Protein 4I6M (pdb70)

Sequence (902 aa):
TLNRKCVVIHNGSHRRTVAGFSNVELPQCIIPSSYIKRTEAEFIFGTYNIDAAAEKRNGDEVYTLVDSQGLPYNWDALEQWRYLYDTQLKVSPEELPLVITPATNGKPDAILERYYELAFDKLNVPVFQIVIEPLAIALSGKSSAFVIDIGASGCNVTPIIDGIVVKNAVVRSKFGGDFLDFQVHERLAPLIKEEQKRSTDVWYEASTWIQQFKSTLQVSEKDLFELERYYKEQADIYAKQQENNPLVQQKKNFLFKPLNKTLTLDLKECYQFAEYLFKPQLISDKFSPEDGLGPLAKSVKKAGASISPEQVYSLLLTNVIITGSTSLIEGEQRIIKELSIRFPQYKLTTFANQQVDRKIQGWLGALTA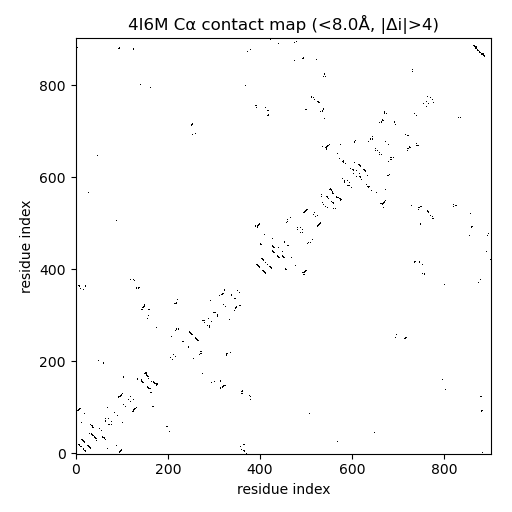NLPSWSLGKWYSKEDYETLKRDPFRQDSILIIYPRSQTTLVQFGLNEETFTVPELEIPTQIYRTTRQDGSYTYHSTNKDNKAELIKPIQNGEIIDISAFTQFLRLIFVSILSDRANKNQDAFEAELSNIPLLLITHHHSWSQSDLEIITQYVFESLEINNLIQLPASLAATYSISLQNCCIIDVGTHHTDIIPIVDYAQLDHLVSSIPGGQSINDSLKKLLPQWDDDQIESLKKSPIFEVLSKNSDLEFNTFWDEKGNEIKVGKQRFQGCNNLIKNISNRVGLTLDNIDDINKAKAVWENIIIVGGTTSISGFKEALLGQLLKDHLIIEPEEEKSKREEEAKSFVPTIEYVQCPTVIKLAKYPDYFPEWKKSGYSEIIFLGAQIVSKQIFTHPKDTFYITREKYNKGPAALWDVQFLKLERKKTEAVARRLKSNNKSAINQYNRRQDKKNKRLKFGHRLIATHTNLERDEQKRAEKKAKERLQALKDPQTLITKANKKESWRYDWYQPSKEKYPFRYKTWLRNQEDEEDILDLKEFDRR

Radius of gyration: 30.96 Å; Cα contacts (8 Å, |Δi|>4): 1642; chains: 4; bounding box: 91×89×90 Å

Secondary structure (DSSP, 8-state):
--S---EEEEE-SSEEEEEETTSSS-SEEEESEEEE-----EE-SS---HHHHTT-TT-EEEESB-TTS-B--HHHH--HHHHHHHTS-S-TTTS-EEE-----SS---HHHHHHIIIIIIT--SEEEE--HHHHHHH---SSEEEEEE-SS-EEEEEEETTEE-GGG-EE-S-SHHHHHHHHHHHHGGGSS----SHHHHHHHHHTHHHHHHH-----SS-HHHHHHHHHHHHHHHHHHH---GGG-EEEEEEGGGTEEEEEEHHHHHHHHHHHH-GGGT-TTS-GGGSTTT--HHHHTTTT---HHHHHHHHTTSEEEESGGGGS---HHHHHHHHHH-TTS---EE------TTHHHHHHH----S-GGGS-EEEHHHHHHHT--/---GGG-EEEEE-SSEEEEEES--SSSPPPP-EEEES-EEEEE-TTS-EEEESS-GGG-SEEE--EETTEES-HHHHHHHHHHHHHHHHHHHHHHHSSTTTTTTTS--EEEEE-TT--HHHHHHHHHHHHHTS---EEEEEEHHHHHHH----SSEEEEEE-SS-EEEEEEETTEE-TTT-EEE--HHHHHHHHHHH-TTS-HHHHHHHHTSTT------GGG-S-EEEE-TTS-EEEE-GGGG-SSHHHHHHHHHHHHHHHTT-S-HHHHHHHTT-EEEESGGGGSTTHHHHHHHHHHHHH-----HHHHHHHHHHT----PPPPPSSS-S---BPPPPS--HHHHHH-STTTHHHHHHHHHHHHHTSS--TTSEEHHHH--GGGGGGGS--/-HHHHHHHHHHHHHH--HHHHHHHHHHHHHHHHHHHHHHHHHHHHHHHHHHHHHHHHHHHHHHHHS--/-HHHHHHHS-----EEEEEE--B--B-S--EEEEEEPPTT------TTSSB--

Structure (mmCIF, N/CA/C/O backbone):
data_4I6M
#
_entry.id   4I6M
#
_cell.length_a   227.374
_cell.length_b   104.138
_cell.length_c   81.319
_cell.angle_alpha   90.00
_cell.angle_beta   93.78
_cell.angle_gamma   90.00
#
_symmetry.space_group_name_H-M   'C 1 2 1'
#
loop_
_entity.id
_entity.type
_entity.pdbx_description
1 polymer 'Actin-related protein 7'
2 polymer 'Actin-like protein ARP9'
3 polymer 'Actin-like protein ARP9'
4 polymer 'Regulator of Ty1 transposition protein 102'
5 non-polymer 'PHOSPHATE ION'
6 water water
#
loop_
_atom_site.group_PDB
_atom_site.id
_atom_site.type_symbol
_atom_site.label_atom_id
_atom_site.label_alt_id
_atom_site.label_comp_id
_atom_site.label_asym_id
_atom_site.label_entity_id
_atom_site.label_seq_id
_atom_site.pdbx_PDB_ins_code
_atom_site.Cartn_x
_atom_site.Cartn_y
_atom_site.Cartn_z
_atom_site.occupancy
_atom_site.B_iso_or_equiv
_atom_site.auth_seq_id
_atom_site.auth_comp_id
_atom_site.auth_asym_id
_atom_site.auth_atom_id
_atom_site.pdbx_PDB_model_num
ATOM 1 N N . THR A 1 2 ? 4.892 37.106 69.619 1.00 108.06 2 THR A N 1
ATOM 2 C CA . THR A 1 2 ? 5.693 35.888 69.727 1.00 107.86 2 THR A CA 1
ATOM 3 C C . THR A 1 2 ? 5.125 34.936 70.770 1.00 98.21 2 THR A C 1
ATOM 4 O O . THR A 1 2 ? 4.173 35.269 71.477 1.00 98.16 2 THR A O 1
ATOM 8 N N . LEU A 1 3 ? 5.728 33.754 70.862 1.00 87.92 3 LEU A N 1
ATOM 9 C CA . LEU A 1 3 ? 5.238 32.696 71.734 1.00 78.58 3 LEU A CA 1
ATOM 10 C C . LEU A 1 3 ? 5.611 32.931 73.198 1.00 80.48 3 LEU A C 1
ATOM 11 O O . LEU A 1 3 ? 6.662 33.509 73.520 1.00 81.21 3 LEU A O 1
ATOM 16 N N . ASN A 1 4 ? 4.731 32.473 74.079 1.00 79.23 4 ASN A N 1
ATOM 17 C CA . ASN A 1 4 ? 4.958 32.544 75.509 1.00 78.99 4 ASN A CA 1
ATOM 18 C C . ASN A 1 4 ? 5.785 31.334 75.964 1.00 76.09 4 ASN A C 1
ATOM 19 O O . ASN A 1 4 ? 5.257 30.385 76.564 1.00 77.71 4 ASN A O 1
ATOM 24 N N . ARG A 1 5 ? 7.080 31.358 75.650 1.00 68.29 5 ARG A N 1
ATOM 25 C CA . ARG A 1 5 ? 7.979 30.282 76.060 1.00 63.15 5 ARG A CA 1
ATOM 26 C C . ARG A 1 5 ? 9.413 30.764 76.146 1.00 61.11 5 ARG A C 1
ATOM 27 O O . ARG A 1 5 ? 9.775 31.819 75.625 1.00 61.85 5 ARG A O 1
ATOM 35 N N . LYS A 1 6 ? 10.229 29.957 76.804 1.00 56.85 6 LYS A N 1
ATOM 36 C CA . LYS A 1 6 ? 11.646 30.233 76.959 1.00 51.00 6 LYS A CA 1
ATOM 37 C C . LYS A 1 6 ? 12.317 28.899 76.805 1.00 51.36 6 LYS A C 1
ATOM 38 O O . LYS A 1 6 ? 11.980 27.952 77.510 1.00 50.46 6 LYS A O 1
ATOM 44 N N . CYS A 1 7 ? 13.235 28.793 75.856 1.00 54.83 7 CYS A N 1
ATOM 45 C CA . CYS A 1 7 ? 13.889 27.510 75.641 1.00 53.98 7 CYS A CA 1
ATOM 46 C C . CYS A 1 7 ? 15.312 27.506 76.181 1.00 52.16 7 CYS A C 1
ATOM 47 O O . CYS A 1 7 ? 15.965 28.554 76.298 1.00 50.18 7 CYS A O 1
ATOM 50 N N . VAL A 1 8 ? 15.762 26.311 76.541 1.00 49.36 8 VAL A N 1
ATOM 51 C CA . VAL A 1 8 ? 17.165 26.062 76.751 1.00 50.41 8 VAL A CA 1
ATOM 52 C C . VAL A 1 8 ? 17.766 25.706 75.394 1.00 56.24 8 VAL A C 1
ATOM 53 O O . VAL A 1 8 ? 17.251 24.838 74.693 1.00 63.58 8 VAL A O 1
ATOM 57 N N . VAL A 1 9 ? 18.829 26.405 75.012 1.00 52.95 9 VAL A N 1
ATOM 58 C CA . VAL A 1 9 ? 19.510 26.148 73.745 1.00 51.53 9 VAL A CA 1
ATOM 59 C C . VAL A 1 9 ? 20.896 25.588 74.022 1.00 50.12 9 VAL A C 1
ATOM 60 O O . VAL A 1 9 ? 21.730 26.248 74.633 1.00 52.45 9 VAL A O 1
ATOM 64 N N . ILE A 1 10 ? 21.133 24.359 73.584 1.00 49.71 10 ILE A N 1
ATOM 65 C CA . ILE A 1 10 ? 22.419 23.711 73.796 1.00 48.76 10 ILE A CA 1
ATOM 66 C C . ILE A 1 10 ? 23.053 23.312 72.487 1.00 49.07 10 ILE A C 1
ATOM 67 O O . ILE A 1 10 ? 22.423 22.642 71.669 1.00 56.16 10 ILE A O 1
ATOM 72 N N . HIS A 1 11 ? 24.306 23.707 72.298 1.00 43.30 11 HIS A N 1
ATOM 73 C CA . HIS A 1 11 ? 25.085 23.265 71.141 1.00 45.52 11 HIS A CA 1
ATOM 74 C C . HIS A 1 11 ? 26.344 22.482 71.539 1.00 49.02 11 HIS A C 1
ATOM 75 O O . HIS A 1 11 ? 27.276 23.065 72.081 1.00 48.86 11 HIS A O 1
ATOM 82 N N . ASN A 1 12 ? 26.374 21.173 71.279 1.00 49.97 12 ASN A N 1
ATOM 83 C CA . ASN A 1 12 ? 27.570 20.353 71.555 1.00 48.42 12 ASN A CA 1
ATOM 84 C C . ASN A 1 12 ? 28.446 20.236 70.325 1.00 51.62 12 ASN A C 1
ATOM 85 O O . ASN A 1 12 ? 28.297 19.293 69.549 1.00 53.71 12 ASN A O 1
ATOM 90 N N . GLY A 1 13 ? 29.356 21.182 70.139 1.00 50.57 13 GLY A N 1
ATOM 91 C CA . GLY A 1 13 ? 30.357 21.058 69.099 1.00 52.68 13 GLY A CA 1
ATOM 92 C C . GLY A 1 13 ? 31.377 20.001 69.479 1.00 57.74 13 GLY A C 1
ATOM 93 O O . GLY A 1 13 ? 31.366 19.496 70.604 1.00 61.58 13 GLY A O 1
ATOM 94 N N . SER A 1 14 ? 32.260 19.652 68.550 1.00 55.98 14 SER A N 1
ATOM 95 C CA . SER A 1 14 ? 33.279 18.657 68.849 1.00 54.55 14 SER A CA 1
ATOM 96 C C . SER A 1 14 ? 34.341 19.236 69.766 1.00 50.59 14 SER A C 1
ATOM 97 O O . SER A 1 14 ? 35.048 18.491 70.426 1.00 55.76 14 SER A O 1
ATOM 100 N N . HIS A 1 15 ? 34.430 20.561 69.838 1.00 45.51 15 HIS A N 1
ATOM 101 C CA . HIS A 1 15 ? 35.468 21.204 70.649 1.00 48.55 15 HIS A CA 1
ATOM 102 C C . HIS A 1 15 ? 34.923 22.017 71.821 1.00 48.43 15 HIS A C 1
ATOM 103 O O . HIS A 1 15 ? 35.395 21.889 72.937 1.00 48.97 15 HIS A O 1
ATOM 110 N N . ARG A 1 16 ? 33.934 22.857 71.537 1.00 50.66 16 ARG A N 1
ATOM 111 C CA A ARG A 1 16 ? 33.272 23.715 72.519 0.60 50.08 16 ARG A CA 1
ATOM 112 C CA B ARG A 1 16 ? 33.301 23.667 72.567 0.40 49.91 16 ARG A CA 1
ATOM 113 C C . ARG A 1 16 ? 31.826 23.289 72.671 1.00 49.38 16 ARG A C 1
ATOM 114 O O . ARG A 1 16 ? 31.240 22.782 71.726 1.00 56.29 16 ARG A O 1
ATOM 129 N N . THR A 1 17 ? 31.248 23.524 73.844 1.00 42.54 17 THR A N 1
ATOM 130 C CA . THR A 1 17 ? 29.818 23.343 74.071 1.00 40.02 17 THR A CA 1
ATOM 131 C C . THR A 1 17 ? 29.203 24.679 74.487 1.00 42.30 17 THR A C 1
ATOM 132 O O . THR A 1 17 ? 29.694 25.339 75.390 1.00 44.97 17 THR A O 1
ATOM 136 N N . VAL A 1 18 ? 28.140 25.092 73.811 1.00 42.01 18 VAL A N 1
ATOM 137 C CA . VAL A 1 18 ? 27.532 26.381 74.105 1.00 42.71 18 VAL A CA 1
ATOM 138 C C . VAL A 1 18 ? 26.121 26.187 74.639 1.00 46.48 18 VAL A C 1
ATOM 139 O O . VAL A 1 18 ? 25.331 25.447 74.051 1.00 52.53 18 VAL A O 1
ATOM 143 N N . ALA A 1 19 ? 25.810 26.848 75.754 1.00 44.68 19 ALA A N 1
ATOM 144 C CA . ALA A 1 19 ? 24.496 26.728 76.403 1.00 41.41 19 ALA A CA 1
ATOM 145 C C . ALA A 1 19 ? 23.983 28.062 76.943 1.00 45.25 19 ALA A C 1
ATOM 146 O O . ALA A 1 19 ? 24.757 28.889 77.425 1.00 50.72 19 ALA A O 1
ATOM 148 N N . GLY A 1 20 ? 22.673 28.260 76.860 1.00 44.73 20 GLY A N 1
ATOM 149 C CA . GLY A 1 20 ? 22.021 29.451 77.383 1.00 42.25 20 GLY A CA 1
ATOM 150 C C . GLY A 1 20 ? 20.528 29.446 77.085 1.00 43.66 20 GLY A C 1
ATOM 151 O O . GLY A 1 20 ? 20.003 28.511 76.495 1.00 42.11 20 GLY A O 1
ATOM 152 N N . PHE A 1 21 ? 19.832 30.493 77.501 1.00 43.77 21 PHE A N 1
ATOM 153 C CA . PHE A 1 21 ? 18.397 30.579 77.279 1.00 44.14 21 PHE A CA 1
ATOM 154 C C . PHE A 1 21 ? 18.093 31.346 76.006 1.00 48.12 21 PHE A C 1
ATOM 155 O O . PHE A 1 21 ? 18.864 32.221 75.599 1.00 48.34 21 PHE A O 1
ATOM 163 N N . SER A 1 22 ? 16.942 31.047 75.409 1.00 46.98 22 SER A N 1
ATOM 164 C CA . SER A 1 22 ? 16.544 31.690 74.164 1.00 45.89 22 SER A CA 1
ATOM 165 C C . SER A 1 22 ? 16.178 33.165 74.293 1.00 45.60 22 SER A C 1
ATOM 166 O O . SER A 1 22 ? 15.990 33.821 73.284 1.00 52.02 22 SER A O 1
ATOM 169 N N . ASN A 1 23 ? 16.101 33.689 75.517 1.00 42.16 23 ASN A N 1
ATOM 170 C CA . ASN A 1 23 ? 15.603 35.056 75.749 1.00 40.27 23 ASN A CA 1
ATOM 171 C C . ASN A 1 23 ? 16.653 36.147 75.830 1.00 41.60 23 ASN A C 1
ATOM 172 O O . ASN A 1 23 ? 16.334 37.303 76.126 1.00 48.24 23 ASN A O 1
ATOM 177 N N . VAL A 1 24 ? 17.900 35.787 75.557 1.00 34.97 24 VAL A N 1
ATOM 178 C CA . VAL A 1 24 ? 18.985 36.754 75.623 1.00 39.46 24 VAL A CA 1
ATOM 179 C C . VAL A 1 24 ? 19.943 36.570 74.457 1.00 46.61 24 VAL A C 1
ATOM 180 O O . VAL A 1 24 ? 19.934 35.532 73.804 1.00 52.79 24 VAL A O 1
ATOM 184 N N . GLU A 1 25 ? 20.754 37.584 74.179 1.00 48.67 25 GLU A N 1
ATOM 185 C CA . GLU A 1 25 ? 21.525 37.592 72.937 1.00 52.05 25 GLU A CA 1
ATOM 186 C C . GLU A 1 25 ? 22.805 36.750 72.968 1.00 53.59 25 GLU A C 1
ATOM 187 O O . GLU A 1 25 ? 23.308 36.382 71.923 1.00 61.67 25 GLU A O 1
ATOM 193 N N . LEU A 1 26 ? 23.335 36.437 74.147 1.00 50.76 26 LEU A N 1
ATOM 194 C CA . LEU A 1 26 ? 24.539 35.599 74.225 1.00 50.04 26 LEU A CA 1
ATOM 195 C C . LEU A 1 26 ? 24.398 34.423 75.174 1.00 51.79 26 LEU A C 1
ATOM 196 O O . LEU A 1 26 ? 23.560 34.427 76.078 1.00 56.74 26 LEU A O 1
ATOM 201 N N . PRO A 1 27 ? 25.246 33.411 74.989 1.00 46.37 27 PRO A N 1
ATOM 202 C CA . PRO A 1 27 ? 25.073 32.204 75.791 1.00 44.23 27 PRO A CA 1
ATOM 203 C C . PRO A 1 27 ? 25.564 32.444 77.207 1.00 44.46 27 PRO A C 1
ATOM 204 O O . PRO A 1 27 ? 26.425 33.290 77.426 1.00 39.34 27 PRO A O 1
ATOM 208 N N . GLN A 1 28 ? 24.994 31.711 78.153 1.00 46.86 28 GLN A N 1
ATOM 209 C CA . GLN A 1 28 ? 25.385 31.804 79.541 1.00 47.27 28 GLN A CA 1
ATOM 210 C C . GLN A 1 28 ? 26.763 31.182 79.735 1.00 52.96 28 GLN A C 1
ATOM 211 O O . GLN A 1 28 ? 27.535 31.602 80.592 1.00 58.76 28 GLN A O 1
ATOM 217 N N . CYS A 1 29 ? 27.071 30.168 78.939 1.00 45.95 29 CYS A N 1
ATOM 218 C CA . CYS A 1 29 ? 28.346 29.525 79.089 1.00 42.96 29 CYS A CA 1
ATOM 219 C C . CYS A 1 29 ? 28.843 28.888 77.813 1.00 48.90 29 CYS A C 1
ATOM 220 O O . CYS A 1 29 ? 28.071 28.362 77.020 1.00 52.48 29 CYS A O 1
ATOM 223 N N . ILE A 1 30 ? 30.153 28.975 77.627 1.00 47.84 30 ILE A N 1
ATOM 224 C CA . ILE A 1 30 ? 30.868 28.221 76.625 1.00 41.86 30 ILE A CA 1
ATOM 225 C C . ILE A 1 30 ? 31.902 27.404 77.347 1.00 39.64 30 ILE A C 1
ATOM 226 O O . ILE A 1 30 ? 32.817 27.956 77.934 1.00 47.19 30 ILE A O 1
ATOM 231 N N . ILE A 1 31 ? 31.747 26.093 77.335 1.00 38.98 31 ILE A N 1
ATOM 232 C CA . ILE A 1 31 ? 32.640 25.220 78.079 1.00 43.55 31 ILE A CA 1
ATOM 233 C C . ILE A 1 31 ? 33.193 24.163 77.128 1.00 50.76 31 ILE A C 1
ATOM 234 O O . ILE A 1 31 ? 32.686 23.994 76.021 1.00 57.51 31 ILE A O 1
ATOM 239 N N . PRO A 1 32 ? 34.249 23.457 77.543 1.00 48.01 32 PRO A N 1
ATOM 240 C CA . PRO A 1 32 ? 34.849 22.449 76.654 1.00 46.22 32 PRO A CA 1
ATOM 241 C C . PRO A 1 32 ? 33.954 21.214 76.444 1.00 50.35 32 PRO A C 1
ATOM 242 O O . PRO A 1 32 ? 33.280 20.766 77.370 1.00 49.23 32 PRO A O 1
ATOM 246 N N . SER A 1 33 ? 33.950 20.660 75.236 1.00 52.95 33 SER A N 1
ATOM 247 C CA . SER A 1 33 ? 33.197 19.433 74.992 1.00 54.72 33 SER A CA 1
ATOM 248 C C . SER A 1 33 ? 34.012 18.238 75.453 1.00 61.51 33 SER A C 1
ATOM 249 O O . SER A 1 33 ? 33.879 17.129 74.938 1.00 66.58 33 SER A O 1
ATOM 252 N N . SER A 1 34 ? 34.876 18.473 76.422 1.00 60.79 34 SER A N 1
ATOM 253 C CA . SER A 1 34 ? 35.639 17.396 77.000 1.00 58.95 34 SER A CA 1
ATOM 254 C C . SER A 1 34 ? 35.573 17.542 78.510 1.00 57.10 34 SER A C 1
ATOM 255 O O . SER A 1 34 ? 34.963 18.471 79.021 1.00 58.59 34 SER A O 1
ATOM 258 N N . TYR A 1 35 ? 36.155 16.592 79.222 1.00 54.89 35 TYR A N 1
ATOM 259 C CA . TYR A 1 35 ? 36.158 16.634 80.674 1.00 54.07 35 TYR A CA 1
ATOM 260 C C . TYR A 1 35 ? 37.413 15.945 81.183 1.00 55.45 35 TYR A C 1
ATOM 261 O O . TYR A 1 35 ? 38.033 15.161 80.465 1.00 53.46 35 TYR A O 1
ATOM 270 N N . ILE A 1 36 ? 37.806 16.263 82.409 1.00 56.58 36 ILE A N 1
ATOM 271 C CA . ILE A 1 36 ? 38.821 15.475 83.077 1.00 59.39 36 ILE A CA 1
ATOM 272 C C . ILE A 1 36 ? 38.103 14.403 83.876 1.00 59.14 36 ILE A C 1
ATOM 273 O O . ILE A 1 36 ? 37.071 14.675 84.487 1.00 58.21 36 ILE A O 1
ATOM 278 N N . LYS A 1 37 ? 38.618 13.178 83.809 1.00 60.45 37 LYS A N 1
ATOM 279 C CA . LYS A 1 37 ? 38.223 12.121 84.724 1.00 64.81 37 LYS A CA 1
ATOM 280 C C . LYS A 1 37 ? 39.343 12.009 85.731 1.00 73.65 37 LYS A C 1
ATOM 281 O O . LYS A 1 37 ? 40.435 11.545 85.398 1.00 76.18 37 LYS A O 1
ATOM 287 N N . ARG A 1 38 ? 39.085 12.470 86.950 1.00 76.70 38 ARG A N 1
ATOM 288 C CA . ARG A 1 38 ? 40.082 12.426 88.012 1.00 78.30 38 ARG A CA 1
ATOM 289 C C . ARG A 1 38 ? 39.774 11.285 88.967 1.00 85.30 38 ARG A C 1
ATOM 290 O O . ARG A 1 38 ? 38.621 11.068 89.327 1.00 84.21 38 ARG A O 1
ATOM 298 N N . THR A 1 39 ? 40.794 10.539 89.367 1.00 94.01 39 THR A N 1
ATOM 299 C CA . THR A 1 39 ? 40.564 9.435 90.294 1.00 100.80 39 THR A CA 1
ATOM 300 C C . THR A 1 39 ? 41.267 9.649 91.631 1.00 101.67 39 THR A C 1
ATOM 301 O O . THR A 1 39 ? 42.294 9.035 91.900 1.00 101.28 39 THR A O 1
ATOM 305 N N . GLU A 1 44 ? 37.629 5.521 93.411 1.00 149.73 44 GLU A N 1
ATOM 306 C CA . GLU A 1 44 ? 36.546 6.501 93.333 1.00 148.51 44 GLU A CA 1
ATOM 307 C C . GLU A 1 44 ? 36.730 7.496 92.174 1.00 140.33 44 GLU A C 1
ATOM 308 O O . GLU A 1 44 ? 37.584 8.384 92.227 1.00 139.32 44 GLU A O 1
ATOM 314 N N . ALA A 1 45 ? 35.921 7.337 91.128 1.00 132.34 45 ALA A N 1
ATOM 315 C CA . ALA A 1 45 ? 36.004 8.191 89.937 1.00 121.01 45 ALA A CA 1
ATOM 316 C C . ALA A 1 45 ? 35.301 9.539 90.134 1.00 110.77 45 ALA A C 1
ATOM 317 O O . ALA A 1 45 ? 34.677 9.773 91.161 1.00 111.26 45 ALA A O 1
ATOM 319 N N . GLU A 1 46 ? 35.389 10.417 89.140 1.00 100.07 46 GLU A N 1
ATOM 320 C CA . GLU A 1 46 ? 34.949 11.801 89.306 1.00 89.16 46 GLU A CA 1
ATOM 321 C C . GLU A 1 46 ? 35.181 12.649 88.042 1.00 81.58 46 GLU A C 1
ATOM 322 O O . GLU A 1 46 ? 36.202 12.502 87.367 1.00 84.56 46 GLU A O 1
ATOM 328 N N . PHE A 1 47 ? 34.251 13.550 87.734 1.00 71.94 47 PHE A N 1
ATOM 329 C CA . PHE A 1 47 ? 34.219 14.160 86.403 1.00 66.85 47 PHE A CA 1
ATOM 330 C C . PHE A 1 47 ? 34.206 15.680 86.373 1.00 62.88 47 PHE A C 1
ATOM 331 O O . PHE A 1 47 ? 33.232 16.296 86.770 1.00 62.11 47 PHE A O 1
ATOM 339 N N . ILE A 1 48 ? 35.281 16.281 85.866 1.00 61.97 48 ILE A N 1
ATOM 340 C CA . ILE A 1 48 ? 35.404 17.737 85.879 1.00 59.27 48 ILE A CA 1
ATOM 341 C C . ILE A 1 48 ? 35.007 18.365 84.545 1.00 59.22 48 ILE A C 1
ATOM 342 O O . ILE A 1 48 ? 35.497 17.960 83.498 1.00 63.61 48 ILE A O 1
ATOM 347 N N . PHE A 1 49 ? 34.098 19.336 84.599 1.00 52.17 49 PHE A N 1
ATOM 348 C CA . PHE A 1 49 ? 33.626 20.056 83.412 1.00 47.46 49 PHE A CA 1
ATOM 349 C C . PHE A 1 49 ? 33.865 21.538 83.626 1.00 48.10 49 PHE A C 1
ATOM 350 O O . PHE A 1 49 ? 34.011 21.986 84.754 1.00 50.71 49 PHE A O 1
ATOM 358 N N . GLY A 1 50 ? 33.906 22.294 82.537 1.00 45.56 50 GLY A N 1
ATOM 359 C CA . GLY A 1 50 ? 34.075 23.730 82.607 1.00 45.74 50 GLY A CA 1
ATOM 360 C C . GLY A 1 50 ? 35.482 24.221 82.308 1.00 52.13 50 GLY A C 1
ATOM 361 O O . GLY A 1 50 ? 36.474 23.616 82.729 1.00 56.51 50 GLY A O 1
ATOM 362 N N . THR A 1 51 ? 35.562 25.352 81.608 1.00 51.23 51 THR A N 1
ATOM 363 C CA . THR A 1 51 ? 36.838 25.896 81.167 1.00 53.38 51 THR A CA 1
ATOM 364 C C . THR A 1 51 ? 37.829 26.178 82.286 1.00 54.47 51 THR A C 1
ATOM 365 O O . THR A 1 51 ? 38.926 25.650 82.237 1.00 57.70 51 THR A O 1
ATOM 369 N N . TYR A 1 52 ? 37.457 26.967 83.297 1.00 57.38 52 TYR A N 1
ATOM 370 C CA . TYR A 1 52 ? 38.387 27.238 84.413 1.00 52.59 52 TYR A CA 1
ATOM 371 C C . TYR A 1 52 ? 38.605 26.057 85.348 1.00 57.09 52 TYR A C 1
ATOM 372 O O . TYR A 1 52 ? 39.688 25.908 85.885 1.00 60.11 52 TYR A O 1
ATOM 381 N N . ASN A 1 53 ? 37.588 25.223 85.550 1.00 59.60 53 ASN A N 1
ATOM 382 C CA . ASN A 1 53 ? 37.750 24.051 86.411 1.00 62.42 53 ASN A CA 1
ATOM 383 C C . ASN A 1 53 ? 38.781 23.102 85.866 1.00 66.51 53 ASN A C 1
ATOM 384 O O . ASN A 1 53 ? 39.515 22.461 86.618 1.00 68.56 53 ASN A O 1
ATOM 397 N N . ILE A 1 55 ? 41.187 23.860 83.435 1.00 60.84 55 ILE A N 1
ATOM 398 C CA . ILE A 1 55 ? 42.484 24.519 83.303 1.00 58.69 55 ILE A CA 1
ATOM 399 C C . ILE A 1 55 ? 43.190 24.610 84.652 1.00 64.42 55 ILE A C 1
ATOM 400 O O . ILE A 1 55 ? 44.394 24.413 84.738 1.00 65.95 55 ILE A O 1
ATOM 405 N N . ASP A 1 56 ? 42.435 24.869 85.709 1.00 66.16 56 ASP A N 1
ATOM 406 C CA . ASP A 1 56 ? 42.966 24.725 87.058 1.00 66.83 56 ASP A CA 1
ATOM 407 C C . ASP A 1 56 ? 43.458 23.293 87.327 1.00 63.59 56 ASP A C 1
ATOM 408 O O . ASP A 1 56 ? 44.621 23.091 87.659 1.00 66.09 56 ASP A O 1
ATOM 413 N N . ALA A 1 57 ? 42.584 22.304 87.169 1.00 60.51 57 ALA A N 1
ATOM 414 C CA . ALA A 1 57 ? 42.956 20.905 87.412 1.00 65.89 57 ALA A CA 1
ATOM 415 C C . ALA A 1 57 ? 44.105 20.433 86.521 1.00 73.42 57 ALA A C 1
ATOM 416 O O . ALA A 1 57 ? 44.945 19.627 86.937 1.00 75.43 57 ALA A O 1
ATOM 418 N N . ALA A 1 58 ? 44.127 20.925 85.287 1.00 75.77 58 ALA A N 1
ATOM 419 C CA . ALA A 1 58 ? 45.161 20.543 84.329 1.00 75.84 58 ALA A CA 1
ATOM 420 C C . ALA A 1 58 ? 46.535 21.048 84.772 1.00 80.68 58 ALA A C 1
ATOM 421 O O . ALA A 1 58 ? 47.537 20.334 84.679 1.00 80.84 58 ALA A O 1
ATOM 423 N N . ALA A 1 59 ? 46.565 22.285 85.257 1.00 83.70 59 ALA A N 1
ATOM 424 C CA . ALA A 1 59 ? 47.790 22.907 85.732 1.00 81.80 59 ALA A CA 1
ATOM 425 C C . ALA A 1 59 ? 48.309 22.226 86.997 1.00 83.40 59 ALA A C 1
ATOM 426 O O . ALA A 1 59 ? 49.491 22.349 87.322 1.00 83.26 59 ALA A O 1
ATOM 428 N N . GLU A 1 60 ? 47.429 21.525 87.714 1.00 83.40 60 GLU A N 1
ATOM 429 C CA . GLU A 1 60 ? 47.845 20.791 88.909 1.00 85.53 60 GLU A CA 1
ATOM 430 C C . GLU A 1 60 ? 48.767 19.631 88.527 1.00 90.32 60 GLU A C 1
ATOM 431 O O . GLU A 1 60 ? 49.546 19.155 89.347 1.00 89.89 60 GLU A O 1
ATOM 437 N N . LYS A 1 61 ? 48.681 19.192 87.271 1.00 92.71 61 LYS A N 1
ATOM 438 C CA . LYS A 1 61 ? 49.542 18.125 86.751 1.00 89.95 61 LYS A CA 1
ATOM 439 C C . LYS A 1 61 ? 49.539 16.867 87.635 1.00 89.97 61 LYS A C 1
ATOM 440 O O . LYS A 1 61 ? 50.590 16.364 88.024 1.00 87.89 61 LYS A O 1
ATOM 446 N N . ARG A 1 62 ? 48.343 16.359 87.928 1.00 91.29 62 ARG A N 1
ATOM 447 C CA . ARG A 1 62 ? 48.165 15.223 88.830 1.00 91.43 62 ARG A CA 1
ATOM 448 C C . ARG A 1 62 ? 47.963 13.921 88.073 1.00 92.50 62 ARG A C 1
ATOM 449 O O . ARG A 1 62 ? 47.156 13.867 87.140 1.00 94.39 62 ARG A O 1
ATOM 457 N N . ASN A 1 63 ? 48.686 12.874 88.469 1.00 92.49 63 ASN A N 1
ATOM 458 C CA . ASN A 1 63 ? 48.551 11.574 87.814 1.00 90.79 63 ASN A CA 1
ATOM 459 C C . ASN A 1 63 ? 47.122 11.070 87.900 1.00 85.44 63 ASN A C 1
ATOM 460 O O . ASN A 1 63 ? 46.370 11.477 88.790 1.00 84.77 63 ASN A O 1
ATOM 465 N N . GLY A 1 64 ? 46.735 10.209 86.963 1.00 82.03 64 GLY A N 1
ATOM 466 C CA . GLY A 1 64 ? 45.386 9.664 86.963 1.00 84.61 64 GLY A CA 1
ATOM 467 C C . GLY A 1 64 ? 44.346 10.598 86.370 1.00 85.60 64 GLY A C 1
ATOM 468 O O . GLY A 1 64 ? 43.271 10.159 85.953 1.00 90.44 64 GLY A O 1
ATOM 469 N N . ASP A 1 65 ? 44.663 11.890 86.339 1.00 78.93 65 ASP A N 1
ATOM 470 C CA . ASP A 1 65 ? 43.817 12.866 85.653 1.00 72.69 65 ASP A CA 1
ATOM 471 C C . ASP A 1 65 ? 43.917 12.649 84.148 1.00 73.61 65 ASP A C 1
ATOM 472 O O . ASP A 1 65 ? 45.012 12.630 83.588 1.00 71.26 65 ASP A O 1
ATOM 477 N N . GLU A 1 66 ? 42.779 12.500 83.480 1.00 77.89 66 GLU A N 1
ATOM 478 C CA . GLU A 1 66 ? 42.804 12.333 82.033 1.00 78.32 66 GLU A CA 1
ATOM 479 C C . GLU A 1 66 ? 41.636 13.008 81.336 1.00 73.21 66 GLU A C 1
ATOM 480 O O . GLU A 1 66 ? 40.506 12.928 81.803 1.00 78.23 66 GLU A O 1
ATOM 486 N N . VAL A 1 67 ? 41.920 13.668 80.217 1.00 64.63 67 VAL A N 1
ATOM 487 C CA . VAL A 1 67 ? 40.891 14.358 79.447 1.00 60.53 67 VAL A CA 1
ATOM 488 C C . VAL A 1 67 ? 40.268 13.416 78.424 1.00 62.77 67 VAL A C 1
ATOM 489 O O . VAL A 1 67 ? 40.990 12.773 77.670 1.00 64.44 67 VAL A O 1
ATOM 493 N N . TYR A 1 68 ? 38.939 13.317 78.407 1.00 62.07 68 TYR A N 1
ATOM 494 C CA . TYR A 1 68 ? 38.239 12.522 77.393 1.00 66.30 68 TYR A CA 1
ATOM 495 C C . TYR A 1 68 ? 37.273 13.442 76.656 1.00 66.05 68 TYR A C 1
ATOM 496 O O . TYR A 1 68 ? 36.888 14.483 77.184 1.00 65.52 68 TYR A O 1
ATOM 505 N N . THR A 1 69 ? 36.854 13.039 75.459 1.00 63.50 69 THR A N 1
ATOM 506 C CA . THR A 1 69 ? 35.967 13.862 74.645 1.00 59.36 69 THR A CA 1
ATOM 507 C C . THR A 1 69 ? 34.554 13.289 74.574 1.00 61.89 69 THR A C 1
ATOM 508 O O . THR A 1 69 ? 34.328 12.121 74.904 1.00 67.50 69 THR A O 1
ATOM 512 N N . LEU A 1 70 ? 33.616 14.132 74.141 1.00 58.35 70 LEU A N 1
ATOM 513 C CA . LEU A 1 70 ? 32.191 13.795 74.099 1.00 62.07 70 LEU A CA 1
ATOM 514 C C . LEU A 1 70 ? 31.699 13.680 72.670 1.00 69.43 70 LEU A C 1
ATOM 515 O O . LEU A 1 70 ? 30.779 12.911 72.371 1.00 74.43 70 LEU A O 1
ATOM 520 N N . VAL A 1 71 ? 32.315 14.462 71.792 1.00 66.14 71 VAL A N 1
ATOM 521 C CA . VAL A 1 71 ? 31.895 14.538 70.402 1.00 65.23 71 VAL A CA 1
ATOM 522 C C . VAL A 1 71 ? 32.972 14.007 69.435 1.00 66.94 71 VAL A C 1
ATOM 523 O O . VAL A 1 71 ? 34.106 14.482 69.416 1.00 69.15 71 VAL A O 1
ATOM 527 N N . ASP A 1 72 ? 32.617 13.001 68.645 1.00 68.96 72 ASP A N 1
ATOM 528 C CA . ASP A 1 72 ? 33.544 12.474 67.653 1.00 70.05 72 ASP A CA 1
ATOM 529 C C . ASP A 1 72 ? 33.717 13.448 66.475 1.00 69.45 72 ASP A C 1
ATOM 530 O O . ASP A 1 72 ? 33.211 14.568 66.507 1.00 68.31 72 ASP A O 1
ATOM 535 N N . SER A 1 73 ? 34.447 13.030 65.448 1.00 72.60 73 SER A N 1
ATOM 536 C CA . SER A 1 73 ? 34.846 13.944 64.382 1.00 76.06 73 SER A CA 1
ATOM 537 C C . SER A 1 73 ? 33.697 14.168 63.424 1.00 79.25 73 SER A C 1
ATOM 538 O O . SER A 1 73 ? 33.776 15.029 62.544 1.00 76.17 73 SER A O 1
ATOM 541 N N . GLN A 1 74 ? 32.644 13.369 63.603 1.00 86.26 74 GLN A N 1
ATOM 542 C CA . GLN A 1 74 ? 31.406 13.487 62.844 1.00 91.83 74 GLN A CA 1
ATOM 543 C C . GLN A 1 74 ? 30.615 14.680 63.336 1.00 85.45 74 GLN A C 1
ATOM 544 O O . GLN A 1 74 ? 29.677 15.120 62.683 1.00 84.61 74 GLN A O 1
ATOM 550 N N . GLY A 1 75 ? 30.999 15.187 64.500 1.00 79.81 75 GLY A N 1
ATOM 551 C CA . GLY A 1 75 ? 30.259 16.237 65.161 1.00 75.90 75 GLY A CA 1
ATOM 552 C C . GLY A 1 75 ? 29.133 15.644 65.985 1.00 73.72 75 GLY A C 1
ATOM 553 O O . GLY A 1 75 ? 28.213 16.356 66.401 1.00 74.85 75 GLY A O 1
ATOM 554 N N . LEU A 1 76 ? 29.212 14.337 66.225 1.00 69.84 76 LEU A N 1
ATOM 555 C CA . LEU A 1 76 ? 28.139 13.613 66.908 1.00 68.75 76 LEU A CA 1
ATOM 556 C C . LEU A 1 76 ? 28.589 13.042 68.248 1.00 63.09 76 LEU A C 1
ATOM 557 O O . LEU A 1 76 ? 29.714 12.574 68.378 1.00 60.37 76 LEU A O 1
ATOM 562 N N . PRO A 1 77 ? 27.708 13.087 69.256 1.00 60.00 77 PRO A N 1
ATOM 563 C CA . PRO A 1 77 ? 28.079 12.588 70.580 1.00 59.50 77 PRO A CA 1
ATOM 564 C C . PRO A 1 77 ? 28.316 11.094 70.506 1.00 68.38 77 PRO A C 1
ATOM 565 O O . PRO A 1 77 ? 27.570 10.400 69.825 1.00 74.40 77 PRO A O 1
ATOM 569 N N . TYR A 1 78 ? 29.339 10.607 71.197 1.00 68.01 78 TYR A N 1
ATOM 570 C CA . TYR A 1 78 ? 29.679 9.190 71.135 1.00 70.00 78 TYR A CA 1
ATOM 571 C C . TYR A 1 78 ? 29.848 8.563 72.528 1.00 75.41 78 TYR A C 1
ATOM 572 O O . TYR A 1 78 ? 30.008 7.346 72.659 1.00 82.21 78 TYR A O 1
ATOM 581 N N . ASN A 1 79 ? 29.802 9.395 73.564 1.00 73.23 79 ASN A N 1
ATOM 582 C CA . ASN A 1 79 ? 29.899 8.924 74.942 1.00 73.21 79 ASN A CA 1
ATOM 583 C C . ASN A 1 79 ? 28.714 9.455 75.725 1.00 76.72 79 ASN A C 1
ATOM 584 O O . ASN A 1 79 ? 28.810 10.527 76.344 1.00 77.26 79 ASN A O 1
ATOM 589 N N . TRP A 1 80 ? 27.607 8.710 75.707 1.00 76.19 80 TRP A N 1
ATOM 590 C CA . TRP A 1 80 ? 26.327 9.228 76.187 1.00 70.14 80 TRP A CA 1
ATOM 591 C C . TRP A 1 80 ? 26.187 9.251 77.709 1.00 75.31 80 TRP A C 1
ATOM 592 O O . TRP A 1 80 ? 25.366 9.995 78.245 1.00 81.63 80 TRP A O 1
ATOM 603 N N . ASP A 1 81 ? 26.981 8.453 78.414 1.00 75.27 81 ASP A N 1
ATOM 604 C CA . ASP A 1 81 ? 26.930 8.512 79.865 1.00 77.86 81 ASP A CA 1
ATOM 605 C C . ASP A 1 81 ? 27.586 9.805 80.306 1.00 73.53 81 ASP A C 1
ATOM 606 O O . ASP A 1 81 ? 27.100 10.486 81.210 1.00 72.38 81 ASP A O 1
ATOM 611 N N . ALA A 1 82 ? 28.684 10.151 79.642 1.00 69.87 82 ALA A N 1
ATOM 612 C CA . ALA A 1 82 ? 29.376 11.398 79.928 1.00 64.75 82 ALA A CA 1
ATOM 613 C C . ALA A 1 82 ? 28.545 12.595 79.493 1.00 66.63 82 ALA A C 1
ATOM 614 O O . ALA A 1 82 ? 28.529 13.621 80.166 1.00 68.04 82 ALA A O 1
ATOM 616 N N . LEU A 1 83 ? 27.848 12.469 78.369 1.00 66.19 83 LEU A N 1
ATOM 617 C CA . LEU A 1 83 ? 27.054 13.591 77.881 1.00 61.12 83 LEU A CA 1
ATOM 618 C C . LEU A 1 83 ? 25.978 13.967 78.876 1.00 60.54 83 LEU A C 1
ATOM 619 O O . LEU A 1 83 ? 25.660 15.140 79.044 1.00 64.50 83 LEU A O 1
ATOM 624 N N . GLU A 1 84 ? 25.415 12.971 79.544 1.00 62.03 84 GLU A N 1
ATOM 625 C CA . GLU A 1 84 ? 24.390 13.251 80.536 1.00 65.52 84 GLU A CA 1
ATOM 626 C C . GLU A 1 84 ? 24.995 14.042 81.690 1.00 63.77 84 GLU A C 1
ATOM 627 O O . GLU A 1 84 ? 24.436 15.041 82.129 1.00 66.02 84 GLU A O 1
ATOM 641 N N . GLN A 1 86 ? 27.463 15.999 81.583 1.00 57.51 86 GLN A N 1
ATOM 642 C CA . GLN A 1 86 ? 27.675 17.365 81.111 1.00 52.78 86 GLN A CA 1
ATOM 643 C C . GLN A 1 86 ? 26.384 18.168 81.134 1.00 55.22 86 GLN A C 1
ATOM 644 O O . GLN A 1 86 ? 26.372 19.312 81.583 1.00 61.25 86 GLN A O 1
ATOM 650 N N . TRP A 1 87 ? 25.305 17.571 80.635 1.00 48.80 87 TRP A N 1
ATOM 651 C CA . TRP A 1 87 ? 24.014 18.244 80.604 1.00 48.76 87 TRP A CA 1
ATOM 652 C C . TRP A 1 87 ? 23.563 18.568 82.021 1.00 55.97 87 TRP A C 1
ATOM 653 O O . TRP A 1 87 ? 23.104 19.669 82.304 1.00 54.71 87 TRP A O 1
ATOM 664 N N . ARG A 1 88 ? 23.720 17.606 82.920 1.00 62.81 88 ARG A N 1
ATOM 665 C CA . ARG A 1 88 ? 23.417 17.834 84.318 1.00 62.61 88 ARG A CA 1
ATOM 666 C C . ARG A 1 88 ? 24.202 19.029 84.817 1.00 58.77 88 ARG A C 1
ATOM 667 O O . ARG A 1 88 ? 23.654 19.938 85.422 1.00 60.20 88 ARG A O 1
ATOM 675 N N . TYR A 1 89 ? 25.498 19.025 84.547 1.00 54.44 89 TYR A N 1
ATOM 676 C CA . TYR A 1 89 ? 26.358 20.130 84.933 1.00 52.06 89 TYR A CA 1
ATOM 677 C C . TYR A 1 89 ? 25.846 21.476 84.406 1.00 54.21 89 TYR A C 1
ATOM 678 O O . TYR A 1 89 ? 25.800 22.463 85.141 1.00 52.24 89 TYR A O 1
ATOM 687 N N . LEU A 1 90 ? 25.455 21.511 83.135 1.00 53.58 90 LEU A N 1
ATOM 688 C CA . LEU A 1 90 ? 24.938 22.735 82.528 1.00 52.38 90 LEU A CA 1
ATOM 689 C C . LEU A 1 90 ? 23.666 23.229 83.214 1.00 58.44 90 LEU A C 1
ATOM 690 O O . LEU A 1 90 ? 23.536 24.414 83.542 1.00 59.62 90 LEU A O 1
ATOM 695 N N . TYR A 1 91 ? 22.720 22.314 83.406 1.00 58.29 91 TYR A N 1
ATOM 696 C CA . TYR A 1 91 ? 21.419 22.657 83.964 1.00 56.26 91 TYR A CA 1
ATOM 697 C C . TYR A 1 91 ? 21.530 23.033 85.442 1.00 57.12 91 TYR A C 1
ATOM 698 O O . TYR A 1 91 ? 20.831 23.924 85.916 1.00 56.39 91 TYR A O 1
ATOM 707 N N . ASP A 1 92 ? 22.416 22.352 86.162 1.00 59.13 92 ASP A N 1
ATOM 708 C CA . ASP A 1 92 ? 22.590 22.573 87.598 1.00 60.72 92 ASP A CA 1
ATOM 709 C C . ASP A 1 92 ? 23.362 23.842 87.922 1.00 59.37 92 ASP A C 1
ATOM 710 O O . ASP A 1 92 ? 22.931 24.627 88.755 1.00 62.91 92 ASP A O 1
ATOM 715 N N . THR A 1 93 ? 24.499 24.039 87.261 1.00 56.42 93 THR A N 1
ATOM 716 C CA . THR A 1 93 ? 25.430 25.089 87.655 1.00 52.67 93 THR A CA 1
ATOM 717 C C . THR A 1 93 ? 25.466 26.304 86.741 1.00 50.86 93 THR A C 1
ATOM 718 O O . THR A 1 93 ? 26.033 27.323 87.113 1.00 51.82 93 THR A O 1
ATOM 722 N N . GLN A 1 94 ? 24.890 26.214 85.549 1.00 48.18 94 GLN A N 1
ATOM 723 C CA . GLN A 1 94 ? 24.983 27.346 84.618 1.00 45.13 94 GLN A CA 1
ATOM 724 C C . GLN A 1 94 ? 23.621 27.993 84.331 1.00 47.12 94 GLN A C 1
ATOM 725 O O . GLN A 1 94 ? 23.454 29.189 84.529 1.00 48.71 94 GLN A O 1
ATOM 731 N N . LEU A 1 95 ? 22.653 27.207 83.869 1.00 47.58 95 LEU A N 1
ATOM 732 C CA . LEU A 1 95 ? 21.311 27.728 83.633 1.00 49.54 95 LEU A CA 1
ATOM 733 C C . LEU A 1 95 ? 20.514 27.739 84.930 1.00 51.06 95 LEU A C 1
ATOM 734 O O . LEU A 1 95 ? 19.615 28.569 85.114 1.00 50.81 95 LEU A O 1
ATOM 739 N N . LYS A 1 96 ? 20.855 26.800 85.814 1.00 49.19 96 LYS A N 1
ATOM 740 C CA . LYS A 1 96 ? 20.251 26.670 87.140 1.00 41.73 96 LYS A CA 1
ATOM 741 C C . LYS A 1 96 ? 18.724 26.515 87.070 1.00 47.64 96 LYS A C 1
ATOM 742 O O . LYS A 1 96 ? 17.964 27.338 87.591 1.00 53.91 96 LYS A O 1
ATOM 748 N N . VAL A 1 97 ? 18.285 25.450 86.415 1.00 43.48 97 VAL A N 1
ATOM 749 C CA . VAL A 1 97 ? 16.868 25.217 86.207 1.00 45.10 97 VAL A CA 1
ATOM 750 C C . VAL A 1 97 ? 16.659 23.729 86.015 1.00 52.98 97 VAL A C 1
ATOM 751 O O . VAL A 1 97 ? 17.529 23.044 85.484 1.00 55.04 97 VAL A O 1
ATOM 755 N N . SER A 1 98 ? 15.528 23.218 86.487 1.00 55.63 98 SER A N 1
ATOM 756 C CA . SER A 1 98 ? 15.227 21.807 86.314 1.00 58.08 98 SER A CA 1
ATOM 757 C C . SER A 1 98 ? 15.100 21.544 84.829 1.00 61.14 98 SER A C 1
ATOM 758 O O . SER A 1 98 ? 14.496 22.336 84.096 1.00 66.39 98 SER A O 1
ATOM 761 N N . PRO A 1 99 ? 15.687 20.443 84.364 1.00 60.25 99 PRO A N 1
ATOM 762 C CA . PRO A 1 99 ? 15.545 20.165 82.933 1.00 63.45 99 PRO A CA 1
ATOM 763 C C . PRO A 1 99 ? 14.097 19.840 82.560 1.00 65.96 99 PRO A C 1
ATOM 764 O O . PRO A 1 99 ? 13.754 19.815 81.380 1.00 69.13 99 PRO A O 1
ATOM 768 N N . GLU A 1 100 ? 13.250 19.630 83.559 1.00 66.54 100 GLU A N 1
ATOM 769 C CA . GLU A 1 100 ? 11.877 19.213 83.304 1.00 69.49 100 GLU A CA 1
ATOM 770 C C . GLU A 1 100 ? 10.951 20.355 82.901 1.00 70.33 100 GLU A C 1
ATOM 771 O O . GLU A 1 100 ? 9.861 20.107 82.384 1.00 77.29 100 GLU A O 1
ATOM 777 N N . GLU A 1 101 ? 11.382 21.596 83.120 1.00 63.17 101 GLU A N 1
ATOM 778 C CA . GLU A 1 101 ? 10.490 22.747 82.946 1.00 60.68 101 GLU A CA 1
ATOM 779 C C . GLU A 1 101 ? 10.324 23.280 81.515 1.00 62.21 101 GLU A C 1
ATOM 780 O O . GLU A 1 101 ? 9.206 23.591 81.093 1.00 64.62 101 GLU A O 1
ATOM 786 N N . LEU A 1 102 ? 11.427 23.399 80.781 1.00 58.35 102 LEU A N 1
ATOM 787 C CA . LEU A 1 102 ? 11.443 24.212 79.564 1.00 55.24 102 LEU A CA 1
ATOM 788 C C . LEU A 1 102 ? 11.705 23.418 78.285 1.00 53.97 102 LEU A C 1
ATOM 789 O O . LEU A 1 102 ? 12.333 22.368 78.305 1.00 53.77 102 LEU A O 1
ATOM 794 N N . PRO A 1 103 ? 11.199 23.907 77.157 1.00 54.45 103 PRO A N 1
ATOM 795 C CA . PRO A 1 103 ? 11.577 23.195 75.943 1.00 52.88 103 PRO A CA 1
ATOM 796 C C . PRO A 1 103 ? 13.079 23.311 75.638 1.00 54.53 103 PRO A C 1
ATOM 797 O O . PRO A 1 103 ? 13.701 24.336 75.926 1.00 59.77 103 PRO A O 1
ATOM 801 N N . LEU A 1 104 ? 13.635 22.247 75.057 1.00 48.66 104 LEU A N 1
ATOM 802 C CA . LEU A 1 104 ? 15.047 22.147 74.696 1.00 45.92 104 LEU A CA 1
ATOM 803 C C . LEU A 1 104 ? 15.288 22.256 73.182 1.00 54.84 104 LEU A C 1
ATOM 804 O O . LEU A 1 104 ? 14.593 21.637 72.381 1.00 60.58 104 LEU A O 1
ATOM 809 N N . VAL A 1 105 ? 16.286 23.034 72.788 1.00 53.63 105 VAL A N 1
ATOM 810 C CA . VAL A 1 105 ? 16.709 23.060 71.393 1.00 48.86 105 VAL A CA 1
ATOM 811 C C . VAL A 1 105 ? 18.203 22.736 71.275 1.00 52.97 105 VAL A C 1
ATOM 812 O O . VAL A 1 105 ? 19.039 23.428 71.851 1.00 59.77 105 VAL A O 1
ATOM 816 N N . ILE A 1 106 ? 18.533 21.677 70.539 1.00 50.82 106 ILE A N 1
ATOM 817 C CA . ILE A 1 106 ? 19.921 21.230 70.398 1.00 50.31 106 ILE A CA 1
ATOM 818 C C . ILE A 1 106 ? 20.281 21.046 68.926 1.00 59.93 106 ILE A C 1
ATOM 819 O O . ILE A 1 106 ? 19.393 21.019 68.075 1.00 66.76 106 ILE A O 1
ATOM 824 N N . THR A 1 107 ? 21.574 20.927 68.616 1.00 60.33 107 THR A N 1
ATOM 825 C CA . THR A 1 107 ? 22.006 20.842 67.210 1.00 61.04 107 THR A CA 1
ATOM 826 C C . THR A 1 107 ? 22.536 19.475 66.789 1.00 61.17 107 THR A C 1
ATOM 827 O O . THR A 1 107 ? 23.040 18.704 67.605 1.00 65.00 107 THR A O 1
ATOM 839 N N . PRO A 1 109 ? 24.946 18.032 63.264 1.00 56.33 109 PRO A N 1
ATOM 840 C CA . PRO A 1 109 ? 25.640 18.387 62.025 1.00 59.40 109 PRO A CA 1
ATOM 841 C C . PRO A 1 109 ? 24.947 17.756 60.816 1.00 64.26 109 PRO A C 1
ATOM 842 O O . PRO A 1 109 ? 24.295 16.728 60.963 1.00 70.61 109 PRO A O 1
ATOM 846 N N . ALA A 1 110 ? 25.085 18.367 59.645 1.00 62.91 110 ALA A N 1
ATOM 847 C CA . ALA A 1 110 ? 24.620 17.754 58.409 1.00 65.56 110 ALA A CA 1
ATOM 848 C C . ALA A 1 110 ? 25.236 16.372 58.269 1.00 72.54 110 ALA A C 1
ATOM 849 O O . ALA A 1 110 ? 26.425 16.185 58.557 1.00 73.32 110 ALA A O 1
ATOM 851 N N . THR A 1 111 ? 24.426 15.404 57.846 1.00 79.54 111 THR A N 1
ATOM 852 C CA . THR A 1 111 ? 24.919 14.052 57.578 1.00 86.26 111 THR A CA 1
ATOM 853 C C . THR A 1 111 ? 24.493 13.600 56.190 1.00 90.80 111 THR A C 1
ATOM 854 O O . THR A 1 111 ? 23.784 14.320 55.488 1.00 90.18 111 THR A O 1
ATOM 858 N N . ASN A 1 112 ? 24.931 12.412 55.788 1.00 94.03 112 ASN A N 1
ATOM 859 C CA . ASN A 1 112 ? 24.446 11.825 54.542 1.00 93.57 112 ASN A CA 1
ATOM 860 C C . ASN A 1 112 ? 23.123 11.102 54.784 1.00 96.32 112 ASN A C 1
ATOM 861 O O . ASN A 1 112 ? 22.450 10.690 53.847 1.00 100.47 112 ASN A O 1
ATOM 866 N N . GLY A 1 113 ? 22.759 10.942 56.052 1.00 96.72 113 GLY A N 1
ATOM 867 C CA . GLY A 1 113 ? 21.457 10.406 56.402 1.00 100.18 113 GLY A CA 1
ATOM 868 C C . GLY A 1 113 ? 21.479 9.151 57.255 1.00 103.63 113 GLY A C 1
ATOM 869 O O . GLY A 1 113 ? 20.496 8.844 57.938 1.00 104.87 113 GLY A O 1
ATOM 870 N N . LYS A 1 114 ? 22.596 8.428 57.233 1.00 104.67 114 LYS A N 1
ATOM 871 C CA . LYS A 1 114 ? 22.646 7.115 57.876 1.00 107.17 114 LYS A CA 1
ATOM 872 C C . LYS A 1 114 ? 22.610 7.149 59.404 1.00 103.97 114 LYS A C 1
ATOM 873 O O . LYS A 1 114 ? 21.736 6.526 60.009 1.00 105.00 114 LYS A O 1
ATOM 879 N N . PRO A 1 115 ? 23.528 7.900 60.038 1.00 100.37 115 PRO A N 1
ATOM 880 C CA . PRO A 1 115 ? 23.619 7.777 61.499 1.00 96.35 115 PRO A CA 1
ATOM 881 C C . PRO A 1 115 ? 22.429 8.430 62.191 1.00 94.18 115 PRO A C 1
ATOM 882 O O . PRO A 1 115 ? 22.310 8.350 63.410 1.00 96.07 115 PRO A O 1
ATOM 886 N N . ASP A 1 116 ? 21.556 9.049 61.404 1.00 91.11 116 ASP A N 1
ATOM 887 C CA . ASP A 1 116 ? 20.472 9.873 61.928 1.00 90.64 116 ASP A CA 1
ATOM 888 C C . ASP A 1 116 ? 19.516 9.186 62.907 1.00 88.42 116 ASP A C 1
ATOM 889 O O . ASP A 1 116 ? 19.331 9.666 64.025 1.00 88.56 116 ASP A O 1
ATOM 902 N N . ALA A 1 118 ? 19.715 6.332 64.682 1.00 91.32 118 ALA A N 1
ATOM 903 C CA . ALA A 1 118 ? 20.379 5.866 65.898 1.00 89.52 118 ALA A CA 1
ATOM 904 C C . ALA A 1 118 ? 20.648 7.016 66.881 1.00 87.86 118 ALA A C 1
ATOM 905 O O . ALA A 1 118 ? 20.498 6.863 68.097 1.00 87.52 118 ALA A O 1
ATOM 907 N N . ILE A 1 119 ? 21.053 8.163 66.343 1.00 85.17 119 ILE A N 1
ATOM 908 C CA . ILE A 1 119 ? 21.295 9.345 67.155 1.00 83.50 119 ILE A CA 1
ATOM 909 C C . ILE A 1 119 ? 19.991 9.795 67.785 1.00 80.65 119 ILE A C 1
ATOM 910 O O . ILE A 1 119 ? 19.897 9.925 69.008 1.00 84.33 119 ILE A O 1
ATOM 915 N N . LEU A 1 120 ? 18.984 10.024 66.948 1.00 73.82 120 LEU A N 1
ATOM 916 C CA . LEU A 1 120 ? 17.681 10.449 67.443 1.00 72.26 120 LEU A CA 1
ATOM 917 C C . LEU A 1 120 ? 17.239 9.570 68.608 1.00 73.55 120 LEU A C 1
ATOM 918 O O . LEU A 1 120 ? 16.703 10.069 69.597 1.00 74.34 120 LEU A O 1
ATOM 923 N N . GLU A 1 121 ? 17.488 8.269 68.520 1.00 76.48 121 GLU A N 1
ATOM 924 C CA . GLU A 1 121 ? 17.086 7.401 69.619 1.00 83.54 121 GLU A CA 1
ATOM 925 C C . GLU A 1 121 ? 17.859 7.677 70.905 1.00 79.86 121 GLU A C 1
ATOM 926 O O . GLU A 1 121 ? 17.279 7.687 71.983 1.00 75.71 121 GLU A O 1
ATOM 932 N N . ARG A 1 122 ? 19.165 7.888 70.794 1.00 83.02 122 ARG A N 1
ATOM 933 C CA . ARG A 1 122 ? 19.988 8.108 71.979 1.00 82.04 122 ARG A CA 1
ATOM 934 C C . ARG A 1 122 ? 19.596 9.419 72.659 1.00 74.05 122 ARG A C 1
ATOM 935 O O . ARG A 1 122 ? 19.620 9.540 73.894 1.00 69.31 122 ARG A O 1
ATOM 943 N N . TYR A 1 123 ? 19.211 10.389 71.836 1.00 71.11 123 TYR A N 1
ATOM 944 C CA . TYR A 1 123 ? 18.649 11.635 72.335 1.00 73.52 123 TYR A CA 1
ATOM 945 C C . TYR A 1 123 ? 17.307 11.444 73.073 1.00 76.39 123 TYR A C 1
ATOM 946 O O . TYR A 1 123 ? 17.116 12.019 74.145 1.00 74.99 123 TYR A O 1
ATOM 955 N N . TYR A 1 124 ? 16.394 10.636 72.525 1.00 80.24 124 TYR A N 1
ATOM 956 C CA . TYR A 1 124 ? 15.152 10.306 73.238 1.00 82.65 124 TYR A CA 1
ATOM 957 C C . TYR A 1 124 ? 15.497 9.789 74.624 1.00 83.03 124 TYR A C 1
ATOM 958 O O . TYR A 1 124 ? 14.944 10.234 75.625 1.00 85.62 124 TYR A O 1
ATOM 967 N N . GLU A 1 125 ? 16.418 8.834 74.675 1.00 82.30 125 GLU A N 1
ATOM 968 C CA . GLU A 1 125 ? 16.760 8.183 75.927 1.00 84.20 125 GLU A CA 1
ATOM 969 C C . GLU A 1 125 ? 17.322 9.204 76.901 1.00 80.29 125 GLU A C 1
ATOM 970 O O . GLU A 1 125 ? 16.995 9.182 78.083 1.00 80.93 125 GLU A O 1
ATOM 976 N N . LEU A 1 126 ? 18.159 10.107 76.402 1.00 75.77 126 LEU A N 1
ATOM 977 C CA . LEU A 1 126 ? 18.764 11.119 77.261 1.00 72.49 126 LEU A CA 1
ATOM 978 C C . LEU A 1 126 ? 17.770 12.210 77.668 1.00 71.91 126 LEU A C 1
ATOM 979 O O . LEU A 1 126 ? 17.625 12.537 78.852 1.00 73.32 126 LEU A O 1
ATOM 984 N N . ALA A 1 127 ? 17.079 12.766 76.681 1.00 70.02 127 ALA A N 1
ATOM 985 C CA . ALA A 1 127 ? 16.090 13.808 76.942 1.00 73.14 127 ALA A CA 1
ATOM 986 C C . ALA A 1 127 ? 14.908 13.325 77.796 1.00 78.02 127 ALA A C 1
ATOM 987 O O . ALA A 1 127 ? 14.446 14.048 78.676 1.00 76.30 127 ALA A O 1
ATOM 989 N N . PHE A 1 128 ? 14.431 12.105 77.535 1.00 81.89 128 PHE A N 1
ATOM 990 C CA . PHE A 1 128 ? 13.233 11.562 78.196 1.00 77.63 128 PHE A CA 1
ATOM 991 C C . PHE A 1 128 ? 13.509 10.589 79.354 1.00 82.01 128 PHE A C 1
ATOM 992 O O . PHE A 1 128 ? 13.250 10.919 80.512 1.00 83.87 128 PHE A O 1
ATOM 1000 N N . ASP A 1 129 ? 14.033 9.403 79.053 1.00 85.25 129 ASP A N 1
ATOM 1001 C CA . ASP A 1 129 ? 14.314 8.405 80.097 1.00 89.21 129 ASP A CA 1
ATOM 1002 C C . ASP A 1 129 ? 15.108 8.949 81.283 1.00 84.60 129 ASP A C 1
ATOM 1003 O O . ASP A 1 129 ? 14.894 8.545 82.422 1.00 86.55 129 ASP A O 1
ATOM 1008 N N . LYS A 1 130 ? 16.028 9.863 81.013 1.00 81.60 130 LYS A N 1
ATOM 1009 C CA . LYS A 1 130 ? 17.016 10.245 82.010 1.00 82.36 130 LYS A CA 1
ATOM 1010 C C . LYS A 1 130 ? 16.792 11.636 82.586 1.00 80.85 130 LYS A C 1
ATOM 1011 O O . LYS A 1 130 ? 16.793 11.811 83.805 1.00 78.03 130 LYS A O 1
ATOM 1017 N N . LEU A 1 131 ? 16.588 12.619 81.713 1.00 81.26 131 LEU A N 1
ATOM 1018 C CA . LEU A 1 131 ? 16.463 14.009 82.149 1.00 78.03 131 LEU A CA 1
ATOM 1019 C C . LEU A 1 131 ? 15.023 14.468 82.414 1.00 81.78 131 LEU A C 1
ATOM 1020 O O . LEU A 1 131 ? 14.785 15.348 83.249 1.00 82.53 131 LEU A O 1
ATOM 1025 N N . ASN A 1 132 ? 14.074 13.857 81.709 1.00 83.41 132 ASN A N 1
ATOM 1026 C CA . ASN A 1 132 ? 12.653 14.207 81.803 1.00 81.39 132 ASN A CA 1
ATOM 1027 C C . ASN A 1 132 ? 12.312 15.565 81.184 1.00 72.71 132 ASN A C 1
ATOM 1028 O O . ASN A 1 132 ? 11.414 16.265 81.633 1.00 71.71 132 ASN A O 1
ATOM 1033 N N . VAL A 1 133 ? 13.056 15.925 80.150 1.00 67.52 133 VAL A N 1
ATOM 1034 C CA . VAL A 1 133 ? 12.764 17.093 79.346 1.00 62.49 133 VAL A CA 1
ATOM 1035 C C . VAL A 1 133 ? 11.360 16.965 78.794 1.00 64.62 133 VAL A C 1
ATOM 1036 O O . VAL A 1 133 ? 10.950 15.875 78.393 1.00 70.22 133 VAL A O 1
ATOM 1040 N N . PRO A 1 134 ? 10.617 18.080 78.768 1.00 61.08 134 PRO A N 1
ATOM 1041 C CA . PRO A 1 134 ? 9.230 18.117 78.298 1.00 62.39 134 PRO A CA 1
ATOM 1042 C C . PRO A 1 134 ? 9.117 17.846 76.804 1.00 65.66 134 PRO A C 1
ATOM 1043 O O . PRO A 1 134 ? 8.229 17.105 76.376 1.00 68.68 134 PRO A O 1
ATOM 1047 N N . VAL A 1 135 ? 10.023 18.435 76.028 1.00 64.61 135 VAL A N 1
ATOM 1048 C CA . VAL A 1 135 ? 9.959 18.365 74.577 1.00 62.02 135 VAL A CA 1
ATOM 1049 C C . VAL A 1 135 ? 11.216 18.993 74.012 1.00 59.21 135 VAL A C 1
ATOM 1050 O O . VAL A 1 135 ? 11.732 19.936 74.588 1.00 57.57 135 VAL A O 1
ATOM 1054 N N . PHE A 1 136 ? 11.719 18.476 72.894 1.00 61.48 136 PHE A N 1
ATOM 1055 C CA . PHE A 1 136 ? 12.898 19.076 72.276 1.00 61.04 136 PHE A CA 1
ATOM 1056 C C . PHE A 1 136 ? 12.858 19.143 70.754 1.00 62.38 136 PHE A C 1
ATOM 1057 O O . PHE A 1 136 ? 12.180 18.365 70.097 1.00 65.39 136 PHE A O 1
ATOM 1065 N N . GLN A 1 137 ? 13.577 20.113 70.210 1.00 60.23 137 GLN A N 1
ATOM 1066 C CA . GLN A 1 137 ? 13.760 20.228 68.777 1.00 60.95 137 GLN A CA 1
ATOM 1067 C C . GLN A 1 137 ? 15.231 19.942 68.467 1.00 63.70 137 GLN A C 1
ATOM 1068 O O . GLN A 1 137 ? 16.113 20.243 69.272 1.00 66.37 137 GLN A O 1
ATOM 1074 N N . ILE A 1 138 ? 15.497 19.337 67.317 1.00 60.46 138 ILE A N 1
ATOM 1075 C CA . ILE A 1 138 ? 16.867 19.217 66.843 1.00 58.71 138 ILE A CA 1
ATOM 1076 C C . ILE A 1 138 ? 17.029 20.017 65.558 1.00 61.97 138 ILE A C 1
ATOM 1077 O O . ILE A 1 138 ? 16.384 19.722 64.553 1.00 61.09 138 ILE A O 1
ATOM 1082 N N . VAL A 1 139 ? 17.878 21.037 65.584 1.00 60.26 139 VAL A N 1
ATOM 1083 C CA . VAL A 1 139 ? 18.162 21.776 64.366 1.00 56.45 139 VAL A CA 1
ATOM 1084 C C . VAL A 1 139 ? 19.483 21.299 63.774 1.00 59.84 139 VAL A C 1
ATOM 1085 O O . VAL A 1 139 ? 20.368 20.830 64.477 1.00 65.56 139 VAL A O 1
ATOM 1089 N N . ILE A 1 140 ? 19.587 21.402 62.463 1.00 58.24 140 ILE A N 1
ATOM 1090 C CA . ILE A 1 140 ? 20.774 21.007 61.738 1.00 57.88 140 ILE A CA 1
ATOM 1091 C C . ILE A 1 140 ? 21.701 22.220 61.597 1.00 57.11 140 ILE A C 1
ATOM 1092 O O . ILE A 1 140 ? 21.304 23.263 61.081 1.00 58.21 140 ILE A O 1
ATOM 1097 N N . GLU A 1 141 ? 22.934 22.098 62.067 1.00 55.08 141 GLU A N 1
ATOM 1098 C CA . GLU A 1 141 ? 23.740 23.299 62.269 1.00 59.56 141 GLU A CA 1
ATOM 1099 C C . GLU A 1 141 ? 23.865 24.194 61.040 1.00 57.41 141 GLU A C 1
ATOM 1100 O O . GLU A 1 141 ? 23.537 25.375 61.100 1.00 57.85 141 GLU A O 1
ATOM 1106 N N . PRO A 1 142 ? 24.332 23.636 59.917 1.00 57.35 142 PRO A N 1
ATOM 1107 C CA . PRO A 1 142 ? 24.500 24.442 58.701 1.00 58.19 142 PRO A CA 1
ATOM 1108 C C . PRO A 1 142 ? 23.195 25.106 58.279 1.00 59.60 142 PRO A C 1
ATOM 1109 O O . PRO A 1 142 ? 23.206 26.186 57.693 1.00 58.66 142 PRO A O 1
ATOM 1113 N N . LEU A 1 143 ? 22.080 24.452 58.578 1.00 60.69 143 LEU A N 1
ATOM 1114 C CA . LEU A 1 143 ? 20.767 24.935 58.172 1.00 64.04 143 LEU A CA 1
ATOM 1115 C C . LEU A 1 143 ? 20.319 26.127 59.007 1.00 67.57 143 LEU A C 1
ATOM 1116 O O . LEU A 1 143 ? 19.801 27.118 58.476 1.00 70.67 143 LEU A O 1
ATOM 1121 N N . ALA A 1 144 ? 20.523 26.011 60.317 1.00 62.92 144 ALA A N 1
ATOM 1122 C CA . ALA A 1 144 ? 20.136 27.043 61.266 1.00 56.74 144 ALA A CA 1
ATOM 1123 C C . ALA A 1 144 ? 20.998 28.282 61.079 1.00 58.09 144 ALA A C 1
ATOM 1124 O O . ALA A 1 144 ? 20.478 29.388 60.957 1.00 63.95 144 ALA A O 1
ATOM 1126 N N . ILE A 1 145 ? 22.314 28.090 61.051 1.00 53.07 145 ILE A N 1
ATOM 1127 C CA . ILE A 1 145 ? 23.253 29.165 60.748 1.00 52.67 145 ILE A CA 1
ATOM 1128 C C . ILE A 1 145 ? 22.859 29.939 59.497 1.00 61.57 145 ILE A C 1
ATOM 1129 O O . ILE A 1 145 ? 22.913 31.165 59.473 1.00 67.18 145 ILE A O 1
ATOM 1134 N N . ALA A 1 146 ? 22.483 29.210 58.449 1.00 62.41 146 ALA A N 1
ATOM 1135 C CA . ALA A 1 146 ? 22.036 29.824 57.200 1.00 57.70 146 ALA A CA 1
ATOM 1136 C C . ALA A 1 146 ? 20.731 30.600 57.375 1.00 64.10 146 ALA A C 1
ATOM 1137 O O . ALA A 1 146 ? 20.622 31.739 56.941 1.00 66.33 146 ALA A O 1
ATOM 1139 N N . LEU A 1 147 ? 19.743 29.979 58.004 1.00 68.46 147 LEU A N 1
ATOM 1140 C CA . LEU A 1 147 ? 18.504 30.669 58.337 1.00 70.56 147 LEU A CA 1
ATOM 1141 C C . LEU A 1 147 ? 18.741 31.911 59.204 1.00 65.10 147 LEU A C 1
ATOM 1142 O O . LEU A 1 147 ? 18.226 32.987 58.911 1.00 65.66 147 LEU A O 1
ATOM 1147 N N . SER A 1 148 ? 19.514 31.761 60.276 1.00 59.39 148 SER A N 1
ATOM 1148 C CA . SER A 1 148 ? 19.843 32.885 61.152 1.00 61.11 148 SER A CA 1
ATOM 1149 C C . SER A 1 148 ? 20.421 34.056 60.354 1.00 67.02 148 SER A C 1
ATOM 1150 O O . SER A 1 148 ? 20.524 35.168 60.852 1.00 70.01 148 SER A O 1
ATOM 1161 N N . GLY A 1 150 ? 19.242 34.895 57.198 1.00 64.70 150 GLY A N 1
ATOM 1162 C CA . GLY A 1 150 ? 18.268 35.293 56.200 1.00 67.96 150 GLY A CA 1
ATOM 1163 C C . GLY A 1 150 ? 18.365 34.535 54.891 1.00 74.98 150 GLY A C 1
ATOM 1164 O O . GLY A 1 150 ? 17.885 35.007 53.855 1.00 79.79 150 GLY A O 1
ATOM 1165 N N . LYS A 1 151 ? 18.971 33.353 54.927 1.00 73.12 151 LYS A N 1
ATOM 1166 C CA . LYS A 1 151 ? 19.139 32.575 53.702 1.00 71.04 151 LYS A CA 1
ATOM 1167 C C . LYS A 1 151 ? 18.482 31.189 53.727 1.00 75.62 151 LYS A C 1
ATOM 1168 O O . LYS A 1 151 ? 18.637 30.426 54.687 1.00 77.57 151 LYS A O 1
ATOM 1174 N N . SER A 1 152 ? 17.737 30.884 52.666 1.00 74.85 152 SER A N 1
ATOM 1175 C CA . SER A 1 152 ? 17.015 29.625 52.568 1.00 76.20 152 SER A CA 1
ATOM 1176 C C . SER A 1 152 ? 17.853 28.653 51.761 1.00 70.04 152 SER A C 1
ATOM 1177 O O . SER A 1 152 ? 17.775 27.441 51.943 1.00 70.39 152 SER A O 1
ATOM 1180 N N . SER A 1 153 ? 18.656 29.204 50.861 1.00 64.81 153 SER A N 1
ATOM 1181 C CA . SER A 1 153 ? 19.540 28.408 50.026 1.00 67.48 153 SER A CA 1
ATOM 1182 C C . SER A 1 153 ? 20.940 28.962 50.185 1.00 65.79 153 SER A C 1
ATOM 1183 O O . SER A 1 153 ? 21.167 30.163 50.014 1.00 66.78 153 SER A O 1
ATOM 1186 N N . ALA A 1 154 ? 21.889 28.099 50.510 1.00 63.24 154 ALA A N 1
ATOM 1187 C CA . ALA A 1 154 ? 23.249 28.578 50.706 1.00 66.69 154 ALA A CA 1
ATOM 1188 C C . ALA A 1 154 ? 24.255 27.449 50.688 1.00 69.96 154 ALA A C 1
ATOM 1189 O O . ALA A 1 154 ? 23.938 26.321 51.060 1.00 76.20 154 ALA A O 1
ATOM 1191 N N . PHE A 1 155 ? 25.466 27.768 50.245 1.00 63.69 155 PHE A N 1
ATOM 1192 C CA . PHE A 1 155 ? 26.596 26.853 50.309 1.00 58.76 155 PHE A CA 1
ATOM 1193 C C . PHE A 1 155 ? 27.354 27.162 51.605 1.00 58.04 155 PHE A C 1
ATOM 1194 O O . PHE A 1 155 ? 28.098 28.138 51.670 1.00 62.27 155 PHE A O 1
ATOM 1202 N N . VAL A 1 156 ? 27.145 26.360 52.648 1.00 52.78 156 VAL A N 1
ATOM 1203 C CA . VAL A 1 156 ? 27.690 26.691 53.962 1.00 53.47 156 VAL A CA 1
ATOM 1204 C C . VAL A 1 156 ? 29.021 26.008 54.244 1.00 56.21 156 VAL A C 1
ATOM 1205 O O . VAL A 1 156 ? 29.089 24.784 54.389 1.00 58.07 156 VAL A O 1
ATOM 1209 N N . ILE A 1 157 ? 30.069 26.825 54.336 1.00 54.57 157 ILE A N 1
ATOM 1210 C CA . ILE A 1 157 ? 31.444 26.354 54.522 1.00 52.73 157 ILE A CA 1
ATOM 1211 C C . ILE A 1 157 ? 31.886 26.624 55.952 1.00 49.53 157 ILE A C 1
ATOM 1212 O O . ILE A 1 157 ? 32.195 27.761 56.315 1.00 48.64 157 ILE A O 1
ATOM 1217 N N . ASP A 1 158 ? 31.888 25.571 56.760 1.00 49.79 158 ASP A N 1
ATOM 1218 C CA . ASP A 1 158 ? 32.116 25.680 58.198 1.00 57.62 158 ASP A CA 1
ATOM 1219 C C . ASP A 1 158 ? 33.504 25.150 58.522 1.00 57.61 158 ASP A C 1
ATOM 1220 O O . ASP A 1 158 ? 33.770 23.963 58.361 1.00 62.58 158 ASP A O 1
ATOM 1225 N N . ILE A 1 159 ? 34.399 26.017 58.970 1.00 54.06 159 ILE A N 1
ATOM 1226 C CA . ILE A 1 159 ? 35.733 25.550 59.314 1.00 58.02 159 ILE A CA 1
ATOM 1227 C C . ILE A 1 159 ? 35.935 25.497 60.812 1.00 60.76 159 ILE A C 1
ATOM 1228 O O . ILE A 1 159 ? 36.320 26.484 61.424 1.00 65.25 159 ILE A O 1
ATOM 1233 N N . GLY A 1 160 ? 35.689 24.330 61.392 1.00 60.52 160 GLY A N 1
ATOM 1234 C CA . GLY A 1 160 ? 35.775 24.168 62.826 1.00 60.83 160 GLY A CA 1
ATOM 1235 C C . GLY A 1 160 ? 36.995 23.410 63.288 1.00 63.28 160 GLY A C 1
ATOM 1236 O O . GLY A 1 160 ? 38.000 23.333 62.581 1.00 64.57 160 GLY A O 1
ATOM 1237 N N . ALA A 1 161 ? 36.905 22.843 64.486 1.00 61.31 161 ALA A N 1
ATOM 1238 C CA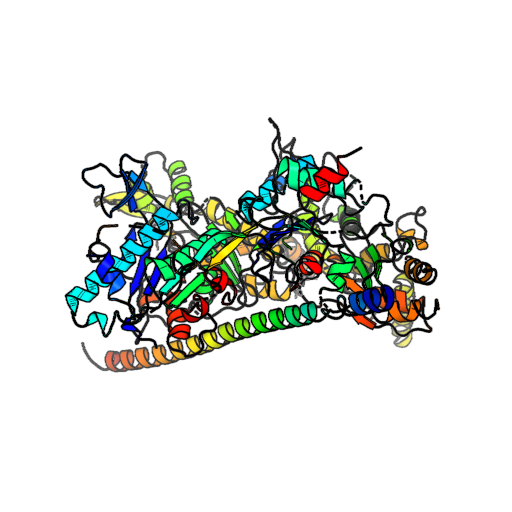 . ALA A 1 161 ? 38.033 22.140 65.068 1.00 53.04 161 ALA A CA 1
ATOM 1239 C C . ALA A 1 161 ? 38.256 20.783 64.409 1.00 52.37 161 ALA A C 1
ATOM 1240 O O . ALA A 1 161 ? 39.384 20.381 64.172 1.00 49.08 161 ALA A O 1
ATOM 1242 N N . SER A 1 162 ? 37.176 20.086 64.087 1.00 58.28 162 SER A N 1
ATOM 1243 C CA . SER A 1 162 ? 37.284 18.759 63.489 1.00 62.35 162 SER A CA 1
ATOM 1244 C C . SER A 1 162 ? 37.726 18.789 62.021 1.00 62.53 162 SER A C 1
ATOM 1245 O O . SER A 1 162 ? 38.260 17.809 61.518 1.00 66.20 162 SER A O 1
ATOM 1248 N N . GLY A 1 163 ? 37.487 19.900 61.329 1.00 57.74 163 GLY A N 1
ATOM 1249 C CA . GLY A 1 163 ? 37.837 20.006 59.922 1.00 55.13 163 GLY A CA 1
ATOM 1250 C C . GLY A 1 163 ? 36.867 20.932 59.217 1.00 59.69 163 GLY A C 1
ATOM 1251 O O . GLY A 1 163 ? 36.128 21.661 59.877 1.00 64.12 163 GLY A O 1
ATOM 1252 N N . CYS A 1 164 ? 36.857 20.917 57.886 1.00 59.18 164 CYS A N 1
ATOM 1253 C CA . CYS A 1 164 ? 35.880 21.717 57.145 1.00 57.52 164 CYS A CA 1
ATOM 1254 C C . CYS A 1 164 ? 34.642 20.920 56.807 1.00 57.24 164 CYS A C 1
ATOM 1255 O O . CYS A 1 164 ? 34.727 19.776 56.391 1.00 58.91 164 CYS A O 1
ATOM 1258 N N . ASN A 1 165 ? 33.486 21.531 57.018 1.00 57.53 165 ASN A N 1
ATOM 1259 C CA . ASN A 1 165 ? 32.219 20.888 56.719 1.00 62.06 165 ASN A CA 1
ATOM 1260 C C . ASN A 1 165 ? 31.495 21.695 55.667 1.00 63.95 165 ASN A C 1
ATOM 1261 O O . ASN A 1 165 ? 31.108 22.849 55.897 1.00 63.90 165 ASN A O 1
ATOM 1266 N N . VAL A 1 166 ? 31.350 21.095 54.493 1.00 61.89 166 VAL A N 1
ATOM 1267 C CA . VAL A 1 166 ? 30.753 21.795 53.379 1.00 61.58 166 VAL A CA 1
ATOM 1268 C C . VAL A 1 166 ? 29.376 21.227 53.095 1.00 62.13 166 VAL A C 1
ATOM 1269 O O . VAL A 1 166 ? 29.220 20.027 52.898 1.00 65.13 166 VAL A O 1
ATOM 1273 N N . THR A 1 167 ? 28.383 22.112 53.108 1.00 61.90 167 THR A N 1
ATOM 1274 C CA . THR A 1 167 ? 26.973 21.735 53.110 1.00 63.56 167 THR A CA 1
ATOM 1275 C C . THR A 1 167 ? 26.170 22.624 52.164 1.00 65.38 167 THR A C 1
ATOM 1276 O O . THR A 1 167 ? 25.913 23.783 52.476 1.00 64.92 167 THR A O 1
ATOM 1280 N N . PRO A 1 168 ? 25.779 22.098 50.997 1.00 66.97 168 PRO A N 1
ATOM 1281 C CA . PRO A 1 168 ? 24.863 22.902 50.188 1.00 64.13 168 PRO A CA 1
ATOM 1282 C C . PRO A 1 168 ? 23.450 22.781 50.738 1.00 64.49 168 PRO A C 1
ATOM 1283 O O . PRO A 1 168 ? 23.027 21.700 51.144 1.00 61.95 168 PRO A O 1
ATOM 1287 N N . ILE A 1 169 ? 22.742 23.901 50.762 1.00 66.60 169 ILE A N 1
ATOM 1288 C CA . ILE A 1 169 ? 21.368 23.952 51.223 1.00 67.74 169 ILE A CA 1
ATOM 1289 C C . ILE A 1 169 ? 20.519 24.718 50.223 1.00 69.50 169 ILE A C 1
ATOM 1290 O O . ILE A 1 169 ? 20.702 25.919 50.029 1.00 69.81 169 ILE A O 1
ATOM 1295 N N . ILE A 1 170 ? 19.589 24.016 49.594 1.00 70.97 170 ILE A N 1
ATOM 1296 C CA . ILE A 1 170 ? 18.755 24.610 48.564 1.00 72.64 170 ILE A CA 1
ATOM 1297 C C . ILE A 1 170 ? 17.294 24.717 48.970 1.00 75.24 170 ILE A C 1
ATOM 1298 O O . ILE A 1 170 ? 16.650 23.726 49.306 1.00 72.51 170 ILE A O 1
ATOM 1303 N N . ASP A 1 171 ? 16.783 25.940 48.924 1.00 78.79 171 ASP A N 1
ATOM 1304 C CA . ASP A 1 171 ? 15.415 26.232 49.323 1.00 79.42 171 ASP A CA 1
ATOM 1305 C C . ASP A 1 171 ? 15.004 25.537 50.621 1.00 77.09 171 ASP A C 1
ATOM 1306 O O . ASP A 1 171 ? 13.985 24.858 50.672 1.00 70.00 171 ASP A O 1
ATOM 1311 N N . GLY A 1 172 ? 15.816 25.727 51.664 1.00 80.55 172 GLY A N 1
ATOM 1312 C CA . GLY A 1 172 ? 15.520 25.250 53.007 1.00 75.98 172 GLY A CA 1
ATOM 1313 C C . GLY A 1 172 ? 15.788 23.773 53.231 1.00 71.30 172 GLY A C 1
ATOM 1314 O O . GLY A 1 172 ? 15.642 23.274 54.348 1.00 62.50 172 GLY A O 1
ATOM 1315 N N . ILE A 1 173 ? 16.173 23.070 52.169 1.00 77.05 173 ILE A N 1
ATOM 1316 C CA . ILE A 1 173 ? 16.401 21.633 52.249 1.00 85.05 173 ILE A CA 1
ATOM 1317 C C . ILE A 1 173 ? 17.903 21.315 52.183 1.00 87.11 173 ILE A C 1
ATOM 1318 O O . ILE A 1 173 ? 18.647 21.963 51.441 1.00 88.28 173 ILE A O 1
ATOM 1323 N N . VAL A 1 174 ? 18.358 20.334 52.962 1.00 83.67 174 VAL A N 1
ATOM 1324 C CA . VAL A 1 174 ? 19.779 19.977 52.931 1.00 78.38 174 VAL A CA 1
ATOM 1325 C C . VAL A 1 174 ? 20.082 18.833 51.975 1.00 76.62 174 VAL A C 1
ATOM 1326 O O . VAL A 1 174 ? 19.561 17.729 52.132 1.00 80.59 174 VAL A O 1
ATOM 1330 N N . VAL A 1 175 ? 20.952 19.100 51.006 1.00 68.97 175 VAL A N 1
ATOM 1331 C CA . VAL A 1 175 ? 21.393 18.090 50.044 1.00 69.58 175 VAL A CA 1
ATOM 1332 C C . VAL A 1 175 ? 22.405 17.088 50.620 1.00 74.53 175 VAL A C 1
ATOM 1333 O O . VAL A 1 175 ? 23.609 17.266 50.476 1.00 75.16 175 VAL A O 1
ATOM 1337 N N . LYS A 1 176 ? 21.911 16.017 51.234 1.00 81.07 176 LYS A N 1
ATOM 1338 C CA . LYS A 1 176 ? 22.754 15.077 51.983 1.00 87.66 176 LYS A CA 1
ATOM 1339 C C . LYS A 1 176 ? 23.912 14.408 51.219 1.00 92.36 176 LYS A C 1
ATOM 1340 O O . LYS A 1 176 ? 24.988 14.162 51.783 1.00 93.02 176 LYS A O 1
ATOM 1346 N N . ASN A 1 177 ? 23.688 14.081 49.951 1.00 94.41 177 ASN A N 1
ATOM 1347 C CA . ASN A 1 177 ? 24.717 13.381 49.190 1.00 98.21 177 ASN A CA 1
ATOM 1348 C C . ASN A 1 177 ? 25.838 14.312 48.778 1.00 91.76 177 ASN A C 1
ATOM 1349 O O . ASN A 1 177 ? 26.908 13.869 48.372 1.00 95.97 177 ASN A O 1
ATOM 1354 N N . ALA A 1 178 ? 25.581 15.608 48.884 1.00 82.65 178 ALA A N 1
ATOM 1355 C CA . ALA A 1 178 ? 26.589 16.607 48.571 1.00 77.38 178 ALA A CA 1
ATOM 1356 C C . ALA A 1 178 ? 27.207 17.169 49.858 1.00 73.26 178 ALA A C 1
ATOM 1357 O O . ALA A 1 178 ? 28.024 18.087 49.821 1.00 74.58 178 ALA A O 1
ATOM 1359 N N . VAL A 1 179 ? 26.819 16.601 50.994 1.00 68.69 179 VAL A N 1
ATOM 1360 C CA . VAL A 1 179 ? 27.436 16.958 52.266 1.00 66.93 179 VAL A CA 1
ATOM 1361 C C . VAL A 1 179 ? 28.849 16.408 52.292 1.00 68.87 179 VAL A C 1
ATOM 1362 O O . VAL A 1 179 ? 29.070 15.238 51.986 1.00 67.74 179 VAL A O 1
ATOM 1366 N N . VAL A 1 180 ? 29.799 17.261 52.661 1.00 72.46 180 VAL A N 1
ATOM 1367 C CA . VAL A 1 180 ? 31.218 16.915 52.646 1.00 71.57 180 VAL A CA 1
ATOM 1368 C C . VAL A 1 180 ? 31.973 17.409 53.891 1.00 71.97 180 VAL A C 1
ATOM 1369 O O . VAL A 1 180 ? 31.935 18.596 54.222 1.00 72.66 180 VAL A O 1
ATOM 1373 N N . ARG A 1 181 ? 32.664 16.498 54.571 1.00 70.61 181 ARG A N 1
ATOM 1374 C CA . ARG A 1 181 ? 33.454 16.859 55.746 1.00 66.50 181 ARG A CA 1
ATOM 1375 C C . ARG A 1 181 ? 34.942 16.569 55.598 1.00 67.38 181 ARG A C 1
ATOM 1376 O O . ARG A 1 181 ? 35.357 15.421 55.688 1.00 69.46 181 ARG A O 1
ATOM 1384 N N . SER A 1 182 ? 35.722 17.627 55.365 1.00 69.02 182 SER A N 1
ATOM 1385 C CA . SER A 1 182 ? 37.194 17.626 55.419 1.00 69.06 182 SER A CA 1
ATOM 1386 C C . SER A 1 182 ? 37.719 17.122 56.763 1.00 68.46 182 SER A C 1
ATOM 1387 O O . SER A 1 182 ? 37.027 17.186 57.777 1.00 70.65 182 SER A O 1
ATOM 1390 N N . LYS A 1 183 ? 38.949 16.642 56.798 1.00 73.60 183 LYS A N 1
ATOM 1391 C CA . LYS A 1 183 ? 39.488 16.149 58.061 1.00 81.10 183 LYS A CA 1
ATOM 1392 C C . LYS A 1 183 ? 40.465 17.123 58.713 1.00 74.55 183 LYS A C 1
ATOM 1393 O O . LYS A 1 183 ? 40.953 16.868 59.812 1.00 71.71 183 LYS A O 1
ATOM 1399 N N . PHE A 1 184 ? 40.738 18.245 58.053 1.00 73.68 184 PHE A N 1
ATOM 1400 C CA . PHE A 1 184 ? 41.763 19.170 58.538 1.00 69.41 184 PHE A CA 1
ATOM 1401 C C . PHE A 1 184 ? 41.206 20.505 58.975 1.00 67.50 184 PHE A C 1
ATOM 1402 O O . PHE A 1 184 ? 40.745 21.285 58.146 1.00 72.25 184 PHE A O 1
ATOM 1410 N N . GLY A 1 185 ? 41.292 20.799 60.267 1.00 59.75 185 GLY A N 1
ATOM 1411 C CA . GLY A 1 185 ? 40.843 22.095 60.735 1.00 53.40 185 GLY A CA 1
ATOM 1412 C C . GLY A 1 185 ? 41.613 22.576 61.937 1.00 54.01 185 GLY A C 1
ATOM 1413 O O . GLY A 1 185 ? 42.819 22.374 62.020 1.00 56.22 185 GLY A O 1
ATOM 1414 N N . GLY A 1 186 ? 40.901 23.206 62.871 1.00 53.66 186 GLY A N 1
ATOM 1415 C CA . GLY A 1 186 ? 41.493 23.774 64.073 1.00 51.72 186 GLY A CA 1
ATOM 1416 C C . GLY A 1 186 ? 42.407 22.857 64.861 1.00 49.17 186 GLY A C 1
ATOM 1417 O O . GLY A 1 186 ? 43.556 23.191 65.083 1.00 55.51 186 GLY A O 1
ATOM 1418 N N . ASP A 1 187 ? 41.898 21.706 65.287 1.00 46.34 187 ASP A N 1
ATOM 1419 C CA . ASP A 1 187 ? 42.689 20.735 66.039 1.00 49.18 187 ASP A CA 1
ATOM 1420 C C . ASP A 1 187 ? 43.956 20.318 65.292 1.00 49.20 187 ASP A C 1
ATOM 1421 O O . ASP A 1 187 ? 45.036 20.200 65.894 1.00 47.90 187 ASP A O 1
ATOM 1426 N N . PHE A 1 188 ? 43.820 20.099 63.985 1.00 49.27 188 PHE A N 1
ATOM 1427 C CA . PHE A 1 188 ? 44.968 19.842 63.113 1.00 46.88 188 PHE A CA 1
ATOM 1428 C C . PHE A 1 188 ? 46.006 20.950 63.204 1.00 47.74 188 PHE A C 1
ATOM 1429 O O . PHE A 1 188 ? 47.190 20.684 63.315 1.00 49.78 188 PHE A O 1
ATOM 1437 N N . LEU A 1 189 ? 45.550 22.194 63.136 1.00 44.70 189 LEU A N 1
ATOM 1438 C CA . LEU A 1 189 ? 46.428 23.347 63.294 1.00 44.12 189 LEU A CA 1
ATOM 1439 C C . LEU A 1 189 ? 47.161 23.355 64.634 1.00 43.54 189 LEU A C 1
ATOM 1440 O O . LEU A 1 189 ? 48.325 23.759 64.697 1.00 45.08 189 LEU A O 1
ATOM 1445 N N . ASP A 1 190 ? 46.487 22.910 65.698 1.00 42.88 190 ASP A N 1
ATOM 1446 C CA . ASP A 1 190 ? 47.107 22.828 67.025 1.00 49.04 190 ASP A CA 1
ATOM 1447 C C . ASP A 1 190 ? 48.296 21.871 66.951 1.00 51.94 190 ASP A C 1
ATOM 1448 O O . ASP A 1 190 ? 49.392 22.175 67.413 1.00 52.74 190 ASP A O 1
ATOM 1453 N N . PHE A 1 191 ? 48.069 20.708 66.351 1.00 50.74 191 PHE A N 1
ATOM 1454 C CA . PHE A 1 191 ? 49.120 19.721 66.190 1.00 53.42 191 PHE A CA 1
ATOM 1455 C C . PHE A 1 191 ? 50.354 20.249 65.463 1.00 56.84 191 PHE A C 1
ATOM 1456 O O . PHE A 1 191 ? 51.479 19.878 65.785 1.00 62.34 191 PHE A O 1
ATOM 1464 N N . GLN A 1 192 ? 50.135 21.087 64.460 1.00 54.51 192 GLN A N 1
ATOM 1465 C CA . GLN A 1 192 ? 51.212 21.527 63.593 1.00 55.63 192 GLN A CA 1
ATOM 1466 C C . GLN A 1 192 ? 51.968 22.672 64.247 1.00 60.24 192 GLN A C 1
ATOM 1467 O O . GLN A 1 192 ? 53.195 22.779 64.144 1.00 61.27 192 GLN A O 1
ATOM 1473 N N . VAL A 1 193 ? 51.226 23.532 64.930 1.00 56.76 193 VAL A N 1
ATOM 1474 C CA . VAL A 1 193 ? 51.849 24.621 65.637 1.00 46.89 193 VAL A CA 1
ATOM 1475 C C . VAL A 1 193 ? 52.784 24.025 66.667 1.00 51.42 193 VAL A C 1
ATOM 1476 O O . VAL A 1 193 ? 53.945 24.422 66.778 1.00 54.84 193 VAL A O 1
ATOM 1480 N N . HIS A 1 194 ? 52.282 23.031 67.387 1.00 53.96 194 HIS A N 1
ATOM 1481 C CA . HIS A 1 194 ? 53.077 22.331 68.387 1.00 54.66 194 HIS A CA 1
ATOM 1482 C C . HIS A 1 194 ? 54.297 21.628 67.787 1.00 51.75 194 HIS A C 1
ATOM 1483 O O . HIS A 1 194 ? 55.408 21.816 68.261 1.00 48.77 194 HIS A O 1
ATOM 1490 N N . GLU A 1 195 ? 54.103 20.817 66.752 1.00 55.75 195 GLU A N 1
ATOM 1491 C CA . GLU A 1 195 ? 55.209 20.024 66.218 1.00 57.67 195 GLU A CA 1
ATOM 1492 C C . GLU A 1 195 ? 56.304 20.923 65.673 1.00 55.76 195 GLU A C 1
ATOM 1493 O O . GLU A 1 195 ? 57.485 20.637 65.804 1.00 57.91 195 GLU A O 1
ATOM 1499 N N . ARG A 1 196 ? 55.895 22.034 65.089 1.00 53.25 196 ARG A N 1
ATOM 1500 C CA . ARG A 1 196 ? 56.825 22.943 64.450 1.00 53.04 196 ARG A CA 1
ATOM 1501 C C . ARG A 1 196 ? 57.607 23.804 65.442 1.00 52.36 196 ARG A C 1
ATOM 1502 O O . ARG A 1 196 ? 58.789 24.066 65.250 1.00 57.97 196 ARG A O 1
ATOM 1510 N N . LEU A 1 197 ? 56.931 24.276 66.476 1.00 50.02 197 LEU A N 1
ATOM 1511 C CA . LEU A 1 197 ? 57.560 25.115 67.481 1.00 51.45 197 LEU A CA 1
ATOM 1512 C C . LEU A 1 197 ? 58.311 24.290 68.535 1.00 57.05 197 LEU A C 1
ATOM 1513 O O . LEU A 1 197 ? 59.016 24.842 69.382 1.00 60.76 197 LEU A O 1
ATOM 1518 N N . ALA A 1 198 ? 58.162 22.970 68.462 1.00 53.02 198 ALA A N 1
ATOM 1519 C CA . ALA A 1 198 ? 58.629 22.075 69.504 1.00 49.37 198 ALA A CA 1
ATOM 1520 C C . ALA A 1 198 ? 60.073 22.337 69.931 1.00 53.69 198 ALA A C 1
ATOM 1521 O O . ALA A 1 198 ? 60.349 22.496 71.115 1.00 53.88 198 ALA A O 1
ATOM 1523 N N . PRO A 1 199 ? 61.001 22.385 68.973 1.00 53.57 199 PRO A N 1
ATOM 1524 C CA . PRO A 1 199 ? 62.411 22.567 69.331 1.00 52.09 199 PRO A CA 1
ATOM 1525 C C . PRO A 1 199 ? 62.775 23.900 69.986 1.00 61.89 199 PRO A C 1
ATOM 1526 O O . PRO A 1 199 ? 63.809 23.958 70.655 1.00 71.91 199 PRO A O 1
ATOM 1530 N N . LEU A 1 200 ? 61.970 24.942 69.802 1.00 60.15 200 LEU A N 1
ATOM 1531 C CA . LEU A 1 200 ? 62.230 26.228 70.456 1.00 58.43 200 LEU A CA 1
ATOM 1532 C C . LEU A 1 200 ? 61.680 26.285 71.892 1.00 60.78 200 LEU A C 1
ATOM 1533 O O . LEU A 1 200 ? 62.076 27.135 72.693 1.00 62.72 200 LEU A O 1
ATOM 1538 N N . ILE A 1 201 ? 60.739 25.401 72.204 1.00 60.58 201 ILE A N 1
ATOM 1539 C CA . ILE A 1 201 ? 60.121 25.385 73.522 1.00 66.12 201 ILE A CA 1
ATOM 1540 C C . ILE A 1 201 ? 60.530 24.126 74.310 1.00 73.04 201 ILE A C 1
ATOM 1541 O O . ILE A 1 201 ? 59.888 23.766 75.308 1.00 68.71 201 ILE A O 1
ATOM 1546 N N . LYS A 1 202 ? 61.586 23.458 73.839 1.00 84.51 202 LYS A N 1
ATOM 1547 C CA . LYS A 1 202 ? 62.159 22.280 74.501 1.00 90.08 202 LYS A CA 1
ATOM 1548 C C . LYS A 1 202 ? 61.499 20.929 74.178 1.00 94.28 202 LYS A C 1
ATOM 1549 O O . LYS A 1 202 ? 62.198 19.924 74.009 1.00 98.48 202 LYS A O 1
ATOM 1555 N N . GLU A 1 203 ? 60.173 20.926 74.042 1.00 92.00 203 GLU A N 1
ATOM 1556 C CA . GLU A 1 203 ? 59.361 19.700 73.924 1.00 90.52 203 GLU A CA 1
ATOM 1557 C C . GLU A 1 203 ? 59.704 18.658 72.838 1.00 94.79 203 GLU A C 1
ATOM 1558 O O . GLU A 1 203 ? 59.150 17.554 72.851 1.00 95.07 203 GLU A O 1
ATOM 1564 N N . GLU A 1 204 ? 60.610 18.981 71.920 1.00 101.43 204 GLU A N 1
ATOM 1565 C CA . GLU A 1 204 ? 61.034 18.012 70.898 1.00 109.57 204 GLU A CA 1
ATOM 1566 C C . GLU A 1 204 ? 61.857 18.679 69.793 1.00 113.17 204 GLU A C 1
ATOM 1567 O O . GLU A 1 204 ? 62.162 18.067 68.765 1.00 115.20 204 GLU A O 1
ATOM 1573 N N . GLN A 1 214 ? 44.754 10.642 74.918 1.00 100.68 214 GLN A N 1
ATOM 1574 C CA . GLN A 1 214 ? 45.598 9.446 75.009 1.00 99.15 214 GLN A CA 1
ATOM 1575 C C . GLN A 1 214 ? 45.796 9.053 76.481 1.00 103.28 214 GLN A C 1
ATOM 1576 O O . GLN A 1 214 ? 44.854 8.625 77.157 1.00 99.19 214 GLN A O 1
ATOM 1582 N N . LYS A 1 215 ? 47.030 9.201 76.961 1.00 107.82 215 LYS A N 1
ATOM 1583 C CA . LYS A 1 215 ? 47.367 9.027 78.370 1.00 105.44 215 LYS A CA 1
ATOM 1584 C C . LYS A 1 215 ? 47.912 10.362 78.859 1.00 102.39 215 LYS A C 1
ATOM 1585 O O . LYS A 1 215 ? 47.610 10.796 79.975 1.00 94.40 215 LYS A O 1
ATOM 1591 N N . ARG A 1 216 ? 48.694 11.013 77.989 1.00 108.26 216 ARG A N 1
ATOM 1592 C CA . ARG A 1 216 ? 49.229 12.359 78.229 1.00 107.50 216 ARG A CA 1
ATOM 1593 C C . ARG A 1 216 ? 48.257 13.418 77.715 1.00 91.95 216 ARG A C 1
ATOM 1594 O O . ARG A 1 216 ? 48.647 14.511 77.295 1.00 79.84 216 ARG A O 1
ATOM 1602 N N . SER A 1 217 ? 46.980 13.068 77.756 1.00 87.22 217 SER A N 1
ATOM 1603 C CA . SER A 1 217 ? 45.923 13.936 77.289 1.00 77.61 217 SER A CA 1
ATOM 1604 C C . SER A 1 217 ? 45.916 15.262 78.041 1.00 71.42 217 SER A C 1
ATOM 1605 O O . SER A 1 217 ? 45.724 16.303 77.425 1.00 74.02 217 SER A O 1
ATOM 1608 N N . THR A 1 218 ? 46.142 15.232 79.355 1.00 62.70 218 THR A N 1
ATOM 1609 C CA . THR A 1 218 ? 46.025 16.440 80.180 1.00 59.06 218 THR A CA 1
ATOM 1610 C C . THR A 1 218 ? 46.927 17.584 79.738 1.00 64.15 218 THR A C 1
ATOM 1611 O O . THR A 1 218 ? 46.489 18.733 79.694 1.00 61.99 218 THR A O 1
ATOM 1615 N N . ASP A 1 219 ? 48.187 17.292 79.427 1.00 72.44 219 ASP A N 1
ATOM 1616 C CA . ASP A 1 219 ? 49.086 18.364 79.003 1.00 74.76 219 ASP A CA 1
ATOM 1617 C C . ASP A 1 219 ? 48.823 18.806 77.548 1.00 64.42 219 ASP A C 1
ATOM 1618 O O . ASP A 1 219 ? 48.759 20.002 77.238 1.00 59.40 219 ASP A O 1
ATOM 1623 N N . VAL A 1 220 ? 48.654 17.843 76.656 1.00 58.21 220 VAL A N 1
ATOM 1624 C CA . VAL A 1 220 ? 48.210 18.165 75.319 1.00 60.47 220 VAL A CA 1
ATOM 1625 C C . VAL A 1 220 ? 47.036 19.149 75.364 1.00 61.74 220 VAL A C 1
ATOM 1626 O O . VAL A 1 220 ? 47.059 20.196 74.715 1.00 61.37 220 VAL A O 1
ATOM 1630 N N . TRP A 1 221 ? 46.018 18.816 76.148 1.00 61.10 221 TRP A N 1
ATOM 1631 C CA . TRP A 1 221 ? 44.823 19.647 76.240 1.00 57.44 221 TRP A CA 1
ATOM 1632 C C . TRP A 1 221 ? 45.119 21.041 76.804 1.00 54.12 221 TRP A C 1
ATOM 1633 O O . TRP A 1 221 ? 44.712 22.060 76.242 1.00 56.41 221 TRP A O 1
ATOM 1644 N N . TYR A 1 222 ? 45.832 21.080 77.917 1.00 48.46 222 TYR A N 1
ATOM 1645 C CA . TYR A 1 222 ? 46.097 22.336 78.600 1.00 46.94 222 TYR A CA 1
ATOM 1646 C C . TYR A 1 222 ? 46.893 23.286 77.713 1.00 54.24 222 TYR A C 1
ATOM 1647 O O . TYR A 1 222 ? 46.629 24.482 77.660 1.00 54.34 222 TYR A O 1
ATOM 1656 N N . GLU A 1 223 ? 47.879 22.741 77.016 1.00 58.13 223 GLU A N 1
ATOM 1657 C CA . GLU A 1 223 ? 48.657 23.528 76.075 1.00 55.69 223 GLU A CA 1
ATOM 1658 C C . GLU A 1 223 ? 47.822 24.003 74.893 1.00 51.10 223 GLU A C 1
ATOM 1659 O O . GLU A 1 223 ? 47.916 25.157 74.484 1.00 48.60 223 GLU A O 1
ATOM 1665 N N . ALA A 1 224 ? 47.000 23.120 74.345 1.00 48.06 224 ALA A N 1
ATOM 1666 C CA . ALA A 1 224 ? 46.095 23.513 73.277 1.00 42.66 224 ALA A CA 1
ATOM 1667 C C . ALA A 1 224 ? 45.176 24.647 73.709 1.00 43.96 224 ALA A C 1
ATOM 1668 O O . ALA A 1 224 ? 44.822 25.503 72.899 1.00 47.35 224 ALA A O 1
ATOM 1670 N N . SER A 1 225 ? 44.795 24.658 74.986 1.00 42.89 225 SER A N 1
ATOM 1671 C CA . SER A 1 225 ? 43.798 25.605 75.493 1.00 42.37 225 SER A CA 1
ATOM 1672 C C . SER A 1 225 ? 44.411 26.888 75.989 1.00 47.19 225 SER A C 1
ATOM 1673 O O . SER A 1 225 ? 43.711 27.827 76.318 1.00 59.82 225 SER A O 1
ATOM 1676 N N . THR A 1 226 ? 45.729 26.919 76.063 1.00 41.24 226 THR A N 1
ATOM 1677 C CA . THR A 1 226 ? 46.417 28.099 76.549 1.00 40.97 226 THR A CA 1
ATOM 1678 C C . THR A 1 226 ? 47.323 28.758 75.487 1.00 46.04 226 THR A C 1
ATOM 1679 O O . THR A 1 226 ? 46.832 29.547 74.690 1.00 53.75 226 THR A O 1
ATOM 1683 N N . TRP A 1 227 ? 48.621 28.450 75.448 1.00 41.71 227 TRP A N 1
ATOM 1684 C CA . TRP A 1 227 ? 49.499 29.177 74.525 1.00 38.08 227 TRP A CA 1
ATOM 1685 C C . TRP A 1 227 ? 49.203 28.887 73.056 1.00 45.58 227 TRP A C 1
ATOM 1686 O O . TRP A 1 227 ? 49.223 29.799 72.233 1.00 49.43 227 TRP A O 1
ATOM 1697 N N . ILE A 1 228 ? 48.924 27.628 72.728 1.00 45.86 228 ILE A N 1
ATOM 1698 C CA . ILE A 1 228 ? 48.621 27.279 71.348 1.00 42.40 228 ILE A CA 1
ATOM 1699 C C . ILE A 1 228 ? 47.415 28.046 70.814 1.00 43.34 228 ILE A C 1
ATOM 1700 O O . ILE A 1 228 ? 47.427 28.522 69.677 1.00 46.00 228 ILE A O 1
ATOM 1705 N N . GLN A 1 229 ? 46.384 28.195 71.635 1.00 43.72 229 GLN A N 1
ATOM 1706 C CA . GLN A 1 229 ? 45.218 28.972 71.223 1.00 46.43 229 GLN A CA 1
ATOM 1707 C C . GLN A 1 229 ? 45.561 30.432 70.934 1.00 48.78 229 GLN A C 1
ATOM 1708 O O . GLN A 1 229 ? 45.062 31.021 69.974 1.00 48.38 229 GLN A O 1
ATOM 1714 N N . GLN A 1 230 ? 46.429 31.009 71.754 1.00 48.07 230 GLN A N 1
ATOM 1715 C CA . GLN A 1 230 ? 46.811 32.396 71.564 1.00 46.38 230 GLN A CA 1
ATOM 1716 C C . GLN A 1 230 ? 47.654 32.567 70.295 1.00 46.27 230 GLN A C 1
ATOM 1717 O O . GLN A 1 230 ? 47.454 33.513 69.519 1.00 43.66 230 GLN A O 1
ATOM 1723 N N . PHE A 1 231 ? 48.578 31.631 70.092 1.00 43.51 231 PHE A N 1
ATOM 1724 C CA . PHE A 1 231 ? 49.448 31.622 68.934 1.00 44.82 231 PHE A CA 1
ATOM 1725 C C . PHE A 1 231 ? 48.636 31.640 67.636 1.00 50.49 231 PHE A C 1
ATOM 1726 O O . PHE A 1 231 ? 48.840 32.510 66.783 1.00 54.94 231 PHE A O 1
ATOM 1734 N N . LYS A 1 232 ? 47.721 30.685 67.485 1.00 44.84 232 LYS A N 1
ATOM 1735 C CA . LYS A 1 232 ? 46.770 30.693 66.365 1.00 43.70 232 LYS A CA 1
ATOM 1736 C C . LYS A 1 232 ? 46.057 32.039 66.134 1.00 46.82 232 LYS A C 1
ATOM 1737 O O . LYS A 1 232 ? 45.892 32.475 65.003 1.00 58.27 232 LYS A O 1
ATOM 1743 N N . SER A 1 233 ? 45.645 32.700 67.203 1.00 41.91 233 SER A N 1
ATOM 1744 C CA . SER A 1 233 ? 44.858 33.916 67.079 1.00 47.22 233 SER A CA 1
ATOM 1745 C C . SER A 1 233 ? 45.677 35.130 66.726 1.00 47.25 233 SER A C 1
ATOM 1746 O O . SER A 1 233 ? 45.119 36.177 66.416 1.00 55.70 233 SER A O 1
ATOM 1749 N N . THR A 1 234 ? 46.995 34.997 66.796 1.00 35.21 234 THR A N 1
ATOM 1750 C CA . THR A 1 234 ? 47.888 36.145 66.697 1.00 30.48 234 THR A CA 1
ATOM 1751 C C . THR A 1 234 ? 49.031 35.988 65.685 1.00 38.31 234 THR A C 1
ATOM 1752 O O . THR A 1 234 ? 49.596 36.990 65.241 1.00 43.14 234 THR A O 1
ATOM 1764 N N . LEU A 1 236 ? 49.220 33.031 62.980 1.00 46.16 236 LEU A N 1
ATOM 1765 C CA . LEU A 1 236 ? 48.827 32.442 61.710 1.00 48.84 236 LEU A CA 1
ATOM 1766 C C . LEU A 1 236 ? 48.085 33.450 60.843 1.00 48.66 236 LEU A C 1
ATOM 1767 O O . LEU A 1 236 ? 47.389 34.333 61.335 1.00 45.20 236 LEU A O 1
ATOM 1772 N N . GLN A 1 237 ? 48.265 33.296 59.543 1.00 47.17 237 GLN A N 1
ATOM 1773 C CA . GLN A 1 237 ? 47.550 34.046 58.536 1.00 44.43 237 GLN A CA 1
ATOM 1774 C C . GLN A 1 237 ? 47.390 33.084 57.383 1.00 43.04 237 GLN A C 1
ATOM 1775 O O . GLN A 1 237 ? 48.161 32.139 57.245 1.00 40.36 237 GLN A O 1
ATOM 1781 N N . VAL A 1 238 ? 46.385 33.305 56.556 1.00 46.25 238 VAL A N 1
ATOM 1782 C CA . VAL A 1 238 ? 46.218 32.462 55.383 1.00 47.86 238 VAL A CA 1
ATOM 1783 C C . VAL A 1 238 ? 46.652 33.312 54.221 1.00 49.88 238 VAL A C 1
ATOM 1784 O O . VAL A 1 238 ? 46.220 34.453 54.120 1.00 52.30 238 VAL A O 1
ATOM 1788 N N . SER A 1 239 ? 47.548 32.800 53.376 1.00 52.62 239 SER A N 1
ATOM 1789 C CA . SER A 1 239 ? 47.956 33.577 52.202 1.00 59.70 239 SER A CA 1
ATOM 1790 C C . SER A 1 239 ? 46.833 33.528 51.177 1.00 59.70 239 SER A C 1
ATOM 1791 O O . SER A 1 239 ? 46.126 32.517 51.081 1.00 56.49 239 SER A O 1
ATOM 1794 N N . GLU A 1 240 ? 46.680 34.620 50.426 1.00 66.12 240 GLU A N 1
ATOM 1795 C CA . GLU A 1 240 ? 45.563 34.801 49.487 1.00 79.02 240 GLU A CA 1
ATOM 1796 C C . GLU A 1 240 ? 45.632 33.874 48.275 1.00 73.64 240 GLU A C 1
ATOM 1797 O O . GLU A 1 240 ? 44.612 33.542 47.667 1.00 71.36 240 GLU A O 1
ATOM 1803 N N . LYS A 1 241 ? 46.842 33.465 47.930 1.00 72.00 241 LYS A N 1
ATOM 1804 C CA . LYS A 1 241 ? 47.086 32.722 46.715 1.00 71.20 241 LYS A CA 1
ATOM 1805 C C . LYS A 1 241 ? 48.015 31.582 47.102 1.00 65.04 241 LYS A C 1
ATOM 1806 O O . LYS A 1 241 ? 48.845 31.749 47.984 1.00 66.90 241 LYS A O 1
ATOM 1812 N N . ASP A 1 242 ? 47.863 30.427 46.463 1.00 61.40 242 ASP A N 1
ATOM 1813 C CA . ASP A 1 242 ? 48.801 29.312 46.623 1.00 56.83 242 ASP A CA 1
ATOM 1814 C C . ASP A 1 242 ? 50.162 29.822 47.042 1.00 58.86 242 ASP A C 1
ATOM 1815 O O . ASP A 1 242 ? 50.754 30.654 46.361 1.00 63.17 242 ASP A O 1
ATOM 1820 N N . LEU A 1 243 ? 50.660 29.334 48.171 1.00 61.47 243 LEU A N 1
ATOM 1821 C CA . LEU A 1 243 ? 51.832 29.951 48.766 1.00 58.54 243 LEU A CA 1
ATOM 1822 C C . LEU A 1 243 ? 53.087 29.664 47.971 1.00 60.15 243 LEU A C 1
ATOM 1823 O O . LEU A 1 243 ? 53.940 30.529 47.833 1.00 61.83 243 LEU A O 1
ATOM 1828 N N . PHE A 1 244 ? 53.201 28.454 47.440 1.00 63.36 244 PHE A N 1
ATOM 1829 C CA . PHE A 1 244 ? 54.384 28.110 46.652 1.00 64.81 244 PHE A CA 1
ATOM 1830 C C . PHE A 1 244 ? 54.533 29.071 45.470 1.00 64.74 244 PHE A C 1
ATOM 1831 O O . PHE A 1 244 ? 55.641 29.500 45.132 1.00 67.29 244 PHE A O 1
ATOM 1839 N N . GLU A 1 245 ? 53.404 29.419 44.864 1.00 61.91 245 GLU A N 1
ATOM 1840 C CA . GLU A 1 245 ? 53.370 30.398 43.790 1.00 66.76 245 GLU A CA 1
ATOM 1841 C C . GLU A 1 245 ? 53.713 31.814 44.277 1.00 65.43 245 GLU A C 1
ATOM 1842 O O . GLU A 1 245 ? 54.554 32.501 43.688 1.00 67.60 245 GLU A O 1
ATOM 1848 N N . LEU A 1 246 ? 53.082 32.246 45.362 1.00 59.55 246 LEU A N 1
ATOM 1849 C CA . LEU A 1 246 ? 53.443 33.516 45.973 1.00 55.30 246 LEU A CA 1
ATOM 1850 C C . LEU A 1 246 ? 54.960 33.634 46.164 1.00 61.26 246 LEU A C 1
ATOM 1851 O O . LEU A 1 246 ? 55.548 34.679 45.898 1.00 65.16 246 LEU A O 1
ATOM 1856 N N . GLU A 1 247 ? 55.596 32.556 46.616 1.00 64.05 247 GLU A N 1
ATOM 1857 C CA . GLU A 1 247 ? 57.029 32.576 46.875 1.00 67.02 247 GLU A CA 1
ATOM 1858 C C . GLU A 1 247 ? 57.820 32.754 45.588 1.00 65.52 247 GLU A C 1
ATOM 1859 O O . GLU A 1 247 ? 58.678 33.636 45.507 1.00 62.16 247 GLU A O 1
ATOM 1865 N N . ARG A 1 248 ? 57.551 31.906 44.593 1.00 66.64 248 ARG A N 1
ATOM 1866 C CA . ARG A 1 248 ? 58.266 31.985 43.318 1.00 63.59 248 ARG A CA 1
ATOM 1867 C C . ARG A 1 248 ? 58.144 33.401 42.775 1.00 56.27 248 ARG A C 1
ATOM 1868 O O . ARG A 1 248 ? 59.145 34.028 42.419 1.00 54.60 248 ARG A O 1
ATOM 1876 N N . TYR A 1 249 ? 56.919 33.918 42.763 1.00 48.52 249 TYR A N 1
ATOM 1877 C CA . TYR A 1 249 ? 56.685 35.293 42.351 1.00 46.28 249 TYR A CA 1
ATOM 1878 C C . TYR A 1 249 ? 57.496 36.314 43.154 1.00 48.43 249 TYR A C 1
ATOM 1879 O O . TYR A 1 249 ? 58.324 37.012 42.579 1.00 45.27 249 TYR A O 1
ATOM 1888 N N . TYR A 1 250 ? 57.267 36.409 44.467 1.00 51.50 250 TYR A N 1
ATOM 1889 C CA . TYR A 1 250 ? 58.019 37.349 45.317 1.00 47.26 250 TYR A CA 1
ATOM 1890 C C . TYR A 1 250 ? 59.533 37.253 45.096 1.00 47.32 250 TYR A C 1
ATOM 1891 O O . TYR A 1 250 ? 60.230 38.258 45.202 1.00 51.69 250 TYR A O 1
ATOM 1900 N N . LYS A 1 251 ? 60.030 36.050 44.805 1.00 43.12 251 LYS A N 1
ATOM 1901 C CA . LYS A 1 251 ? 61.453 35.843 44.540 1.00 53.89 251 LYS A CA 1
ATOM 1902 C C . LYS A 1 251 ? 61.832 36.491 43.242 1.00 59.74 251 LYS A C 1
ATOM 1903 O O . LYS A 1 251 ? 62.762 37.296 43.191 1.00 59.47 251 LYS A O 1
ATOM 1909 N N . GLU A 1 252 ? 61.104 36.090 42.198 1.00 62.07 252 GLU A N 1
ATOM 1910 C CA . GLU A 1 252 ? 61.245 36.577 40.823 1.00 56.33 252 GLU A CA 1
ATOM 1911 C C . GLU A 1 252 ? 61.207 38.113 40.799 1.00 55.06 252 GLU A C 1
ATOM 1912 O O . GLU A 1 252 ? 61.990 38.747 40.108 1.00 56.13 252 GLU A O 1
ATOM 1918 N N . GLN A 1 253 ? 60.327 38.711 41.593 1.00 53.93 253 GLN A N 1
ATOM 1919 C CA . GLN A 1 253 ? 60.273 40.163 41.708 1.00 56.80 253 GLN A CA 1
ATOM 1920 C C . GLN A 1 253 ? 61.472 40.715 42.458 1.00 61.38 253 GLN A C 1
ATOM 1921 O O . GLN A 1 253 ? 62.061 41.713 42.063 1.00 59.27 253 GLN A O 1
ATOM 1927 N N . ALA A 1 254 ? 61.816 40.064 43.565 1.00 68.65 254 ALA A N 1
ATOM 1928 C CA . ALA A 1 254 ? 62.907 40.506 44.424 1.00 67.92 254 ALA A CA 1
ATOM 1929 C C . ALA A 1 254 ? 64.231 40.563 43.660 1.00 71.44 254 ALA A C 1
ATOM 1930 O O . ALA A 1 254 ? 65.005 41.511 43.819 1.00 70.80 254 ALA A O 1
ATOM 1932 N N . ASP A 1 255 ? 64.482 39.547 42.834 1.00 73.26 255 ASP A N 1
ATOM 1933 C CA . ASP A 1 255 ? 65.654 39.528 41.963 1.00 79.19 255 ASP A CA 1
ATOM 1934 C C . ASP A 1 255 ? 65.772 40.816 41.158 1.00 81.67 255 ASP A C 1
ATOM 1935 O O . ASP A 1 255 ? 66.867 41.355 40.995 1.00 83.40 255 ASP A O 1
ATOM 1940 N N . ILE A 1 256 ? 64.644 41.297 40.644 1.00 80.88 256 ILE A N 1
ATOM 1941 C CA . ILE A 1 256 ? 64.649 42.461 39.763 1.00 84.32 256 ILE A CA 1
ATOM 1942 C C . ILE A 1 256 ? 64.935 43.763 40.506 1.00 95.61 256 ILE A C 1
ATOM 1943 O O . ILE A 1 256 ? 65.692 44.587 40.018 1.00 101.35 256 ILE A O 1
ATOM 1948 N N . TYR A 1 257 ? 64.346 43.953 41.683 1.00 102.38 257 TYR A N 1
ATOM 1949 C CA . TYR A 1 257 ? 64.671 45.128 42.485 1.00 108.65 257 TYR A CA 1
ATOM 1950 C C . TYR A 1 257 ? 66.171 45.142 42.746 1.00 111.58 257 TYR A C 1
ATOM 1951 O O . TYR A 1 257 ? 66.841 46.157 42.548 1.00 114.99 257 TYR A O 1
ATOM 1960 N N . ALA A 1 258 ? 66.691 43.998 43.186 1.00 111.01 258 ALA A N 1
ATOM 1961 C CA . ALA A 1 258 ? 68.123 43.825 43.428 1.00 111.84 258 ALA A CA 1
ATOM 1962 C C . ALA A 1 258 ? 68.957 44.097 42.171 1.00 116.98 258 ALA A C 1
ATOM 1963 O O . ALA A 1 258 ? 69.708 45.071 42.112 1.00 119.22 258 ALA A O 1
ATOM 1965 N N . LYS A 1 259 ? 68.832 43.229 41.171 1.00 118.30 259 LYS A N 1
ATOM 1966 C CA . LYS A 1 259 ? 69.538 43.416 39.902 1.00 118.56 259 LYS A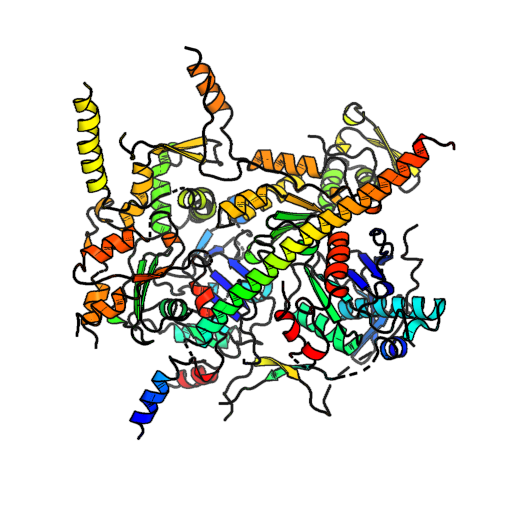 CA 1
ATOM 1967 C C . LYS A 1 259 ? 69.377 44.834 39.331 1.00 120.21 259 LYS A C 1
ATOM 1968 O O . LYS A 1 259 ? 70.346 45.433 38.848 1.00 123.81 259 LYS A O 1
ATOM 1974 N N . GLN A 1 260 ? 68.157 45.366 39.395 1.00 119.51 260 GLN A N 1
ATOM 1975 C CA . GLN A 1 260 ? 67.822 46.660 38.782 1.00 122.53 260 GLN A CA 1
ATOM 1976 C C . GLN A 1 260 ? 68.736 47.822 39.187 1.00 129.32 260 GLN A C 1
ATOM 1977 O O . GLN A 1 260 ? 69.285 48.512 38.315 1.00 131.36 260 GLN A O 1
ATOM 1983 N N . GLN A 1 261 ? 68.870 48.043 40.499 1.00 132.27 261 GLN A N 1
ATOM 1984 C CA . GLN A 1 261 ? 69.706 49.121 41.036 1.00 137.23 261 GLN A CA 1
ATOM 1985 C C . GLN A 1 261 ? 71.202 48.865 40.762 1.00 142.45 261 GLN A C 1
ATOM 1986 O O . GLN A 1 261 ? 71.931 49.753 40.305 1.00 143.03 261 GLN A O 1
ATOM 1992 N N . GLU A 1 262 ? 71.653 47.642 41.038 1.00 144.59 262 GLU A N 1
ATOM 1993 C CA . GLU A 1 262 ? 73.075 47.301 40.942 1.00 145.71 262 GLU A CA 1
ATOM 1994 C C . GLU A 1 262 ? 73.385 46.152 39.978 1.00 145.82 262 GLU A C 1
ATOM 1995 O O . GLU A 1 262 ? 73.941 45.123 40.377 1.00 144.16 262 GLU A O 1
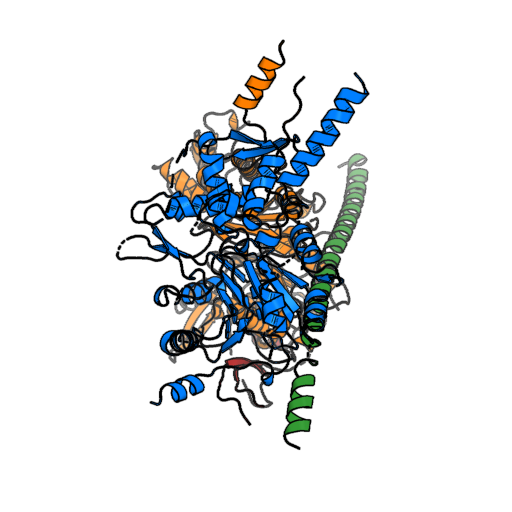ATOM 2001 N N . ASN A 1 281 ? 61.322 44.998 48.310 1.00 121.16 281 ASN A N 1
ATOM 2002 C CA . ASN A 1 281 ? 61.334 44.174 49.520 1.00 121.31 281 ASN A CA 1
ATOM 2003 C C . ASN A 1 281 ? 60.338 43.005 49.504 1.00 109.28 281 ASN A C 1
ATOM 2004 O O . ASN A 1 281 ? 59.119 43.210 49.509 1.00 108.72 281 ASN A O 1
ATOM 2009 N N . ASN A 1 282 ? 60.871 41.783 49.501 1.00 93.45 282 ASN A N 1
ATOM 2010 C CA . ASN A 1 282 ? 60.054 40.570 49.550 1.00 75.10 282 ASN A CA 1
ATOM 2011 C C . ASN A 1 282 ? 59.225 40.496 50.835 1.00 70.32 282 ASN A C 1
ATOM 2012 O O . ASN A 1 282 ? 59.775 40.359 51.925 1.00 76.22 282 ASN A O 1
ATOM 2017 N N . PRO A 1 283 ? 57.895 40.591 50.712 1.00 61.53 283 PRO A N 1
ATOM 2018 C CA . PRO A 1 283 ? 56.981 40.640 51.869 1.00 54.59 283 PRO A CA 1
ATOM 2019 C C . PRO A 1 283 ? 57.053 39.436 52.800 1.00 56.43 283 PRO A C 1
ATOM 2020 O O . PRO A 1 283 ? 56.654 39.553 53.955 1.00 60.64 283 PRO A O 1
ATOM 2024 N N . LEU A 1 284 ? 57.529 38.297 52.308 1.00 50.61 284 LEU A N 1
ATOM 2025 C CA . LEU A 1 284 ? 57.561 37.093 53.126 1.00 44.78 284 LEU A CA 1
ATOM 2026 C C . LEU A 1 284 ? 58.649 37.107 54.202 1.00 50.87 284 LEU A C 1
ATOM 2027 O O . LEU A 1 284 ? 58.697 36.208 55.038 1.00 56.49 284 LEU A O 1
ATOM 2032 N N . VAL A 1 285 ? 59.514 38.121 54.190 1.00 48.72 285 VAL A N 1
ATOM 2033 C CA . VAL A 1 285 ? 60.620 38.175 55.143 1.00 48.34 285 VAL A CA 1
ATOM 2034 C C . VAL A 1 285 ? 60.279 38.952 56.413 1.00 49.68 285 VAL A C 1
ATOM 2035 O O . VAL A 1 285 ? 61.095 39.009 57.330 1.00 51.94 285 VAL A O 1
ATOM 2039 N N . GLN A 1 286 ? 59.095 39.559 56.463 1.00 53.00 286 GLN A N 1
ATOM 2040 C CA A GLN A 1 286 ? 58.634 40.242 57.669 0.53 56.17 286 GLN A CA 1
ATOM 2041 C CA B GLN A 1 286 ? 58.675 40.252 57.672 0.47 55.63 286 GLN A CA 1
ATOM 2042 C C . GLN A 1 286 ? 58.664 39.266 58.821 1.00 53.94 286 GLN A C 1
ATOM 2043 O O . GLN A 1 286 ? 58.309 38.100 58.649 1.00 49.52 286 GLN A O 1
ATOM 2054 N N . LYS A 1 287 ? 59.075 39.746 59.989 1.00 50.55 287 LYS A N 1
ATOM 2055 C CA . LYS A 1 287 ? 59.147 38.908 61.172 1.00 47.31 287 LYS A CA 1
ATOM 2056 C C . LYS A 1 287 ? 57.981 39.167 62.133 1.00 47.93 287 LYS A C 1
ATOM 2057 O O . LYS A 1 287 ? 57.492 40.290 62.275 1.00 45.63 287 LYS A O 1
ATOM 2063 N N . LYS A 1 288 ? 57.530 38.112 62.792 1.00 46.83 288 LYS A N 1
ATOM 2064 C CA . LYS A 1 288 ? 56.482 38.250 63.776 1.00 41.79 288 LYS A CA 1
ATOM 2065 C C . LYS A 1 288 ? 56.940 37.660 65.104 1.00 40.75 288 LYS A C 1
ATOM 2066 O O . LYS A 1 288 ? 57.516 36.574 65.140 1.00 41.12 288 LYS A O 1
ATOM 2072 N N . ASN A 1 289 ? 56.688 38.392 66.186 1.00 38.40 289 ASN A N 1
ATOM 2073 C CA . ASN A 1 289 ? 57.152 38.002 67.532 1.00 37.58 289 ASN A CA 1
ATOM 2074 C C . ASN A 1 289 ? 56.068 37.598 68.538 1.00 39.53 289 ASN A C 1
ATOM 2075 O O . ASN A 1 289 ? 55.117 38.347 68.795 1.00 37.89 289 ASN A O 1
ATOM 2080 N N . PHE A 1 290 ? 56.233 36.410 69.111 1.00 40.98 290 PHE A N 1
ATOM 2081 C CA . PHE A 1 290 ? 55.283 35.857 70.077 1.00 39.39 290 PHE A CA 1
ATOM 2082 C C . PHE A 1 290 ? 55.983 35.568 71.405 1.00 41.20 290 PHE A C 1
ATOM 2083 O O . PHE A 1 290 ? 56.920 34.768 71.468 1.00 41.66 290 PHE A O 1
ATOM 2091 N N . LEU A 1 291 ? 55.543 36.234 72.464 1.00 38.62 291 LEU A N 1
ATOM 2092 C CA . LEU A 1 291 ? 56.075 35.945 73.793 1.00 37.68 291 LEU A CA 1
ATOM 2093 C C . LEU A 1 291 ? 55.539 34.622 74.334 1.00 39.72 291 LEU A C 1
ATOM 2094 O O . LEU A 1 291 ? 54.330 34.470 74.581 1.00 37.58 291 LEU A O 1
ATOM 2099 N N . PHE A 1 292 ? 56.442 33.662 74.498 1.00 38.66 292 PHE A N 1
ATOM 2100 C CA . PHE A 1 292 ? 56.068 32.338 74.986 1.00 44.23 292 PHE A CA 1
ATOM 2101 C C . PHE A 1 292 ? 56.278 32.342 76.496 1.00 52.95 292 PHE A C 1
ATOM 2102 O O . PHE A 1 292 ? 57.406 32.358 76.981 1.00 55.30 292 PHE A O 1
ATOM 2110 N N . LYS A 1 293 ? 55.166 32.340 77.221 1.00 55.00 293 LYS A N 1
ATOM 2111 C CA . LYS A 1 293 ? 55.127 32.593 78.659 1.00 56.12 293 LYS A CA 1
ATOM 2112 C C . LYS A 1 293 ? 55.762 31.532 79.555 1.00 57.54 293 LYS A C 1
ATOM 2113 O O . LYS A 1 293 ? 56.506 31.865 80.472 1.00 61.18 293 LYS A O 1
ATOM 2119 N N . PRO A 1 294 ? 55.462 30.252 79.304 1.00 51.91 294 PRO A N 1
ATOM 2120 C CA . PRO A 1 294 ? 56.011 29.165 80.114 1.00 51.67 294 PRO A CA 1
ATOM 2121 C C . PRO A 1 294 ? 57.544 29.156 80.255 1.00 55.97 294 PRO A C 1
ATOM 2122 O O . PRO A 1 294 ? 58.043 28.507 81.169 1.00 68.99 294 PRO A O 1
ATOM 2126 N N . LEU A 1 295 ? 58.272 29.821 79.363 1.00 44.55 295 LEU A N 1
ATOM 2127 C CA . LEU A 1 295 ? 59.732 29.932 79.480 1.00 43.62 295 LEU A CA 1
ATOM 2128 C C . LEU A 1 295 ? 60.202 31.381 79.413 1.00 44.14 295 LEU A C 1
ATOM 2129 O O . LEU A 1 295 ? 61.389 31.626 79.229 1.00 48.96 295 LEU A O 1
ATOM 2134 N N . ASN A 1 296 ? 59.279 32.328 79.553 1.00 43.62 296 ASN A N 1
ATOM 2135 C CA . ASN A 1 296 ? 59.553 33.745 79.272 1.00 49.75 296 ASN A CA 1
ATOM 2136 C C . ASN A 1 296 ? 60.509 33.984 78.081 1.00 55.57 296 ASN A C 1
ATOM 2137 O O . ASN A 1 296 ? 61.566 34.590 78.222 1.00 62.90 296 ASN A O 1
ATOM 2142 N N . LYS A 1 297 ? 60.108 33.523 76.907 1.00 48.15 297 LYS A N 1
ATOM 2143 C CA . LYS A 1 297 ? 60.997 33.420 75.760 1.00 43.19 297 LYS A CA 1
ATOM 2144 C C . LYS A 1 297 ? 60.270 33.907 74.490 1.00 42.29 297 LYS A C 1
ATOM 2145 O O . LYS A 1 297 ? 59.116 33.551 74.260 1.00 42.18 297 LYS A O 1
ATOM 2151 N N . THR A 1 298 ? 60.932 34.753 73.705 1.00 39.90 298 THR A N 1
ATOM 2152 C CA . THR A 1 298 ? 60.422 35.205 72.402 1.00 40.43 298 THR A CA 1
ATOM 2153 C C . THR A 1 298 ? 60.567 34.154 71.295 1.00 40.02 298 THR A C 1
ATOM 2154 O O . THR A 1 298 ? 61.635 33.574 71.114 1.00 44.44 298 THR A O 1
ATOM 2158 N N . LEU A 1 299 ? 59.478 33.908 70.571 1.00 38.53 299 LEU A N 1
ATOM 2159 C CA . LEU A 1 299 ? 59.516 33.080 69.364 1.00 43.37 299 LEU A CA 1
ATOM 2160 C C . LEU A 1 299 ? 59.247 33.949 68.144 1.00 43.26 299 LEU A C 1
ATOM 2161 O O . LEU A 1 299 ? 58.198 34.575 68.045 1.00 42.56 299 LEU A O 1
ATOM 2166 N N . THR A 1 300 ? 60.203 34.000 67.226 1.00 42.28 300 THR A N 1
ATOM 2167 C CA . THR A 1 300 ? 60.039 34.787 66.005 1.00 45.82 300 THR A CA 1
ATOM 2168 C C . THR A 1 300 ? 59.831 33.935 64.746 1.00 43.93 300 THR A C 1
ATOM 2169 O O . THR A 1 300 ? 60.634 33.063 64.454 1.00 38.47 300 THR A O 1
ATOM 2173 N N . LEU A 1 301 ? 58.735 34.175 64.027 1.00 47.07 301 LEU A N 1
ATOM 2174 C CA . LEU A 1 301 ? 58.512 33.553 62.717 1.00 48.03 301 LEU A CA 1
ATOM 2175 C C . LEU A 1 301 ? 58.551 34.604 61.612 1.00 46.69 301 LEU A C 1
ATOM 2176 O O . LEU A 1 301 ? 58.121 35.736 61.799 1.00 50.44 301 LEU A O 1
ATOM 2181 N N . ASP A 1 302 ? 59.072 34.239 60.455 1.00 41.43 302 ASP A N 1
ATOM 2182 C CA . ASP A 1 302 ? 58.916 35.107 59.298 1.00 39.97 302 ASP A CA 1
ATOM 2183 C C . ASP A 1 302 ? 57.481 34.941 58.762 1.00 38.85 302 ASP A C 1
ATOM 2184 O O . ASP A 1 302 ? 56.805 33.957 59.079 1.00 33.32 302 ASP A O 1
ATOM 2189 N N . LEU A 1 303 ? 56.993 35.901 57.981 1.00 42.65 303 LEU A N 1
ATOM 2190 C CA . LEU A 1 303 ? 55.616 35.809 57.499 1.00 39.62 303 LEU A CA 1
ATOM 2191 C C . LEU A 1 303 ? 55.336 34.503 56.731 1.00 40.40 303 LEU A C 1
ATOM 2192 O O . LEU A 1 303 ? 54.228 33.972 56.797 1.00 39.87 303 LEU A O 1
ATOM 2197 N N . LYS A 1 304 ? 56.324 33.975 56.011 1.00 42.84 304 LYS A N 1
ATOM 2198 C CA . LYS A 1 304 ? 56.108 32.719 55.289 1.00 49.26 304 LYS A CA 1
ATOM 2199 C C . LYS A 1 304 ? 55.759 31.579 56.218 1.00 54.08 304 LYS A C 1
ATOM 2200 O O . LYS A 1 304 ? 54.852 30.781 55.958 1.00 52.77 304 LYS A O 1
ATOM 2206 N N . GLU A 1 305 ? 56.510 31.483 57.304 1.00 55.25 305 GLU A N 1
ATOM 2207 C CA . GLU A 1 305 ? 56.286 30.413 58.254 1.00 50.85 305 GLU A CA 1
ATOM 2208 C C . GLU A 1 305 ? 54.923 30.570 58.943 1.00 48.15 305 GLU A C 1
ATOM 2209 O O . GLU A 1 305 ? 54.268 29.583 59.278 1.00 51.59 305 GLU A O 1
ATOM 2215 N N . CYS A 1 306 ? 54.493 31.814 59.132 1.00 43.00 306 CYS A N 1
ATOM 2216 C CA . CYS A 1 306 ? 53.130 32.096 59.574 1.00 42.49 306 CYS A CA 1
ATOM 2217 C C . CYS A 1 306 ? 52.044 31.670 58.568 1.00 45.39 306 CYS A C 1
ATOM 2218 O O . CYS A 1 306 ? 50.970 31.248 58.960 1.00 47.22 306 CYS A O 1
ATOM 2221 N N . TYR A 1 307 ? 52.311 31.819 57.272 1.00 46.45 307 TYR A N 1
ATOM 2222 C CA . TYR A 1 307 ? 51.347 31.437 56.236 1.00 42.60 307 TYR A CA 1
ATOM 2223 C C . TYR A 1 307 ? 51.304 29.934 56.108 1.00 41.04 307 TYR A C 1
ATOM 2224 O O . TYR A 1 307 ? 50.315 29.362 55.665 1.00 39.07 307 TYR A O 1
ATOM 2233 N N . GLN A 1 308 ? 52.410 29.298 56.464 1.00 41.07 308 GLN A N 1
ATOM 2234 C CA . GLN A 1 308 ? 52.603 27.882 56.186 1.00 45.40 308 GLN A CA 1
ATOM 2235 C C . GLN A 1 308 ? 51.582 26.966 56.846 1.00 47.21 308 GLN A C 1
ATOM 2236 O O . GLN A 1 308 ? 51.146 25.998 56.246 1.00 47.25 308 GLN A O 1
ATOM 2242 N N . PHE A 1 309 ? 51.208 27.278 58.083 1.00 50.85 309 PHE A N 1
ATOM 2243 C CA . PHE A 1 309 ? 50.308 26.430 58.861 1.00 49.02 309 PHE A CA 1
ATOM 2244 C C . PHE A 1 309 ? 48.953 26.199 58.192 1.00 47.96 309 PHE A C 1
ATOM 2245 O O . PHE A 1 309 ? 48.547 25.059 57.998 1.00 46.30 309 PHE A O 1
ATOM 2253 N N . ALA A 1 310 ? 48.252 27.275 57.850 1.00 45.14 310 ALA A N 1
ATOM 2254 C CA . ALA A 1 310 ? 46.971 27.145 57.149 1.00 46.15 310 ALA A CA 1
ATOM 2255 C C . ALA A 1 310 ? 47.071 26.597 55.722 1.00 55.36 310 ALA A C 1
ATOM 2256 O O . ALA A 1 310 ? 46.086 26.086 55.214 1.00 57.45 310 ALA A O 1
ATOM 2258 N N . GLU A 1 311 ? 48.233 26.712 55.074 1.00 59.38 311 GLU A N 1
ATOM 2259 C CA . GLU A 1 311 ? 48.408 26.152 53.727 1.00 61.08 311 GLU A CA 1
ATOM 2260 C C . GLU A 1 311 ? 48.078 24.681 53.695 1.00 62.80 311 GLU A C 1
ATOM 2261 O O . GLU A 1 311 ? 47.637 24.167 52.670 1.00 63.83 311 GLU A O 1
ATOM 2267 N N . TYR A 1 312 ? 48.319 24.010 54.817 1.00 62.41 312 TYR A N 1
ATOM 2268 C CA . TYR A 1 312 ? 48.061 22.580 54.951 1.00 60.42 312 TYR A CA 1
ATOM 2269 C C . TYR A 1 312 ? 46.577 22.257 54.796 1.00 58.75 312 TYR A C 1
ATOM 2270 O O . TYR A 1 312 ? 46.226 21.223 54.249 1.00 61.72 312 TYR A O 1
ATOM 2279 N N . LEU A 1 313 ? 45.709 23.144 55.264 1.00 59.57 313 LEU A N 1
ATOM 2280 C CA . LEU A 1 313 ? 44.267 22.963 55.083 1.00 60.76 313 LEU A CA 1
ATOM 2281 C C . LEU A 1 313 ? 43.882 22.929 53.611 1.00 55.98 313 LEU A C 1
ATOM 2282 O O . LEU A 1 313 ? 42.908 22.264 53.225 1.00 54.49 313 LEU A O 1
ATOM 2287 N N . PHE A 1 314 ? 44.646 23.655 52.799 1.00 50.83 314 PHE A N 1
ATOM 2288 C CA . PHE A 1 314 ? 44.373 23.752 51.373 1.00 53.50 314 PHE A CA 1
ATOM 2289 C C . PHE A 1 314 ? 45.137 22.721 50.544 1.00 64.05 314 PHE A C 1
ATOM 2290 O O . PHE A 1 314 ? 44.617 22.190 49.560 1.00 67.46 314 PHE A O 1
ATOM 2298 N N . LYS A 1 315 ? 46.367 22.431 50.950 1.00 66.16 315 LYS A N 1
ATOM 2299 C CA . LYS A 1 315 ? 47.200 21.478 50.227 1.00 65.03 315 LYS A CA 1
ATOM 2300 C C . LYS A 1 315 ? 47.790 20.452 51.178 1.00 67.96 315 LYS A C 1
ATOM 2301 O O . LYS A 1 315 ? 48.990 20.424 51.406 1.00 72.85 315 LYS A O 1
ATOM 2307 N N . PRO A 1 316 ? 46.940 19.594 51.733 1.00 67.44 316 PRO A N 1
ATOM 2308 C CA . PRO A 1 316 ? 47.437 18.684 52.765 1.00 70.77 316 PRO A CA 1
ATOM 2309 C C . PRO A 1 316 ? 48.454 17.676 52.210 1.00 73.21 316 PRO A C 1
ATOM 2310 O O . PRO A 1 316 ? 49.118 16.983 52.979 1.00 76.28 316 PRO A O 1
ATOM 2314 N N . GLN A 1 317 ? 48.606 17.613 50.894 1.00 71.59 317 GLN A N 1
ATOM 2315 C CA . GLN A 1 317 ? 49.657 16.765 50.331 1.00 74.43 317 GLN A CA 1
ATOM 2316 C C . GLN A 1 317 ? 51.050 17.225 50.751 1.00 76.47 317 GLN A C 1
ATOM 2317 O O . GLN A 1 317 ? 52.035 16.561 50.460 1.00 84.26 317 GLN A O 1
ATOM 2323 N N . LEU A 1 318 ? 51.128 18.357 51.440 1.00 70.16 318 LEU A N 1
ATOM 2324 C CA . LEU A 1 318 ? 52.411 18.915 51.841 1.00 66.63 318 LEU A CA 1
ATOM 2325 C C . LEU A 1 318 ? 52.903 18.436 53.206 1.00 73.98 318 LEU A C 1
ATOM 2326 O O . LEU A 1 318 ? 54.006 18.786 53.622 1.00 80.20 318 LEU A O 1
ATOM 2331 N N . ILE A 1 319 ? 52.106 17.641 53.909 1.00 74.28 319 ILE A N 1
ATOM 2332 C CA . ILE A 1 319 ? 52.599 17.036 55.146 1.00 79.21 319 ILE A CA 1
ATOM 2333 C C . ILE A 1 319 ? 53.009 15.614 54.864 1.00 83.89 319 ILE A C 1
ATOM 2334 O O . ILE A 1 319 ? 54.170 15.234 55.037 1.00 87.23 319 ILE A O 1
ATOM 2339 N N . SER A 1 320 ? 52.048 14.827 54.408 1.00 85.17 320 SER A N 1
ATOM 2340 C CA . SER A 1 320 ? 52.347 13.468 54.003 1.00 88.42 320 SER A CA 1
ATOM 2341 C C . SER A 1 320 ? 52.160 13.254 52.515 1.00 97.97 320 SER A C 1
ATOM 2342 O O . SER A 1 320 ? 51.494 14.022 51.817 1.00 96.96 320 SER A O 1
ATOM 2345 N N . ASP A 1 321 ? 52.768 12.174 52.059 1.00 108.51 321 ASP A N 1
ATOM 2346 C CA . ASP A 1 321 ? 52.651 11.711 50.705 1.00 117.06 321 ASP A CA 1
ATOM 2347 C C . ASP A 1 321 ? 51.431 10.809 50.643 1.00 116.28 321 ASP A C 1
ATOM 2348 O O . ASP A 1 321 ? 51.164 10.192 49.606 1.00 121.79 321 ASP A O 1
ATOM 2353 N N . LYS A 1 322 ? 50.696 10.731 51.754 1.00 108.09 322 LYS A N 1
ATOM 2354 C CA . LYS A 1 322 ? 49.536 9.855 51.839 1.00 106.79 322 LYS A CA 1
ATOM 2355 C C . LYS A 1 322 ? 48.232 10.617 51.633 1.00 106.37 322 LYS A C 1
ATOM 2356 O O . LYS A 1 322 ? 47.155 10.028 51.668 1.00 111.36 322 LYS A O 1
ATOM 2362 N N . PHE A 1 323 ? 48.332 11.927 51.425 1.00 98.95 323 PHE A N 1
ATOM 2363 C CA . PHE A 1 323 ? 47.151 12.760 51.219 1.00 89.51 323 PHE A CA 1
ATOM 2364 C C . PHE A 1 323 ? 47.097 13.259 49.776 1.00 86.78 323 PHE A C 1
ATOM 2365 O O . PHE A 1 323 ? 48.084 13.762 49.246 1.00 87.63 323 PHE A O 1
ATOM 2373 N N . SER A 1 324 ? 45.952 13.115 49.125 1.00 83.81 324 SER A N 1
ATOM 2374 C CA . SER A 1 324 ? 45.842 13.629 47.772 1.00 85.42 324 SER A CA 1
ATOM 2375 C C . SER A 1 324 ? 45.421 15.083 47.827 1.00 84.79 324 SER A C 1
ATOM 2376 O O . SER A 1 324 ? 44.783 15.520 48.786 1.00 83.62 324 SER A O 1
ATOM 2379 N N . PRO A 1 325 ? 45.792 15.846 46.799 1.00 86.28 325 PRO A N 1
ATOM 2380 C CA . PRO A 1 325 ? 45.382 17.246 46.736 1.00 87.93 325 PRO A CA 1
ATOM 2381 C C . PRO A 1 325 ? 43.870 17.375 46.862 1.00 89.90 325 PRO A C 1
ATOM 2382 O O . PRO A 1 325 ? 43.381 18.456 47.192 1.00 90.62 325 PRO A O 1
ATOM 2386 N N . GLU A 1 326 ? 43.151 16.281 46.613 1.00 92.39 326 GLU A N 1
ATOM 2387 C CA . GLU A 1 326 ? 41.687 16.290 46.624 1.00 95.74 326 GLU A CA 1
ATOM 2388 C C . GLU A 1 326 ? 41.090 16.312 48.030 1.00 93.11 326 GLU A C 1
ATOM 2389 O O . GLU A 1 326 ? 39.900 16.581 48.197 1.00 93.40 326 GLU A O 1
ATOM 2395 N N . ASP A 1 327 ? 41.920 16.032 49.033 1.00 91.34 327 ASP A N 1
ATOM 2396 C CA . ASP A 1 327 ? 41.494 16.090 50.430 1.00 90.89 327 ASP A CA 1
ATOM 2397 C C . ASP A 1 327 ? 41.571 17.529 50.916 1.00 84.55 327 ASP A C 1
ATOM 2398 O O . ASP A 1 327 ? 41.105 17.861 52.007 1.00 83.26 327 ASP A O 1
ATOM 2403 N N . GLY A 1 328 ? 42.175 18.375 50.087 1.00 78.96 328 GLY A N 1
ATOM 2404 C CA . GLY A 1 328 ? 42.316 19.787 50.381 1.00 75.40 328 GLY A CA 1
ATOM 2405 C C . GLY A 1 328 ? 41.000 20.517 50.243 1.00 76.70 328 GLY A C 1
ATOM 2406 O O . GLY A 1 328 ? 40.114 20.100 49.503 1.00 82.99 328 GLY A O 1
ATOM 2407 N N . LEU A 1 329 ? 40.875 21.623 50.959 1.00 71.37 329 LEU A N 1
ATOM 2408 C CA . LEU A 1 329 ? 39.609 22.335 51.041 1.00 66.91 329 LEU A CA 1
ATOM 2409 C C . LEU A 1 329 ? 39.068 22.838 49.686 1.00 68.63 329 LEU A C 1
ATOM 2410 O O . LEU A 1 329 ? 37.867 22.818 49.460 1.00 70.76 329 LEU A O 1
ATOM 2415 N N . GLY A 1 330 ? 39.947 23.281 48.792 1.00 66.74 330 GLY A N 1
ATOM 2416 C CA . GLY A 1 330 ? 39.529 23.813 47.504 1.00 64.18 330 GLY A CA 1
ATOM 2417 C C . GLY A 1 330 ? 38.841 22.787 46.618 1.00 70.07 330 GLY A C 1
ATOM 2418 O O . GLY A 1 330 ? 37.705 22.985 46.180 1.00 71.47 330 GLY A O 1
ATOM 2419 N N . PRO A 1 331 ? 39.532 21.680 46.329 1.00 73.83 331 PRO A N 1
ATOM 2420 C CA . PRO A 1 331 ? 38.933 20.580 45.571 1.00 75.22 331 PRO A CA 1
ATOM 2421 C C . PRO A 1 331 ? 37.643 20.095 46.223 1.00 78.04 331 PRO A C 1
ATOM 2422 O O . PRO A 1 331 ? 36.681 19.775 45.529 1.00 79.02 331 PRO A O 1
ATOM 2426 N N . LEU A 1 332 ? 37.639 20.056 47.551 1.00 77.62 332 LEU A N 1
ATOM 2427 C CA . LEU A 1 332 ? 36.508 19.564 48.330 1.00 75.66 332 LEU A CA 1
ATOM 2428 C C . LEU A 1 332 ? 35.240 20.388 48.135 1.00 74.34 332 LEU A C 1
ATOM 2429 O O . LEU A 1 332 ? 34.169 19.838 47.884 1.00 77.88 332 LEU A O 1
ATOM 2442 N N . ALA A 1 334 ? 34.533 22.323 45.643 1.00 69.59 334 ALA A N 1
ATOM 2443 C CA . ALA A 1 334 ? 34.152 22.054 44.270 1.00 64.43 334 ALA A CA 1
ATOM 2444 C C . ALA A 1 334 ? 33.405 20.723 44.152 1.00 70.12 334 ALA A C 1
ATOM 2445 O O . ALA A 1 334 ? 32.303 20.650 43.600 1.00 72.05 334 ALA A O 1
ATOM 2447 N N . LYS A 1 335 ? 34.015 19.670 44.675 1.00 69.36 335 LYS A N 1
ATOM 2448 C CA . LYS A 1 335 ? 33.403 18.351 44.677 1.00 69.87 335 LYS A CA 1
ATOM 2449 C C . LYS A 1 335 ? 31.965 18.417 45.164 1.00 73.80 335 LYS A C 1
ATOM 2450 O O . LYS A 1 335 ? 31.052 17.892 44.522 1.00 77.64 335 LYS A O 1
ATOM 2456 N N . SER A 1 336 ? 31.768 19.076 46.298 1.00 73.01 336 SER A N 1
ATOM 2457 C CA . SER A 1 336 ? 30.455 19.144 46.929 1.00 69.79 336 SER A CA 1
ATOM 2458 C C . SER A 1 336 ? 29.419 19.922 46.117 1.00 66.16 336 SER A C 1
ATOM 2459 O O . SER A 1 336 ? 28.234 19.588 46.143 1.00 66.63 336 SER A O 1
ATOM 2462 N N . VAL A 1 337 ? 29.852 20.967 45.418 1.00 59.89 337 VAL A N 1
ATOM 2463 C CA . VAL A 1 337 ? 28.935 21.725 44.583 1.00 62.88 337 VAL A CA 1
ATOM 2464 C C . VAL A 1 337 ? 28.522 20.868 43.393 1.00 78.47 337 VAL A C 1
ATOM 2465 O O . VAL A 1 337 ? 27.336 20.700 43.107 1.00 80.89 337 VAL A O 1
ATOM 2469 N N . LYS A 1 338 ? 29.516 20.328 42.699 1.00 84.59 338 LYS A N 1
ATOM 2470 C CA . LYS A 1 338 ? 29.261 19.431 41.582 1.00 85.93 338 LYS A CA 1
ATOM 2471 C C . LYS A 1 338 ? 28.340 18.282 41.987 1.00 86.67 338 LYS A C 1
ATOM 2472 O O . LYS A 1 338 ? 27.444 17.913 41.227 1.00 90.12 338 LYS A O 1
ATOM 2478 N N . LYS A 1 339 ? 28.545 17.719 43.174 1.00 85.19 339 LYS A N 1
ATOM 2479 C CA . LYS A 1 339 ? 27.632 16.684 43.659 1.00 90.41 339 LYS A CA 1
ATOM 2480 C C . LYS A 1 339 ? 26.253 17.260 43.993 1.00 92.67 339 LYS A C 1
ATOM 2481 O O . LYS A 1 339 ? 25.277 16.519 44.138 1.00 94.78 339 LYS A O 1
ATOM 2487 N N . ALA A 1 340 ? 26.172 18.585 44.098 1.00 91.33 340 ALA A N 1
ATOM 2488 C CA . ALA A 1 340 ? 24.885 19.252 44.284 1.00 88.75 340 ALA A CA 1
ATOM 2489 C C . ALA A 1 340 ? 24.180 19.343 42.945 1.00 91.94 340 ALA A C 1
ATOM 2490 O O . ALA A 1 340 ? 22.974 19.140 42.862 1.00 92.91 340 ALA A O 1
ATOM 2492 N N . GLY A 1 341 ? 24.947 19.656 41.903 1.00 94.54 341 GLY A N 1
ATOM 2493 C CA . GLY A 1 341 ? 24.437 19.701 40.541 1.00 98.52 341 GLY A CA 1
ATOM 2494 C C . GLY A 1 341 ? 23.859 18.378 40.066 1.00 100.26 341 GLY A C 1
ATOM 2495 O O . GLY A 1 341 ? 23.165 18.321 39.055 1.00 100.68 341 GLY A O 1
ATOM 2496 N N . ALA A 1 342 ? 24.144 17.310 40.802 1.00 101.25 342 ALA A N 1
ATOM 2497 C CA . ALA A 1 342 ? 23.562 16.008 40.516 1.00 105.63 342 ALA A CA 1
ATOM 2498 C C . ALA A 1 342 ? 22.275 15.766 41.319 1.00 113.25 342 ALA A C 1
ATOM 2499 O O . ALA A 1 342 ? 21.805 14.632 41.412 1.00 115.61 342 ALA A O 1
ATOM 2501 N N . SER A 1 343 ? 21.719 16.847 41.875 1.00 115.29 343 SER A N 1
ATOM 2502 C CA . SER A 1 343 ? 20.480 16.849 42.679 1.00 112.74 343 SER A CA 1
ATOM 2503 C C . SER A 1 343 ? 20.157 15.497 43.358 1.00 115.08 343 SER A C 1
ATOM 2504 O O . SER A 1 343 ? 21.051 14.983 44.043 1.00 110.43 343 SER A O 1
ATOM 2507 N N . ILE A 1 344 ? 18.952 14.904 43.224 1.00 121.47 344 ILE A N 1
ATOM 2508 C CA . ILE A 1 344 ? 17.746 15.414 42.537 1.00 124.40 344 ILE A CA 1
ATOM 2509 C C . ILE A 1 344 ? 16.631 15.620 43.561 1.00 121.10 344 ILE A C 1
ATOM 2510 O O . ILE A 1 344 ? 15.650 14.879 43.616 1.00 119.06 344 ILE A O 1
ATOM 2515 N N . SER A 1 380 ? 20.573 22.957 34.165 1.00 82.35 380 SER A N 1
ATOM 2516 C CA . SER A 1 380 ? 20.253 22.670 35.551 1.00 90.88 380 SER A CA 1
ATOM 2517 C C . SER A 1 380 ? 21.491 22.784 36.417 1.00 101.31 380 SER A C 1
ATOM 2518 O O . SER A 1 380 ? 21.547 23.636 37.308 1.00 101.17 380 SER A O 1
ATOM 2521 N N . PRO A 1 381 ? 22.526 21.887 36.109 1.00 106.89 381 PRO A N 1
ATOM 2522 C CA . PRO A 1 381 ? 23.659 21.973 37.041 1.00 106.66 381 PRO A CA 1
ATOM 2523 C C . PRO A 1 381 ? 24.217 23.361 37.042 1.00 105.84 381 PRO A C 1
ATOM 2524 O O . PRO A 1 381 ? 24.362 23.958 38.087 1.00 103.71 381 PRO A O 1
ATOM 2528 N N . GLU A 1 382 ? 24.450 23.911 35.867 1.00 108.42 382 GLU A N 1
ATOM 2529 C CA . GLU A 1 382 ? 24.924 25.275 35.786 1.00 111.96 382 GLU A CA 1
ATOM 2530 C C . GLU A 1 382 ? 23.876 26.250 36.295 1.00 110.73 382 GLU A C 1
ATOM 2531 O O . GLU A 1 382 ? 23.939 27.436 36.017 1.00 112.80 382 GLU A O 1
ATOM 2537 N N . GLN A 1 383 ? 22.912 25.748 37.047 1.00 108.24 383 GLN A N 1
ATOM 2538 C CA . GLN A 1 383 ? 21.978 26.605 37.729 1.00 108.88 383 GLN A CA 1
ATOM 2539 C C . GLN A 1 383 ? 22.224 26.455 39.220 1.00 103.53 383 GLN A C 1
ATOM 2540 O O . GLN A 1 383 ? 22.548 27.424 39.893 1.00 103.11 383 GLN A O 1
ATOM 2546 N N . VAL A 1 384 ? 22.117 25.236 39.730 1.00 97.68 384 VAL A N 1
ATOM 2547 C CA . VAL A 1 384 ? 22.522 24.965 41.107 1.00 88.17 384 VAL A CA 1
ATOM 2548 C C . VAL A 1 384 ? 23.884 25.606 41.396 1.00 83.62 384 VAL A C 1
ATOM 2549 O O . VAL A 1 384 ? 24.029 26.358 42.348 1.00 80.61 384 VAL A O 1
ATOM 2553 N N . TYR A 1 385 ? 24.875 25.323 40.560 1.00 82.01 385 TYR A N 1
ATOM 2554 C CA . TYR A 1 385 ? 26.154 26.012 40.658 1.00 80.14 385 TYR A CA 1
ATOM 2555 C C . TYR A 1 385 ? 25.963 27.505 40.889 1.00 82.73 385 TYR A C 1
ATOM 2556 O O . TYR A 1 385 ? 26.664 28.104 41.698 1.00 86.99 385 TYR A O 1
ATOM 2565 N N . SER A 1 386 ? 25.028 28.110 40.165 1.00 81.93 386 SER A N 1
ATOM 2566 C CA . SER A 1 386 ? 24.866 29.562 40.214 1.00 82.55 386 SER A CA 1
ATOM 2567 C C . SER A 1 386 ? 24.169 30.001 41.495 1.00 79.84 386 SER A C 1
ATOM 2568 O O . SER A 1 386 ? 24.528 31.025 42.072 1.00 80.27 386 SER A O 1
ATOM 2571 N N . LEU A 1 387 ? 23.182 29.220 41.930 1.00 76.14 387 LEU A N 1
ATOM 2572 C CA . LEU A 1 387 ? 22.475 29.462 43.190 1.00 73.77 387 LEU A CA 1
ATOM 2573 C C . LEU A 1 387 ? 23.428 29.396 44.391 1.00 76.71 387 LEU A C 1
ATOM 2574 O O . LEU A 1 387 ? 23.642 30.388 45.087 1.00 77.90 387 LEU A O 1
ATOM 2579 N N . LEU A 1 388 ? 23.989 28.214 44.622 1.00 73.46 388 LEU A N 1
ATOM 2580 C CA . LEU A 1 388 ? 25.003 28.002 45.642 1.00 67.19 388 LEU A CA 1
ATOM 2581 C C . LEU A 1 388 ? 26.066 29.097 45.683 1.00 67.07 388 LEU A C 1
ATOM 2582 O O . LEU A 1 388 ? 26.337 29.654 46.744 1.00 67.72 388 LEU A O 1
ATOM 2587 N N . LEU A 1 389 ? 26.665 29.401 44.535 1.00 63.26 389 LEU A N 1
ATOM 2588 C CA . LEU A 1 389 ? 27.795 30.330 44.489 1.00 63.07 389 LEU A CA 1
ATOM 2589 C C . LEU A 1 389 ? 27.410 31.804 44.685 1.00 66.28 389 LEU A C 1
ATOM 2590 O O . LEU A 1 389 ? 28.274 32.674 44.754 1.00 66.59 389 LEU A O 1
ATOM 2595 N N . THR A 1 390 ? 26.120 32.092 44.791 1.00 69.24 390 THR A N 1
ATOM 2596 C CA . THR A 1 390 ? 25.689 33.462 45.072 1.00 69.10 390 THR A CA 1
ATOM 2597 C C . THR A 1 390 ? 25.192 33.557 46.501 1.00 67.37 390 THR A C 1
ATOM 2598 O O . THR A 1 390 ? 24.593 34.554 46.902 1.00 63.51 390 THR A O 1
ATOM 2602 N N . ASN A 1 391 ? 25.426 32.491 47.254 1.00 68.74 391 ASN A N 1
ATOM 2603 C CA . ASN A 1 391 ? 25.000 32.405 48.641 1.00 66.73 391 ASN A CA 1
ATOM 2604 C C . ASN A 1 391 ? 25.968 31.575 49.437 1.00 65.67 391 ASN A C 1
ATOM 2605 O O . ASN A 1 391 ? 25.564 30.642 50.146 1.00 61.86 391 ASN A O 1
ATOM 2610 N N . VAL A 1 392 ? 27.246 31.911 49.304 1.00 65.49 392 VAL A N 1
ATOM 2611 C CA . VAL A 1 392 ? 28.283 31.195 50.014 1.00 67.37 392 VAL A CA 1
ATOM 2612 C C . VAL A 1 392 ? 28.383 31.741 51.427 1.00 66.80 392 VAL A C 1
ATOM 2613 O O . VAL A 1 392 ? 28.542 32.944 51.619 1.00 65.82 392 VAL A O 1
ATOM 2617 N N . ILE A 1 393 ? 28.255 30.856 52.412 1.00 64.07 393 ILE A N 1
ATOM 2618 C CA . ILE A 1 393 ? 28.410 31.240 53.807 1.00 59.59 393 ILE A CA 1
ATOM 2619 C C . ILE A 1 393 ? 29.689 30.645 54.396 1.00 59.45 393 ILE A C 1
ATOM 2620 O O . ILE A 1 393 ? 29.897 29.424 54.376 1.00 60.61 393 ILE A O 1
ATOM 2625 N N . ILE A 1 394 ? 30.552 31.527 54.893 1.00 55.32 394 ILE A N 1
ATOM 2626 C CA . ILE A 1 394 ? 31.778 31.118 55.549 1.00 55.05 394 ILE A CA 1
ATOM 2627 C C . ILE A 1 394 ? 31.629 31.321 57.037 1.00 54.18 394 ILE A C 1
ATOM 2628 O O . ILE A 1 394 ? 31.303 32.417 57.496 1.00 52.46 394 ILE A O 1
ATOM 2633 N N . THR A 1 395 ? 31.864 30.258 57.792 1.00 54.16 395 THR A N 1
ATOM 2634 C CA . THR A 1 395 ? 31.581 30.284 59.216 1.00 50.33 395 THR A CA 1
ATOM 2635 C C . THR A 1 395 ? 32.582 29.396 59.974 1.00 47.36 395 THR A C 1
ATOM 2636 O O . THR A 1 395 ? 33.289 28.592 59.375 1.00 46.29 395 THR A O 1
ATOM 2640 N N . GLY A 1 396 ? 32.652 29.548 61.290 1.00 49.29 396 GLY A N 1
ATOM 2641 C CA . GLY A 1 396 ? 33.501 28.688 62.100 1.00 50.42 396 GLY A CA 1
ATOM 2642 C C . GLY A 1 396 ? 34.643 29.430 62.766 1.00 51.21 396 GLY A C 1
ATOM 2643 O O . GLY A 1 396 ? 35.178 30.389 62.207 1.00 51.56 396 GLY A O 1
ATOM 2644 N N . SER A 1 397 ? 35.017 28.985 63.962 1.00 51.91 397 SER A N 1
ATOM 2645 C CA . SER A 1 397 ? 36.113 29.597 64.719 1.00 54.95 397 SER A CA 1
ATOM 2646 C C . SER A 1 397 ? 37.372 29.789 63.872 1.00 52.96 397 SER A C 1
ATOM 2647 O O . SER A 1 397 ? 37.914 30.895 63.778 1.00 54.20 397 SER A O 1
ATOM 2650 N N . THR A 1 398 ? 37.829 28.704 63.252 1.00 45.90 398 THR A N 1
ATOM 2651 C CA . THR A 1 398 ? 39.004 28.738 62.391 1.00 42.59 398 THR A CA 1
ATOM 2652 C C . THR A 1 398 ? 38.878 29.648 61.159 1.00 45.55 398 THR A C 1
ATOM 2653 O O . THR A 1 398 ? 39.878 30.144 60.656 1.00 50.28 398 THR A O 1
ATOM 2657 N N . SER A 1 399 ? 37.662 29.890 60.681 1.00 45.40 399 SER A N 1
ATOM 2658 C CA . SER A 1 399 ? 37.462 30.802 59.547 1.00 45.97 399 SER A CA 1
ATOM 2659 C C . SER A 1 399 ? 37.773 32.264 59.872 1.00 50.76 399 SER A C 1
ATOM 2660 O O . SER A 1 399 ? 37.692 33.132 59.002 1.00 54.02 399 SER A O 1
ATOM 2663 N N . LEU A 1 400 ? 38.133 32.527 61.122 1.00 56.22 400 LEU A N 1
ATOM 2664 C CA . LEU A 1 400 ? 38.468 33.869 61.578 1.00 59.46 400 LEU A CA 1
ATOM 2665 C C . LEU A 1 400 ? 39.951 34.194 61.429 1.00 56.26 400 LEU A C 1
ATOM 2666 O O . LEU A 1 400 ? 40.362 35.335 61.634 1.00 55.35 400 LEU A O 1
ATOM 2671 N N . ILE A 1 401 ? 40.754 33.192 61.088 1.00 51.71 401 ILE A N 1
ATOM 2672 C CA . ILE A 1 401 ? 42.175 33.411 60.892 1.00 46.03 401 ILE A CA 1
ATOM 2673 C C . ILE A 1 401 ? 42.331 34.385 59.742 1.00 46.00 401 ILE A C 1
ATOM 2674 O O . ILE A 1 401 ? 41.734 34.209 58.694 1.00 53.39 401 ILE A O 1
ATOM 2679 N N . GLU A 1 402 ? 43.117 35.429 59.945 1.00 44.02 402 GLU A N 1
ATOM 2680 C CA . GLU A 1 402 ? 43.289 36.450 58.925 1.00 44.64 402 GLU A CA 1
ATOM 2681 C C . GLU A 1 402 ? 43.630 35.849 57.559 1.00 52.64 402 GLU A C 1
ATOM 2682 O O . GLU A 1 402 ? 44.521 35.005 57.444 1.00 59.51 402 GLU A O 1
ATOM 2688 N N . GLY A 1 403 ? 42.896 36.276 56.536 1.00 51.14 403 GLY A N 1
ATOM 2689 C CA . GLY A 1 403 ? 43.143 35.867 55.160 1.00 52.02 403 GLY A CA 1
ATOM 2690 C C . GLY A 1 403 ? 42.304 34.705 54.640 1.00 53.11 403 GLY A C 1
ATOM 2691 O O . GLY A 1 403 ? 42.225 34.470 53.430 1.00 56.79 403 GLY A O 1
ATOM 2700 N N . GLU A 1 405 ? 38.868 34.028 54.516 1.00 63.82 405 GLU A N 1
ATOM 2701 C CA . GLU A 1 405 ? 37.718 34.227 53.625 1.00 66.33 405 GLU A CA 1
ATOM 2702 C C . GLU A 1 405 ? 38.197 34.396 52.198 1.00 66.98 405 GLU A C 1
ATOM 2703 O O . GLU A 1 405 ? 37.675 33.767 51.281 1.00 74.09 405 GLU A O 1
ATOM 2709 N N . GLN A 1 406 ? 39.216 35.232 52.027 1.00 59.83 406 GLN A N 1
ATOM 2710 C CA . GLN A 1 406 ? 39.745 35.541 50.707 1.00 57.85 406 GLN A CA 1
ATOM 2711 C C . GLN A 1 406 ? 40.337 34.333 49.985 1.00 63.47 406 GLN A C 1
ATOM 2712 O O . GLN A 1 406 ? 40.244 34.236 48.763 1.00 73.04 406 GLN A O 1
ATOM 2718 N N . ARG A 1 407 ? 40.942 33.413 50.727 1.00 58.13 407 ARG A N 1
ATOM 2719 C CA . ARG A 1 407 ? 41.550 32.249 50.097 1.00 55.52 407 ARG A CA 1
ATOM 2720 C C . ARG A 1 407 ? 40.487 31.224 49.756 1.00 57.33 407 ARG A C 1
ATOM 2721 O O . ARG A 1 407 ? 40.594 30.513 48.761 1.00 61.31 407 ARG A O 1
ATOM 2729 N N . ILE A 1 408 ? 39.458 31.146 50.587 1.00 55.69 408 ILE A N 1
ATOM 2730 C CA . ILE A 1 408 ? 38.344 30.249 50.319 1.00 57.62 408 ILE A CA 1
ATOM 2731 C C . ILE A 1 408 ? 37.624 30.718 49.064 1.00 60.93 408 ILE A C 1
ATOM 2732 O O . ILE A 1 408 ? 37.190 29.916 48.233 1.00 61.05 408 ILE A O 1
ATOM 2737 N N . ILE A 1 409 ? 37.522 32.036 48.940 1.00 59.59 409 ILE A N 1
ATOM 2738 C CA . ILE A 1 409 ? 36.953 32.681 47.777 1.00 61.21 409 ILE A CA 1
ATOM 2739 C C . ILE A 1 409 ? 37.832 32.482 46.531 1.00 69.41 409 ILE A C 1
ATOM 2740 O O . ILE A 1 409 ? 37.360 31.976 45.521 1.00 80.52 409 ILE A O 1
ATOM 2745 N N . LYS A 1 410 ? 39.105 32.848 46.593 1.00 66.22 410 LYS A N 1
ATOM 2746 C CA . LYS A 1 410 ? 39.993 32.603 45.462 1.00 67.35 410 LYS A CA 1
ATOM 2747 C C . LYS A 1 410 ? 39.953 31.141 45.033 1.00 67.31 410 LYS A C 1
ATOM 2748 O O . LYS A 1 410 ? 40.054 30.822 43.854 1.00 69.62 410 LYS A O 1
ATOM 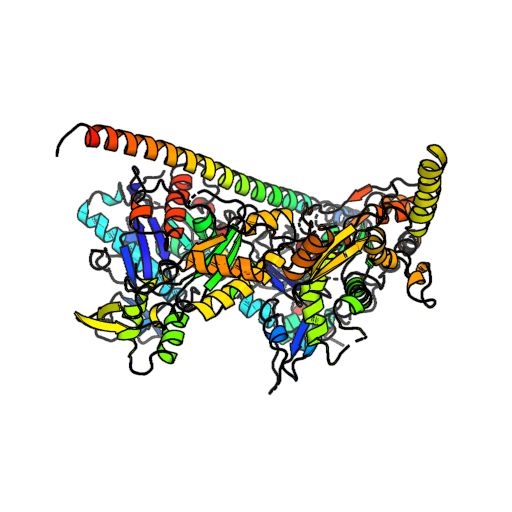2754 N N . GLU A 1 411 ? 39.807 30.253 46.001 1.00 66.41 411 GLU A N 1
ATOM 2755 C CA . GLU A 1 411 ? 39.897 28.829 45.731 1.00 68.74 411 GLU A CA 1
ATOM 2756 C C . GLU A 1 411 ? 38.608 28.361 45.055 1.00 72.89 411 GLU A C 1
ATOM 2757 O O . GLU A 1 411 ? 38.603 27.425 44.259 1.00 76.99 411 GLU A O 1
ATOM 2763 N N . LEU A 1 412 ? 37.515 29.039 45.370 1.00 70.40 412 LEU A N 1
ATOM 2764 C CA . LEU A 1 412 ? 36.219 28.717 44.805 1.00 66.95 412 LEU A CA 1
ATOM 2765 C C . LEU A 1 412 ? 36.088 29.356 43.423 1.00 73.29 412 LEU A C 1
ATOM 2766 O O . LEU A 1 412 ? 35.686 28.703 42.453 1.00 77.22 412 LEU A O 1
ATOM 2771 N N . SER A 1 413 ? 36.449 30.634 43.341 1.00 72.61 413 SER A N 1
ATOM 2772 C CA . SER A 1 413 ? 36.392 31.380 42.087 1.00 76.52 413 SER A CA 1
ATOM 2773 C C . SER A 1 413 ? 37.143 30.716 40.922 1.00 78.27 413 SER A C 1
ATOM 2774 O O . SER A 1 413 ? 36.687 30.798 39.785 1.00 80.97 413 SER A O 1
ATOM 2777 N N . ILE A 1 414 ? 38.284 30.075 41.183 1.00 76.21 414 ILE A N 1
ATOM 2778 C CA . ILE A 1 414 ? 39.046 29.471 40.086 1.00 80.80 414 ILE A CA 1
ATOM 2779 C C . ILE A 1 414 ? 38.560 28.090 39.671 1.00 85.56 414 ILE A C 1
ATOM 2780 O O . ILE A 1 414 ? 38.841 27.643 38.563 1.00 92.96 414 ILE A O 1
ATOM 2785 N N . ARG A 1 415 ? 37.836 27.410 40.546 1.00 80.49 415 ARG A N 1
ATOM 2786 C CA . ARG A 1 415 ? 37.204 26.165 40.141 1.00 80.64 415 ARG A CA 1
ATOM 2787 C C . ARG A 1 415 ? 35.886 26.433 39.427 1.00 84.40 415 ARG A C 1
ATOM 2788 O O . ARG A 1 415 ? 35.346 25.555 38.762 1.00 87.00 415 ARG A O 1
ATOM 2796 N N . PHE A 1 416 ? 35.374 27.651 39.564 1.00 82.28 416 PHE A N 1
ATOM 2797 C CA . PHE A 1 416 ? 34.135 28.029 38.888 1.00 77.41 416 PHE A CA 1
ATOM 2798 C C . PHE A 1 416 ? 34.204 29.429 38.288 1.00 79.44 416 PHE A C 1
ATOM 2799 O O . PHE A 1 416 ? 33.534 30.346 38.765 1.00 77.01 416 PHE A O 1
ATOM 2807 N N . PRO A 1 417 ? 35.007 29.590 37.226 1.00 81.47 417 PRO A N 1
ATOM 2808 C CA . PRO A 1 417 ? 35.244 30.883 36.569 1.00 82.91 417 PRO A CA 1
ATOM 2809 C C . PRO A 1 417 ? 33.988 31.503 35.924 1.00 88.54 417 PRO A C 1
ATOM 2810 O O . PRO A 1 417 ? 33.830 32.723 35.964 1.00 82.61 417 PRO A O 1
ATOM 2814 N N . GLN A 1 418 ? 33.112 30.689 35.338 1.00 99.48 418 GLN A N 1
ATOM 2815 C CA . GLN A 1 418 ? 31.927 31.234 34.667 1.00 108.95 418 GLN A CA 1
ATOM 2816 C C . GLN A 1 418 ? 30.965 31.977 35.621 1.00 105.48 418 GLN A C 1
ATOM 2817 O O . GLN A 1 418 ? 30.147 32.802 35.183 1.00 103.40 418 GLN A O 1
ATOM 2823 N N . TYR A 1 419 ? 31.070 31.708 36.920 1.00 102.26 419 TYR A N 1
ATOM 2824 C CA . TYR A 1 419 ? 30.072 32.209 37.864 1.00 98.30 419 TYR A CA 1
ATOM 2825 C C . TYR A 1 419 ? 30.585 33.346 38.764 1.00 97.70 419 TYR A C 1
ATOM 2826 O O . TYR A 1 419 ? 31.780 33.434 39.044 1.00 100.45 419 TYR A O 1
ATOM 2835 N N . LYS A 1 420 ? 29.680 34.218 39.206 1.00 95.26 420 LYS A N 1
ATOM 2836 C CA . LYS A 1 420 ? 30.041 35.271 40.147 1.00 99.16 420 LYS A CA 1
ATOM 2837 C C . LYS A 1 420 ? 29.722 34.806 41.552 1.00 95.29 420 LYS A C 1
ATOM 2838 O O . LYS A 1 420 ? 28.582 34.407 41.822 1.00 98.14 420 LYS A O 1
ATOM 2844 N N . LEU A 1 421 ? 30.732 34.840 42.429 1.00 84.08 421 LEU A N 1
ATOM 2845 C CA . LEU A 1 421 ? 30.554 34.430 43.825 1.00 73.02 421 LEU A CA 1
ATOM 2846 C C . LEU A 1 421 ? 30.194 35.615 44.680 1.00 67.42 421 LEU A C 1
ATOM 2847 O O . LEU A 1 421 ? 30.793 36.682 44.565 1.00 67.60 421 LEU A O 1
ATOM 2852 N N . THR A 1 422 ? 29.216 35.425 45.547 1.00 64.45 422 THR A N 1
ATOM 2853 C CA . THR A 1 422 ? 28.971 36.399 46.600 1.00 69.46 422 THR A CA 1
ATOM 2854 C C . THR A 1 422 ? 28.950 35.668 47.950 1.00 69.23 422 THR A C 1
ATOM 2855 O O . THR A 1 422 ? 28.163 34.748 48.171 1.00 69.01 422 THR A O 1
ATOM 2859 N N . THR A 1 423 ? 29.859 36.035 48.840 1.00 68.63 423 THR A N 1
ATOM 2860 C CA . THR A 1 423 ? 29.921 35.328 50.107 1.00 68.11 423 THR A CA 1
ATOM 2861 C C . THR A 1 423 ? 29.438 36.199 51.244 1.00 61.29 423 THR A C 1
ATOM 2862 O O . THR A 1 423 ? 29.453 37.426 51.154 1.00 55.79 423 THR A O 1
ATOM 2866 N N . PHE A 1 424 ? 28.996 35.534 52.303 1.00 59.03 424 PHE A N 1
ATOM 2867 C CA . PHE A 1 424 ? 28.472 36.188 53.486 1.00 56.12 424 PHE A CA 1
ATOM 2868 C C . PHE A 1 424 ? 29.153 35.572 54.678 1.00 55.01 424 PHE A C 1
ATOM 2869 O O . PHE A 1 424 ? 29.427 34.373 54.690 1.00 53.91 424 PHE A O 1
ATOM 2877 N N . ALA A 1 425 ? 29.407 36.392 55.688 1.00 55.40 425 ALA A N 1
ATOM 2878 C CA . ALA A 1 425 ? 30.054 35.932 56.909 1.00 51.01 425 ALA A CA 1
ATOM 2879 C C . ALA A 1 425 ? 29.783 36.927 58.012 1.00 54.81 425 ALA A C 1
ATOM 2880 O O . ALA A 1 425 ? 29.760 38.132 57.779 1.00 57.99 425 ALA A O 1
ATOM 2882 N N . ASN A 1 426 ? 29.577 36.424 59.218 1.00 51.89 426 ASN A N 1
ATOM 2883 C CA . ASN A 1 426 ? 29.499 37.298 60.374 1.00 53.37 426 ASN A CA 1
ATOM 2884 C C . ASN A 1 426 ? 30.851 37.956 60.579 1.00 57.96 426 ASN A C 1
ATOM 2885 O O . ASN A 1 426 ? 31.863 37.282 60.673 1.00 55.99 426 ASN A O 1
ATOM 2890 N N . GLN A 1 427 ? 30.903 39.273 60.616 1.00 66.54 427 GLN A N 1
ATOM 2891 C CA A GLN A 1 427 ? 32.157 40.008 60.775 0.37 68.41 427 GLN A CA 1
ATOM 2892 C CA B GLN A 1 427 ? 32.217 39.868 60.755 0.63 68.03 427 GLN A CA 1
ATOM 2893 C C . GLN A 1 427 ? 32.616 40.034 62.227 1.00 62.40 427 GLN A C 1
ATOM 2894 O O . GLN A 1 427 ? 33.776 40.291 62.527 1.00 63.69 427 GLN A O 1
ATOM 2905 N N . VAL A 1 428 ? 31.671 39.815 63.132 1.00 51.88 428 VAL A N 1
ATOM 2906 C CA . VAL A 1 428 ? 31.899 39.980 64.562 1.00 46.44 428 VAL A CA 1
ATOM 2907 C C . VAL A 1 428 ? 32.613 38.791 65.170 1.00 50.78 428 VAL A C 1
ATOM 2908 O O . VAL A 1 428 ? 32.075 37.694 65.164 1.00 51.47 428 VAL A O 1
ATOM 2928 N N . ASP A 1 431 ? 30.627 36.127 67.532 1.00 68.47 431 ASP A N 1
ATOM 2929 C CA . ASP A 1 431 ? 29.512 35.498 66.802 1.00 73.84 431 ASP A CA 1
ATOM 2930 C C . ASP A 1 431 ? 29.755 34.339 65.789 1.00 100.12 431 ASP A C 1
ATOM 2931 O O . ASP A 1 431 ? 28.801 33.655 65.429 1.00 102.52 431 ASP A O 1
ATOM 2936 N N . ARG A 1 432 ? 30.974 34.110 65.303 1.00 99.23 432 ARG A N 1
ATOM 2937 C CA . ARG A 1 432 ? 31.175 32.959 64.400 1.00 99.14 432 ARG A CA 1
ATOM 2938 C C . ARG A 1 432 ? 31.639 31.751 65.189 1.00 99.42 432 ARG A C 1
ATOM 2939 O O . ARG A 1 432 ? 31.292 30.601 64.862 1.00 98.26 432 ARG A O 1
ATOM 2947 N N . LYS A 1 433 ? 32.437 32.027 66.222 1.00 93.65 433 LYS A N 1
ATOM 2948 C CA . LYS A 1 433 ? 32.856 31.008 67.164 1.00 86.54 433 LYS A CA 1
ATOM 2949 C C . LYS A 1 433 ? 31.641 30.262 67.705 1.00 83.92 433 LYS A C 1
ATOM 2950 O O . LYS A 1 433 ? 31.669 29.037 67.845 1.00 92.16 433 LYS A O 1
ATOM 2956 N N . ILE A 1 434 ? 30.575 31.012 67.989 1.00 71.64 434 ILE A N 1
ATOM 2957 C CA . ILE A 1 434 ? 29.314 30.445 68.453 1.00 65.15 434 ILE A CA 1
ATOM 2958 C C . ILE A 1 434 ? 28.164 30.640 67.459 1.00 65.94 434 ILE A C 1
ATOM 2959 O O . ILE A 1 434 ? 27.020 30.753 67.867 1.00 65.35 434 ILE A O 1
ATOM 2964 N N . GLN A 1 435 ? 28.445 30.687 66.163 1.00 66.30 435 GLN A N 1
ATOM 2965 C CA . GLN A 1 435 ? 27.366 30.923 65.213 1.00 63.29 435 GLN A CA 1
ATOM 2966 C C . GLN A 1 435 ? 26.426 29.729 65.130 1.00 57.57 435 GLN A C 1
ATOM 2967 O O . GLN A 1 435 ? 25.248 29.884 64.848 1.00 55.19 435 GLN A O 1
ATOM 2973 N N . GLY A 1 436 ? 26.945 28.539 65.387 1.00 58.04 436 GLY A N 1
ATOM 2974 C CA . GLY A 1 436 ? 26.093 27.368 65.463 1.00 58.45 436 GLY A CA 1
ATOM 2975 C C . GLY A 1 436 ? 25.022 27.556 66.524 1.00 56.62 436 GLY A C 1
ATOM 2976 O O . GLY A 1 436 ? 23.837 27.359 66.250 1.00 57.42 436 GLY A O 1
ATOM 2977 N N . TRP A 1 437 ? 25.440 27.937 67.735 1.00 52.24 437 TRP A N 1
ATOM 2978 C CA . TRP A 1 437 ? 24.513 28.203 68.843 1.00 45.48 437 TRP A CA 1
ATOM 2979 C C . TRP A 1 437 ? 23.591 29.377 68.532 1.00 48.12 437 TRP A C 1
ATOM 2980 O O . TRP A 1 437 ? 22.400 29.318 68.804 1.00 50.11 437 TRP A O 1
ATOM 2991 N N . LEU A 1 438 ? 24.152 30.441 67.962 1.00 48.12 438 LEU A N 1
ATOM 2992 C CA . LEU A 1 438 ? 23.368 31.577 67.485 1.00 47.37 438 LEU A CA 1
ATOM 2993 C C . LEU A 1 438 ? 22.275 31.151 66.526 1.00 53.75 438 LEU A C 1
ATOM 2994 O O . LEU A 1 438 ? 21.187 31.702 66.556 1.00 56.73 438 LEU A O 1
ATOM 2999 N N . GLY A 1 439 ? 22.575 30.179 65.670 1.00 52.11 439 GLY A N 1
ATOM 3000 C CA . GLY A 1 439 ? 21.601 29.646 64.739 1.00 52.63 439 GLY A CA 1
ATOM 3001 C C . GLY A 1 439 ? 20.454 28.980 65.473 1.00 57.49 439 GLY A C 1
ATOM 3002 O O . GLY A 1 439 ? 19.287 29.326 65.269 1.00 58.91 439 GLY A O 1
ATOM 3003 N N . ALA A 1 440 ? 20.781 28.024 66.335 1.00 54.06 440 ALA A N 1
ATOM 3004 C CA . ALA A 1 440 ? 19.763 27.331 67.111 1.00 50.26 440 ALA A CA 1
ATOM 3005 C C . ALA A 1 440 ? 18.900 28.346 67.866 1.00 52.76 440 ALA A C 1
ATOM 3006 O O . ALA A 1 440 ? 17.677 28.207 67.951 1.00 56.57 440 ALA A O 1
ATOM 3008 N N . LEU A 1 441 ? 19.542 29.380 68.399 1.00 49.58 441 LEU A N 1
ATOM 3009 C CA . LEU A 1 441 ? 18.835 30.440 69.107 1.00 48.79 441 LEU A CA 1
ATOM 3010 C C . LEU A 1 441 ? 17.754 31.077 68.245 1.00 55.00 441 LEU A C 1
ATOM 3011 O O . LEU A 1 441 ? 16.648 31.316 68.729 1.00 59.00 441 LEU A O 1
ATOM 3016 N N . THR A 1 442 ? 18.060 31.356 66.976 1.00 56.38 442 THR A N 1
ATOM 3017 C CA . THR A 1 442 ? 17.089 32.045 66.126 1.00 54.59 442 THR A CA 1
ATOM 3018 C C . THR A 1 442 ? 15.981 31.116 65.676 1.00 56.74 442 THR A C 1
ATOM 3019 O O . THR A 1 442 ? 14.921 31.580 65.305 1.00 61.85 442 THR A O 1
ATOM 3031 N N . ALA A 1 444 ? 14.810 28.917 67.940 1.00 54.38 444 ALA A N 1
ATOM 3032 C CA . ALA A 1 444 ? 14.024 28.859 69.170 1.00 52.98 444 ALA A CA 1
ATOM 3033 C C . ALA A 1 444 ? 13.127 30.079 69.321 1.00 53.25 444 ALA A C 1
ATOM 3034 O O . ALA A 1 444 ? 12.133 30.042 70.029 1.00 61.63 444 ALA A O 1
ATOM 3036 N N . ASN A 1 445 ? 13.487 31.160 68.652 1.00 48.77 445 ASN A N 1
ATOM 3037 C CA . ASN A 1 445 ? 12.683 32.370 68.676 1.00 49.26 445 ASN A CA 1
ATOM 3038 C C . ASN A 1 445 ? 11.767 32.494 67.461 1.00 55.93 445 ASN A C 1
ATOM 3039 O O . ASN A 1 445 ? 11.315 33.589 67.122 1.00 56.41 445 ASN A O 1
ATOM 3044 N N . LEU A 1 446 ? 11.499 31.375 66.793 1.00 59.76 446 LEU A N 1
ATOM 3045 C CA . LEU A 1 446 ? 10.568 31.403 65.672 1.00 60.65 446 LEU A CA 1
ATOM 3046 C C . LEU A 1 446 ? 9.172 31.459 66.237 1.00 61.47 446 LEU A C 1
ATOM 3047 O O . LEU A 1 446 ? 8.877 30.848 67.261 1.00 61.52 446 LEU A O 1
ATOM 3052 N N . PRO A 1 447 ? 8.309 32.212 65.566 1.00 62.04 447 PRO A N 1
ATOM 3053 C CA . PRO A 1 447 ? 7.029 32.646 66.112 1.00 62.88 447 PRO A CA 1
ATOM 3054 C C . PRO A 1 447 ? 5.967 31.557 66.172 1.00 66.67 447 PRO A C 1
ATOM 3055 O O . PRO A 1 447 ? 4.939 31.782 66.803 1.00 71.24 447 PRO A O 1
ATOM 3059 N N . SER A 1 448 ? 6.203 30.402 65.562 1.00 65.64 448 SER A N 1
ATOM 3060 C CA . SER A 1 448 ? 5.157 29.384 65.503 1.00 70.61 448 SER A CA 1
ATOM 3061 C C . SER A 1 448 ? 5.701 28.020 65.884 1.00 68.41 448 SER A C 1
ATOM 3062 O O . SER A 1 448 ? 6.824 27.696 65.521 1.00 66.09 448 SER A O 1
ATOM 3065 N N . TRP A 1 449 ? 4.913 27.233 66.624 1.00 69.20 449 TRP A N 1
ATOM 3066 C CA . TRP A 1 449 ? 5.329 25.883 67.039 1.00 68.23 449 TRP A CA 1
ATOM 3067 C C . TRP A 1 449 ? 5.429 24.938 65.851 1.00 77.14 449 TRP A C 1
ATOM 3068 O O . TRP A 1 449 ? 6.029 23.867 65.939 1.00 82.06 449 TRP A O 1
ATOM 3079 N N . SER A 1 450 ? 4.832 25.346 64.739 1.00 78.09 450 SER A N 1
ATOM 3080 C CA . SER A 1 450 ? 4.743 24.508 63.553 1.00 77.02 450 SER A CA 1
ATOM 3081 C C . SER A 1 450 ? 5.969 24.651 62.666 1.00 76.28 450 SER A C 1
ATOM 3082 O O . SER A 1 450 ? 6.084 23.961 61.652 1.00 79.31 450 SER A O 1
ATOM 3085 N N . LEU A 1 451 ? 6.875 25.551 63.038 1.00 70.98 451 LEU A N 1
ATOM 3086 C CA . LEU A 1 451 ? 8.059 25.801 62.224 1.00 67.25 451 LEU A CA 1
ATOM 3087 C C . LEU A 1 451 ? 9.164 24.768 62.403 1.00 76.86 451 LEU A C 1
ATOM 3088 O O . LEU A 1 451 ? 10.029 24.625 61.541 1.00 86.10 451 LEU A O 1
ATOM 3093 N N . GLY A 1 452 ? 9.120 24.020 63.498 1.00 75.42 452 GLY A N 1
ATOM 3094 C CA . GLY A 1 452 ? 10.091 22.959 63.698 1.00 75.21 452 GLY A CA 1
ATOM 3095 C C . GLY A 1 452 ? 9.483 21.654 64.162 1.00 77.04 452 GLY A C 1
ATOM 3096 O O . GLY A 1 452 ? 8.415 21.635 64.769 1.00 85.29 452 GLY A O 1
ATOM 3097 N N . LYS A 1 453 ? 10.158 20.550 63.873 1.00 71.85 453 LYS A N 1
ATOM 3098 C CA . LYS A 1 453 ? 9.727 19.270 64.410 1.00 73.40 453 LYS A CA 1
ATOM 3099 C C . LYS A 1 453 ? 10.066 19.270 65.881 1.00 73.49 453 LYS A C 1
ATOM 3100 O O . LYS A 1 453 ? 11.210 19.478 66.256 1.00 76.26 453 LYS A O 1
ATOM 3106 N N . TRP A 1 454 ? 9.062 19.050 66.713 1.00 73.23 454 TRP A N 1
ATOM 3107 C CA . TRP A 1 454 ? 9.270 19.016 68.144 1.00 68.93 454 TRP A CA 1
ATOM 3108 C C . TRP A 1 454 ? 8.954 17.631 68.665 1.00 71.01 454 TRP A C 1
ATOM 3109 O O . TRP A 1 454 ? 7.809 17.227 68.677 1.00 73.23 454 TRP A O 1
ATOM 3120 N N . TYR A 1 455 ? 9.979 16.896 69.077 1.00 73.25 455 TYR A N 1
ATOM 3121 C CA . TYR A 1 455 ? 9.776 15.550 69.592 1.00 77.82 455 TYR A CA 1
ATOM 3122 C C . TYR A 1 455 ? 9.249 15.624 71.017 1.00 80.95 455 TYR A C 1
ATOM 3123 O O . TYR A 1 455 ? 9.789 16.349 71.850 1.00 77.45 455 TYR A O 1
ATOM 3132 N N . SER A 1 456 ? 8.176 14.881 71.275 1.00 86.97 456 SER A N 1
ATOM 3133 C CA . SER A 1 456 ? 7.580 14.782 72.603 1.00 86.87 456 SER A CA 1
ATOM 3134 C C . SER A 1 456 ? 7.800 13.376 73.119 1.00 87.68 456 SER A C 1
ATOM 3135 O O . SER A 1 456 ? 8.188 12.490 72.352 1.00 87.48 456 SER A O 1
ATOM 3138 N N . LYS A 1 457 ? 7.562 13.166 74.411 1.00 89.78 457 LYS A N 1
ATOM 3139 C CA . LYS A 1 457 ? 7.652 11.818 74.979 1.00 95.66 457 LYS A CA 1
ATOM 3140 C C . LYS A 1 457 ? 6.853 10.786 74.150 1.00 101.48 457 LYS A C 1
ATOM 3141 O O . LYS A 1 457 ? 7.273 9.638 74.003 1.00 103.75 457 LYS A O 1
ATOM 3147 N N . GLU A 1 458 ? 5.712 11.207 73.604 1.00 101.59 458 GLU A N 1
ATOM 3148 C CA . GLU A 1 458 ? 4.939 10.404 72.658 1.00 103.13 458 GLU A CA 1
ATOM 3149 C C . GLU A 1 458 ? 5.833 9.762 71.589 1.00 104.03 458 GLU A C 1
ATOM 3150 O O . GLU A 1 458 ? 6.106 8.556 71.625 1.00 108.12 458 GLU A O 1
ATOM 3156 N N . ASP A 1 459 ? 6.288 10.579 70.641 1.00 101.64 459 ASP A N 1
ATOM 3157 C CA . ASP A 1 459 ? 7.156 10.123 69.557 1.00 98.14 459 ASP A CA 1
ATOM 3158 C C . ASP A 1 459 ? 8.030 8.938 69.972 1.00 97.73 459 ASP A C 1
ATOM 3159 O O . ASP A 1 459 ? 8.226 8.001 69.194 1.00 95.84 459 ASP A O 1
ATOM 3164 N N . TYR A 1 460 ? 8.562 9.004 71.195 1.00 98.01 460 TYR A N 1
ATOM 3165 C CA . TYR A 1 460 ? 9.462 7.987 71.730 1.00 98.48 460 TYR A CA 1
ATOM 3166 C C . TYR A 1 460 ? 8.665 6.708 71.961 1.00 109.13 460 TYR A C 1
ATOM 3167 O O . TYR A 1 460 ? 9.041 5.627 71.501 1.00 109.48 460 TYR A O 1
ATOM 3176 N N . GLU A 1 461 ? 7.546 6.846 72.666 1.00 117.00 461 GLU A N 1
ATOM 3177 C CA . GLU A 1 461 ? 6.658 5.719 72.925 1.00 121.63 461 GLU A CA 1
ATOM 3178 C C . GLU A 1 461 ? 6.350 4.961 71.650 1.00 116.98 461 GLU A C 1
ATOM 3179 O O . GLU A 1 461 ? 6.456 3.732 71.616 1.00 119.40 461 GLU A O 1
ATOM 3185 N N . THR A 1 462 ? 5.974 5.699 70.607 1.00 112.05 462 THR A N 1
ATOM 3186 C CA . THR A 1 462 ? 5.530 5.091 69.352 1.00 112.83 462 THR A CA 1
ATOM 3187 C C . THR A 1 462 ? 6.667 4.402 68.584 1.00 111.63 462 THR A C 1
ATOM 3188 O O . THR A 1 462 ? 6.455 3.357 67.962 1.00 114.77 462 THR A O 1
ATOM 3192 N N . LEU A 1 463 ? 7.867 4.977 68.641 1.00 108.17 463 LEU A N 1
ATOM 3193 C CA . LEU A 1 463 ? 9.054 4.339 68.068 1.00 107.57 463 LEU A CA 1
ATOM 3194 C C . LEU A 1 463 ? 9.372 3.034 68.810 1.00 108.05 463 LEU A C 1
ATOM 3195 O O . LEU A 1 463 ? 9.821 2.058 68.206 1.00 110.59 463 LEU A O 1
ATOM 3200 N N . LYS A 1 464 ? 9.116 3.022 70.117 1.00 106.37 464 LYS A N 1
ATOM 3201 C CA . LYS A 1 464 ? 9.361 1.854 70.963 1.00 110.12 464 LYS A CA 1
ATOM 3202 C C . LYS A 1 464 ? 8.528 0.619 70.591 1.00 118.76 464 LYS A C 1
ATOM 3203 O O . LYS A 1 464 ? 8.777 -0.478 71.104 1.00 119.89 464 LYS A O 1
ATOM 3209 N N . ARG A 1 465 ? 7.542 0.796 69.714 1.00 122.78 465 ARG A N 1
ATOM 3210 C CA . ARG A 1 465 ? 6.636 -0.293 69.353 1.00 123.64 465 ARG A CA 1
ATOM 3211 C C . ARG A 1 465 ? 7.108 -1.097 68.143 1.00 128.89 465 ARG A C 1
ATOM 3212 O O . ARG A 1 465 ? 7.042 -0.620 67.005 1.00 126.56 465 ARG A O 1
ATOM 3220 N N . ASP A 1 466 ? 7.570 -2.321 68.418 1.00 134.12 466 ASP A N 1
ATOM 3221 C CA . ASP A 1 466 ? 8.154 -3.229 67.420 1.00 136.27 466 ASP A CA 1
ATOM 3222 C C . ASP A 1 466 ? 9.335 -2.622 66.666 1.00 131.89 466 ASP A C 1
ATOM 3223 O O . ASP A 1 466 ? 9.858 -1.570 67.042 1.00 128.11 466 ASP A O 1
ATOM 3228 N N . PRO B 2 3 ? 6.274 61.850 86.867 1.00 131.06 3 PRO B N 1
ATOM 3229 C CA . PRO B 2 3 ? 7.352 60.901 87.187 1.00 126.99 3 PRO B CA 1
ATOM 3230 C C . PRO B 2 3 ? 8.733 61.473 86.865 1.00 115.35 3 PRO B C 1
ATOM 3231 O O . PRO B 2 3 ? 8.909 62.070 85.800 1.00 112.68 3 PRO B O 1
ATOM 3235 N N . PHE B 2 4 ? 9.709 61.298 87.761 1.00 102.75 4 PHE B N 1
ATOM 3236 C CA . PHE B 2 4 ? 9.568 60.700 89.097 1.00 87.76 4 PHE B CA 1
ATOM 3237 C C . PHE B 2 4 ? 10.126 61.660 90.143 1.00 87.38 4 PHE B C 1
ATOM 3238 O O . PHE B 2 4 ? 11.006 62.474 89.846 1.00 86.75 4 PHE B O 1
ATOM 3246 N N . ARG B 2 5 ? 9.656 61.534 91.379 1.00 87.49 5 ARG B N 1
ATOM 3247 C CA . ARG B 2 5 ? 10.226 62.319 92.471 1.00 85.65 5 ARG B CA 1
ATOM 3248 C C . ARG B 2 5 ? 11.578 61.751 92.892 1.00 81.52 5 ARG B C 1
ATOM 3249 O O . ARG B 2 5 ? 11.703 60.543 93.087 1.00 77.60 5 ARG B O 1
ATOM 3257 N N . GLN B 2 6 ? 12.583 62.609 93.051 1.00 84.29 6 GLN B N 1
ATOM 3258 C CA . GLN B 2 6 ? 13.891 62.146 93.528 1.00 87.10 6 GLN B CA 1
ATOM 3259 C C . GLN B 2 6 ? 13.857 61.700 94.991 1.00 84.82 6 GLN B C 1
ATOM 3260 O O . GLN B 2 6 ? 14.602 60.807 95.385 1.00 81.34 6 GLN B O 1
ATOM 3266 N N . ASP B 2 7 ? 12.990 62.330 95.780 1.00 87.42 7 ASP B N 1
ATOM 3267 C CA . ASP B 2 7 ? 12.698 61.900 97.148 1.00 89.42 7 ASP B CA 1
ATOM 3268 C C . ASP B 2 7 ? 12.347 60.420 97.199 1.00 85.33 7 ASP B C 1
ATOM 3269 O O . ASP B 2 7 ? 12.477 59.783 98.241 1.00 84.61 7 ASP B O 1
ATOM 3274 N N . SER B 2 8 ? 11.887 59.891 96.067 1.00 80.55 8 SER B N 1
ATOM 3275 C CA . SER B 2 8 ? 11.181 58.619 96.025 1.00 75.45 8 SER B CA 1
ATOM 3276 C C . SER B 2 8 ? 12.011 57.450 95.535 1.00 71.97 8 SER B C 1
ATOM 3277 O O . SER B 2 8 ? 11.601 56.298 95.683 1.00 75.77 8 SER B O 1
ATOM 3280 N N . ILE B 2 9 ? 13.162 57.735 94.936 1.00 63.19 9 ILE B N 1
ATOM 3281 C CA . ILE B 2 9 ? 13.980 56.672 94.373 1.00 57.47 9 ILE B CA 1
ATOM 3282 C C . ILE B 2 9 ? 14.588 55.795 95.456 1.00 59.93 9 ILE B C 1
ATOM 3283 O O . ILE B 2 9 ? 15.203 56.289 96.404 1.00 61.06 9 ILE B O 1
ATOM 3288 N N . LEU B 2 10 ? 14.430 54.490 95.299 1.00 54.54 10 LEU B N 1
ATOM 3289 C CA . LEU B 2 10 ? 14.862 53.555 96.313 1.00 48.05 10 LEU B CA 1
ATOM 3290 C C . LEU B 2 10 ? 15.846 52.579 95.700 1.00 53.09 10 LEU B C 1
ATOM 3291 O O . LEU B 2 10 ? 15.557 51.922 94.705 1.00 59.37 10 LEU B O 1
ATOM 3296 N N . ILE B 2 11 ? 17.022 52.500 96.299 1.00 52.11 11 ILE B N 1
ATOM 3297 C CA . ILE B 2 11 ? 18.090 51.658 95.809 1.00 47.98 11 ILE B CA 1
ATOM 3298 C C . ILE B 2 11 ? 18.376 50.635 96.889 1.00 54.79 11 ILE B C 1
ATOM 3299 O O . ILE B 2 11 ? 18.504 50.978 98.055 1.00 62.49 11 ILE B O 1
ATOM 3304 N N . ILE B 2 12 ? 18.468 49.375 96.509 1.00 52.58 12 ILE B N 1
ATOM 3305 C CA . ILE B 2 12 ? 18.807 48.343 97.464 1.00 51.47 12 ILE B CA 1
ATOM 3306 C C . ILE B 2 12 ? 19.924 47.509 96.884 1.00 53.86 12 ILE B C 1
ATOM 3307 O O . ILE B 2 12 ? 19.878 47.117 95.725 1.00 55.98 12 ILE B O 1
ATOM 3312 N N . TYR B 2 13 ? 20.928 47.239 97.699 1.00 57.15 13 TYR B N 1
ATOM 3313 C CA . TYR B 2 13 ? 22.121 46.530 97.254 1.00 55.00 13 TYR B CA 1
ATOM 3314 C C . TYR B 2 13 ? 22.389 45.417 98.257 1.00 54.66 13 TYR B C 1
ATOM 3315 O O . TYR B 2 13 ? 23.076 45.622 99.245 1.00 60.01 13 TYR B O 1
ATOM 3324 N N . PRO B 2 14 ? 21.803 44.242 98.030 1.00 49.55 14 PRO B N 1
ATOM 3325 C CA . PRO B 2 14 ? 21.931 43.170 99.015 1.00 51.00 14 PRO B CA 1
ATOM 3326 C C . PRO B 2 14 ? 23.156 42.309 98.771 1.00 56.76 14 PRO B C 1
ATOM 3327 O O . PRO B 2 14 ? 23.445 41.976 97.632 1.00 62.41 14 PRO B O 1
ATOM 3331 N N . ARG B 2 15 ? 23.864 41.976 99.848 1.00 57.52 15 ARG B N 1
ATOM 3332 C CA . ARG B 2 15 ? 25.094 41.193 99.794 1.00 53.49 15 ARG B CA 1
ATOM 3333 C C . ARG B 2 15 ? 25.047 40.185 100.925 1.00 53.76 15 ARG B C 1
ATOM 3334 O O . ARG B 2 15 ? 24.147 40.233 101.756 1.00 54.94 15 ARG B O 1
ATOM 3342 N N . SER B 2 16 ? 26.003 39.266 100.955 1.00 56.93 16 SER B N 1
ATOM 3343 C CA . SER B 2 16 ? 25.945 38.137 101.888 1.00 55.55 16 SER B CA 1
ATOM 3344 C C . SER B 2 16 ? 25.864 38.534 103.356 1.00 56.17 16 SER B C 1
ATOM 3345 O O . SER B 2 16 ? 25.129 37.917 104.122 1.00 65.90 16 SER B O 1
ATOM 3348 N N . GLN B 2 17 ? 26.611 39.557 103.759 1.00 48.58 17 GLN B N 1
ATOM 3349 C CA . GLN B 2 17 ? 26.624 39.922 105.179 1.00 54.65 17 GLN B CA 1
ATOM 3350 C C . GLN B 2 17 ? 25.659 41.053 105.453 1.00 59.73 17 GLN B C 1
ATOM 3351 O O . GLN B 2 17 ? 24.834 40.973 106.360 1.00 65.31 17 GLN B O 1
ATOM 3357 N N . THR B 2 18 ? 25.753 42.113 104.662 1.00 59.15 18 THR B N 1
ATOM 3358 C CA . THR B 2 18 ? 24.841 43.236 104.829 1.00 55.47 18 THR B CA 1
ATOM 3359 C C . THR B 2 18 ? 24.196 43.720 103.532 1.00 54.08 18 THR B C 1
ATOM 3360 O O . THR B 2 18 ? 24.501 43.229 102.445 1.00 57.46 18 THR B O 1
ATOM 3364 N N . THR B 2 19 ? 23.292 44.682 103.677 1.00 47.19 19 THR B N 1
ATOM 3365 C CA . THR B 2 19 ? 22.550 45.238 102.568 1.00 45.38 19 THR B CA 1
ATOM 3366 C C . THR B 2 19 ? 22.558 46.753 102.686 1.00 48.70 19 THR B C 1
ATOM 3367 O O . THR B 2 19 ? 22.029 47.308 103.649 1.00 48.73 19 THR B O 1
ATOM 3371 N N . LEU B 2 20 ? 23.172 47.424 101.717 1.00 49.54 20 LEU B N 1
ATOM 3372 C CA . LEU B 2 20 ? 23.155 48.884 101.697 1.00 51.69 20 LEU B CA 1
ATOM 3373 C C . LEU B 2 20 ? 21.843 49.396 101.112 1.00 52.30 20 LEU B C 1
ATOM 3374 O O . LEU B 2 20 ? 21.370 48.873 100.104 1.00 55.66 20 LEU B O 1
ATOM 3379 N N . VAL B 2 21 ? 21.248 50.399 101.759 1.00 45.58 21 VAL B N 1
ATOM 3380 C CA . VAL B 2 21 ? 19.958 50.931 101.335 1.00 44.96 21 VAL B CA 1
ATOM 3381 C C . VAL B 2 21 ? 19.921 52.454 101.329 1.00 53.12 21 VAL B C 1
ATOM 3382 O O . VAL B 2 21 ? 20.532 53.093 102.177 1.00 61.29 21 VAL B O 1
ATOM 3386 N N . GLN B 2 22 ? 19.207 53.027 100.364 1.00 54.03 22 GLN B N 1
ATOM 3387 C CA . GLN B 2 22 ? 19.001 54.472 100.294 1.00 54.37 22 GLN B CA 1
ATOM 3388 C C . GLN B 2 22 ? 17.638 54.817 99.701 1.00 58.73 22 GLN B C 1
ATOM 3389 O O . GLN B 2 22 ? 17.201 54.202 98.733 1.00 61.41 22 GLN B O 1
ATOM 3395 N N . PHE B 2 23 ? 16.972 55.804 100.287 1.00 57.58 23 PHE B N 1
ATOM 3396 C CA . PHE B 2 23 ? 15.662 56.234 99.808 1.00 55.96 23 PHE B CA 1
ATOM 3397 C C . PHE B 2 23 ? 15.681 57.741 99.562 1.00 55.49 23 PHE B C 1
ATOM 3398 O O . PHE B 2 23 ? 15.756 58.515 100.498 1.00 58.54 23 PHE B O 1
ATOM 3406 N N . GLY B 2 24 ? 15.635 58.152 98.299 1.00 53.92 24 GLY B N 1
ATOM 3407 C CA . GLY B 2 24 ? 15.821 59.549 97.954 1.00 55.54 24 GLY B CA 1
ATOM 3408 C C . GLY B 2 24 ? 17.253 59.918 97.585 1.00 62.89 24 GLY B C 1
ATOM 3409 O O . GLY B 2 24 ? 18.205 59.573 98.286 1.00 66.53 24 GLY B O 1
ATOM 3410 N N . LEU B 2 25 ? 17.402 60.630 96.473 1.00 68.24 25 LEU B N 1
ATOM 3411 C CA . LEU B 2 25 ? 18.700 61.128 96.038 1.00 75.00 25 LEU B CA 1
ATOM 3412 C C . LEU B 2 25 ? 18.875 62.616 96.350 1.00 89.32 25 LEU B C 1
ATOM 3413 O O . LEU B 2 25 ? 17.946 63.408 96.195 1.00 91.18 25 LEU B O 1
ATOM 3418 N N . ASN B 2 26 ? 20.084 62.986 96.763 1.00 100.58 26 ASN B N 1
ATOM 3419 C CA . ASN B 2 26 ? 20.343 64.292 97.369 1.00 112.25 26 ASN B CA 1
ATOM 3420 C C . ASN B 2 26 ? 20.220 65.502 96.439 1.00 115.63 26 ASN B C 1
ATOM 3421 O O . ASN B 2 26 ? 19.976 66.620 96.904 1.00 114.31 26 ASN B O 1
ATOM 3426 N N . GLU B 2 27 ? 20.397 65.272 95.138 1.00 119.63 27 GLU B N 1
ATOM 3427 C CA . GLU B 2 27 ? 20.252 66.315 94.111 1.00 123.43 27 GLU B CA 1
ATOM 3428 C C . GLU B 2 27 ? 21.469 67.236 93.973 1.00 119.29 27 GLU B C 1
ATOM 3429 O O . GLU B 2 27 ? 21.833 67.623 92.862 1.00 117.50 27 GLU B O 1
ATOM 3435 N N . GLU B 2 28 ? 22.091 67.597 95.091 1.00 117.10 28 GLU B N 1
ATOM 3436 C CA . GLU B 2 28 ? 23.318 68.386 95.024 1.00 115.39 28 GLU B CA 1
ATOM 3437 C C . GLU B 2 28 ? 24.495 67.473 94.691 1.00 106.79 28 GLU B C 1
ATOM 3438 O O . GLU B 2 28 ? 25.042 67.534 93.594 1.00 104.97 28 GLU B O 1
ATOM 3444 N N . THR B 2 29 ? 24.873 66.618 95.633 1.00 100.80 29 THR B N 1
ATOM 3445 C CA . THR B 2 29 ? 25.855 65.581 95.346 1.00 95.60 29 THR B CA 1
ATOM 3446 C C . THR B 2 29 ? 25.394 64.245 95.925 1.00 86.61 29 THR B C 1
ATOM 3447 O O . THR B 2 29 ? 24.529 64.203 96.791 1.00 83.32 29 THR B O 1
ATOM 3451 N N . PHE B 2 30 ? 25.982 63.159 95.444 1.00 81.75 30 PHE B N 1
ATOM 3452 C CA . PHE B 2 30 ? 25.613 61.829 95.896 1.00 77.08 30 PHE B CA 1
ATOM 3453 C C . PHE B 2 30 ? 26.259 61.480 97.231 1.00 72.12 30 PHE B C 1
ATOM 3454 O O . PHE B 2 30 ? 27.463 61.644 97.427 1.00 69.05 30 PHE B O 1
ATOM 3462 N N . THR B 2 31 ? 25.442 60.988 98.148 1.00 71.36 31 THR B N 1
ATOM 3463 C CA . THR B 2 31 ? 25.930 60.621 99.464 1.00 71.35 31 THR B CA 1
ATOM 3464 C C . THR B 2 31 ? 26.121 59.120 99.569 1.00 68.68 31 THR B C 1
ATOM 3465 O O . THR B 2 31 ? 25.386 58.347 98.970 1.00 70.96 31 THR B O 1
ATOM 3469 N N . VAL B 2 32 ? 27.119 58.716 100.340 1.00 62.85 32 VAL B N 1
ATOM 3470 C CA . VAL B 2 32 ? 27.397 57.306 100.552 1.00 58.71 32 VAL B CA 1
ATOM 3471 C C . VAL B 2 32 ? 26.268 56.710 101.385 1.00 59.98 32 VAL B C 1
ATOM 3472 O O . VAL B 2 32 ? 25.792 57.342 102.319 1.00 61.54 32 VAL B O 1
ATOM 3476 N N . PRO B 2 33 ? 25.802 55.505 101.021 1.00 61.85 33 PRO B N 1
ATOM 3477 C CA . PRO B 2 33 ? 24.590 55.004 101.667 1.00 64.79 33 PRO B CA 1
ATOM 3478 C C . PRO B 2 33 ? 24.753 54.940 103.184 1.00 74.90 33 PRO B C 1
ATOM 3479 O O . PRO B 2 33 ? 25.789 54.493 103.676 1.00 76.75 33 PRO B O 1
ATOM 3483 N N . GLU B 2 34 ? 23.738 55.393 103.911 1.00 84.44 34 GLU B N 1
ATOM 3484 C CA . GLU B 2 34 ? 23.820 55.500 105.366 1.00 92.22 34 GLU B CA 1
ATOM 3485 C C . GLU B 2 34 ? 23.138 54.326 106.071 1.00 83.74 34 GLU B C 1
ATOM 3486 O O . GLU B 2 34 ? 23.434 54.026 107.221 1.00 83.78 34 GLU B O 1
ATOM 3492 N N . LEU B 2 35 ? 22.237 53.653 105.366 1.00 75.42 35 LEU B N 1
ATOM 3493 C CA . LEU B 2 35 ? 21.521 52.514 105.923 1.00 70.60 35 LEU B CA 1
ATOM 3494 C C . LEU B 2 35 ? 22.238 51.195 105.621 1.00 70.45 35 LEU B C 1
ATOM 3495 O O . LEU B 2 35 ? 22.423 50.828 104.460 1.00 73.29 35 LEU B O 1
ATOM 3500 N N . GLU B 2 36 ? 22.665 50.488 106.658 1.00 67.14 36 GLU B N 1
ATOM 3501 C CA . GLU B 2 36 ? 23.285 49.190 106.447 1.00 63.45 36 GLU B CA 1
ATOM 3502 C C . GLU B 2 36 ? 22.676 48.141 107.357 1.00 63.54 36 GLU B C 1
ATOM 3503 O O . GLU B 2 36 ? 22.948 48.084 108.545 1.00 72.44 36 GLU B O 1
ATOM 3509 N N . ILE B 2 37 ? 21.866 47.298 106.751 1.00 56.53 37 ILE B N 1
ATOM 3510 C CA . ILE B 2 37 ? 21.052 46.327 107.431 1.00 55.24 37 ILE B CA 1
ATOM 3511 C C . ILE B 2 37 ? 21.644 44.952 107.225 1.00 57.30 37 ILE B C 1
ATOM 3512 O O . ILE B 2 37 ? 21.920 44.560 106.101 1.00 61.62 37 ILE B O 1
ATOM 3517 N N . PRO B 2 38 ? 21.853 44.213 108.312 1.00 59.68 38 PRO B N 1
ATOM 3518 C CA . PRO B 2 38 ? 22.389 42.859 108.180 1.00 60.16 38 PRO B CA 1
ATOM 3519 C C . PRO B 2 38 ? 21.443 41.992 107.351 1.00 62.14 38 PRO B C 1
ATOM 3520 O O . PRO B 2 38 ? 20.227 42.009 107.577 1.00 66.11 38 PRO B O 1
ATOM 3524 N N . THR B 2 39 ? 22.008 41.239 106.411 1.00 57.87 39 THR B N 1
ATOM 3525 C CA . THR B 2 39 ? 21.227 40.435 105.478 1.00 59.65 39 THR B CA 1
ATOM 3526 C C . THR B 2 39 ? 20.786 39.112 106.098 1.00 64.16 39 THR B C 1
ATOM 3527 O O . THR B 2 39 ? 21.404 38.073 105.863 1.00 66.82 39 THR B O 1
ATOM 3531 N N . GLN B 2 40 ? 19.705 39.164 106.877 1.00 67.71 40 GLN B N 1
ATOM 3532 C CA . GLN B 2 40 ? 19.117 37.976 107.502 1.00 71.28 40 GLN B CA 1
ATOM 3533 C C . GLN B 2 40 ? 17.684 38.232 107.973 1.00 69.90 40 GLN B C 1
ATOM 3534 O O . GLN B 2 40 ? 17.286 39.373 108.220 1.00 74.81 40 GLN B O 1
ATOM 3540 N N . ILE B 2 41 ? 16.923 37.156 108.124 1.00 63.75 41 ILE B N 1
ATOM 3541 C CA . ILE B 2 41 ? 15.531 37.233 108.562 1.00 65.33 41 ILE B CA 1
ATOM 3542 C C . ILE B 2 41 ? 15.271 36.015 109.448 1.00 70.76 41 ILE B C 1
ATOM 3543 O O . ILE B 2 41 ? 15.924 34.974 109.271 1.00 68.70 41 ILE B O 1
ATOM 3548 N N . TYR B 2 42 ? 14.346 36.141 110.405 1.00 76.55 42 TYR B N 1
ATOM 3549 C CA . TYR B 2 42 ? 13.938 34.994 111.231 1.00 78.09 42 TYR B CA 1
ATOM 3550 C C . TYR B 2 42 ? 12.727 34.266 110.664 1.00 76.84 42 TYR B C 1
ATOM 3551 O O . TYR B 2 42 ? 11.748 34.894 110.249 1.00 76.82 42 TYR B O 1
ATOM 3560 N N . ARG B 2 43 ? 12.811 32.937 110.644 1.00 76.77 43 ARG B N 1
ATOM 3561 C CA . ARG B 2 43 ? 11.771 32.105 110.054 1.00 83.02 43 ARG B CA 1
ATOM 3562 C C . ARG B 2 43 ? 11.143 31.158 111.079 1.00 90.36 43 ARG B C 1
ATOM 3563 O O . ARG B 2 43 ? 11.670 30.074 111.344 1.00 89.50 43 ARG B O 1
ATOM 3571 N N . THR B 2 44 ? 10.012 31.566 111.647 1.00 96.27 44 THR B N 1
ATOM 3572 C CA . THR B 2 44 ? 9.265 30.697 112.546 1.00 100.80 44 THR B CA 1
ATOM 3573 C C . THR B 2 44 ? 8.464 29.694 111.734 1.00 102.80 44 THR B C 1
ATOM 3574 O O . THR B 2 44 ? 7.940 30.019 110.664 1.00 96.10 44 THR B O 1
ATOM 3578 N N . THR B 2 45 ? 8.386 28.469 112.245 1.00 111.82 45 THR B N 1
ATOM 3579 C CA . THR B 2 45 ? 7.631 27.410 111.585 1.00 116.97 45 THR B CA 1
ATOM 3580 C C . THR B 2 45 ? 6.356 27.067 112.352 1.00 129.06 45 THR B C 1
ATOM 3581 O O . THR B 2 45 ? 6.398 26.604 113.495 1.00 128.44 45 THR B O 1
ATOM 3585 N N . ARG B 2 46 ? 5.222 27.309 111.705 1.00 140.62 46 ARG B N 1
ATOM 3586 C CA . ARG B 2 46 ? 3.923 27.190 112.352 1.00 153.12 46 ARG B CA 1
ATOM 3587 C C . ARG B 2 46 ? 3.279 25.838 112.088 1.00 155.74 46 ARG B C 1
ATOM 3588 O O . ARG B 2 46 ? 2.887 25.548 110.956 1.00 154.94 46 ARG B O 1
ATOM 3596 N N . GLN B 2 47 ? 3.164 25.025 113.137 1.00 159.17 47 GLN B N 1
ATOM 3597 C CA . GLN B 2 47 ? 2.550 23.701 113.033 1.00 161.32 47 GLN B CA 1
ATOM 3598 C C . GLN B 2 47 ? 1.385 23.698 112.051 1.00 157.97 47 GLN B C 1
ATOM 3599 O O . GLN B 2 47 ? 0.400 24.406 112.245 1.00 158.22 47 GLN B O 1
ATOM 3605 N N . ASP B 2 48 ? 1.527 22.877 111.011 1.00 154.42 48 ASP B N 1
ATOM 3606 C CA . ASP B 2 48 ? 0.674 22.854 109.816 1.00 151.69 48 ASP B CA 1
ATOM 3607 C C . ASP B 2 48 ? 1.544 23.128 108.584 1.00 145.64 48 ASP B C 1
ATOM 3608 O O . ASP B 2 48 ? 1.060 23.122 107.449 1.00 145.03 48 ASP B O 1
ATOM 3613 N N . GLY B 2 49 ? 2.831 23.377 108.822 1.00 140.27 49 GLY B N 1
ATOM 3614 C CA . GLY B 2 49 ? 3.808 23.455 107.751 1.00 135.18 49 GLY B CA 1
ATOM 3615 C C . GLY B 2 49 ? 4.352 24.830 107.382 1.00 131.52 49 GLY B C 1
ATOM 3616 O O . GLY B 2 49 ? 5.556 24.974 107.146 1.00 127.55 49 GLY B O 1
ATOM 3617 N N . SER B 2 50 ? 3.474 25.833 107.331 1.00 131.33 50 SER B N 1
ATOM 3618 C CA . SER B 2 50 ? 3.812 27.151 106.775 1.00 125.37 50 SER B CA 1
ATOM 3619 C C . SER B 2 50 ? 4.938 27.890 107.506 1.00 122.83 50 SER B C 1
ATOM 3620 O O . SER B 2 50 ? 5.367 27.488 108.594 1.00 124.76 50 SER B O 1
ATOM 3623 N N . TYR B 2 51 ? 5.402 28.981 106.896 1.00 115.76 51 TYR B N 1
ATOM 3624 C CA . TYR B 2 51 ? 6.494 29.778 107.446 1.00 109.08 51 TYR B CA 1
ATOM 3625 C C . TYR B 2 51 ? 6.018 31.191 107.788 1.00 103.83 51 TYR B C 1
ATOM 3626 O O . TYR B 2 51 ? 5.158 31.735 107.106 1.00 102.23 51 TYR B O 1
ATOM 3635 N N . THR B 2 52 ? 6.573 31.779 108.847 1.00 100.82 52 THR B N 1
ATOM 3636 C CA . THR B 2 52 ? 6.363 33.201 109.141 1.00 97.13 52 THR B CA 1
ATOM 3637 C C . THR B 2 52 ? 7.700 33.909 109.323 1.00 91.31 52 THR B C 1
ATOM 3638 O O . THR B 2 52 ? 8.648 33.289 109.800 1.00 95.99 52 THR B O 1
ATOM 3642 N N . TYR B 2 53 ? 7.786 35.191 108.963 1.00 81.44 53 TYR B N 1
ATOM 3643 C CA . TYR B 2 53 ? 9.088 35.862 108.941 1.00 78.15 53 TYR B CA 1
ATOM 3644 C C . TYR B 2 53 ? 9.113 37.139 109.775 1.00 80.96 53 TYR B C 1
ATOM 3645 O O . TYR B 2 53 ? 8.310 38.056 109.554 1.00 82.27 53 TYR B O 1
ATOM 3654 N N . HIS B 2 54 ? 10.056 37.205 110.714 1.00 82.33 54 HIS B N 1
ATOM 3655 C CA . HIS B 2 54 ? 10.135 38.326 111.648 1.00 86.19 54 HIS B CA 1
ATOM 3656 C C . HIS B 2 54 ? 11.538 38.913 111.712 1.00 80.29 54 HIS B C 1
ATOM 3657 O O . HIS B 2 54 ? 12.517 38.257 111.335 1.00 75.38 54 HIS B O 1
ATOM 3664 N N . SER B 2 55 ? 11.625 40.142 112.217 1.00 81.12 55 SER B N 1
ATOM 3665 C CA . SER B 2 55 ? 12.900 40.837 112.360 1.00 84.33 55 SER B CA 1
ATOM 3666 C C . SER B 2 55 ? 13.721 40.334 113.552 1.00 92.98 55 SER B C 1
ATOM 3667 O O . SER B 2 55 ? 14.947 40.457 113.566 1.00 93.02 55 SER B O 1
ATOM 3670 N N . THR B 2 56 ? 13.043 39.770 114.547 1.00 100.66 56 THR B N 1
ATOM 3671 C CA . THR B 2 56 ? 13.714 39.220 115.726 1.00 104.00 56 THR B CA 1
ATOM 3672 C C . THR B 2 56 ? 13.311 37.783 115.988 1.00 107.97 56 THR B C 1
ATOM 3673 O O . THR B 2 56 ? 12.223 37.354 115.606 1.00 108.13 56 THR B O 1
ATOM 3677 N N . ASN B 2 57 ? 14.187 37.043 116.659 1.00 110.29 57 ASN B N 1
ATOM 3678 C CA . ASN B 2 57 ? 13.816 35.730 117.151 1.00 110.53 57 ASN B CA 1
ATOM 3679 C C . ASN B 2 57 ? 12.636 35.922 118.079 1.00 119.51 57 ASN B C 1
ATOM 3680 O O . ASN B 2 57 ? 12.800 36.361 119.217 1.00 122.55 57 ASN B O 1
ATOM 3685 N N . LYS B 2 58 ? 11.444 35.621 117.576 1.00 125.54 58 LYS B N 1
ATOM 3686 C CA . LYS B 2 58 ? 10.217 35.816 118.336 1.00 135.10 58 LYS B CA 1
ATOM 3687 C C . LYS B 2 58 ? 10.100 34.756 119.422 1.00 137.41 58 LYS B C 1
ATOM 3688 O O . LYS B 2 58 ? 9.881 33.581 119.122 1.00 140.71 58 LYS B O 1
ATOM 3694 N N . ASP B 2 59 ? 10.252 35.172 120.678 1.00 134.16 59 ASP B N 1
ATOM 3695 C CA . ASP B 2 59 ? 10.171 34.252 121.808 1.00 132.74 59 ASP B CA 1
ATOM 3696 C C . ASP B 2 59 ? 11.069 33.045 121.577 1.00 127.16 59 ASP B C 1
ATOM 3697 O O . ASP B 2 59 ? 10.715 31.929 121.944 1.00 126.10 59 ASP B O 1
ATOM 3702 N N . ASN B 2 60 ? 12.219 33.270 120.949 1.00 123.68 60 ASN B N 1
ATOM 3703 C CA . ASN B 2 60 ? 13.145 32.189 120.601 1.00 119.63 60 ASN B CA 1
ATOM 3704 C C . ASN B 2 60 ? 12.516 31.029 119.806 1.00 119.55 60 ASN B C 1
ATOM 3705 O O . ASN B 2 60 ? 13.044 29.913 119.804 1.00 118.54 60 ASN B O 1
ATOM 3710 N N . LYS B 2 61 ? 11.406 31.313 119.118 1.00 119.89 61 LYS B N 1
ATOM 3711 C CA . LYS B 2 61 ? 10.680 30.317 118.318 1.00 119.62 61 LYS B CA 1
ATOM 3712 C C . LYS B 2 61 ? 11.152 30.242 116.865 1.00 119.59 61 LYS B C 1
ATOM 3713 O O . LYS B 2 61 ? 10.998 29.207 116.214 1.00 119.18 61 LYS B O 1
ATOM 3719 N N . ALA B 2 62 ? 11.716 31.335 116.357 1.00 118.73 62 ALA B N 1
ATOM 3720 C CA . ALA B 2 62 ? 12.144 31.397 114.957 1.00 114.41 62 ALA B CA 1
ATOM 3721 C C . ALA B 2 62 ? 13.596 30.965 114.723 1.00 111.46 62 ALA B C 1
ATOM 3722 O O . ALA B 2 62 ? 14.445 31.056 115.614 1.00 113.34 62 ALA B O 1
ATOM 3724 N N . GLU B 2 63 ? 13.864 30.497 113.508 1.00 106.69 63 GLU B N 1
ATOM 3725 C CA . GLU B 2 63 ? 15.209 30.126 113.092 1.00 103.24 63 GLU B CA 1
ATOM 3726 C C . GLU B 2 63 ? 15.837 31.296 112.334 1.00 91.79 63 GLU B C 1
ATOM 3727 O O . GLU B 2 63 ? 15.128 32.133 111.778 1.00 86.28 63 GLU B O 1
ATOM 3733 N N . LEU B 2 64 ? 17.163 31.374 112.326 1.00 85.66 64 LEU B N 1
ATOM 3734 C CA . LEU B 2 64 ? 17.820 32.480 111.641 1.00 78.37 64 LEU B CA 1
ATOM 3735 C C . LEU B 2 64 ? 18.251 32.108 110.228 1.00 72.33 64 LEU B C 1
ATOM 3736 O O . LEU B 2 64 ? 19.128 31.266 110.038 1.00 70.21 64 LEU B O 1
ATOM 3741 N N . ILE B 2 65 ? 17.627 32.749 109.243 1.00 66.74 65 ILE B N 1
ATOM 3742 C CA . ILE B 2 65 ? 17.922 32.477 107.847 1.00 66.93 65 ILE B CA 1
ATOM 3743 C C . ILE B 2 65 ? 18.821 33.548 107.267 1.00 65.43 65 ILE B C 1
ATOM 3744 O O . ILE B 2 65 ? 18.532 34.738 107.367 1.00 66.42 65 ILE B O 1
ATOM 3749 N N . LYS B 2 66 ? 19.923 33.119 106.670 1.00 64.80 66 LYS B N 1
ATOM 3750 C CA . LYS B 2 66 ? 20.782 34.031 105.923 1.00 64.02 66 LYS B CA 1
ATOM 3751 C C . LYS B 2 66 ? 20.664 33.737 104.421 1.00 62.46 66 LYS B C 1
ATOM 3752 O O . LYS B 2 66 ? 21.292 32.811 103.896 1.00 59.54 66 LYS B O 1
ATOM 3758 N N . PRO B 2 67 ? 19.842 34.533 103.732 1.00 58.49 67 PRO B N 1
ATOM 3759 C CA . PRO B 2 67 ? 19.313 34.224 102.401 1.00 58.79 67 PRO B CA 1
ATOM 3760 C C . PRO B 2 67 ? 20.382 34.243 101.313 1.00 61.57 67 PRO B C 1
ATOM 3761 O O . PRO B 2 67 ? 20.320 33.445 100.369 1.00 62.29 67 PRO B O 1
ATOM 3765 N N . ILE B 2 68 ? 21.347 35.147 101.446 1.00 59.85 68 ILE B N 1
ATOM 3766 C CA . ILE B 2 68 ? 22.407 35.294 100.452 1.00 59.16 68 ILE B CA 1
ATOM 3767 C C . ILE B 2 68 ? 23.747 34.855 101.014 1.00 63.00 68 ILE B C 1
ATOM 3768 O O . ILE B 2 68 ? 24.227 35.408 102.005 1.00 65.02 68 ILE B O 1
ATOM 3773 N N . GLN B 2 69 ? 24.352 33.874 100.356 1.00 64.30 69 GLN B N 1
ATOM 3774 C CA . GLN B 2 69 ? 25.625 33.324 100.788 1.00 66.57 69 GLN B CA 1
ATOM 3775 C C . GLN B 2 69 ? 26.616 33.197 99.633 1.00 63.72 69 GLN B C 1
ATOM 3776 O O . GLN B 2 69 ? 26.299 32.678 98.572 1.00 58.31 69 GLN B O 1
ATOM 3782 N N . ASN B 2 70 ? 27.829 33.685 99.846 1.00 67.68 70 ASN B N 1
ATOM 3783 C CA . ASN B 2 70 ? 28.795 33.774 98.763 1.00 61.64 70 ASN B CA 1
ATOM 3784 C C . ASN B 2 70 ? 28.211 34.526 97.586 1.00 57.88 70 ASN B C 1
ATOM 3785 O O . ASN B 2 70 ? 28.608 34.301 96.447 1.00 59.39 70 ASN B O 1
ATOM 3790 N N . GLY B 2 71 ? 27.277 35.431 97.882 1.00 55.74 71 GLY B N 1
ATOM 3791 C CA . GLY B 2 71 ? 26.649 36.285 96.888 1.00 53.23 71 GLY B CA 1
ATOM 3792 C C . GLY B 2 71 ? 25.441 35.644 96.225 1.00 57.48 71 GLY B C 1
ATOM 3793 O O . GLY B 2 71 ? 24.603 36.341 95.656 1.00 61.82 71 GLY B O 1
ATOM 3794 N N . GLU B 2 72 ? 25.356 34.316 96.299 1.00 56.90 72 GLU B N 1
ATOM 3795 C CA . GLU B 2 72 ? 24.249 33.559 95.716 1.00 61.44 72 GLU B CA 1
ATOM 3796 C C . GLU B 2 72 ? 23.010 33.588 96.605 1.00 58.70 72 GLU B C 1
ATOM 3797 O O . GLU B 2 72 ? 23.125 33.533 97.823 1.00 61.56 72 GLU B O 1
ATOM 3803 N N . ILE B 2 73 ? 21.824 33.649 96.006 1.00 54.21 73 ILE B N 1
ATOM 3804 C CA . ILE B 2 73 ? 20.591 33.518 96.780 1.00 54.55 73 ILE B CA 1
ATOM 3805 C C . ILE B 2 73 ? 20.378 32.036 97.069 1.00 58.65 73 ILE B C 1
ATOM 3806 O O . ILE B 2 73 ? 20.292 31.233 96.149 1.00 62.18 73 ILE B O 1
ATOM 3811 N N . ILE B 2 74 ? 20.310 31.655 98.337 1.00 58.37 74 ILE B N 1
ATOM 3812 C CA . ILE B 2 74 ? 20.203 30.235 98.651 1.00 58.57 74 ILE B CA 1
ATOM 3813 C C . ILE B 2 74 ? 18.811 29.935 99.154 1.00 60.54 74 ILE B C 1
ATOM 3814 O O . ILE B 2 74 ? 18.427 28.779 99.250 1.00 61.87 74 ILE B O 1
ATOM 3819 N N . ASP B 2 75 ? 18.072 30.988 99.491 1.00 63.17 75 ASP B N 1
ATOM 3820 C CA . ASP B 2 75 ? 16.695 30.865 99.958 1.00 67.17 75 ASP B CA 1
ATOM 3821 C C . ASP B 2 75 ? 15.861 32.020 99.394 1.00 63.21 75 ASP B C 1
ATOM 3822 O O . ASP B 2 75 ? 15.779 33.103 99.996 1.00 58.84 75 ASP B O 1
ATOM 3827 N N . ILE B 2 76 ? 15.243 31.790 98.238 1.00 60.98 76 ILE B N 1
ATOM 3828 C CA . ILE B 2 76 ? 14.562 32.875 97.526 1.00 60.13 76 ILE B CA 1
ATOM 3829 C C . ILE B 2 76 ? 13.356 33.437 98.286 1.00 60.92 76 ILE B C 1
ATOM 3830 O O . ILE B 2 76 ? 13.042 34.614 98.166 1.00 60.19 76 ILE B O 1
ATOM 3835 N N . SER B 2 77 ? 12.708 32.607 99.096 1.00 65.37 77 SER B N 1
ATOM 3836 C CA . SER B 2 77 ? 11.546 33.044 99.876 1.00 69.71 77 SER B CA 1
ATOM 3837 C C . SER B 2 77 ? 11.927 33.951 101.045 1.00 67.64 77 SER B C 1
ATOM 3838 O O . SER B 2 77 ? 11.283 34.966 101.292 1.00 67.97 77 SER B O 1
ATOM 3841 N N . ALA B 2 78 ? 12.970 33.577 101.773 1.00 64.45 78 ALA B N 1
ATOM 3842 C CA . ALA B 2 78 ? 13.451 34.415 102.856 1.00 60.13 78 ALA B CA 1
ATOM 3843 C C . ALA B 2 78 ? 14.030 35.697 102.281 1.00 59.91 78 ALA B C 1
ATOM 3844 O O . ALA B 2 78 ? 13.927 36.762 102.895 1.00 53.68 78 ALA B O 1
ATOM 3846 N N . PHE B 2 79 ? 14.641 35.596 101.101 1.00 64.52 79 PHE B N 1
ATOM 3847 C CA . PHE B 2 79 ? 15.183 36.782 100.441 1.00 64.20 79 PHE B CA 1
ATOM 3848 C C . PHE B 2 79 ? 14.091 37.799 100.089 1.00 65.88 79 PHE B C 1
ATOM 3849 O O . PHE B 2 79 ? 14.229 38.984 100.375 1.00 67.94 79 PHE B O 1
ATOM 3857 N N . THR B 2 80 ? 13.000 37.342 99.480 1.00 63.99 80 THR B N 1
ATOM 3858 C CA . THR B 2 80 ? 11.894 38.245 99.169 1.00 64.62 80 THR B CA 1
ATOM 3859 C C . THR B 2 80 ? 11.242 38.799 100.432 1.00 66.58 80 THR B C 1
ATOM 3860 O O . THR B 2 80 ? 10.826 39.954 100.471 1.00 68.60 80 THR B O 1
ATOM 3864 N N . GLN B 2 81 ? 11.153 37.968 101.466 1.00 65.08 81 GLN B N 1
ATOM 3865 C CA . GLN B 2 81 ? 10.639 38.415 102.753 1.00 59.75 81 GLN B CA 1
ATOM 3866 C C . GLN B 2 81 ? 11.527 39.487 103.337 1.00 59.28 81 GLN B C 1
ATOM 3867 O O . GLN B 2 81 ? 11.049 40.400 104.003 1.00 58.77 81 GLN B O 1
ATOM 3873 N N . PHE B 2 82 ? 12.826 39.373 103.082 1.00 60.08 82 PHE B N 1
ATOM 3874 C CA . PHE B 2 82 ? 13.779 40.348 103.587 1.00 61.07 82 PHE B CA 1
ATOM 3875 C C . PHE B 2 82 ? 13.625 41.685 102.875 1.00 63.84 82 PHE B C 1
ATOM 3876 O O . PHE B 2 82 ? 13.767 42.741 103.493 1.00 69.89 82 PHE B O 1
ATOM 3884 N N . LEU B 2 83 ? 13.320 41.644 101.580 1.00 58.28 83 LEU B N 1
ATOM 3885 C CA . LEU B 2 83 ? 13.107 42.877 100.828 1.00 56.77 83 LEU B CA 1
ATOM 3886 C C . LEU B 2 83 ? 11.883 43.605 101.353 1.00 60.69 83 LEU B C 1
ATOM 3887 O O . LEU B 2 83 ? 11.903 44.820 101.533 1.00 60.30 83 LEU B O 1
ATOM 3892 N N . ARG B 2 84 ? 10.816 42.845 101.582 1.00 62.34 84 ARG B N 1
ATOM 3893 C CA . ARG B 2 84 ? 9.564 43.389 102.075 1.00 62.38 84 ARG B CA 1
ATOM 3894 C C . ARG B 2 84 ? 9.807 44.042 103.416 1.00 67.25 84 ARG B C 1
ATOM 3895 O O . ARG B 2 84 ? 9.295 45.120 103.696 1.00 68.31 84 ARG B O 1
ATOM 3903 N N . LEU B 2 85 ? 10.612 43.381 104.240 1.00 69.37 85 LEU B N 1
ATOM 3904 C CA . LEU B 2 85 ? 10.928 43.888 105.567 1.00 64.45 85 LEU B CA 1
ATOM 3905 C C . LEU B 2 85 ? 11.640 45.229 105.487 1.00 56.72 85 LEU B C 1
ATOM 3906 O O . LEU B 2 85 ? 11.294 46.158 106.201 1.00 62.01 85 LEU B O 1
ATOM 3911 N N . ILE B 2 86 ? 12.639 45.326 104.622 1.00 47.51 86 ILE B N 1
ATOM 3912 C CA . ILE B 2 86 ? 13.253 46.612 104.346 1.00 55.59 86 ILE B CA 1
ATOM 3913 C C . ILE B 2 86 ? 12.225 47.609 103.823 1.00 65.69 86 ILE B C 1
ATOM 3914 O O . ILE B 2 86 ? 12.113 48.727 104.326 1.00 71.96 86 ILE B O 1
ATOM 3919 N N . PHE B 2 87 ? 11.479 47.202 102.803 1.00 65.60 87 PHE B N 1
ATOM 3920 C CA . PHE B 2 87 ? 10.597 48.130 102.108 1.00 62.72 87 PHE B CA 1
ATOM 3921 C C . PHE B 2 87 ? 9.540 48.682 103.056 1.00 64.32 87 PHE B C 1
ATOM 3922 O O . PHE B 2 87 ? 9.312 49.889 103.127 1.00 63.72 87 PHE B O 1
ATOM 3930 N N . VAL B 2 88 ? 8.900 47.796 103.799 1.00 66.96 88 VAL B N 1
ATOM 3931 C CA . VAL B 2 88 ? 7.886 48.218 104.750 1.00 65.01 88 VAL B CA 1
ATOM 3932 C C . VAL B 2 88 ? 8.465 49.228 105.744 1.00 69.05 88 VAL B C 1
ATOM 3933 O O . VAL B 2 88 ? 7.946 50.335 105.888 1.00 67.25 88 VAL B O 1
ATOM 3937 N N . SER B 2 89 ? 9.559 48.852 106.399 1.00 71.41 89 SER B N 1
ATOM 3938 C CA . SER B 2 89 ? 10.251 49.737 107.337 1.00 69.09 89 SER B CA 1
ATOM 3939 C C . SER B 2 89 ? 10.430 51.154 106.815 1.00 69.12 89 SER B C 1
ATOM 3940 O O . SER B 2 89 ? 10.147 52.115 107.529 1.00 74.86 89 SER B O 1
ATOM 3943 N N . ILE B 2 90 ? 10.904 51.280 105.581 1.00 63.73 90 ILE B N 1
ATOM 3944 C CA . ILE B 2 90 ? 11.057 52.591 104.949 1.00 64.52 90 ILE B CA 1
ATOM 3945 C C . ILE B 2 90 ? 9.727 53.342 104.859 1.00 73.23 90 ILE B C 1
ATOM 3946 O O . ILE B 2 90 ? 9.671 54.549 105.100 1.00 78.15 90 ILE B O 1
ATOM 3951 N N . LEU B 2 91 ? 8.658 52.629 104.516 1.00 72.63 91 LEU B N 1
ATOM 3952 C CA . LEU B 2 91 ? 7.344 53.249 104.413 1.00 74.70 91 LEU B CA 1
ATOM 3953 C C . LEU B 2 91 ? 6.890 53.784 105.768 1.00 83.51 91 LEU B C 1
ATOM 3954 O O . LEU B 2 91 ? 6.473 54.936 105.889 1.00 89.44 91 LEU B O 1
ATOM 3959 N N . SER B 2 92 ? 6.972 52.938 106.786 1.00 82.94 92 SER B N 1
ATOM 3960 C CA . SER B 2 92 ? 6.588 53.325 108.136 1.00 81.28 92 SER B CA 1
ATOM 3961 C C . SER B 2 92 ? 7.359 54.551 108.595 1.00 81.76 92 SER B C 1
ATOM 3962 O O . SER B 2 92 ? 6.778 55.531 109.053 1.00 84.72 92 SER B O 1
ATOM 3965 N N . ASP B 2 93 ? 8.678 54.480 108.469 1.00 79.86 93 ASP B N 1
ATOM 3966 C CA . ASP B 2 93 ? 9.559 55.564 108.874 1.00 83.89 93 ASP B CA 1
ATOM 3967 C C . ASP B 2 93 ? 9.137 56.902 108.279 1.00 88.55 93 ASP B C 1
ATOM 3968 O O . ASP B 2 93 ? 8.940 57.879 108.998 1.00 93.75 93 ASP B O 1
ATOM 3973 N N . ARG B 2 94 ? 8.995 56.935 106.960 1.00 88.57 94 ARG B N 1
ATOM 3974 C CA . ARG B 2 94 ? 8.592 58.144 106.259 1.00 88.09 94 ARG B CA 1
ATOM 3975 C C . ARG B 2 94 ? 7.142 58.554 106.576 1.00 89.42 94 ARG B C 1
ATOM 3976 O O . ARG B 2 94 ? 6.825 59.743 106.640 1.00 89.21 94 ARG B O 1
ATOM 3984 N N . ALA B 2 95 ? 6.268 57.570 106.776 1.00 89.10 95 ALA B N 1
ATOM 3985 C CA . ALA B 2 95 ? 4.842 57.839 106.981 1.00 89.96 95 ALA B CA 1
ATOM 3986 C C . ALA B 2 95 ? 4.568 58.496 108.325 1.00 95.86 95 ALA B C 1
ATOM 3987 O O . ALA B 2 95 ? 3.620 59.269 108.459 1.00 100.26 95 ALA B O 1
ATOM 3989 N N . ASN B 2 96 ? 5.393 58.177 109.316 1.00 96.05 96 ASN B N 1
ATOM 3990 C CA . ASN B 2 96 ? 5.346 58.870 110.598 1.00 98.68 96 ASN B CA 1
ATOM 3991 C C . ASN B 2 96 ? 5.841 60.297 110.449 1.00 102.31 96 ASN B C 1
ATOM 3992 O O . ASN B 2 96 ? 5.081 61.250 110.598 1.00 104.12 96 ASN B O 1
ATOM 3997 N N . LYS B 2 97 ? 7.126 60.425 110.143 1.00 105.66 97 LYS B N 1
ATOM 3998 C CA . LYS B 2 97 ? 7.799 61.718 110.056 1.00 111.50 97 LYS B CA 1
ATOM 3999 C C . LYS B 2 97 ? 6.995 62.824 109.362 1.00 115.68 97 LYS B C 1
ATOM 4000 O O . LYS B 2 97 ? 7.131 63.997 109.719 1.00 116.87 97 LYS B O 1
ATOM 4006 N N . ASN B 2 98 ? 6.158 62.464 108.389 1.00 117.00 98 ASN B N 1
ATOM 4007 C CA . ASN B 2 98 ? 5.537 63.483 107.537 1.00 119.44 98 ASN B CA 1
ATOM 4008 C C . ASN B 2 98 ? 4.022 63.386 107.285 1.00 122.36 98 ASN B C 1
ATOM 4009 O O . ASN B 2 98 ? 3.390 64.387 106.946 1.00 125.18 98 ASN B O 1
ATOM 4014 N N . GLN B 2 99 ? 3.452 62.193 107.425 1.00 123.45 99 GLN B N 1
ATOM 4015 C CA . GLN B 2 99 ? 1.989 62.015 107.456 1.00 127.66 99 GLN B CA 1
ATOM 4016 C C . GLN B 2 99 ? 1.197 62.371 106.179 1.00 126.21 99 GLN B C 1
ATOM 4017 O O . GLN B 2 99 ? 0.116 61.826 105.950 1.00 125.19 99 GLN B O 1
ATOM 4023 N N . ASP B 2 100 ? 1.710 63.282 105.359 1.00 124.75 100 ASP B N 1
ATOM 4024 C CA . ASP B 2 100 ? 1.119 63.511 104.040 1.00 122.28 100 ASP B CA 1
ATOM 4025 C C . ASP B 2 100 ? 1.905 62.675 103.024 1.00 114.95 100 ASP B C 1
ATOM 4026 O O . ASP B 2 100 ? 1.753 62.810 101.805 1.00 113.07 100 ASP B O 1
ATOM 4031 N N . ALA B 2 101 ? 2.742 61.796 103.563 1.00 109.21 101 ALA B N 1
ATOM 4032 C CA . ALA B 2 101 ? 3.702 61.033 102.784 1.00 103.70 101 ALA B CA 1
ATOM 4033 C C . ALA B 2 101 ? 3.088 60.221 101.649 1.00 99.10 101 ALA B C 1
ATOM 4034 O O . ALA B 2 101 ? 3.695 60.088 100.593 1.00 99.47 101 ALA B O 1
ATOM 4036 N N . PHE B 2 102 ? 1.899 59.669 101.859 1.00 93.15 102 PHE B N 1
ATOM 4037 C CA . PHE B 2 102 ? 1.309 58.801 100.844 1.00 88.14 102 PHE B CA 1
ATOM 4038 C C . PHE B 2 102 ? 0.831 59.549 99.608 1.00 90.19 102 PHE B C 1
ATOM 4039 O O . PHE B 2 102 ? 0.462 58.934 98.604 1.00 89.27 102 PHE B O 1
ATOM 4047 N N . GLU B 2 103 ? 0.840 60.874 99.681 1.00 95.52 103 GLU B N 1
ATOM 4048 C CA . GLU B 2 103 ? 0.445 61.700 98.546 1.00 99.14 103 GLU B CA 1
ATOM 4049 C C . GLU B 2 103 ? 1.697 62.286 97.893 1.00 96.80 103 GLU B C 1
ATOM 4050 O O . GLU B 2 103 ? 1.674 62.732 96.743 1.00 93.21 103 GLU B O 1
ATOM 4056 N N . ALA B 2 104 ? 2.796 62.267 98.640 1.00 97.81 104 ALA B N 1
ATOM 4057 C CA . ALA B 2 104 ? 4.049 62.842 98.174 1.00 96.64 104 ALA B CA 1
ATOM 4058 C C . ALA B 2 104 ? 5.152 61.793 98.009 1.00 94.90 104 ALA B C 1
ATOM 4059 O O . ALA B 2 104 ? 5.240 61.121 96.983 1.00 92.48 104 ALA B O 1
ATOM 4061 N N . GLU B 2 105 ? 5.986 61.660 99.035 1.00 95.79 105 GLU B N 1
ATOM 4062 C CA . GLU B 2 105 ? 7.187 60.832 98.974 1.00 93.87 105 GLU B CA 1
ATOM 4063 C C . GLU B 2 105 ? 6.905 59.358 98.726 1.00 84.85 105 GLU B C 1
ATOM 4064 O O . GLU B 2 105 ? 7.756 58.644 98.208 1.00 83.10 105 GLU B O 1
ATOM 4070 N N . LEU B 2 106 ? 5.721 58.895 99.109 1.00 78.53 106 LEU B N 1
ATOM 4071 C CA . LEU B 2 106 ? 5.422 57.470 99.027 1.00 71.82 106 LEU B CA 1
ATOM 4072 C C . LEU B 2 106 ? 4.423 57.126 97.916 1.00 72.79 106 LEU B C 1
ATOM 4073 O O . LEU B 2 106 ? 4.010 55.969 97.770 1.00 71.79 106 LEU B O 1
ATOM 4078 N N . SER B 2 107 ? 4.066 58.125 97.113 1.00 75.47 107 SER B N 1
ATOM 4079 C CA . SER B 2 107 ? 3.041 57.952 96.079 1.00 79.86 107 SER B CA 1
ATOM 4080 C C . SER B 2 107 ? 3.496 57.149 94.853 1.00 80.63 107 SER B C 1
ATOM 4081 O O . SER B 2 107 ? 2.719 56.370 94.307 1.00 85.75 107 SER B O 1
ATOM 4084 N N . ASN B 2 108 ? 4.740 57.332 94.421 1.00 75.56 108 ASN B N 1
ATOM 4085 C CA . ASN B 2 108 ? 5.277 56.544 93.314 1.00 75.39 108 ASN B CA 1
ATOM 4086 C C . ASN B 2 108 ? 6.738 56.224 93.558 1.00 73.59 108 ASN B C 1
ATOM 4087 O O . ASN B 2 108 ? 7.604 57.038 93.251 1.00 78.35 108 ASN B O 1
ATOM 4092 N N . ILE B 2 109 ? 7.000 55.039 94.107 1.00 65.78 109 ILE B N 1
ATOM 4093 C CA . ILE B 2 109 ? 8.351 54.624 94.492 1.00 60.87 109 ILE B CA 1
ATOM 4094 C C . ILE B 2 109 ? 8.978 53.667 93.471 1.00 60.38 109 ILE B C 1
ATOM 4095 O O . ILE B 2 109 ? 8.644 52.485 93.446 1.00 67.75 109 ILE B O 1
ATOM 4100 N N . PRO B 2 110 ? 9.893 54.175 92.623 1.00 55.75 110 PRO B N 1
ATOM 4101 C CA . PRO B 2 110 ? 10.619 53.296 91.697 1.00 54.78 110 PRO B CA 1
ATOM 4102 C C . PRO B 2 110 ? 11.736 52.577 92.441 1.00 57.32 110 PRO B C 1
ATOM 4103 O O . PRO B 2 110 ? 12.356 53.165 93.329 1.00 60.61 110 PRO B O 1
ATOM 4107 N N . LEU B 2 111 ? 11.986 51.322 92.099 1.00 55.01 111 LEU B N 1
ATOM 4108 C CA . LEU B 2 111 ? 12.971 50.540 92.828 1.00 55.13 111 LEU B CA 1
ATOM 4109 C C . LEU B 2 111 ? 14.109 50.172 91.905 1.00 54.12 111 LEU B C 1
ATOM 4110 O O . LEU B 2 111 ? 13.865 49.721 90.791 1.00 57.16 111 LEU B O 1
ATOM 4115 N N . LEU B 2 112 ? 15.346 50.379 92.361 1.00 50.42 112 LEU B N 1
ATOM 4116 C CA . LEU B 2 112 ? 16.533 49.827 91.683 1.00 45.19 112 LEU B CA 1
ATOM 4117 C C . LEU B 2 112 ? 17.197 48.783 92.575 1.00 49.92 112 LEU B C 1
ATOM 4118 O O . LEU B 2 112 ? 17.671 49.093 93.662 1.00 57.06 112 LEU B O 1
ATOM 4123 N N . LEU B 2 113 ? 17.214 47.540 92.118 1.00 45.32 113 LEU B N 1
ATOM 4124 C CA . LEU B 2 113 ? 17.764 46.455 92.910 1.00 43.82 113 LEU B CA 1
ATOM 4125 C C . LEU B 2 113 ? 19.078 45.985 92.303 1.00 45.58 113 LEU B C 1
ATOM 4126 O O . LEU B 2 113 ? 19.092 45.463 91.210 1.00 49.25 113 LEU B O 1
ATOM 4131 N N . ILE B 2 114 ? 20.193 46.171 92.994 1.00 43.91 114 ILE B N 1
ATOM 4132 C CA . ILE B 2 114 ? 21.461 45.713 92.432 1.00 41.43 114 ILE B CA 1
ATOM 4133 C C . ILE B 2 114 ? 21.654 44.204 92.535 1.00 42.01 114 ILE B C 1
ATOM 4134 O O . ILE B 2 114 ? 21.766 43.655 93.623 1.00 51.73 114 ILE B O 1
ATOM 4139 N N . THR B 2 115 ? 21.715 43.539 91.392 1.00 39.78 115 THR B N 1
ATOM 4140 C CA . THR B 2 115 ? 21.826 42.088 91.377 1.00 44.70 115 THR B CA 1
ATOM 4141 C C . THR B 2 115 ? 23.270 41.603 91.322 1.00 46.46 115 THR B C 1
ATOM 4142 O O . THR B 2 115 ? 24.190 42.377 91.077 1.00 47.38 115 THR B O 1
ATOM 4146 N N . HIS B 2 116 ? 23.447 40.306 91.547 1.00 47.32 116 HIS B N 1
ATOM 4147 C CA A HIS B 2 116 ? 24.748 39.636 91.534 0.64 46.02 116 HIS B CA 1
ATOM 4148 C CA B HIS B 2 116 ? 24.768 39.707 91.448 0.36 46.92 116 HIS B CA 1
ATOM 4149 C C . HIS B 2 116 ? 24.804 38.657 90.361 1.00 48.89 116 HIS B C 1
ATOM 4150 O O . HIS B 2 116 ? 23.808 38.009 90.061 1.00 50.32 116 HIS B O 1
ATOM 4163 N N . HIS B 2 117 ? 25.961 38.527 89.726 1.00 49.46 117 HIS B N 1
ATOM 4164 C CA . HIS B 2 117 ? 26.054 37.699 88.530 1.00 49.09 117 HIS B CA 1
ATOM 4165 C C . HIS B 2 117 ? 25.470 36.298 88.702 1.00 45.95 117 HIS B C 1
ATOM 4166 O O . HIS B 2 117 ? 24.970 35.717 87.743 1.00 49.14 117 HIS B O 1
ATOM 4173 N N . SER B 2 118 ? 25.493 35.777 89.923 1.00 45.28 118 SER B N 1
ATOM 4174 C CA . SER B 2 118 ? 25.114 34.377 90.164 1.00 51.86 118 SER B CA 1
ATOM 4175 C C . SER B 2 118 ? 23.611 34.068 90.248 1.00 51.81 118 SER B C 1
ATOM 4176 O O . SER B 2 118 ? 23.233 32.903 90.235 1.00 55.05 118 SER B O 1
ATOM 4179 N N . TRP B 2 119 ? 22.766 35.094 90.341 1.00 46.71 119 TRP B N 1
ATOM 4180 C CA . TRP B 2 119 ? 21.318 34.900 90.430 1.00 45.78 119 TRP B CA 1
ATOM 4181 C C . TRP B 2 119 ? 20.671 34.305 89.163 1.00 47.88 119 TRP B C 1
ATOM 4182 O O . TRP B 2 119 ? 20.807 34.844 88.061 1.00 46.70 119 TRP B O 1
ATOM 4193 N N . SER B 2 120 ? 19.983 33.178 89.346 1.00 46.92 120 SER B N 1
ATOM 4194 C CA . SER B 2 120 ? 19.164 32.538 88.321 1.00 43.57 120 SER B CA 1
ATOM 4195 C C . SER B 2 120 ? 18.297 33.530 87.542 1.00 50.46 120 SER B C 1
ATOM 4196 O O . SER B 2 120 ? 17.869 34.569 88.072 1.00 53.93 120 SER B O 1
ATOM 4199 N N . GLN B 2 121 ? 17.978 33.183 86.300 1.00 48.74 121 GLN B N 1
ATOM 4200 C CA . GLN B 2 121 ? 16.833 33.812 85.664 1.00 46.98 121 GLN B CA 1
ATOM 4201 C C . GLN B 2 121 ? 15.618 33.525 86.534 1.00 53.41 121 GLN B C 1
ATOM 4202 O O . GLN B 2 121 ? 14.824 34.423 86.800 1.00 59.89 121 GLN B O 1
ATOM 4208 N N . SER B 2 122 ? 15.482 32.286 87.007 1.00 50.78 122 SER B N 1
ATOM 4209 C CA . SER B 2 122 ? 14.305 31.944 87.819 1.00 52.46 122 SER B CA 1
ATOM 4210 C C . SER B 2 122 ? 14.228 32.835 89.041 1.00 59.11 122 SER B C 1
ATOM 4211 O O . SER B 2 122 ? 13.158 33.296 89.419 1.00 60.42 122 SER B O 1
ATOM 4214 N N . ASP B 2 123 ? 15.372 33.092 89.656 1.00 62.42 123 ASP B N 1
ATOM 4215 C CA . ASP B 2 123 ? 15.389 33.959 90.816 1.00 63.69 123 ASP B CA 1
ATOM 4216 C C . ASP B 2 123 ? 15.012 35.380 90.428 1.00 56.72 123 ASP B C 1
ATOM 4217 O O . ASP B 2 123 ? 14.230 36.022 91.122 1.00 57.45 123 ASP B O 1
ATOM 4222 N N . LEU B 2 124 ? 15.554 35.864 89.314 1.00 49.07 124 LEU B N 1
ATOM 4223 C CA . LEU B 2 124 ? 15.241 37.213 88.846 1.00 49.34 124 LEU B CA 1
ATOM 4224 C C . LEU B 2 124 ? 13.760 37.425 88.474 1.00 53.61 124 LEU B C 1
ATOM 4225 O O . LEU B 2 124 ? 13.221 38.525 88.633 1.00 58.50 124 LEU B O 1
ATOM 4230 N N . GLU B 2 125 ? 13.105 36.381 87.976 1.00 46.55 125 GLU B N 1
ATOM 4231 C CA . GLU B 2 125 ? 11.691 36.482 87.635 1.00 43.02 125 GLU B CA 1
ATOM 4232 C C . GLU B 2 125 ? 10.848 36.519 88.895 1.00 47.48 125 GLU B C 1
ATOM 4233 O O . GLU B 2 125 ? 10.017 37.406 89.057 1.00 52.37 125 GLU B O 1
ATOM 4239 N N . ILE B 2 126 ? 11.092 35.574 89.800 1.00 44.57 126 ILE B N 1
ATOM 4240 C CA . ILE B 2 126 ? 10.411 35.537 91.093 1.00 42.31 126 ILE B CA 1
ATOM 4241 C C . ILE B 2 126 ? 10.535 36.863 91.841 1.00 44.01 126 ILE B C 1
ATOM 4242 O O . ILE B 2 126 ? 9.553 37.393 92.341 1.00 48.00 126 ILE B O 1
ATOM 4247 N N . ILE B 2 127 ? 11.740 37.409 91.908 1.00 47.00 127 ILE B N 1
ATOM 4248 C CA . ILE B 2 127 ? 11.926 38.732 92.489 1.00 47.47 127 ILE B CA 1
ATOM 4249 C C . ILE B 2 127 ? 11.059 39.801 91.805 1.00 50.64 127 ILE B C 1
ATOM 4250 O O . ILE B 2 127 ? 10.436 40.616 92.485 1.00 46.93 127 ILE B O 1
ATOM 4255 N N . THR B 2 128 ? 11.020 39.789 90.468 1.00 52.34 128 THR B N 1
ATOM 4256 C CA . THR B 2 128 ? 10.179 40.705 89.688 1.00 48.45 128 THR B CA 1
ATOM 4257 C C . THR B 2 128 ? 8.706 40.547 90.068 1.00 48.88 128 THR B C 1
ATOM 4258 O O . THR B 2 128 ? 7.999 41.528 90.315 1.00 46.84 128 THR B O 1
ATOM 4262 N N . GLN B 2 129 ? 8.238 39.303 90.105 1.00 47.04 129 GLN B N 1
ATOM 4263 C CA . GLN B 2 129 ? 6.874 39.052 90.521 1.00 49.69 129 GLN B CA 1
ATOM 4264 C C . GLN B 2 129 ? 6.625 39.619 91.910 1.00 53.96 129 GLN B C 1
ATOM 4265 O O . GLN B 2 129 ? 5.629 40.304 92.131 1.00 56.27 129 GLN B O 1
ATOM 4271 N N . TYR B 2 130 ? 7.535 39.334 92.838 1.00 53.49 130 TYR B N 1
ATOM 4272 C CA . TYR B 2 130 ? 7.419 39.826 94.207 1.00 54.01 130 TYR B CA 1
ATOM 4273 C C . TYR B 2 130 ? 7.317 41.337 94.276 1.00 51.71 130 TYR B C 1
ATOM 4274 O O . TYR B 2 130 ? 6.497 41.864 95.007 1.00 51.07 130 TYR B O 1
ATOM 4283 N N . VAL B 2 131 ? 8.165 42.033 93.528 1.00 48.72 131 VAL B N 1
ATOM 4284 C CA . VAL B 2 131 ? 8.160 43.487 93.549 1.00 47.68 131 VAL B CA 1
ATOM 4285 C C . VAL B 2 131 ? 6.863 44.078 92.987 1.00 51.84 131 VAL B C 1
ATOM 4286 O O . VAL B 2 131 ? 6.389 45.107 93.465 1.00 56.43 131 VAL B O 1
ATOM 4290 N N . PHE B 2 132 ? 6.286 43.439 91.973 1.00 52.65 132 PHE B N 1
ATOM 4291 C CA . PHE B 2 132 ? 5.052 43.965 91.379 1.00 54.43 132 PHE B CA 1
ATOM 4292 C C . PHE B 2 132 ? 3.807 43.492 92.096 1.00 58.93 132 PHE B C 1
ATOM 4293 O O . PHE B 2 132 ? 2.847 44.238 92.234 1.00 62.21 132 PHE B O 1
ATOM 4301 N N . GLU B 2 133 ? 3.826 42.257 92.573 1.00 58.41 133 GLU B N 1
ATOM 4302 C CA . GLU B 2 133 ? 2.632 41.694 93.175 1.00 57.67 133 GLU B CA 1
ATOM 4303 C C . GLU B 2 133 ? 2.540 41.879 94.693 1.00 64.68 133 GLU B C 1
ATOM 4304 O O . GLU B 2 133 ? 1.537 42.365 95.188 1.00 69.35 133 GLU B O 1
ATOM 4310 N N . SER B 2 134 ? 3.587 41.529 95.429 1.00 66.38 134 SER B N 1
ATOM 4311 C CA . SER B 2 134 ? 3.528 41.598 96.890 1.00 63.52 134 SER B CA 1
ATOM 4312 C C . SER B 2 134 ? 3.775 42.997 97.436 1.00 61.11 134 SER B C 1
ATOM 4313 O O . SER B 2 134 ? 3.001 43.470 98.266 1.00 67.34 134 SER B O 1
ATOM 4316 N N . LEU B 2 135 ? 4.847 43.651 96.981 1.00 57.42 135 LEU B N 1
ATOM 4317 C CA . LEU B 2 135 ? 5.190 44.999 97.437 1.00 56.84 135 LEU B CA 1
ATOM 4318 C C . LEU B 2 135 ? 4.383 46.064 96.705 1.00 65.41 135 LEU B C 1
ATOM 4319 O O . LEU B 2 135 ? 4.388 47.246 97.074 1.00 71.42 135 LEU B O 1
ATOM 4324 N N . GLU B 2 136 ? 3.686 45.631 95.663 1.00 64.06 136 GLU B N 1
ATOM 4325 C CA . GLU B 2 136 ? 2.839 46.516 94.885 1.00 60.74 136 GLU B CA 1
ATOM 4326 C C . GLU B 2 136 ? 3.563 47.763 94.379 1.00 60.48 136 GLU B C 1
ATOM 4327 O O . GLU B 2 136 ? 2.956 48.812 94.213 1.00 64.72 136 GLU B O 1
ATOM 4333 N N . ILE B 2 137 ? 4.863 47.627 94.130 1.00 55.05 137 ILE B N 1
ATOM 4334 C CA . ILE B 2 137 ? 5.661 48.662 93.479 1.00 52.86 137 ILE B CA 1
ATOM 4335 C C . ILE B 2 137 ? 5.374 48.636 91.970 1.00 56.38 137 ILE B C 1
ATOM 4336 O O . ILE B 2 137 ? 4.957 47.609 91.441 1.00 56.57 137 ILE B O 1
ATOM 4341 N N . ASN B 2 138 ? 5.599 49.752 91.281 1.00 59.78 138 ASN B N 1
ATOM 4342 C CA . ASN B 2 138 ? 5.211 49.876 89.869 1.00 61.74 138 ASN B CA 1
ATOM 4343 C C . ASN B 2 138 ? 6.326 49.956 88.830 1.00 69.15 138 ASN B C 1
ATOM 4344 O O . ASN B 2 138 ? 6.071 49.854 87.626 1.00 73.60 138 ASN B O 1
ATOM 4349 N N . ASN B 2 139 ? 7.550 50.174 89.292 1.00 66.28 139 ASN B N 1
ATOM 4350 C CA . ASN B 2 139 ? 8.675 50.402 88.405 1.00 56.81 139 ASN B CA 1
ATOM 4351 C C . ASN B 2 139 ? 9.900 49.788 89.010 1.00 56.12 139 ASN B C 1
ATOM 4352 O O . ASN B 2 139 ? 10.186 50.010 90.177 1.00 61.85 139 ASN B O 1
ATOM 4357 N N . LEU B 2 140 ? 10.635 49.027 88.214 1.00 55.01 140 LEU B N 1
ATOM 4358 C CA . LEU B 2 140 ? 11.764 48.275 88.732 1.00 52.67 140 LEU B CA 1
ATOM 4359 C C . LEU B 2 140 ? 12.923 48.181 87.736 1.00 55.76 140 LEU B C 1
ATOM 4360 O O . LEU B 2 140 ? 12.736 47.774 86.598 1.00 60.09 140 LEU B O 1
ATOM 4365 N N . ILE B 2 141 ? 14.119 48.566 88.167 1.00 54.24 141 ILE B N 1
ATOM 4366 C CA . ILE B 2 141 ? 15.329 48.224 87.432 1.00 50.93 141 ILE B CA 1
ATOM 4367 C C . ILE B 2 141 ? 16.057 47.153 88.204 1.00 51.16 141 ILE B C 1
ATOM 4368 O O . ILE B 2 141 ? 16.287 47.293 89.404 1.00 55.23 141 ILE B O 1
ATOM 4373 N N . GLN B 2 142 ? 16.420 46.077 87.532 1.00 47.77 142 GLN B N 1
ATOM 4374 C CA . GLN B 2 142 ? 17.410 45.176 88.104 1.00 45.23 142 GLN B CA 1
ATOM 4375 C C . GLN B 2 142 ? 18.751 45.436 87.425 1.00 52.76 142 GLN B C 1
ATOM 4376 O O . GLN B 2 142 ? 18.946 45.090 86.259 1.00 59.18 142 GLN B O 1
ATOM 4382 N N . LEU B 2 143 ? 19.647 46.102 88.161 1.00 49.85 143 LEU B N 1
ATOM 4383 C CA . LEU B 2 143 ? 20.949 46.527 87.650 1.00 43.32 143 LEU B CA 1
ATOM 4384 C C . LEU B 2 143 ? 22.062 45.594 88.087 1.00 45.07 143 LEU B C 1
ATOM 4385 O O . LEU B 2 143 ? 22.291 45.421 89.270 1.00 50.79 143 LEU B O 1
ATOM 4390 N N . PRO B 2 144 ? 22.749 44.969 87.128 1.00 42.25 144 PRO B N 1
ATOM 4391 C CA . PRO B 2 144 ? 23.850 44.100 87.534 1.00 41.07 144 PRO B CA 1
ATOM 4392 C C . PRO B 2 144 ? 24.923 44.896 88.254 1.00 43.64 144 PRO B C 1
ATOM 4393 O O . PRO B 2 144 ? 25.168 46.047 87.893 1.00 45.99 144 PRO B O 1
ATOM 4397 N N . ALA B 2 145 ? 25.538 44.282 89.262 1.00 41.77 145 ALA B N 1
ATOM 4398 C CA . ALA B 2 145 ? 26.597 44.899 90.048 1.00 40.88 145 ALA B CA 1
ATOM 4399 C C . ALA B 2 145 ? 27.774 45.388 89.196 1.00 40.79 145 ALA B C 1
ATOM 4400 O O . ALA B 2 145 ? 28.248 46.518 89.360 1.00 42.95 145 ALA B O 1
ATOM 4402 N N . SER B 2 146 ? 28.238 44.533 88.288 1.00 36.46 146 SER B N 1
ATOM 4403 C CA . SER B 2 146 ? 29.277 44.892 87.317 1.00 37.95 146 SER B CA 1
ATOM 4404 C C . SER B 2 146 ? 29.019 46.188 86.550 1.00 41.59 146 SER B C 1
ATOM 4405 O O . SER B 2 146 ? 29.915 47.004 86.392 1.00 51.88 146 SER B O 1
ATOM 4408 N N . LEU B 2 147 ? 27.803 46.375 86.052 1.00 36.33 147 LEU B N 1
ATOM 4409 C CA . LEU B 2 147 ? 27.482 47.592 85.314 1.00 37.08 147 LEU B CA 1
ATOM 4410 C C . LEU B 2 147 ? 27.440 48.824 86.220 1.00 39.75 147 LEU B C 1
ATOM 4411 O O . LEU B 2 147 ? 27.942 49.881 85.853 1.00 40.58 147 LEU B O 1
ATOM 4416 N N . ALA B 2 148 ? 26.842 48.696 87.401 1.00 39.09 148 ALA B N 1
ATOM 4417 C CA . ALA B 2 148 ? 26.912 49.764 88.389 1.00 38.95 148 ALA B CA 1
ATOM 4418 C C . ALA B 2 148 ? 28.362 50.212 88.513 1.00 42.11 148 ALA B C 1
ATOM 4419 O O . ALA B 2 148 ? 28.659 51.414 88.543 1.00 43.27 148 ALA B O 1
ATOM 4421 N N . ALA B 2 149 ? 29.261 49.230 88.568 1.00 39.56 149 ALA B N 1
ATOM 4422 C CA . ALA B 2 149 ? 30.681 49.507 88.677 1.00 39.32 149 ALA B CA 1
ATOM 4423 C C . ALA B 2 149 ? 31.173 50.373 87.527 1.00 44.20 149 ALA B C 1
ATOM 4424 O O . ALA B 2 149 ? 31.800 51.417 87.731 1.00 49.42 149 ALA B O 1
ATOM 4426 N N . THR B 2 150 ? 30.888 49.947 86.308 1.00 41.57 150 THR B N 1
ATOM 4427 C CA . THR B 2 150 ? 31.448 50.646 85.165 1.00 39.64 150 THR B CA 1
ATOM 4428 C C . THR B 2 150 ? 30.816 52.013 84.950 1.00 42.32 150 THR B C 1
ATOM 4429 O O . THR B 2 150 ? 31.439 52.887 84.375 1.00 47.91 150 THR B O 1
ATOM 4433 N N . TYR B 2 151 ? 29.580 52.190 85.402 1.00 42.81 151 TYR B N 1
ATOM 4434 C CA . TYR B 2 151 ? 28.886 53.464 85.248 1.00 46.33 151 TYR B CA 1
ATOM 4435 C C . TYR B 2 151 ? 29.385 54.466 86.298 1.00 48.36 151 TYR B C 1
ATOM 4436 O O . TYR B 2 151 ? 29.407 55.686 86.061 1.00 46.02 151 TYR B O 1
ATOM 4445 N N . SER B 2 152 ? 29.782 53.959 87.465 1.00 44.47 152 SER B N 1
ATOM 4446 C CA . SER B 2 152 ? 30.376 54.841 88.466 1.00 43.24 152 SER B CA 1
ATOM 4447 C C . SER B 2 152 ? 31.750 55.294 87.990 1.00 46.11 152 SER B C 1
ATOM 4448 O O . SER B 2 152 ? 32.129 56.447 88.161 1.00 46.45 152 SER B O 1
ATOM 4459 N N . ILE B 2 154 ? 33.112 56.505 85.569 1.00 46.71 154 ILE B N 1
ATOM 4460 C CA . ILE B 2 154 ? 33.067 57.379 84.398 1.00 44.45 154 ILE B CA 1
ATOM 4461 C C . ILE B 2 154 ? 32.677 56.603 83.149 1.00 44.50 154 ILE B C 1
ATOM 4462 O O . ILE B 2 154 ? 33.211 56.833 82.071 1.00 47.80 154 ILE B O 1
ATOM 4467 N N . SER B 2 155 ? 31.755 55.663 83.328 1.00 42.50 155 SER B N 1
ATOM 4468 C CA . SER B 2 155 ? 31.115 54.919 82.240 1.00 42.42 155 SER B CA 1
ATOM 4469 C C . SER B 2 155 ? 32.066 54.328 81.218 1.00 41.31 155 SER B C 1
ATOM 4470 O O . SER B 2 155 ? 32.303 54.917 80.176 1.00 45.84 155 SER B O 1
ATOM 4473 N N . LEU B 2 156 ? 32.571 53.138 81.511 1.00 37.46 156 LEU B N 1
ATOM 4474 C CA . LEU B 2 156 ? 33.570 52.508 80.674 1.00 40.07 156 LEU B CA 1
ATOM 4475 C C . LEU B 2 156 ? 32.941 51.463 79.820 1.00 50.84 156 LEU B C 1
ATOM 4476 O O . LEU B 2 156 ? 32.237 50.592 80.308 1.00 56.61 156 LEU B O 1
ATOM 4481 N N . GLN B 2 157 ? 33.217 51.544 78.531 1.00 51.55 157 GLN B N 1
ATOM 4482 C CA . GLN B 2 157 ? 32.651 50.603 77.602 1.00 49.00 157 GLN B CA 1
ATOM 4483 C C . GLN B 2 157 ? 33.309 49.245 77.728 1.00 49.08 157 GLN B C 1
ATOM 4484 O O . GLN B 2 157 ? 32.646 48.219 77.575 1.00 50.74 157 GLN B O 1
ATOM 4490 N N . ASN B 2 158 ? 34.614 49.243 78.001 1.00 44.64 158 ASN B N 1
ATOM 4491 C CA . ASN B 2 158 ? 35.371 48.002 78.166 1.00 42.61 158 ASN B CA 1
ATOM 4492 C C . ASN B 2 158 ? 36.190 48.046 79.424 1.00 45.12 158 ASN B C 1
ATOM 4493 O O . ASN B 2 158 ? 36.944 48.990 79.633 1.00 51.13 158 ASN B O 1
ATOM 4498 N N . CYS B 2 159 ? 36.049 47.016 80.252 1.00 43.01 159 CYS B N 1
ATOM 4499 C CA . CYS B 2 159 ? 36.737 46.965 81.531 1.00 40.47 159 CYS B CA 1
ATOM 4500 C C . CYS B 2 159 ? 36.604 45.596 82.170 1.00 41.03 159 CYS B C 1
ATOM 4501 O O . CYS B 2 159 ? 35.893 44.741 81.674 1.00 41.38 159 CYS B O 1
ATOM 4504 N N . CYS B 2 160 ? 37.310 45.393 83.273 1.00 43.71 160 CYS B N 1
ATOM 4505 C CA . CYS B 2 160 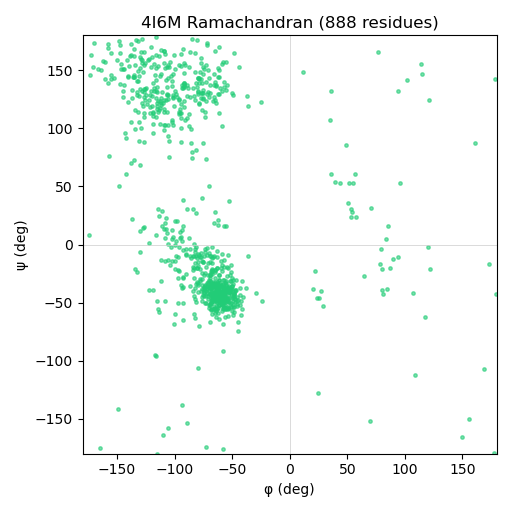? 37.178 44.173 84.042 1.00 40.11 160 CYS B CA 1
ATOM 4506 C C . CYS B 2 160 ? 36.914 44.534 85.477 1.00 42.07 160 CYS B C 1
ATOM 4507 O O . CYS B 2 160 ? 37.584 45.391 86.029 1.00 48.54 160 CYS B O 1
ATOM 4510 N N . ILE B 2 161 ? 35.918 43.896 86.076 1.00 43.19 161 ILE B N 1
ATOM 4511 C CA . ILE B 2 161 ? 35.598 44.131 87.481 1.00 39.61 161 ILE B CA 1
ATOM 4512 C C . ILE B 2 161 ? 36.168 42.989 88.289 1.00 38.89 161 ILE B C 1
ATOM 4513 O O . ILE B 2 161 ? 35.916 41.822 87.994 1.00 36.22 161 ILE B O 1
ATOM 4518 N N . ILE B 2 162 ? 36.959 43.333 89.294 1.00 46.49 162 ILE B N 1
ATOM 4519 C CA . ILE B 2 162 ? 37.447 42.371 90.267 1.00 47.93 162 ILE B CA 1
ATOM 4520 C C . ILE B 2 162 ? 36.795 42.719 91.608 1.00 46.81 162 ILE B C 1
ATOM 4521 O O . ILE B 2 162 ? 37.154 43.702 92.253 1.00 43.67 162 ILE B O 1
ATOM 4526 N N . ASP B 2 163 ? 35.798 41.937 92.000 1.00 47.13 163 ASP B N 1
ATOM 4527 C CA . ASP B 2 163 ? 35.014 42.254 93.195 1.00 51.81 163 ASP B CA 1
ATOM 4528 C C . ASP B 2 163 ? 35.356 41.277 94.322 1.00 44.02 163 ASP B C 1
ATOM 4529 O O . ASP B 2 163 ? 34.916 40.124 94.322 1.00 44.23 163 ASP B O 1
ATOM 4534 N N . VAL B 2 164 ? 36.155 41.756 95.272 1.00 34.36 164 VAL B N 1
ATOM 4535 C CA . VAL B 2 164 ? 36.697 40.919 96.328 1.00 39.51 164 VAL B CA 1
ATOM 4536 C C . VAL B 2 164 ? 35.759 40.888 97.520 1.00 39.99 164 VAL B C 1
ATOM 4537 O O . VAL B 2 164 ? 35.603 41.878 98.223 1.00 43.73 164 VAL B O 1
ATOM 4541 N N . GLY B 2 165 ? 35.123 39.742 97.725 1.00 35.43 165 GLY B N 1
ATOM 4542 C CA . GLY B 2 165 ? 34.259 39.544 98.866 1.00 38.50 165 GLY B CA 1
ATOM 4543 C C . GLY B 2 165 ? 35.004 39.012 100.084 1.00 51.30 165 GLY B C 1
ATOM 4544 O O . GLY B 2 165 ? 36.210 39.219 100.242 1.00 55.32 165 GLY B O 1
ATOM 4545 N N . THR B 2 166 ? 34.280 38.309 100.946 1.00 54.03 166 THR B N 1
ATOM 4546 C CA . THR B 2 166 ? 34.864 37.737 102.150 1.00 53.83 166 THR B CA 1
ATOM 4547 C C . THR B 2 166 ? 35.323 36.298 101.934 1.00 52.06 166 THR B C 1
ATOM 4548 O O . THR B 2 166 ? 36.362 35.883 102.454 1.00 57.26 166 THR B O 1
ATOM 4552 N N . HIS B 2 167 ? 34.554 35.551 101.151 1.00 46.78 167 HIS B N 1
ATOM 4553 C CA . HIS B 2 167 ? 34.812 34.131 100.942 1.00 49.04 167 HIS B CA 1
ATOM 4554 C C . HIS B 2 167 ? 35.007 33.762 99.487 1.00 53.88 167 HIS B C 1
ATOM 4555 O O . HIS B 2 167 ? 35.202 32.586 99.164 1.00 57.76 167 HIS B O 1
ATOM 4562 N N . HIS B 2 168 ? 34.951 34.774 98.622 1.00 53.59 168 HIS B N 1
ATOM 4563 C CA . HIS B 2 168 ? 34.974 34.586 97.178 1.00 46.30 168 HIS B CA 1
ATOM 4564 C C . HIS B 2 168 ? 35.237 35.930 96.500 1.00 45.29 168 HIS B C 1
ATOM 4565 O O . HIS B 2 168 ? 34.894 36.991 97.045 1.00 43.08 168 HIS B O 1
ATOM 4572 N N . THR B 2 169 ? 35.858 35.874 95.324 1.00 46.60 169 THR B N 1
ATOM 4573 C CA . THR B 2 169 ? 36.099 37.049 94.488 1.00 46.04 169 THR B CA 1
ATOM 4574 C C . THR B 2 169 ? 35.521 36.810 93.104 1.00 47.30 169 THR B C 1
ATOM 4575 O O . THR B 2 169 ? 35.801 35.789 92.473 1.00 47.62 169 THR B O 1
ATOM 4579 N N . ASP B 2 170 ? 34.715 37.749 92.635 1.00 49.28 170 ASP B N 1
ATOM 4580 C CA . ASP B 2 170 ? 34.102 37.641 91.314 1.00 50.87 170 ASP B CA 1
ATOM 4581 C C . ASP B 2 170 ? 35.020 38.334 90.311 1.00 48.46 170 ASP B C 1
ATOM 4582 O O . ASP B 2 170 ? 35.583 39.398 90.611 1.00 47.96 170 ASP B O 1
ATOM 4587 N N . ILE B 2 171 ? 35.202 37.716 89.146 1.00 44.35 171 ILE B N 1
ATOM 4588 C CA . ILE B 2 171 ? 35.894 38.371 88.029 1.00 46.98 171 ILE B CA 1
ATOM 4589 C C . ILE B 2 171 ? 34.969 38.483 86.821 1.00 46.24 171 ILE B C 1
ATOM 4590 O O . ILE B 2 171 ? 34.501 37.476 86.295 1.00 51.44 171 ILE B O 1
ATOM 4595 N N . ILE B 2 172 ? 34.704 39.708 86.390 1.00 42.56 172 ILE B N 1
ATOM 4596 C CA . ILE B 2 172 ? 33.617 39.966 85.440 1.00 43.45 172 ILE B CA 1
ATOM 4597 C C . ILE B 2 172 ? 34.021 40.908 84.307 1.00 39.67 172 ILE B C 1
ATOM 4598 O O . ILE B 2 172 ? 34.052 42.123 84.481 1.00 37.95 172 ILE B O 1
ATOM 4603 N N . PRO B 2 173 ? 34.354 40.354 83.139 1.00 37.91 173 PRO B N 1
ATOM 4604 C CA . PRO B 2 173 ? 34.676 41.282 82.046 1.00 35.80 173 PRO B CA 1
ATOM 4605 C C . PRO B 2 173 ? 33.451 41.951 81.414 1.00 40.04 173 PRO B C 1
ATOM 4606 O O . PRO B 2 173 ? 32.411 41.340 81.197 1.00 39.46 173 PRO B O 1
ATOM 4610 N N . ILE B 2 174 ? 33.599 43.231 81.123 1.00 41.84 174 ILE B N 1
ATOM 4611 C CA . ILE B 2 174 ? 32.590 43.992 80.404 1.00 40.01 174 ILE B CA 1
ATOM 4612 C C . ILE B 2 174 ? 33.126 44.463 79.047 1.00 38.95 174 ILE B C 1
ATOM 4613 O O . ILE B 2 174 ? 34.116 45.176 78.984 1.00 43.59 174 ILE B O 1
ATOM 4618 N N . VAL B 2 175 ? 32.486 44.030 77.964 1.00 39.64 175 VAL B N 1
ATOM 4619 C CA . VAL B 2 175 ? 32.781 44.541 76.619 1.00 41.36 175 VAL B CA 1
ATOM 4620 C C . VAL B 2 175 ? 31.547 45.204 75.994 1.00 43.70 175 VAL B C 1
ATOM 4621 O O . VAL B 2 175 ? 30.434 44.691 76.113 1.00 42.40 175 VAL B O 1
ATOM 4625 N N . ASP B 2 176 ? 31.751 46.330 75.316 1.00 44.49 176 ASP B N 1
ATOM 4626 C CA . ASP B 2 176 ? 30.644 47.156 74.800 1.00 44.60 176 ASP B CA 1
ATOM 4627 C C . ASP B 2 176 ? 29.462 47.256 75.761 1.00 42.01 176 ASP B C 1
ATOM 4628 O O . ASP B 2 176 ? 28.329 46.968 75.401 1.00 38.87 176 ASP B O 1
ATOM 4633 N N . TYR B 2 177 ? 29.757 47.663 76.990 1.00 43.29 177 TYR B N 1
ATOM 4634 C CA . TYR B 2 177 ? 28.755 47.894 78.035 1.00 40.21 177 TYR B CA 1
ATOM 4635 C C . TYR B 2 177 ? 27.887 46.679 78.367 1.00 43.53 177 TYR B C 1
ATOM 4636 O O . TYR B 2 177 ? 26.791 46.805 78.917 1.00 49.59 177 TYR B O 1
ATOM 4645 N N . ALA B 2 178 ? 28.418 45.502 78.066 1.00 40.77 178 ALA B N 1
ATOM 4646 C CA . ALA B 2 178 ? 27.717 44.258 78.280 1.00 43.25 178 ALA B CA 1
ATOM 4647 C C . ALA B 2 178 ? 28.559 43.317 79.127 1.00 48.54 178 ALA B C 1
ATOM 4648 O O . ALA B 2 178 ? 29.744 43.119 78.877 1.00 48.11 178 ALA B O 1
ATOM 4650 N N . GLN B 2 179 ? 27.935 42.719 80.125 1.00 49.16 179 GLN B N 1
ATOM 4651 C CA . GLN B 2 179 ? 28.636 41.745 80.943 1.00 41.34 179 GLN B CA 1
ATOM 4652 C C . GLN B 2 179 ? 28.784 40.441 80.167 1.00 40.94 179 GLN B C 1
ATOM 4653 O O . GLN B 2 179 ? 27.814 39.896 79.662 1.00 51.15 179 GLN B O 1
ATOM 4659 N N . LEU B 2 180 ? 30.010 39.962 80.061 1.00 36.75 180 LEU B N 1
ATOM 4660 C CA . LEU B 2 180 ? 30.318 38.781 79.283 1.00 33.20 180 LEU B CA 1
ATOM 4661 C C . LEU B 2 180 ? 30.108 37.501 80.051 1.00 39.96 180 LEU B C 1
ATOM 4662 O O . LEU B 2 180 ? 31.059 36.877 80.498 1.00 42.36 180 LEU B O 1
ATOM 4667 N N . ASP B 2 181 ? 28.862 37.075 80.143 1.00 48.12 181 ASP B N 1
ATOM 4668 C CA . ASP B 2 181 ? 28.497 35.982 81.029 1.00 50.08 181 ASP B CA 1
ATOM 4669 C C . ASP B 2 181 ? 29.374 34.743 80.957 1.00 45.10 181 ASP B C 1
ATOM 4670 O O . ASP B 2 181 ? 29.686 34.145 81.989 1.00 48.39 181 ASP B O 1
ATOM 4675 N N . HIS B 2 182 ? 29.802 34.363 79.760 1.00 40.75 182 HIS B N 1
ATOM 4676 C CA . HIS B 2 182 ? 30.498 33.093 79.626 1.00 41.97 182 HIS B CA 1
ATOM 4677 C C . HIS B 2 182 ? 31.940 33.197 80.111 1.00 44.10 182 HIS B C 1
ATOM 4678 O O . HIS B 2 182 ? 32.625 32.189 80.247 1.00 48.39 182 HIS B O 1
ATOM 4685 N N . LEU B 2 183 ? 32.392 34.422 80.362 1.00 37.20 183 LEU B N 1
ATOM 4686 C CA . LEU B 2 183 ? 33.731 34.654 80.885 1.00 39.42 183 LEU B CA 1
ATOM 4687 C C . LEU B 2 183 ? 33.718 34.822 82.401 1.00 45.39 183 LEU B C 1
ATOM 4688 O O . LEU B 2 183 ? 34.729 34.606 83.069 1.00 52.22 183 LEU B O 1
ATOM 4693 N N . VAL B 2 184 ? 32.559 35.191 82.930 1.00 42.65 184 VAL B N 1
ATOM 4694 C CA . VAL B 2 184 ? 32.404 35.465 84.352 1.00 44.69 184 VAL B CA 1
ATOM 4695 C C . VAL B 2 184 ? 32.714 34.242 85.225 1.00 44.88 184 VAL B C 1
ATOM 4696 O O . VAL B 2 184 ? 32.569 33.104 84.790 1.00 51.11 184 VAL B O 1
ATOM 4700 N N . SER B 2 185 ? 33.196 34.491 86.438 1.00 41.20 185 SER B N 1
ATOM 4701 C CA . SER B 2 185 ? 33.590 33.429 87.369 1.00 43.78 185 SER B CA 1
ATOM 4702 C C . SER B 2 185 ? 33.916 34.040 88.704 1.00 43.25 185 SER B C 1
ATOM 4703 O O . SER B 2 185 ? 34.135 35.256 88.825 1.00 39.63 185 SER B O 1
ATOM 4706 N N . SER B 2 186 ? 33.938 33.183 89.710 1.00 46.77 186 SER B N 1
ATOM 4707 C CA . SER B 2 186 ? 34.430 33.575 91.013 1.00 52.17 186 SER B CA 1
ATOM 4708 C C . SER B 2 186 ? 35.406 32.523 91.515 1.00 51.65 186 SER B C 1
ATOM 4709 O O . SER B 2 186 ? 35.306 31.348 91.168 1.00 48.82 186 SER B O 1
ATOM 4712 N N . ILE B 2 187 ? 36.376 32.948 92.309 1.00 52.52 187 ILE B N 1
ATOM 4713 C CA . ILE B 2 187 ? 37.234 31.987 92.975 1.00 52.65 187 ILE B CA 1
ATOM 4714 C C . ILE B 2 187 ? 36.818 31.957 94.441 1.00 53.58 187 ILE B C 1
ATOM 4715 O O . ILE B 2 187 ? 36.432 32.982 95.004 1.00 51.55 187 ILE B O 1
ATOM 4720 N N . PRO B 2 188 ? 36.855 30.770 95.053 1.00 53.21 188 PRO B N 1
ATOM 4721 C CA . PRO B 2 188 ? 36.418 30.555 96.440 1.00 52.24 188 PRO B CA 1
ATOM 4722 C C . PRO B 2 188 ? 37.387 31.144 97.461 1.00 53.37 188 PRO B C 1
ATOM 4723 O O . PRO B 2 188 ? 37.725 30.483 98.440 1.00 56.64 188 PRO B O 1
ATOM 4735 N N . GLY B 2 190 ? 38.851 35.080 99.289 1.00 46.19 190 GLY B N 1
ATOM 4736 C CA . GLY B 2 190 ? 38.616 36.509 99.511 1.00 44.92 190 GLY B CA 1
ATOM 4737 C C . GLY B 2 190 ? 39.347 37.053 100.745 1.00 44.30 190 GLY B C 1
ATOM 4738 O O . GLY B 2 190 ? 40.391 36.556 101.112 1.00 45.00 190 GLY B O 1
ATOM 4739 N N . GLY B 2 191 ? 38.795 38.071 101.394 1.00 43.06 191 GLY B N 1
ATOM 4740 C CA . GLY B 2 191 ? 39.377 38.634 102.600 1.00 45.78 191 GLY B CA 1
ATOM 4741 C C . GLY B 2 191 ? 39.783 37.650 103.699 1.00 49.56 191 GLY B C 1
ATOM 4742 O O . GLY B 2 191 ? 40.877 37.765 104.267 1.00 47.95 191 GLY B O 1
ATOM 4743 N N . GLN B 2 192 ? 38.920 36.690 104.022 1.00 47.17 192 GLN B N 1
ATOM 4744 C CA . GLN B 2 192 ? 39.282 35.694 105.034 1.00 52.31 192 GLN B CA 1
ATOM 4745 C C . GLN B 2 192 ? 40.634 35.038 104.759 1.00 57.68 192 GLN B C 1
ATOM 4746 O O . GLN B 2 192 ? 41.337 34.657 105.678 1.00 67.63 192 GLN B O 1
ATOM 4752 N N . SER B 2 193 ? 40.994 34.900 103.493 1.00 51.30 193 SER B N 1
ATOM 4753 C CA . SER B 2 193 ? 42.276 34.315 103.131 1.00 53.20 193 SER B CA 1
ATOM 4754 C C . SER B 2 193 ? 43.399 35.015 103.852 1.00 52.89 193 SER B C 1
ATOM 4755 O O . SER B 2 193 ? 44.391 34.394 104.240 1.00 56.40 193 SER B O 1
ATOM 4758 N N . ILE B 2 194 ? 43.246 36.323 104.001 1.00 45.26 194 ILE B N 1
ATOM 4759 C CA . ILE B 2 194 ? 44.257 37.121 104.660 1.00 43.93 194 ILE B CA 1
ATOM 4760 C C . ILE B 2 194 ? 44.296 36.679 106.114 1.00 47.78 194 ILE B C 1
ATOM 4761 O O . ILE B 2 194 ? 45.326 36.249 106.628 1.00 43.79 194 ILE B O 1
ATOM 4766 N N . ASN B 2 195 ? 43.147 36.736 106.765 1.00 50.74 195 ASN B N 1
ATOM 4767 C CA . ASN B 2 195 ? 43.021 36.157 108.087 1.00 48.90 195 ASN B CA 1
ATOM 4768 C C . ASN B 2 195 ? 43.738 34.801 108.198 1.00 54.22 195 ASN B C 1
ATOM 4769 O O . ASN B 2 195 ? 44.625 34.643 109.029 1.00 61.03 195 ASN B O 1
ATOM 4774 N N . ASP B 2 196 ? 43.402 33.854 107.324 1.00 49.53 196 ASP B N 1
ATOM 4775 C CA . ASP B 2 196 ? 43.998 32.510 107.354 1.00 45.10 196 ASP B CA 1
ATOM 4776 C C . ASP B 2 196 ? 45.517 32.482 107.182 1.00 51.26 196 ASP B C 1
ATOM 4777 O O . ASP B 2 196 ? 46.200 31.747 107.888 1.00 60.09 196 ASP B O 1
ATOM 4782 N N . SER B 2 197 ? 46.035 33.252 106.226 1.00 48.68 197 SER B N 1
ATOM 4783 C CA . SER B 2 197 ? 47.478 33.393 106.010 1.00 44.88 197 SER B CA 1
ATOM 4784 C C . SER B 2 197 ? 48.164 33.857 107.276 1.00 51.53 197 SER B C 1
ATOM 4785 O O . SER B 2 197 ? 49.228 33.350 107.643 1.00 57.62 197 SER B O 1
ATOM 4788 N N . LEU B 2 198 ? 47.546 34.844 107.921 1.00 48.31 198 LEU B N 1
ATOM 4789 C CA . LEU B 2 198 ? 48.056 35.438 109.143 1.00 49.97 198 LEU B CA 1
ATOM 4790 C C . LEU B 2 198 ? 48.056 34.472 110.344 1.00 59.03 198 LEU B C 1
ATOM 4791 O O . LEU B 2 198 ? 49.038 34.417 111.093 1.00 59.65 198 LEU B O 1
ATOM 4796 N N . LYS B 2 199 ? 46.970 33.715 110.529 1.00 59.00 199 LYS B N 1
ATOM 4797 C CA . LYS B 2 199 ? 46.930 32.676 111.573 1.00 58.29 199 LYS B CA 1
ATOM 4798 C C . LYS B 2 199 ? 48.144 31.739 111.503 1.00 60.97 199 LYS B C 1
ATOM 4799 O O . LYS B 2 199 ? 48.682 31.329 112.523 1.00 68.15 199 LYS B O 1
ATOM 4805 N N . LYS B 2 200 ? 48.568 31.401 110.295 1.00 57.23 200 LYS B N 1
ATOM 4806 C CA . LYS B 2 200 ? 49.724 30.537 110.119 1.00 59.96 200 LYS B CA 1
ATOM 4807 C C . LYS B 2 200 ? 51.010 31.254 110.533 1.00 63.32 200 LYS B C 1
ATOM 4808 O O . LYS B 2 200 ? 51.913 30.644 111.112 1.00 69.78 200 LYS B O 1
ATOM 4814 N N . LEU B 2 201 ? 51.081 32.550 110.240 1.00 59.28 201 LEU B N 1
ATOM 4815 C CA . LEU B 2 201 ? 52.252 33.364 110.562 1.00 55.71 201 LEU B CA 1
ATOM 4816 C C . LEU B 2 201 ? 52.312 33.849 112.028 1.00 58.69 201 LEU B C 1
ATOM 4817 O O . LEU B 2 201 ? 53.375 34.234 112.514 1.00 57.91 201 LEU B O 1
ATOM 4822 N N . LEU B 2 202 ? 51.169 33.847 112.712 1.00 50.78 202 LEU B N 1
ATOM 4823 C CA . LEU B 2 202 ? 51.081 34.313 114.084 1.00 42.98 202 LEU B CA 1
ATOM 4824 C C . LEU B 2 202 ? 50.256 33.327 114.914 1.00 48.96 202 LEU B C 1
ATOM 4825 O O . LEU B 2 202 ? 49.102 33.598 115.269 1.00 50.03 202 LEU B O 1
ATOM 4830 N N . PRO B 2 203 ? 50.839 32.162 115.208 1.00 51.36 203 PRO B N 1
ATOM 4831 C CA . PRO B 2 203 ? 50.084 31.102 115.884 1.00 47.46 203 PRO B CA 1
ATOM 4832 C C . PRO B 2 203 ? 49.571 31.525 117.241 1.00 55.21 203 PRO B C 1
ATOM 4833 O O . PRO B 2 203 ? 48.480 31.099 117.632 1.00 56.99 203 PRO B O 1
ATOM 4837 N N . GLN B 2 204 ? 50.317 32.342 117.972 1.00 60.24 204 GLN B N 1
ATOM 4838 C CA . GLN B 2 204 ? 49.889 32.589 119.347 1.00 65.81 204 GLN B CA 1
ATOM 4839 C C . GLN B 2 204 ? 48.820 33.676 119.463 1.00 64.07 204 GLN B C 1
ATOM 4840 O O . GLN B 2 204 ? 48.353 33.987 120.556 1.00 70.68 204 GLN B O 1
ATOM 4846 N N . TRP B 2 205 ? 48.423 34.239 118.328 1.00 61.23 205 TRP B N 1
ATOM 4847 C CA . TRP B 2 205 ? 47.315 35.187 118.302 1.00 61.68 205 TRP B CA 1
ATOM 4848 C C . TRP B 2 205 ? 45.986 34.451 118.151 1.00 60.20 205 TRP B C 1
ATOM 4849 O O . TRP B 2 205 ? 45.942 33.270 117.822 1.00 62.56 205 TRP B O 1
ATOM 4860 N N . ASP B 2 206 ? 44.902 35.158 118.415 1.00 56.40 206 ASP B N 1
ATOM 4861 C CA . ASP B 2 206 ? 43.580 34.631 118.147 1.00 64.25 206 ASP B CA 1
ATOM 4862 C C . ASP B 2 206 ? 42.845 35.449 117.062 1.00 68.15 206 ASP B C 1
ATOM 4863 O O . ASP B 2 206 ? 43.368 36.435 116.532 1.00 69.23 206 ASP B O 1
ATOM 4868 N N . ASP B 2 207 ? 41.621 35.037 116.755 1.00 62.17 207 ASP B N 1
ATOM 4869 C CA . ASP B 2 207 ? 40.904 35.559 115.610 1.00 58.40 207 ASP B CA 1
ATOM 4870 C C . ASP B 2 207 ? 40.682 37.061 115.675 1.00 62.63 207 ASP B C 1
ATOM 4871 O O . ASP B 2 207 ? 40.916 37.767 114.684 1.00 69.84 207 ASP B O 1
ATOM 4876 N N . ASP B 2 208 ? 40.238 37.544 116.833 1.00 58.88 208 ASP B N 1
ATOM 4877 C CA . ASP B 2 208 ? 39.966 38.970 117.013 1.00 62.26 208 ASP B CA 1
ATOM 4878 C C . ASP B 2 208 ? 41.250 39.794 116.942 1.00 64.86 208 ASP B C 1
ATOM 4879 O O . ASP B 2 208 ? 41.241 40.927 116.477 1.00 69.31 208 ASP B O 1
ATOM 4884 N N . GLN B 2 209 ? 42.351 39.231 117.421 1.00 59.59 209 GLN B N 1
ATOM 4885 C CA . GLN B 2 209 ? 43.632 39.901 117.305 1.00 56.71 209 GLN B CA 1
ATOM 4886 C C . GLN B 2 209 ? 44.039 40.012 115.842 1.00 56.78 209 GLN B C 1
ATOM 4887 O O . GLN B 2 209 ? 44.469 41.070 115.381 1.00 53.03 209 GLN B O 1
ATOM 4893 N N . ILE B 2 210 ? 43.910 38.912 115.112 1.00 59.09 210 ILE B N 1
ATOM 4894 C CA . ILE B 2 210 ? 44.253 38.917 113.695 1.00 51.68 210 ILE B CA 1
ATOM 4895 C C . ILE B 2 210 ? 43.355 39.826 112.857 1.00 44.25 210 ILE B C 1
ATOM 4896 O O . ILE B 2 210 ? 43.855 40.618 112.074 1.00 38.36 210 ILE B O 1
ATOM 4901 N N . GLU B 2 211 ? 42.042 39.735 113.045 1.00 40.87 211 GLU B N 1
ATOM 4902 C CA . GLU B 2 211 ? 41.129 40.664 112.389 1.00 44.38 211 GLU B CA 1
ATOM 4903 C C . GLU B 2 211 ? 41.437 42.141 112.665 1.00 49.89 211 GLU B C 1
ATOM 4904 O O . GLU B 2 211 ? 41.255 42.981 111.793 1.00 57.04 211 GLU B O 1
ATOM 4910 N N . SER B 2 212 ? 41.909 42.446 113.868 1.00 51.07 212 SER B N 1
ATOM 4911 C CA . SER B 2 212 ? 42.215 43.822 114.275 1.00 57.36 212 SER B CA 1
ATOM 4912 C C . SER B 2 212 ? 43.424 44.391 113.556 1.00 60.02 212 SER B C 1
ATOM 4913 O O . SER B 2 212 ? 43.480 45.589 113.266 1.00 65.00 212 SER B O 1
ATOM 4916 N N . LEU B 2 213 ? 44.407 43.530 113.317 1.00 54.38 213 LEU B N 1
ATOM 4917 C CA . LEU B 2 213 ? 45.608 43.906 112.599 1.00 51.11 213 LEU B CA 1
ATOM 4918 C C . LEU B 2 213 ? 45.249 44.273 111.150 1.00 55.43 213 LEU B C 1
ATOM 4919 O O . LEU B 2 213 ? 45.566 45.366 110.679 1.00 53.36 213 LEU B O 1
ATOM 4924 N N . LYS B 2 214 ? 44.579 43.349 110.463 1.00 52.97 214 LYS B N 1
ATOM 4925 C CA . LYS B 2 214 ? 44.054 43.556 109.121 1.00 49.96 214 LYS B CA 1
ATOM 4926 C C . LYS B 2 214 ? 43.309 44.892 108.969 1.00 50.07 214 LYS B C 1
ATOM 4927 O O . LYS B 2 214 ? 43.430 45.568 107.939 1.00 45.67 214 LYS B O 1
ATOM 4933 N N . LYS B 2 215 ? 42.551 45.282 109.991 1.00 47.66 215 LYS B N 1
ATOM 4934 C CA . LYS B 2 215 ? 41.768 46.511 109.906 1.00 49.39 215 LYS B CA 1
ATOM 4935 C C . LYS B 2 215 ? 42.481 47.720 110.473 1.00 52.78 215 LYS B C 1
ATOM 4936 O O . LYS B 2 215 ? 41.857 48.755 110.678 1.00 60.03 215 LYS B O 1
ATOM 4942 N N . SER B 2 216 ? 43.777 47.603 110.728 1.00 49.85 216 SER B N 1
ATOM 4943 C CA . SER B 2 216 ? 44.492 48.652 111.444 1.00 52.86 216 SER B CA 1
ATOM 4944 C C . SER B 2 216 ? 45.273 49.532 110.488 1.00 61.28 216 SER B C 1
ATOM 4945 O O . SER B 2 216 ? 45.508 49.155 109.344 1.00 68.73 216 SER B O 1
ATOM 4948 N N . PRO B 2 217 ? 45.689 50.714 110.955 1.00 62.66 217 PRO B N 1
ATOM 4949 C CA . PRO B 2 217 ? 46.461 51.629 110.108 1.00 59.75 217 PRO B CA 1
ATOM 4950 C C . PRO B 2 217 ? 47.821 51.076 109.719 1.00 57.00 217 PRO B C 1
ATOM 4951 O O . PRO B 2 217 ? 48.376 51.534 108.732 1.00 63.96 217 PRO B O 1
ATOM 4955 N N . ILE B 2 218 ? 48.356 50.121 110.471 1.00 51.17 218 ILE B N 1
ATOM 4956 C CA . ILE B 2 218 ? 49.699 49.632 110.186 1.00 52.15 218 ILE B CA 1
ATOM 4957 C C . ILE B 2 218 ? 49.771 48.372 109.324 1.00 50.31 218 ILE B C 1
ATOM 4958 O O . ILE B 2 218 ? 50.853 47.834 109.132 1.00 48.41 218 ILE B O 1
ATOM 4963 N N . PHE B 2 219 ? 48.640 47.893 108.812 1.00 45.61 219 PHE B N 1
ATOM 4964 C CA . PHE B 2 219 ? 48.647 46.745 107.901 1.00 44.72 219 PHE B CA 1
ATOM 4965 C C . PHE B 2 219 ? 48.645 47.227 106.433 1.00 49.92 219 PHE B C 1
ATOM 4966 O O . PHE B 2 219 ? 47.715 47.887 105.979 1.00 53.20 219 PHE B O 1
ATOM 4974 N N . GLU B 2 220 ? 49.694 46.930 105.686 1.00 51.01 220 GLU B N 1
ATOM 4975 C CA . GLU B 2 220 ? 49.674 47.282 104.276 1.00 51.39 220 GLU B CA 1
ATOM 4976 C C . GLU B 2 220 ? 50.312 46.236 103.376 1.00 51.41 220 GLU B C 1
ATOM 4977 O O . GLU B 2 220 ? 51.089 45.407 103.832 1.00 48.93 220 GLU B O 1
ATOM 4983 N N . VAL B 2 221 ? 49.954 46.264 102.096 1.00 50.84 221 VAL B N 1
ATOM 4984 C CA . VAL B 2 221 ? 50.678 45.466 101.120 1.00 46.44 221 VAL B CA 1
ATOM 4985 C C . VAL B 2 221 ? 51.726 46.342 100.440 1.00 50.94 221 VAL B C 1
ATOM 4986 O O . VAL B 2 221 ? 51.411 47.401 99.913 1.00 58.64 221 VAL B O 1
ATOM 4990 N N . LEU B 2 222 ? 52.979 45.900 100.489 1.00 53.78 222 LEU B N 1
ATOM 4991 C CA . LEU B 2 222 ? 54.112 46.652 99.957 1.00 55.55 222 LEU B CA 1
ATOM 4992 C C . LEU B 2 222 ? 54.376 46.259 98.516 1.00 63.36 222 LEU B C 1
ATOM 4993 O O . LEU B 2 222 ? 54.156 45.108 98.150 1.00 62.92 222 LEU B O 1
ATOM 4998 N N . SER B 2 223 ? 54.857 47.198 97.702 1.00 72.77 223 SER B N 1
ATOM 4999 C CA . SER B 2 223 ? 55.185 46.904 96.292 1.00 77.24 223 SER B CA 1
ATOM 5000 C C . SER B 2 223 ? 55.842 48.074 95.567 1.00 75.06 223 SER B C 1
ATOM 5001 O O . SER B 2 223 ? 55.882 49.188 96.084 1.00 75.62 223 SER B O 1
ATOM 5004 N N . LYS B 2 247 ? 57.548 56.853 108.496 1.00 77.60 275 LYS B N 1
ATOM 5005 C CA . LYS B 2 247 ? 57.078 55.890 107.491 1.00 86.22 275 LYS B CA 1
ATOM 5006 C C . LYS B 2 247 ? 57.053 54.430 108.015 1.00 82.13 275 LYS B C 1
ATOM 5007 O O . LYS B 2 247 ? 58.070 53.901 108.483 1.00 83.16 275 LYS B O 1
ATOM 5013 N N . ASN B 2 248 ? 55.879 53.797 107.924 1.00 77.02 276 ASN B N 1
ATOM 5014 C CA . ASN B 2 248 ? 55.629 52.438 108.439 1.00 71.88 276 ASN B CA 1
ATOM 5015 C C . ASN B 2 248 ? 56.550 51.345 107.885 1.00 71.53 276 ASN B C 1
ATOM 5016 O O . ASN B 2 248 ? 57.085 50.539 108.637 1.00 67.25 276 ASN B O 1
ATOM 5021 N N . SER B 2 249 ? 56.715 51.303 106.567 1.00 77.73 277 SER B N 1
ATOM 5022 C CA . SER B 2 249 ? 57.586 50.309 105.939 1.00 80.98 277 SER B CA 1
ATOM 5023 C C . SER B 2 249 ? 59.043 50.392 106.428 1.00 80.56 277 SER B C 1
ATOM 5024 O O . SER B 2 249 ? 59.860 49.520 106.120 1.00 77.49 277 SER B O 1
ATOM 5027 N N . ASP B 2 250 ? 59.351 51.431 107.205 1.00 83.39 278 ASP B N 1
ATOM 5028 C CA . ASP B 2 250 ? 60.720 51.706 107.630 1.00 88.84 278 ASP B CA 1
ATOM 5029 C C . ASP B 2 250 ? 61.013 51.062 108.967 1.00 85.13 278 ASP B C 1
ATOM 5030 O O . ASP B 2 250 ? 62.154 50.725 109.267 1.00 90.59 278 ASP B O 1
ATOM 5035 N N . LEU B 2 251 ? 59.968 50.895 109.766 1.00 76.35 279 LEU B N 1
ATOM 5036 C CA . LEU B 2 251 ? 60.072 50.311 111.096 1.00 67.74 279 LEU B CA 1
ATOM 5037 C C . LEU B 2 251 ? 60.046 48.785 111.100 1.00 70.29 279 LEU B C 1
ATOM 5038 O O . LEU B 2 251 ? 59.201 48.175 110.444 1.00 70.86 279 LEU B O 1
ATOM 5043 N N . GLU B 2 252 ? 60.944 48.164 111.863 1.00 72.95 280 GLU B N 1
ATOM 5044 C CA . GLU B 2 252 ? 60.889 46.714 112.031 1.00 75.09 280 GLU B CA 1
ATOM 5045 C C . GLU B 2 252 ? 59.606 46.306 112.767 1.00 71.32 280 GLU B C 1
ATOM 5046 O O . GLU B 2 252 ? 58.898 45.396 112.330 1.00 72.20 280 GLU B O 1
ATOM 5052 N N . PHE B 2 253 ? 59.305 46.991 113.871 1.00 64.96 281 PHE B N 1
ATOM 5053 C CA . PHE B 2 253 ? 58.062 46.759 114.606 1.00 60.50 281 PHE B CA 1
ATOM 5054 C C . PHE B 2 253 ? 57.170 47.984 114.643 1.00 59.54 281 PHE B C 1
ATOM 5055 O O . PHE B 2 253 ? 57.631 49.116 114.532 1.00 61.74 281 PHE B O 1
ATOM 5063 N N . ASN B 2 254 ? 55.881 47.740 114.817 1.00 56.76 282 ASN B N 1
ATOM 5064 C CA . ASN B 2 254 ? 54.918 48.811 114.980 1.00 56.71 282 ASN B CA 1
ATOM 5065 C C . ASN B 2 254 ? 53.783 48.355 115.897 1.00 57.44 282 ASN B C 1
ATOM 5066 O O . ASN B 2 254 ? 53.726 47.198 116.317 1.00 57.27 282 ASN B O 1
ATOM 5071 N N . THR B 2 255 ? 52.886 49.278 116.208 1.00 56.56 283 THR B N 1
ATOM 5072 C CA . THR B 2 255 ? 51.939 49.077 117.279 1.00 57.03 283 THR B CA 1
ATOM 5073 C C . THR B 2 255 ? 50.534 49.391 116.804 1.00 56.26 283 THR B C 1
ATOM 5074 O O . THR B 2 255 ? 50.330 50.181 115.892 1.00 61.50 283 THR B O 1
ATOM 5078 N N . PHE B 2 256 ? 49.557 48.741 117.409 1.00 50.43 284 PHE B N 1
ATOM 5079 C CA . PHE B 2 256 ? 48.183 49.003 117.055 1.00 53.85 284 PHE B CA 1
ATOM 5080 C C . PHE B 2 256 ? 47.373 48.547 118.250 1.00 62.24 284 PHE B C 1
ATOM 5081 O O . PHE B 2 256 ? 47.919 47.909 119.143 1.00 64.67 284 PHE B O 1
ATOM 5089 N N . TRP B 2 257 ? 46.087 48.882 118.279 1.00 65.18 285 TRP B N 1
ATOM 5090 C CA . TRP B 2 257 ? 45.283 48.626 119.466 1.00 65.16 285 TRP B CA 1
ATOM 5091 C C . TRP B 2 257 ? 44.105 47.664 119.238 1.00 66.90 285 TRP B C 1
ATOM 5092 O O . TRP B 2 257 ? 43.388 47.741 118.250 1.00 59.59 285 TRP B O 1
ATOM 5103 N N . ASP B 2 258 ? 43.962 46.730 120.167 1.00 80.00 286 ASP B N 1
ATOM 5104 C CA . ASP B 2 258 ? 42.891 45.746 120.177 1.00 87.32 286 ASP B CA 1
ATOM 5105 C C . ASP B 2 258 ? 41.525 46.386 119.971 1.00 92.12 286 ASP B C 1
ATOM 5106 O O . ASP B 2 258 ? 41.347 47.599 120.116 1.00 90.49 286 ASP B O 1
ATOM 5111 N N . GLU B 2 259 ? 40.555 45.540 119.658 1.00 98.42 287 GLU B N 1
ATOM 5112 C CA . GLU B 2 259 ? 39.154 45.916 119.680 1.00 104.16 287 GLU B CA 1
ATOM 5113 C C . GLU B 2 259 ? 38.777 46.348 121.093 1.00 104.01 287 GLU B C 1
ATOM 5114 O O . GLU B 2 259 ? 37.947 47.234 121.286 1.00 103.33 287 GLU B O 1
ATOM 5120 N N . LYS B 2 260 ? 39.406 45.712 122.078 1.00 104.04 288 LYS B N 1
ATOM 5121 C CA . LYS B 2 260 ? 39.132 45.980 123.483 1.00 100.36 288 LYS B CA 1
ATOM 5122 C C . LYS B 2 260 ? 40.175 46.917 124.100 1.00 92.21 288 LYS B C 1
ATOM 5123 O O . LYS B 2 260 ? 40.341 46.958 125.318 1.00 92.90 288 LYS B O 1
ATOM 5129 N N . GLY B 2 261 ? 40.885 47.658 123.259 1.00 84.90 289 GLY B N 1
ATOM 5130 C CA . GLY B 2 261 ? 41.849 48.634 123.737 1.00 81.95 289 GLY B CA 1
ATOM 5131 C C . GLY B 2 261 ? 43.231 48.107 124.093 1.00 81.41 289 GLY B C 1
ATOM 5132 O O . GLY B 2 261 ? 44.081 48.854 124.574 1.00 78.47 289 GLY B O 1
ATOM 5133 N N . ASN B 2 262 ? 43.477 46.826 123.850 1.00 84.94 290 ASN B N 1
ATOM 5134 C CA . ASN B 2 262 ? 44.755 46.230 124.233 1.00 89.42 290 ASN B CA 1
ATOM 5135 C C . ASN B 2 262 ? 45.846 46.482 123.209 1.00 82.80 290 ASN B C 1
ATOM 5136 O O . ASN B 2 262 ? 45.664 46.211 122.028 1.00 79.41 290 ASN B O 1
ATOM 5141 N N . GLU B 2 263 ? 46.987 46.996 123.654 1.00 77.40 291 GLU B N 1
ATOM 5142 C CA . GLU B 2 263 ? 48.048 47.316 122.703 1.00 73.95 291 GLU B CA 1
ATOM 5143 C C . GLU B 2 263 ? 48.845 46.083 122.281 1.00 75.75 291 GLU B C 1
ATOM 5144 O O . GLU B 2 263 ? 49.252 45.255 123.113 1.00 79.33 291 GLU B O 1
ATOM 5150 N N . ILE B 2 264 ? 49.033 45.972 120.968 1.00 67.13 292 ILE B N 1
ATOM 5151 C CA . ILE B 2 264 ? 49.679 44.827 120.352 1.00 56.53 292 ILE B CA 1
ATOM 5152 C C . ILE B 2 264 ? 50.808 45.315 119.467 1.00 58.93 292 ILE B C 1
ATOM 5153 O O . ILE B 2 264 ? 50.631 46.269 118.711 1.00 64.52 292 ILE B O 1
ATOM 5158 N N . LYS B 2 265 ? 51.971 44.681 119.582 1.00 57.76 293 LYS B N 1
ATOM 5159 C CA . LYS B 2 265 ? 53.093 44.993 118.717 1.00 62.86 293 LYS B CA 1
ATOM 5160 C C . LYS B 2 265 ? 53.285 43.879 117.705 1.00 63.92 293 LYS B C 1
ATOM 5161 O O . LYS B 2 265 ? 52.928 42.731 117.959 1.00 65.59 293 LYS B O 1
ATOM 5167 N N . VAL B 2 266 ? 53.842 44.213 116.549 1.00 61.80 294 VAL B N 1
ATOM 5168 C CA . VAL B 2 266 ? 53.931 43.239 115.467 1.00 56.23 294 VAL B CA 1
ATOM 5169 C C . VAL B 2 266 ? 55.068 43.566 114.514 1.00 57.41 294 VAL B C 1
ATOM 5170 O O . VAL B 2 266 ? 55.336 44.732 114.247 1.00 58.12 294 VAL B O 1
ATOM 5174 N N . GLY B 2 267 ? 55.751 42.536 114.023 1.00 58.07 295 GLY B N 1
ATOM 5175 C CA . GLY B 2 267 ? 56.870 42.745 113.125 1.00 54.66 295 GLY B CA 1
ATOM 5176 C C . GLY B 2 267 ? 56.444 42.695 111.671 1.00 60.54 295 GLY B C 1
ATOM 5177 O O . GLY B 2 267 ? 55.386 43.230 111.288 1.00 58.93 295 GLY B O 1
ATOM 5178 N N . LYS B 2 268 ? 57.270 42.030 110.864 1.00 63.51 296 LYS B N 1
ATOM 5179 C CA . LYS B 2 268 ? 57.087 41.968 109.418 1.00 60.55 296 LYS B CA 1
ATOM 5180 C C . LYS B 2 268 ? 55.746 41.362 108.970 1.00 60.78 296 LYS B C 1
ATOM 5181 O O . LYS B 2 268 ? 55.356 41.538 107.822 1.00 67.68 296 LYS B O 1
ATOM 5187 N N . GLN B 2 269 ? 55.056 40.646 109.858 1.00 52.33 297 GLN B N 1
ATOM 5188 C CA . GLN B 2 269 ? 53.773 40.025 109.526 1.00 47.33 297 GLN B CA 1
ATOM 5189 C C . GLN B 2 269 ? 52.702 41.004 109.031 1.00 50.95 297 GLN B C 1
ATOM 5190 O O . GLN B 2 269 ? 51.728 40.586 108.417 1.00 49.72 297 GLN B O 1
ATOM 5196 N N . ARG B 2 270 ? 52.862 42.292 109.316 1.00 54.59 298 ARG B N 1
ATOM 5197 C CA . ARG B 2 270 ? 51.845 43.274 108.951 1.00 53.19 298 ARG B CA 1
ATOM 5198 C C . ARG B 2 270 ? 51.958 43.658 107.484 1.00 55.31 298 ARG B C 1
ATOM 5199 O O . ARG B 2 270 ? 51.108 44.367 106.954 1.00 62.92 298 ARG B O 1
ATOM 5207 N N . PHE B 2 271 ? 53.017 43.192 106.837 1.00 49.88 299 PHE B N 1
ATOM 5208 C CA . PHE B 2 271 ? 53.187 43.376 105.407 1.00 47.73 299 PHE B CA 1
ATOM 5209 C C . PHE B 2 271 ? 52.961 42.054 104.677 1.00 49.40 299 PHE B C 1
ATOM 5210 O O . PHE B 2 271 ? 53.270 41.932 103.496 1.00 54.23 299 PHE B O 1
ATOM 5218 N N . GLN B 2 272 ? 52.400 41.078 105.380 1.00 41.44 300 GLN B N 1
ATOM 5219 C CA . GLN B 2 272 ? 52.123 39.775 104.805 1.00 40.52 300 GLN B CA 1
ATOM 5220 C C . GLN B 2 272 ? 50.636 39.436 104.759 1.00 47.49 300 GLN B C 1
ATOM 5221 O O . GLN B 2 272 ? 49.799 40.229 105.181 1.00 50.94 300 GLN B O 1
ATOM 5227 N N . GLY B 2 273 ? 50.334 38.255 104.211 1.00 48.49 301 GLY B N 1
ATOM 5228 C CA . GLY B 2 273 ? 49.019 37.647 104.284 1.00 47.04 301 GLY B CA 1
ATOM 5229 C C . GLY B 2 273 ? 48.115 37.932 103.097 1.00 50.38 301 GLY B C 1
ATOM 5230 O O . GLY B 2 273 ? 47.053 37.312 102.974 1.00 51.75 301 GLY B O 1
ATOM 5231 N N . CYS B 2 274 ? 48.508 38.868 102.231 1.00 48.08 302 CYS B N 1
ATOM 5232 C CA . CYS B 2 274 ? 47.655 39.265 101.103 1.00 50.39 302 CYS B CA 1
ATOM 5233 C C . CYS B 2 274 ? 48.062 38.574 99.815 1.00 53.75 302 CYS B C 1
ATOM 5234 O O . CYS B 2 274 ? 47.352 38.609 98.841 1.00 53.80 302 CYS B O 1
ATOM 5237 N N . ASN B 2 275 ? 49.205 37.911 99.845 1.00 62.24 303 ASN B N 1
ATOM 5238 C CA . ASN B 2 275 ? 49.860 37.388 98.651 1.00 63.17 303 ASN B CA 1
ATOM 5239 C C . ASN B 2 275 ? 49.144 36.226 97.924 1.00 56.82 303 ASN B C 1
ATOM 5240 O O . ASN B 2 275 ? 48.847 36.285 96.731 1.00 58.85 303 ASN B O 1
ATOM 5245 N N . ASN B 2 276 ? 48.878 35.158 98.651 1.00 54.45 304 ASN B N 1
ATOM 5246 C CA . ASN B 2 276 ? 48.128 34.041 98.103 1.00 49.11 304 ASN B CA 1
ATOM 5247 C C . ASN B 2 276 ? 46.826 34.489 97.419 1.00 48.27 304 ASN B C 1
ATOM 5248 O O . ASN B 2 276 ? 46.440 33.931 96.392 1.00 49.41 304 ASN B O 1
ATOM 5253 N N . LEU B 2 277 ? 46.128 35.474 97.980 1.00 47.20 305 LEU B N 1
ATOM 5254 C CA . LEU B 2 277 ? 44.884 35.929 97.361 1.00 45.34 305 LEU B CA 1
ATOM 5255 C C . LEU B 2 277 ? 45.214 36.671 96.065 1.00 48.55 305 LEU B C 1
ATOM 5256 O O . LEU B 2 277 ? 44.688 36.364 95.002 1.00 53.41 305 LEU B O 1
ATOM 5261 N N . ILE B 2 278 ? 46.110 37.640 96.162 1.00 42.17 306 ILE B N 1
ATOM 5262 C CA . ILE B 2 278 ? 46.539 38.401 95.006 1.00 40.38 306 ILE B CA 1
ATOM 5263 C C . ILE B 2 278 ? 47.009 37.528 93.832 1.00 48.96 306 ILE B C 1
ATOM 5264 O O . ILE B 2 278 ? 46.682 37.806 92.687 1.00 53.57 306 ILE B O 1
ATOM 5269 N N . LYS B 2 279 ? 47.746 36.463 94.116 1.00 47.13 307 LYS B N 1
ATOM 5270 C CA . LYS B 2 279 ? 48.173 35.545 93.064 1.00 47.39 307 LYS B CA 1
ATOM 5271 C C . LYS B 2 279 ? 47.004 34.798 92.465 1.00 47.83 307 LYS B C 1
ATOM 5272 O O . LYS B 2 279 ? 46.887 34.720 91.252 1.00 56.48 307 LYS B O 1
ATOM 5278 N N . ASN B 2 280 ? 46.142 34.233 93.302 1.00 44.32 308 ASN B N 1
ATOM 5279 C CA . ASN B 2 280 ? 44.952 33.548 92.789 1.00 44.97 308 ASN B CA 1
ATOM 5280 C C . ASN B 2 280 ? 44.057 34.384 91.877 1.00 45.39 308 ASN B C 1
ATOM 5281 O O . ASN B 2 280 ? 43.665 33.919 90.820 1.00 51.54 308 ASN B O 1
ATOM 5286 N N . ILE B 2 281 ? 43.738 35.605 92.296 1.00 44.41 309 ILE B N 1
ATOM 5287 C CA . ILE B 2 281 ? 42.954 36.536 91.488 1.00 42.45 309 ILE B CA 1
ATOM 5288 C C . ILE B 2 281 ? 43.646 36.782 90.154 1.00 44.29 309 ILE B C 1
ATOM 5289 O O . ILE B 2 281 ? 43.023 36.691 89.098 1.00 49.98 309 ILE B O 1
ATOM 5294 N N . SER B 2 282 ? 44.937 37.084 90.201 1.00 40.73 310 SER B N 1
ATOM 5295 C CA . SER B 2 282 ? 45.698 37.355 88.989 1.00 40.56 310 SER B CA 1
ATOM 5296 C C . SER B 2 282 ? 45.701 36.203 87.976 1.00 45.63 310 SER B C 1
ATOM 5297 O O . SER B 2 282 ? 45.512 36.427 86.781 1.00 49.49 310 SER B O 1
ATOM 5300 N N . ASN B 2 283 ? 45.904 34.977 88.446 1.00 38.15 311 ASN B N 1
ATOM 5301 C CA . ASN B 2 283 ? 45.859 33.824 87.548 1.00 43.87 311 ASN B CA 1
ATOM 5302 C C . ASN B 2 283 ? 44.508 33.718 86.876 1.00 48.33 311 ASN B C 1
ATOM 5303 O O . ASN B 2 283 ? 44.408 33.421 85.677 1.00 47.31 311 ASN B O 1
ATOM 5308 N N . ARG B 2 284 ? 43.460 33.966 87.648 1.00 42.54 312 ARG B N 1
ATOM 5309 C CA . ARG B 2 284 ? 42.140 33.955 87.066 1.00 40.88 312 ARG B CA 1
ATOM 5310 C C . ARG B 2 284 ? 41.931 35.088 86.057 1.00 44.76 312 ARG B C 1
ATOM 5311 O O . ARG B 2 284 ? 41.381 34.868 84.977 1.00 47.17 312 ARG B O 1
ATOM 5319 N N . VAL B 2 285 ? 42.365 36.297 86.399 1.00 37.92 313 VAL B N 1
ATOM 5320 C CA . VAL B 2 285 ? 42.163 37.417 85.500 1.00 33.08 313 VAL B CA 1
ATOM 5321 C C . VAL B 2 285 ? 42.804 37.113 84.162 1.00 40.23 313 VAL B C 1
ATOM 5322 O O . VAL B 2 285 ? 42.232 37.378 83.113 1.00 48.50 313 VAL B O 1
ATOM 5326 N N . GLY B 2 286 ? 43.986 36.523 84.209 1.00 39.34 314 GLY B N 1
ATOM 5327 C CA . GLY B 2 286 ? 44.709 36.175 83.005 1.00 38.45 314 GLY B CA 1
ATOM 5328 C C . GLY B 2 286 ? 43.984 35.185 82.113 1.00 42.87 314 GLY B C 1
ATOM 5329 O O . GLY B 2 286 ? 43.851 35.423 80.936 1.00 52.11 314 GLY B O 1
ATOM 5330 N N . LEU B 2 287 ? 43.536 34.063 82.658 1.00 40.56 315 LEU B N 1
ATOM 5331 C CA . LEU B 2 287 ? 42.780 33.106 81.870 1.00 38.03 315 LEU B CA 1
ATOM 5332 C C . LEU B 2 287 ? 41.500 33.736 81.315 1.00 41.89 315 LEU B C 1
ATOM 5333 O O . LEU B 2 287 ? 41.039 33.414 80.223 1.00 43.49 315 LEU B O 1
ATOM 5338 N N . THR B 2 288 ? 40.903 34.625 82.080 1.00 40.59 316 THR B N 1
ATOM 5339 C CA . THR B 2 288 ? 39.669 35.222 81.627 1.00 41.88 316 THR B CA 1
ATOM 5340 C C . THR B 2 288 ? 39.925 36.117 80.416 1.00 43.00 316 THR B C 1
ATOM 5341 O O . THR B 2 288 ? 39.394 35.883 79.349 1.00 43.76 316 THR B O 1
ATOM 5345 N N . LEU B 2 289 ? 40.756 37.135 80.579 1.00 41.71 317 LEU B N 1
ATOM 5346 C CA . LEU B 2 289 ? 40.904 38.133 79.537 1.00 42.75 317 LEU B CA 1
ATOM 5347 C C . LEU B 2 289 ? 41.511 37.539 78.270 1.00 45.38 317 LEU B C 1
ATOM 5348 O O . LEU B 2 289 ? 41.311 38.028 77.168 1.00 52.24 317 LEU B O 1
ATOM 5353 N N . ASP B 2 290 ? 42.224 36.446 78.439 1.00 40.53 318 ASP B N 1
ATOM 5354 C CA . ASP B 2 290 ? 42.777 35.708 77.319 1.00 41.15 318 ASP B CA 1
ATOM 5355 C C . ASP B 2 290 ? 41.714 35.024 76.460 1.00 45.24 318 ASP B C 1
ATOM 5356 O O . ASP B 2 290 ? 42.018 34.500 75.410 1.00 45.82 318 ASP B O 1
ATOM 5361 N N . ASN B 2 291 ? 40.474 35.000 76.923 1.00 45.06 319 ASN B N 1
ATOM 5362 C CA . ASN B 2 291 ? 39.414 34.360 76.172 1.00 43.57 319 ASN B CA 1
ATOM 5363 C C . ASN B 2 291 ? 38.447 35.363 75.605 1.00 46.55 319 ASN B C 1
ATOM 5364 O O . ASN B 2 291 ? 37.360 35.002 75.165 1.00 54.85 319 ASN B O 1
ATOM 5369 N N . ILE B 2 292 ? 38.850 36.628 75.636 1.00 38.74 320 ILE B N 1
ATOM 5370 C CA . ILE B 2 292 ? 38.174 37.671 74.882 1.00 43.32 320 ILE B CA 1
ATOM 5371 C C . ILE B 2 292 ? 38.660 37.546 73.431 1.00 49.49 320 ILE B C 1
ATOM 5372 O O . ILE B 2 292 ? 39.874 37.612 73.152 1.00 49.49 320 ILE B O 1
ATOM 5377 N N . ASP B 2 293 ? 37.720 37.350 72.508 1.00 53.61 321 ASP B N 1
ATOM 5378 C CA . ASP B 2 293 ? 38.075 36.975 71.134 1.00 56.77 321 ASP B CA 1
ATOM 5379 C C . ASP B 2 293 ? 38.532 38.162 70.269 1.00 55.30 321 ASP B C 1
ATOM 5380 O O . ASP B 2 293 ? 39.418 38.022 69.422 1.00 58.20 321 ASP B O 1
ATOM 5385 N N . ASP B 2 294 ? 37.944 39.334 70.487 1.00 50.43 322 ASP B N 1
ATOM 5386 C CA . ASP B 2 294 ? 38.352 40.510 69.728 1.00 49.30 322 ASP B CA 1
ATOM 5387 C C . ASP B 2 294 ? 39.515 41.231 70.400 1.00 47.97 322 ASP B C 1
ATOM 5388 O O . ASP B 2 294 ? 39.323 41.981 71.358 1.00 47.59 322 ASP B O 1
ATOM 5393 N N . ILE B 2 295 ? 40.721 41.027 69.886 1.00 46.14 323 ILE B N 1
ATOM 5394 C CA . ILE B 2 295 ? 41.910 41.562 70.558 1.00 44.94 323 ILE B CA 1
ATOM 5395 C C . ILE B 2 295 ? 41.828 43.063 70.802 1.00 45.88 323 ILE B C 1
ATOM 5396 O O . ILE B 2 295 ? 42.456 43.567 71.718 1.00 44.07 323 ILE B O 1
ATOM 5401 N N . ASN B 2 296 ? 41.076 43.779 69.972 1.00 42.86 324 ASN B N 1
ATOM 5402 C CA . ASN B 2 296 ? 40.935 45.221 70.149 1.00 47.91 324 ASN B CA 1
ATOM 5403 C C . ASN B 2 296 ? 40.090 45.604 71.348 1.00 48.89 324 ASN B C 1
ATOM 5404 O O . ASN B 2 296 ? 40.361 46.616 72.020 1.00 46.54 324 ASN B O 1
ATOM 5409 N N . LYS B 2 297 ? 39.058 44.799 71.598 1.00 46.32 325 LYS B N 1
ATOM 5410 C CA . LYS B 2 297 ? 38.326 44.869 72.853 1.00 46.74 325 LYS B CA 1
ATOM 5411 C C . LYS B 2 297 ? 39.259 44.520 74.022 1.00 45.76 325 LYS B C 1
ATOM 5412 O O . LYS B 2 297 ? 39.403 45.287 74.974 1.00 45.38 325 LYS B O 1
ATOM 5418 N N . ALA B 2 298 ? 39.895 43.357 73.928 1.00 39.55 326 ALA B N 1
ATOM 5419 C CA . ALA B 2 298 ? 40.806 42.885 74.953 1.00 33.81 326 ALA B CA 1
ATOM 5420 C C . ALA B 2 298 ? 41.799 43.959 75.430 1.00 39.29 326 ALA B C 1
ATOM 5421 O O . ALA B 2 298 ? 41.958 44.178 76.633 1.00 43.22 326 ALA B O 1
ATOM 5423 N N . LYS B 2 299 ? 42.449 44.637 74.492 1.00 36.70 327 LYS B N 1
ATOM 5424 C CA . LYS B 2 299 ? 43.411 45.668 74.859 1.00 42.46 327 LYS B CA 1
ATOM 5425 C C . LYS B 2 299 ? 42.759 46.700 75.764 1.00 42.10 327 LYS B C 1
ATOM 5426 O O . LYS B 2 299 ? 43.363 47.152 76.733 1.00 50.06 327 LYS B O 1
ATOM 5432 N N . ALA B 2 300 ? 41.524 47.058 75.446 1.00 35.67 328 ALA B N 1
ATOM 5433 C CA . ALA B 2 300 ? 40.786 48.077 76.187 1.00 35.40 328 ALA B CA 1
ATOM 5434 C C . ALA B 2 300 ? 40.455 47.607 77.595 1.00 41.56 328 ALA B C 1
ATOM 5435 O O . ALA B 2 300 ? 40.594 48.376 78.553 1.00 40.32 328 ALA B O 1
ATOM 5437 N N . VAL B 2 301 ? 39.983 46.360 77.713 1.00 36.71 329 VAL B N 1
ATOM 5438 C CA . VAL B 2 301 ? 39.674 45.805 79.013 1.00 37.12 329 VAL B CA 1
ATOM 5439 C C . VAL B 2 301 ? 40.881 45.843 79.955 1.00 40.62 329 VAL B C 1
ATOM 5440 O O . VAL B 2 301 ? 40.803 46.393 81.044 1.00 45.16 329 VAL B O 1
ATOM 5444 N N . TRP B 2 302 ? 41.993 45.261 79.527 1.00 38.62 330 TRP B N 1
ATOM 5445 C CA . TRP B 2 302 ? 43.228 45.306 80.293 1.00 34.33 330 TRP B CA 1
ATOM 5446 C C . TRP B 2 302 ? 43.636 46.717 80.723 1.00 33.21 330 TRP B C 1
ATOM 5447 O O . TRP B 2 302 ? 44.464 46.867 81.582 1.00 39.03 330 TRP B O 1
ATOM 5458 N N . GLU B 2 303 ? 43.094 47.754 80.103 1.00 32.67 331 GLU B N 1
ATOM 5459 C CA . GLU B 2 303 ? 43.500 49.115 80.443 1.00 40.10 331 GLU B CA 1
ATOM 5460 C C . GLU B 2 303 ? 42.485 49.782 81.351 1.00 38.86 331 GLU B C 1
ATOM 5461 O O . GLU B 2 303 ? 42.569 50.979 81.625 1.00 40.07 331 GLU B O 1
ATOM 5467 N N . ASN B 2 304 ? 41.501 49.012 81.781 1.00 32.25 332 ASN B N 1
ATOM 5468 C CA . ASN B 2 304 ? 40.491 49.512 82.684 1.00 36.53 332 ASN B CA 1
ATOM 5469 C C . ASN B 2 304 ? 40.102 48.456 83.695 1.00 44.35 332 ASN B C 1
ATOM 5470 O O . ASN B 2 304 ? 38.948 48.039 83.743 1.00 42.15 332 ASN B O 1
ATOM 5475 N N . ILE B 2 305 ? 41.083 48.023 84.491 1.00 43.79 333 ILE B N 1
ATOM 5476 C CA . ILE B 2 305 ? 40.842 47.095 85.577 1.00 43.68 333 ILE B CA 1
ATOM 5477 C C . ILE B 2 305 ? 40.211 47.856 86.750 1.00 44.96 333 ILE B C 1
ATOM 5478 O O . ILE B 2 305 ? 40.719 48.887 87.188 1.00 50.79 333 ILE B O 1
ATOM 5483 N N . ILE B 2 306 ? 39.071 47.356 87.219 1.00 39.89 334 ILE B N 1
ATOM 5484 C CA . ILE B 2 306 ? 38.333 47.950 88.326 1.00 41.64 334 ILE B CA 1
ATOM 5485 C C . ILE B 2 306 ? 38.334 46.984 89.512 1.00 45.15 334 ILE B C 1
ATOM 5486 O O . ILE B 2 306 ? 37.926 45.830 89.377 1.00 44.35 334 ILE B O 1
ATOM 5491 N N . ILE B 2 307 ? 38.812 47.450 90.665 1.00 47.51 335 ILE B N 1
ATOM 5492 C CA . ILE B 2 307 ? 38.863 46.602 91.865 1.00 45.57 335 ILE B CA 1
ATOM 5493 C C . ILE B 2 307 ? 37.962 47.157 92.969 1.00 37.98 335 ILE B C 1
ATOM 5494 O O . ILE B 2 307 ? 38.059 48.314 93.338 1.00 38.39 335 ILE B O 1
ATOM 5499 N N . VAL B 2 308 ? 37.062 46.335 93.477 1.00 38.37 336 VAL B N 1
ATOM 5500 C CA . VAL B 2 308 ? 36.071 46.806 94.438 1.00 43.04 336 VAL B CA 1
ATOM 5501 C C . VAL B 2 308 ? 35.904 45.792 95.553 1.00 42.39 336 VAL B C 1
ATOM 5502 O O . VAL B 2 308 ? 36.295 44.635 95.403 1.00 41.80 336 VAL B O 1
ATOM 5506 N N . GLY B 2 309 ? 35.311 46.231 96.664 1.00 44.98 337 GLY B N 1
ATOM 5507 C CA . GLY B 2 309 ? 35.087 45.371 97.823 1.00 47.02 337 GLY B CA 1
ATOM 5508 C C . GLY B 2 309 ? 35.873 45.781 99.061 1.00 49.07 337 GLY B C 1
ATOM 5509 O O . GLY B 2 309 ? 36.929 46.415 98.971 1.00 48.42 337 GLY B O 1
ATOM 5510 N N . GLY B 2 310 ? 35.364 45.408 100.227 1.00 47.25 338 GLY B N 1
ATOM 5511 C CA . GLY B 2 310 ? 35.990 45.786 101.484 1.00 40.90 338 GLY B CA 1
ATOM 5512 C C . GLY B 2 310 ? 37.485 45.547 101.561 1.00 39.55 338 GLY B C 1
ATOM 5513 O O . GLY B 2 310 ? 38.274 46.449 101.869 1.00 40.60 338 GLY B O 1
ATOM 5514 N N . THR B 2 311 ? 37.898 44.326 101.278 1.00 33.41 339 THR B N 1
ATOM 5515 C CA . THR B 2 311 ? 39.317 44.048 101.295 1.00 34.23 339 THR B CA 1
ATOM 5516 C C . THR B 2 311 ? 40.138 45.146 100.620 1.00 39.24 339 THR B C 1
ATOM 5517 O O . THR B 2 311 ? 41.234 45.483 101.074 1.00 42.52 339 THR B O 1
ATOM 5521 N N . THR B 2 312 ? 39.602 45.711 99.538 1.00 41.50 340 THR B N 1
ATOM 5522 C CA . THR B 2 312 ? 40.415 46.547 98.665 1.00 42.30 340 THR B CA 1
ATOM 5523 C C . THR B 2 312 ? 40.788 47.841 99.330 1.00 41.08 340 THR B C 1
ATOM 5524 O O . THR B 2 312 ? 41.624 48.585 98.821 1.00 44.01 340 THR B O 1
ATOM 5528 N N . SER B 2 313 ? 40.176 48.122 100.471 1.00 40.66 341 SER B N 1
ATOM 5529 C CA . SER B 2 313 ? 40.536 49.348 101.162 1.00 47.26 341 SER B CA 1
ATOM 5530 C C . SER B 2 313 ? 41.808 49.176 102.000 1.00 47.46 341 SER B C 1
ATOM 5531 O O . SER B 2 313 ? 42.318 50.140 102.576 1.00 50.38 341 SER B O 1
ATOM 5534 N N . ILE B 2 314 ? 42.332 47.954 102.044 1.00 40.80 342 ILE B N 1
ATOM 5535 C CA . ILE B 2 314 ? 43.587 47.705 102.739 1.00 40.11 342 ILE B CA 1
ATOM 5536 C C . ILE B 2 314 ? 44.655 48.479 102.018 1.00 43.93 342 ILE B C 1
ATOM 5537 O O . ILE B 2 314 ? 44.874 48.281 100.833 1.00 42.90 342 ILE B O 1
ATOM 5542 N N . SER B 2 315 ? 45.332 49.358 102.738 1.00 47.79 343 SER B N 1
ATOM 5543 C CA . SER B 2 315 ? 46.374 50.160 102.131 1.00 44.93 343 SER B CA 1
ATOM 5544 C C . SER B 2 315 ? 47.352 49.317 101.328 1.00 48.67 343 SER B C 1
ATOM 5545 O O . SER B 2 315 ? 47.892 48.320 101.812 1.00 46.59 343 SER B O 1
ATOM 5548 N N . GLY B 2 316 ? 47.561 49.731 100.086 1.00 50.58 344 GLY B N 1
ATOM 5549 C CA . GLY B 2 316 ? 48.480 49.056 99.190 1.00 47.63 344 GLY B CA 1
ATOM 5550 C C . GLY B 2 316 ? 47.875 47.948 98.344 1.00 46.04 344 GLY B C 1
ATOM 5551 O O . GLY B 2 316 ? 48.512 47.486 97.408 1.00 46.12 344 GLY B O 1
ATOM 5552 N N . PHE B 2 317 ? 46.653 47.521 98.659 1.00 43.15 345 PHE B N 1
ATOM 5553 C CA . PHE B 2 317 ? 46.130 46.307 98.058 1.00 41.21 345 PHE B CA 1
ATOM 5554 C C . PHE B 2 317 ? 45.929 46.387 96.551 1.00 45.76 345 PHE B C 1
ATOM 5555 O O . PHE B 2 317 ? 46.490 45.593 95.817 1.00 45.87 345 PHE B O 1
ATOM 5563 N N . LYS B 2 318 ? 45.118 47.330 96.095 1.00 46.92 346 LYS B N 1
ATOM 5564 C CA . LYS B 2 318 ? 44.909 47.525 94.667 1.00 42.65 346 LYS B CA 1
ATOM 5565 C C . LYS B 2 318 ? 46.239 47.641 93.887 1.00 47.88 346 LYS B C 1
ATOM 5566 O O . LYS B 2 318 ? 46.446 46.961 92.879 1.00 48.66 346 LYS B O 1
ATOM 5572 N N . GLU B 2 319 ? 47.143 48.497 94.349 1.00 45.36 347 GLU B N 1
ATOM 5573 C CA . GLU B 2 319 ? 48.396 48.674 93.635 1.00 38.65 347 GLU B CA 1
ATOM 5574 C C . GLU B 2 319 ? 49.191 47.365 93.616 1.00 41.16 347 GLU B C 1
ATOM 5575 O O . GLU B 2 319 ? 49.874 47.043 92.650 1.00 44.14 347 GLU B O 1
ATOM 5581 N N . ALA B 2 320 ? 49.080 46.593 94.683 1.00 44.94 348 ALA B N 1
ATOM 5582 C CA . ALA B 2 320 ? 49.790 45.327 94.768 1.00 40.66 348 ALA B CA 1
ATOM 5583 C C . ALA B 2 320 ? 49.216 44.343 93.770 1.00 43.15 348 ALA B C 1
ATOM 5584 O O . ALA B 2 320 ? 49.936 43.558 93.181 1.00 41.59 348 ALA B O 1
ATOM 5586 N N . LEU B 2 321 ? 47.901 44.382 93.606 1.00 47.36 349 LEU B N 1
ATOM 5587 C CA . LEU B 2 321 ? 47.203 43.503 92.683 1.00 46.41 349 LEU B CA 1
ATOM 5588 C C . LEU B 2 321 ? 47.564 43.859 91.251 1.00 46.48 349 LEU B C 1
ATOM 5589 O O . LEU B 2 321 ? 47.818 42.983 90.434 1.00 39.79 349 LEU B O 1
ATOM 5594 N N . LEU B 2 322 ? 47.590 45.156 90.959 1.00 47.55 350 LEU B N 1
ATOM 5595 C CA . LEU B 2 322 ? 48.055 45.639 89.662 1.00 39.82 350 LEU B CA 1
ATOM 5596 C C . LEU B 2 322 ? 49.463 45.138 89.418 1.00 39.85 350 LEU B C 1
ATOM 5597 O O . LEU B 2 322 ? 49.788 44.660 88.331 1.00 43.39 350 LEU B O 1
ATOM 5602 N N . GLY B 2 323 ? 50.299 45.263 90.443 1.00 36.09 351 GLY B N 1
ATOM 5603 C CA . GLY B 2 323 ? 51.697 44.916 90.317 1.00 28.99 351 GLY B CA 1
ATOM 5604 C C . GLY B 2 323 ? 51.835 43.471 89.893 1.00 31.76 351 GLY B C 1
ATOM 5605 O O . GLY B 2 323 ? 52.769 43.098 89.207 1.00 27.79 351 GLY B O 1
ATOM 5606 N N . GLN B 2 324 ? 50.883 42.651 90.300 1.00 34.70 352 GLN B N 1
ATOM 5607 C CA . GLN B 2 324 ? 51.005 41.228 90.102 1.00 35.49 352 GLN B CA 1
ATOM 5608 C C . GLN B 2 324 ? 50.537 40.905 88.715 1.00 45.12 352 GLN B C 1
ATOM 5609 O O . GLN B 2 324 ? 51.120 40.066 88.047 1.00 49.38 352 GLN B O 1
ATOM 5615 N N . LEU B 2 325 ? 49.465 41.570 88.292 1.00 43.65 353 LEU B N 1
ATOM 5616 C CA . LEU B 2 325 ? 48.960 41.391 86.952 1.00 36.26 353 LEU B CA 1
ATOM 5617 C C . LEU B 2 325 ? 50.070 41.755 85.967 1.00 41.87 353 LEU B C 1
ATOM 5618 O O . LEU B 2 325 ? 50.332 41.015 85.021 1.00 41.03 353 LEU B O 1
ATOM 5623 N N . LEU B 2 326 ? 50.734 42.884 86.192 1.00 39.84 354 LEU B N 1
ATOM 5624 C CA . LEU B 2 326 ? 51.922 43.206 85.403 1.00 42.93 354 LEU B CA 1
ATOM 5625 C C . LEU B 2 326 ? 52.985 42.101 85.407 1.00 46.18 354 LEU B C 1
ATOM 5626 O O . LEU B 2 326 ? 53.401 41.624 84.359 1.00 51.56 354 LEU B O 1
ATOM 5631 N N . LYS B 2 327 ? 53.408 41.680 86.585 1.00 47.57 355 LYS B N 1
ATOM 5632 C CA . LYS B 2 327 ? 54.437 40.664 86.688 1.00 47.33 355 LYS B CA 1
ATOM 5633 C C . LYS B 2 327 ? 54.069 39.392 85.922 1.00 43.20 355 LYS B C 1
ATOM 5634 O O . LYS B 2 327 ? 54.920 38.734 85.359 1.00 49.71 355 LYS B O 1
ATOM 5640 N N . ASP B 2 328 ? 52.793 39.061 85.863 1.00 40.31 356 ASP B N 1
ATOM 5641 C CA . ASP B 2 328 ? 52.383 37.776 85.311 1.00 45.61 356 ASP B CA 1
ATOM 5642 C C . ASP B 2 328 ? 51.959 37.768 83.855 1.00 47.98 356 ASP B C 1
ATOM 5643 O O . ASP B 2 328 ? 51.946 36.708 83.233 1.00 55.76 356 ASP B O 1
ATOM 5648 N N . HIS B 2 329 ? 51.553 38.919 83.329 1.00 43.50 357 HIS B N 1
ATOM 5649 C CA . HIS B 2 329 ? 50.726 38.933 82.114 1.00 40.55 357 HIS B CA 1
ATOM 5650 C C . HIS B 2 329 ? 51.169 39.928 81.093 1.00 41.01 357 HIS B C 1
ATOM 5651 O O . HIS B 2 329 ? 50.800 39.809 79.939 1.00 45.76 357 HIS B O 1
ATOM 5658 N N . LEU B 2 330 ? 51.923 40.932 81.518 1.00 40.85 358 LEU B N 1
ATOM 5659 C CA . LEU B 2 330 ? 52.367 41.957 80.597 1.00 41.66 358 LEU B CA 1
ATOM 5660 C C . LEU B 2 330 ? 53.177 41.338 79.464 1.00 49.89 358 LEU B C 1
ATOM 5661 O O . LEU B 2 330 ? 54.061 40.514 79.688 1.00 59.34 358 LEU B O 1
ATOM 5666 N N . ILE B 2 331 ? 52.849 41.715 78.240 1.00 46.18 359 ILE B N 1
ATOM 5667 C CA . ILE B 2 331 ? 53.639 41.300 77.093 1.00 48.98 359 ILE B CA 1
ATOM 5668 C C . ILE B 2 331 ? 54.758 42.324 76.901 1.00 49.38 359 ILE B C 1
ATOM 5669 O O . ILE B 2 331 ? 54.508 43.483 76.547 1.00 52.66 359 ILE B O 1
ATOM 5674 N N . ILE B 2 332 ? 55.991 41.896 77.142 1.00 43.42 360 ILE B N 1
ATOM 5675 C CA . ILE B 2 332 ? 57.136 42.786 77.058 1.00 41.19 360 ILE B CA 1
ATOM 5676 C C . ILE B 2 332 ? 58.382 41.917 76.898 1.00 45.62 360 ILE B C 1
ATOM 5677 O O . ILE B 2 332 ? 58.354 40.735 77.247 1.00 48.89 360 ILE B O 1
ATOM 5682 N N . GLU B 2 333 ? 59.460 42.469 76.343 1.00 45.15 361 GLU B N 1
ATOM 5683 C CA . GLU B 2 333 ? 60.664 41.659 76.111 1.00 46.21 361 GLU B CA 1
ATOM 5684 C C . GLU B 2 333 ? 61.260 41.093 77.402 1.00 48.93 361 GLU B C 1
ATOM 5685 O O . GLU B 2 333 ? 61.496 41.824 78.378 1.00 50.29 361 GLU B O 1
ATOM 5691 N N . PRO B 2 334 ? 61.518 39.784 77.410 1.00 47.70 362 PRO B N 1
ATOM 5692 C CA . PRO B 2 334 ? 62.180 39.139 78.547 1.00 47.89 362 PRO B CA 1
ATOM 5693 C C . PRO B 2 334 ? 63.525 39.822 78.844 1.00 60.34 362 PRO B C 1
ATOM 5694 O O . PRO B 2 334 ? 64.277 40.019 77.896 1.00 60.65 362 PRO B O 1
ATOM 5698 N N . GLU B 2 335 ? 63.829 40.155 80.105 1.00 71.86 363 GLU B N 1
ATOM 5699 C CA . GLU B 2 335 ? 65.034 40.944 80.440 1.00 80.67 363 GLU B CA 1
ATOM 5700 C C . GLU B 2 335 ? 66.384 40.399 79.929 1.00 77.21 363 GLU B C 1
ATOM 5701 O O . GLU B 2 335 ? 67.182 41.164 79.370 1.00 78.00 363 GLU B O 1
ATOM 5707 N N . GLU B 2 336 ? 66.644 39.099 80.101 1.00 73.92 364 GLU B N 1
ATOM 5708 C CA . GLU B 2 336 ? 67.876 38.515 79.551 1.00 81.83 364 GLU B CA 1
ATOM 5709 C C . GLU B 2 336 ? 68.012 38.761 78.036 1.00 72.85 364 GLU B C 1
ATOM 5710 O O . GLU B 2 336 ? 68.996 39.328 77.577 1.00 73.21 364 GLU B O 1
ATOM 5716 N N . GLU B 2 337 ? 67.011 38.358 77.267 1.00 65.31 365 GLU B N 1
ATOM 5717 C CA . GLU B 2 337 ? 66.973 38.662 75.843 1.00 60.61 365 GLU B CA 1
ATOM 5718 C C . GLU B 2 337 ? 67.322 40.117 75.564 1.00 61.13 365 GLU B C 1
ATOM 5719 O O . GLU B 2 337 ? 68.096 40.416 74.645 1.00 62.06 365 GLU B O 1
ATOM 5725 N N . LYS B 2 338 ? 66.750 41.026 76.345 1.00 61.62 366 LYS B N 1
ATOM 5726 C CA . LYS B 2 338 ? 66.967 42.440 76.082 1.00 64.35 366 LYS B CA 1
ATOM 5727 C C . LYS B 2 338 ? 68.376 42.826 76.422 1.00 67.03 366 LYS B C 1
ATOM 5728 O O . LYS B 2 338 ? 68.945 43.691 75.772 1.00 64.13 366 LYS B O 1
ATOM 5734 N N . SER B 2 339 ? 68.932 42.195 77.454 1.00 73.38 367 SER B N 1
ATOM 5735 C CA . SER B 2 339 ? 70.289 42.514 77.892 1.00 79.35 367 SER B CA 1
ATOM 5736 C C . SER B 2 339 ? 71.338 42.072 76.851 1.00 80.91 367 SER B C 1
ATOM 5737 O O . SER B 2 339 ? 72.290 42.804 76.575 1.00 79.88 367 SER B O 1
ATOM 5740 N N . LYS B 2 340 ? 71.151 40.890 76.262 1.00 80.27 368 LYS B N 1
ATOM 5741 C CA . LYS B 2 340 ? 71.974 40.475 75.125 1.00 77.87 368 LYS B CA 1
ATOM 5742 C C . LYS B 2 340 ? 71.942 41.538 74.027 1.00 77.13 368 LYS B C 1
ATOM 5743 O O . LYS B 2 340 ? 72.968 42.110 73.701 1.00 81.01 368 LYS B O 1
ATOM 5749 N N . ARG B 2 341 ? 70.764 41.811 73.474 1.00 76.00 369 ARG B N 1
ATOM 5750 C CA . ARG B 2 341 ? 70.625 42.795 72.395 1.00 77.24 369 ARG B CA 1
ATOM 5751 C C . ARG B 2 341 ? 71.346 44.124 72.642 1.00 86.27 369 ARG B C 1
ATOM 5752 O O . ARG B 2 341 ? 71.776 44.784 71.692 1.00 86.38 369 ARG B O 1
ATOM 5760 N N . GLU B 2 342 ? 71.458 44.524 73.906 1.00 93.00 370 GLU B N 1
ATOM 5761 C CA . GLU B 2 342 ? 72.122 45.779 74.249 1.00 100.55 370 GLU B CA 1
ATOM 5762 C C . GLU B 2 342 ? 73.647 45.633 74.264 1.00 105.10 370 GLU B C 1
ATOM 5763 O O . GLU B 2 342 ? 74.366 46.576 73.943 1.00 106.00 370 GLU B O 1
ATOM 5769 N N . GLU B 2 343 ? 74.132 44.450 74.634 1.00 107.22 371 GLU B N 1
ATOM 5770 C CA . GLU B 2 343 ? 75.551 44.126 74.509 1.00 107.60 371 GLU B CA 1
ATOM 5771 C C . GLU B 2 343 ? 75.945 44.073 73.029 1.00 105.99 371 GLU B C 1
ATOM 5772 O O . GLU B 2 343 ? 76.858 44.772 72.588 1.00 108.93 371 GLU B O 1
ATOM 5778 N N . GLU B 2 344 ? 75.237 43.254 72.265 1.00 104.42 372 GLU B N 1
ATOM 5779 C CA . GLU B 2 344 ? 75.355 43.245 70.809 1.00 109.14 372 GLU B CA 1
ATOM 5780 C C . GLU B 2 344 ? 75.480 44.633 70.174 1.00 109.21 372 GLU B C 1
ATOM 5781 O O . GLU B 2 344 ? 76.311 44.839 69.293 1.00 108.18 372 GLU B O 1
ATOM 5787 N N . ALA B 2 345 ? 74.652 45.581 70.604 1.00 111.83 373 ALA B N 1
ATOM 5788 C CA . ALA B 2 345 ? 74.671 46.918 70.007 1.00 112.96 373 ALA B CA 1
ATOM 5789 C C . ALA B 2 345 ? 75.853 47.754 70.494 1.00 115.81 373 ALA B C 1
ATOM 5790 O O . ALA B 2 345 ? 76.083 48.856 69.997 1.00 117.37 373 ALA B O 1
ATOM 5792 N N . LYS B 2 346 ? 76.593 47.233 71.469 1.00 116.29 374 LYS B N 1
ATOM 5793 C CA . LYS B 2 346 ? 77.895 47.798 71.814 1.00 119.16 374 LYS B CA 1
ATOM 5794 C C . LYS B 2 346 ? 78.962 47.184 70.912 1.00 119.34 374 LYS B C 1
ATOM 5795 O O . LYS B 2 346 ? 79.587 46.178 71.259 1.00 117.21 374 LYS B O 1
ATOM 5801 N N . SER B 2 347 ? 79.151 47.803 69.750 1.00 119.71 375 SER B N 1
ATOM 5802 C CA . SER B 2 347 ? 79.998 47.258 68.698 1.00 119.01 375 SER B CA 1
ATOM 5803 C C . SER B 2 347 ? 79.881 48.112 67.435 1.00 117.06 375 SER B C 1
ATOM 5804 O O . SER B 2 347 ? 79.001 47.893 66.598 1.00 113.65 375 SER B O 1
ATOM 5807 N N . PHE B 2 366 ? 71.934 52.214 70.636 1.00 109.34 394 PHE B N 1
ATOM 5808 C CA . PHE B 2 366 ? 70.485 52.221 70.424 1.00 109.37 394 PHE B CA 1
ATOM 5809 C C . PHE B 2 366 ? 69.923 50.845 70.075 1.00 106.10 394 PHE B C 1
ATOM 5810 O O . PHE B 2 366 ? 70.432 50.142 69.202 1.00 107.51 394 PHE B O 1
ATOM 5818 N N . VAL B 2 367 ? 68.852 50.479 70.762 1.00 98.92 395 VAL B N 1
ATOM 5819 C CA . VAL B 2 367 ? 68.203 49.202 70.538 1.00 91.65 395 VAL B CA 1
ATOM 5820 C C . VAL B 2 367 ? 66.702 49.419 70.300 1.00 83.54 395 VAL B C 1
ATOM 5821 O O . VAL B 2 367 ? 66.002 49.993 71.138 1.00 80.45 395 VAL B O 1
ATOM 5825 N N . PRO B 2 368 ? 66.200 48.967 69.145 1.00 76.77 396 PRO B N 1
ATOM 5826 C CA . PRO B 2 368 ? 64.776 49.158 68.848 1.00 71.68 396 PRO B CA 1
ATOM 5827 C C . PRO B 2 368 ? 63.928 48.251 69.729 1.00 68.86 396 PRO B C 1
ATOM 5828 O O . PRO B 2 368 ? 64.380 47.173 70.129 1.00 65.22 396 PRO B O 1
ATOM 5832 N N . THR B 2 369 ? 62.713 48.685 70.034 1.00 67.55 397 THR B N 1
ATOM 5833 C CA . THR B 2 369 ? 61.803 47.884 70.838 1.00 66.99 397 THR B CA 1
ATOM 5834 C C . THR B 2 369 ? 61.287 46.695 70.028 1.00 62.27 397 THR B C 1
ATOM 5835 O O . THR B 2 369 ? 60.837 46.874 68.903 1.00 63.46 397 THR B O 1
ATOM 5839 N N . ILE B 2 370 ? 61.366 45.489 70.590 1.00 55.18 398 ILE B N 1
ATOM 5840 C CA . ILE B 2 370 ? 60.666 44.337 70.025 1.00 53.76 398 ILE B CA 1
ATOM 5841 C C . ILE B 2 370 ? 59.145 44.490 70.104 1.00 56.13 398 ILE B C 1
ATOM 5842 O O . ILE B 2 370 ? 58.601 44.747 71.166 1.00 61.21 398 ILE B O 1
ATOM 5847 N N . GLU B 2 371 ? 58.464 44.325 68.975 1.00 56.35 399 GLU B N 1
ATOM 5848 C CA . GLU B 2 371 ? 57.013 44.392 68.944 1.00 56.04 399 GLU B CA 1
ATOM 5849 C C . GLU B 2 371 ? 56.445 42.981 68.968 1.00 52.42 399 GLU B C 1
ATOM 5850 O O . GLU B 2 371 ? 56.853 42.118 68.195 1.00 58.57 399 GLU B O 1
ATOM 5856 N N . TYR B 2 372 ? 55.511 42.747 69.878 1.00 44.89 400 TYR B N 1
ATOM 5857 C CA . TYR B 2 372 ? 54.852 41.452 69.989 1.00 35.97 400 TYR B CA 1
ATOM 5858 C C . TYR B 2 372 ? 53.449 41.537 69.387 1.00 39.82 400 TYR B C 1
ATOM 5859 O O . TYR B 2 372 ? 52.880 42.618 69.298 1.00 41.93 400 TYR B O 1
ATOM 5868 N N . VAL B 2 373 ? 52.900 40.397 68.980 1.00 37.79 401 VAL B N 1
ATOM 5869 C CA . VAL B 2 373 ? 51.564 40.325 68.383 1.00 32.66 401 VAL B CA 1
ATOM 5870 C C . VAL B 2 373 ? 50.458 40.181 69.428 1.00 37.19 401 VAL B C 1
ATOM 5871 O O . VAL B 2 373 ? 49.267 40.265 69.123 1.00 42.39 401 VAL B O 1
ATOM 5875 N N . GLN B 2 374 ? 50.857 39.948 70.668 1.00 37.55 402 GLN B N 1
ATOM 5876 C CA . GLN B 2 374 ? 49.903 39.654 71.716 1.00 37.33 402 GLN B CA 1
ATOM 5877 C C . GLN B 2 374 ? 49.498 40.892 72.492 1.00 39.08 402 GLN B C 1
ATOM 5878 O O . GLN B 2 374 ? 50.150 41.936 72.408 1.00 40.20 402 GLN B O 1
ATOM 5884 N N . CYS B 2 375 ? 48.400 40.780 73.231 1.00 42.98 403 CYS B N 1
ATOM 5885 C CA . CYS B 2 375 ? 48.121 41.748 74.279 1.00 51.99 403 CYS B CA 1
ATOM 5886 C C . CYS B 2 375 ? 48.057 40.975 75.605 1.00 45.04 403 CYS B C 1
ATOM 5887 O O . CYS B 2 375 ? 47.910 39.749 75.609 1.00 38.63 403 CYS B O 1
ATOM 5890 N N . PRO B 2 376 ? 48.193 41.678 76.739 1.00 43.42 404 PRO B N 1
ATOM 5891 C CA . PRO B 2 376 ? 48.306 43.127 76.885 1.00 45.37 404 PRO B CA 1
ATOM 5892 C C . PRO B 2 376 ? 49.742 43.622 76.917 1.00 50.44 404 PRO B C 1
ATOM 5893 O O . PRO B 2 376 ? 50.592 43.032 77.594 1.00 50.38 404 PRO B O 1
ATOM 5897 N N . THR B 2 377 ? 49.995 44.715 76.206 1.00 49.29 405 THR B N 1
ATOM 5898 C CA . THR B 2 377 ? 51.258 45.422 76.330 1.00 47.71 405 THR B CA 1
ATOM 5899 C C . THR B 2 377 ? 51.096 46.591 77.279 1.00 45.99 405 THR B C 1
ATOM 5900 O O . THR B 2 377 ? 52.075 47.206 77.687 1.00 46.91 405 THR B O 1
ATOM 5904 N N . VAL B 2 378 ? 49.850 46.893 77.622 1.00 43.06 406 VAL B N 1
ATOM 5905 C CA . VAL B 2 378 ? 49.548 47.891 78.633 1.00 42.62 406 VAL B CA 1
ATOM 5906 C C . VAL B 2 378 ? 48.509 47.364 79.620 1.00 47.48 406 VAL B C 1
ATOM 5907 O O . VAL B 2 378 ? 47.481 46.848 79.217 1.00 51.13 406 VAL B O 1
ATOM 5911 N N . ILE B 2 379 ? 48.799 47.463 80.914 1.00 47.06 407 ILE B N 1
ATOM 5912 C CA . ILE B 2 379 ? 47.818 47.127 81.942 1.00 37.13 407 ILE B CA 1
ATOM 5913 C C . ILE B 2 379 ? 47.673 48.290 82.919 1.00 38.19 407 ILE B C 1
ATOM 5914 O O . ILE B 2 379 ? 48.654 48.845 83.396 1.00 44.15 407 ILE B O 1
ATOM 5919 N N . LYS B 2 380 ? 46.437 48.676 83.188 1.00 37.36 408 LYS B N 1
ATOM 5920 C CA . LYS B 2 380 ? 46.169 49.839 84.007 1.00 38.87 408 LYS B CA 1
ATOM 5921 C C . LYS B 2 380 ? 44.928 49.607 84.836 1.00 45.45 408 LYS B C 1
ATOM 5922 O O . LYS B 2 380 ? 44.026 48.871 84.435 1.00 51.08 408 LYS B O 1
ATOM 5928 N N . LEU B 2 381 ? 44.889 50.245 86.000 1.00 44.91 409 LEU B N 1
ATOM 5929 C CA . LEU B 2 381 ? 43.653 50.363 86.736 1.00 41.81 409 LEU B CA 1
ATOM 5930 C C . LEU B 2 381 ? 42.858 51.514 86.140 1.00 43.51 409 LEU B C 1
ATOM 5931 O O . LEU B 2 381 ? 43.410 52.554 85.787 1.00 38.89 409 LEU B O 1
ATOM 5936 N N . ALA B 2 382 ? 41.555 51.318 86.018 1.00 44.17 410 ALA B N 1
ATOM 5937 C CA . ALA B 2 382 ? 40.689 52.380 85.556 1.00 37.99 410 ALA B CA 1
ATOM 5938 C C . ALA B 2 382 ? 40.757 53.544 86.533 1.00 36.85 410 ALA B C 1
ATOM 5939 O O . ALA B 2 382 ? 40.866 53.360 87.751 1.00 48.58 410 ALA B O 1
ATOM 5941 N N . LYS B 2 383 ? 40.682 54.741 85.977 1.00 31.86 411 LYS B N 1
ATOM 5942 C CA . LYS B 2 383 ? 40.715 55.990 86.721 1.00 35.78 411 LYS B CA 1
ATOM 5943 C C . LYS B 2 383 ? 39.398 56.306 87.462 1.00 46.49 411 LYS B C 1
ATOM 5944 O O . LYS B 2 383 ? 38.324 56.318 86.853 1.00 54.86 411 LYS B O 1
ATOM 5950 N N . TYR B 2 384 ? 39.487 56.545 88.772 1.00 46.84 412 TYR B N 1
ATOM 5951 C CA . TYR B 2 384 ? 38.326 56.886 89.593 1.00 41.64 412 TYR B CA 1
ATOM 5952 C C . TYR B 2 384 ? 37.924 58.304 89.294 1.00 48.82 412 TYR B C 1
ATOM 5953 O O . TYR B 2 384 ? 38.763 59.114 88.920 1.00 56.72 412 TYR B O 1
ATOM 5962 N N . PRO B 2 385 ? 36.630 58.611 89.436 1.00 49.57 413 PRO B N 1
ATOM 5963 C CA . PRO B 2 385 ? 36.201 60.006 89.333 1.00 52.42 413 PRO B CA 1
ATOM 5964 C C . PRO B 2 385 ? 36.498 60.725 90.648 1.00 60.41 413 PRO B C 1
ATOM 5965 O O . PRO B 2 385 ? 36.133 60.238 91.723 1.00 64.65 413 PRO B O 1
ATOM 5969 N N . ASP B 2 386 ? 37.158 61.874 90.579 1.00 60.66 414 ASP B N 1
ATOM 5970 C CA . ASP B 2 386 ? 37.529 62.566 91.808 1.00 60.09 414 ASP B CA 1
ATOM 5971 C C . ASP B 2 386 ? 36.520 63.617 92.272 1.00 60.55 414 ASP B C 1
ATOM 5972 O O . ASP B 2 386 ? 36.747 64.295 93.279 1.00 70.70 414 ASP B O 1
ATOM 5977 N N . TYR B 2 387 ? 35.406 63.736 91.556 1.00 53.13 415 TYR B N 1
ATOM 5978 C CA . TYR B 2 387 ? 34.448 64.825 91.775 1.00 50.75 415 TYR B CA 1
ATOM 5979 C C . TYR B 2 387 ? 33.193 64.444 92.562 1.00 48.38 415 TYR B C 1
ATOM 5980 O O . TYR B 2 387 ? 32.228 65.198 92.596 1.00 48.51 415 TYR B O 1
ATOM 5989 N N . PHE B 2 388 ? 33.200 63.276 93.190 1.00 50.90 416 PHE B N 1
ATOM 5990 C CA . PHE B 2 388 ? 32.168 62.960 94.169 1.00 55.22 416 PHE B CA 1
ATOM 5991 C C . PHE B 2 388 ? 32.767 63.080 95.578 1.00 60.82 416 PHE B C 1
ATOM 5992 O O . PHE B 2 388 ? 33.257 62.102 96.130 1.00 64.58 416 PHE B O 1
ATOM 6000 N N . PRO B 2 389 ? 32.708 64.286 96.166 1.00 61.13 417 PRO B N 1
ATOM 6001 C CA . PRO B 2 389 ? 33.426 64.634 97.403 1.00 64.28 417 PRO B CA 1
ATOM 6002 C C . PRO B 2 389 ? 33.155 63.668 98.561 1.00 67.39 417 PRO B C 1
ATOM 6003 O O . PRO B 2 389 ? 34.092 63.215 99.222 1.00 66.81 417 PRO B O 1
ATOM 6007 N N . GLU B 2 390 ? 31.885 63.375 98.815 1.00 65.91 418 GLU B N 1
ATOM 6008 C CA . GLU B 2 390 ? 31.530 62.441 99.871 1.00 65.66 418 GLU B CA 1
ATOM 6009 C C . GLU B 2 390 ? 32.170 61.081 99.616 1.00 65.92 418 GLU B C 1
ATOM 6010 O O . GLU B 2 390 ? 32.721 60.471 100.524 1.00 71.77 418 GLU B O 1
ATOM 6016 N N . TRP B 2 391 ? 32.103 60.600 98.381 1.00 61.48 419 TRP B N 1
ATOM 6017 C CA . TRP B 2 391 ? 32.698 59.303 98.085 1.00 60.20 419 TRP B CA 1
ATOM 6018 C C . TRP B 2 391 ? 34.212 59.297 98.267 1.00 64.70 419 TRP B C 1
ATOM 6019 O O . TRP B 2 391 ? 34.752 58.331 98.797 1.00 66.86 419 TRP B O 1
ATOM 6030 N N . LYS B 2 392 ? 34.883 60.374 97.852 1.00 64.55 420 LYS B N 1
ATOM 6031 C CA . LYS B 2 392 ? 36.338 60.481 97.994 1.00 64.42 420 LYS B CA 1
ATOM 6032 C C . LYS B 2 392 ? 36.706 60.324 99.458 1.00 68.96 420 LYS B C 1
ATOM 6033 O O . LYS B 2 392 ? 37.634 59.588 99.807 1.00 68.25 420 LYS B O 1
ATOM 6039 N N . LYS B 2 393 ? 35.947 61.017 100.301 1.00 72.94 421 LYS B N 1
ATOM 6040 C CA . LYS B 2 393 ? 36.155 61.045 101.746 1.00 76.71 421 LYS B CA 1
ATOM 6041 C C . LYS B 2 393 ? 36.118 59.643 102.349 1.00 75.93 421 LYS B C 1
ATOM 6042 O O . LYS B 2 393 ? 36.930 59.310 103.196 1.00 77.06 421 LYS B O 1
ATOM 6048 N N . SER B 2 394 ? 35.194 58.813 101.885 1.00 76.97 422 SER B N 1
ATOM 6049 C CA . SER B 2 394 ? 34.966 57.507 102.491 1.00 76.97 422 SER B CA 1
ATOM 6050 C C . SER B 2 394 ? 35.637 56.331 101.764 1.00 72.29 422 SER B C 1
ATOM 6051 O O . SER B 2 394 ? 35.475 55.180 102.160 1.00 72.09 422 SER B O 1
ATOM 6054 N N . GLY B 2 395 ? 36.394 56.611 100.709 1.00 68.38 423 GLY B N 1
ATOM 6055 C CA . GLY B 2 395 ? 36.942 55.549 99.883 1.00 66.47 423 GLY B CA 1
ATOM 6056 C C . GLY B 2 395 ? 35.928 54.905 98.939 1.00 62.92 423 GLY B C 1
ATOM 6057 O O . GLY B 2 395 ? 34.704 55.058 99.092 1.00 59.23 423 GLY B O 1
ATOM 6058 N N . TYR B 2 396 ? 36.440 54.157 97.966 1.00 57.19 424 TYR B N 1
ATOM 6059 C CA . TYR B 2 396 ? 35.595 53.610 96.909 1.00 54.73 424 TYR B CA 1
ATOM 6060 C C . TYR B 2 396 ? 35.395 52.093 96.931 1.00 54.12 424 TYR B C 1
ATOM 6061 O O . TYR B 2 396 ? 35.198 51.481 95.883 1.00 52.34 424 TYR B O 1
ATOM 6070 N N . SER B 2 397 ? 35.447 51.481 98.108 1.00 53.92 425 SER B N 1
ATOM 6071 C CA . SER B 2 397 ? 35.278 50.035 98.190 1.00 53.63 425 SER B CA 1
ATOM 6072 C C . SER B 2 397 ? 33.852 49.654 97.807 1.00 54.94 425 SER B C 1
ATOM 6073 O O . SER B 2 397 ? 33.606 48.540 97.367 1.00 55.68 425 SER B O 1
ATOM 6076 N N . GLU B 2 398 ? 32.924 50.596 97.979 1.00 56.90 426 GLU B N 1
ATOM 6077 C CA . GLU B 2 398 ? 31.497 50.358 97.775 1.00 58.38 426 GLU B CA 1
ATOM 6078 C C . GLU B 2 398 ? 30.967 51.145 96.589 1.00 57.16 426 GLU B C 1
ATOM 6079 O O . GLU B 2 398 ? 29.783 51.449 96.529 1.00 57.68 426 GLU B O 1
ATOM 6085 N N . ILE B 2 399 ? 31.855 51.473 95.657 1.00 53.66 427 ILE B N 1
ATOM 6086 C CA . ILE B 2 399 ? 31.554 52.394 94.562 1.00 51.74 427 ILE B CA 1
ATOM 6087 C C . ILE B 2 399 ? 30.451 51.866 93.631 1.00 51.70 427 ILE B C 1
ATOM 6088 O O . ILE B 2 399 ? 29.804 52.629 92.915 1.00 51.84 427 ILE B O 1
ATOM 6093 N N . ILE B 2 400 ? 30.226 50.559 93.668 1.00 48.42 428 ILE B N 1
ATOM 6094 C CA . ILE B 2 400 ? 29.138 49.955 92.920 1.00 42.02 428 ILE B CA 1
ATOM 6095 C C . ILE B 2 400 ? 27.836 50.684 93.209 1.00 45.27 428 ILE B C 1
ATOM 6096 O O . ILE B 2 400 ? 27.016 50.878 92.319 1.00 51.48 428 ILE B O 1
ATOM 6101 N N . PHE B 2 401 ? 27.660 51.104 94.454 1.00 44.36 429 PHE B N 1
ATOM 6102 C CA . PHE B 2 401 ? 26.469 51.845 94.870 1.00 45.27 429 PHE B CA 1
ATOM 6103 C C . PHE B 2 401 ? 26.364 53.219 94.208 1.00 49.15 429 PHE B C 1
ATOM 6104 O O . PHE B 2 401 ? 25.268 53.679 93.893 1.00 44.21 429 PHE B O 1
ATOM 6112 N N . LEU B 2 402 ? 27.501 53.883 94.009 1.00 54.08 430 LEU B N 1
ATOM 6113 C CA . LEU B 2 402 ? 27.508 55.163 93.314 1.00 52.81 430 LEU B CA 1
ATOM 6114 C C . LEU B 2 402 ? 27.065 54.922 91.873 1.00 52.56 430 LEU B C 1
ATOM 6115 O O . LEU B 2 402 ? 26.378 55.739 91.261 1.00 48.91 430 LEU B O 1
ATOM 6120 N N . GLY B 2 403 ? 27.467 53.781 91.332 1.00 51.70 431 GLY B N 1
ATOM 6121 C CA . GLY B 2 403 ? 27.019 53.395 90.014 1.00 50.30 431 GLY B CA 1
ATOM 6122 C C . GLY B 2 403 ? 25.514 53.472 89.982 1.00 48.81 431 GLY B C 1
ATOM 6123 O O . GLY B 2 403 ? 24.950 54.030 89.059 1.00 49.69 431 GLY B O 1
ATOM 6124 N N . ALA B 2 404 ? 24.870 52.935 91.014 1.00 47.47 432 ALA B N 1
ATOM 6125 C CA . ALA B 2 404 ? 23.415 52.847 91.051 1.00 45.97 432 ALA B CA 1
ATOM 6126 C C . ALA B 2 404 ? 22.757 54.180 91.310 1.00 51.06 432 ALA B C 1
ATOM 6127 O O . ALA B 2 404 ? 21.690 54.457 90.778 1.00 59.44 432 ALA B O 1
ATOM 6129 N N . GLN B 2 405 ? 23.382 55.017 92.123 1.00 46.16 433 GLN B N 1
ATOM 6130 C CA . GLN B 2 405 ? 22.852 56.361 92.291 1.00 45.37 433 GLN B CA 1
ATOM 6131 C C . GLN B 2 405 ? 22.798 57.121 90.960 1.00 50.43 433 GLN B C 1
ATOM 6132 O O . GLN B 2 405 ? 21.818 57.803 90.667 1.00 57.01 433 GLN B O 1
ATOM 6138 N N . ILE B 2 406 ? 23.839 56.969 90.150 1.00 47.71 434 ILE B N 1
ATOM 6139 C CA . ILE B 2 406 ? 23.924 57.624 88.846 1.00 44.78 434 ILE B CA 1
ATOM 6140 C C . ILE B 2 406 ? 22.913 57.076 87.845 1.00 48.36 434 ILE B C 1
ATOM 6141 O O . ILE B 2 406 ? 22.181 57.845 87.211 1.00 50.40 434 ILE B O 1
ATOM 6146 N N . VAL B 2 407 ? 22.870 55.752 87.705 1.00 47.20 435 VAL B N 1
ATOM 6147 C CA . VAL B 2 407 ? 2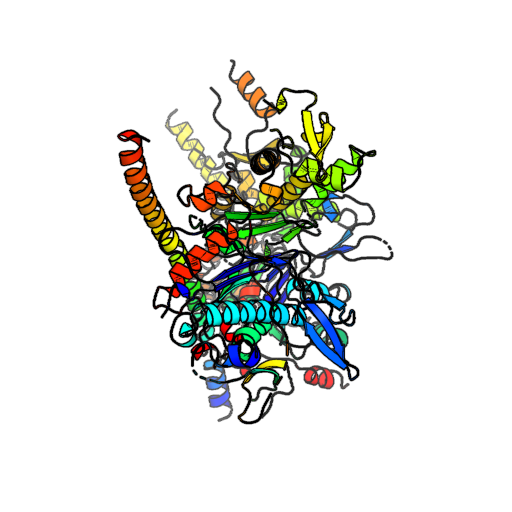1.946 55.119 86.772 1.00 49.01 435 VAL B CA 1
ATOM 6148 C C . VAL B 2 407 ? 20.511 55.493 87.109 1.00 51.69 435 VAL B C 1
ATOM 6149 O O . VAL B 2 407 ? 19.765 55.940 86.243 1.00 53.65 435 VAL B O 1
ATOM 6153 N N . SER B 2 408 ? 20.133 55.327 88.371 1.00 51.42 436 SER B N 1
ATOM 6154 C CA . SER B 2 408 ? 18.763 55.605 88.795 1.00 56.98 436 SER B CA 1
ATOM 6155 C C . SER B 2 408 ? 18.353 57.053 88.526 1.00 60.42 436 SER B C 1
ATOM 6156 O O . SER B 2 408 ? 17.245 57.303 88.047 1.00 66.42 436 SER B O 1
ATOM 6159 N N . LYS B 2 409 ? 19.232 58.009 88.821 1.00 53.98 437 LYS B N 1
ATOM 6160 C CA . LYS B 2 409 ? 18.914 59.400 88.504 1.00 55.25 437 LYS B CA 1
ATOM 6161 C C . LYS B 2 409 ? 18.718 59.586 86.998 1.00 58.42 437 LYS B C 1
ATOM 6162 O O . LYS B 2 409 ? 17.705 60.112 86.564 1.00 65.88 437 LYS B O 1
ATOM 6168 N N . GLN B 2 410 ? 19.686 59.145 86.202 1.00 53.33 438 GLN B N 1
ATOM 6169 C CA . GLN B 2 410 ? 19.532 59.142 84.757 1.00 50.96 438 GLN B CA 1
ATOM 6170 C C . GLN B 2 410 ? 18.170 58.603 84.354 1.00 52.89 438 GLN B C 1
ATOM 6171 O O . GLN B 2 410 ? 17.326 59.312 83.819 1.00 53.43 438 GLN B O 1
ATOM 6177 N N . ILE B 2 411 ? 17.976 57.323 84.616 1.00 53.78 439 ILE B N 1
ATOM 6178 C CA . ILE B 2 411 ? 16.818 56.608 84.131 1.00 53.08 439 ILE B CA 1
ATOM 6179 C C . ILE B 2 411 ? 15.509 57.196 84.640 1.00 58.81 439 ILE B C 1
ATOM 6180 O O . ILE B 2 411 ? 14.585 57.408 83.860 1.00 67.33 439 ILE B O 1
ATOM 6185 N N . PHE B 2 412 ? 15.431 57.477 85.936 1.00 58.03 440 PHE B N 1
ATOM 6186 C CA . PHE B 2 412 ? 14.145 57.805 86.558 1.00 65.71 440 PHE B CA 1
ATOM 6187 C C . PHE B 2 412 ? 13.747 59.273 86.462 1.00 71.61 440 PHE B C 1
ATOM 6188 O O . PHE B 2 412 ? 12.605 59.633 86.765 1.00 72.13 440 PHE B O 1
ATOM 6196 N N . THR B 2 413 ? 14.686 60.121 86.058 1.00 72.02 441 THR B N 1
ATOM 6197 C CA . THR B 2 413 ? 14.376 61.534 85.882 1.00 74.25 441 THR B CA 1
ATOM 6198 C C . THR B 2 413 ? 14.349 61.877 84.398 1.00 79.30 441 THR B C 1
ATOM 6199 O O . THR B 2 413 ? 14.432 63.042 84.008 1.00 82.30 441 THR B O 1
ATOM 6203 N N . HIS B 2 414 ? 14.216 60.841 83.578 1.00 82.12 442 HIS B N 1
ATOM 6204 C CA . HIS B 2 414 ? 13.976 61.011 82.154 1.00 85.35 442 HIS B CA 1
ATOM 6205 C C . HIS B 2 414 ? 12.829 60.118 81.683 1.00 92.10 442 HIS B C 1
ATOM 6206 O O . HIS B 2 414 ? 12.693 58.971 82.133 1.00 86.99 442 HIS B O 1
ATOM 6213 N N . PRO B 2 415 ? 11.994 60.656 80.777 1.00 101.05 443 PRO B N 1
ATOM 6214 C CA . PRO B 2 415 ? 10.771 60.020 80.270 1.00 102.07 443 PRO B CA 1
ATOM 6215 C C . PRO B 2 415 ? 10.979 58.576 79.815 1.00 100.13 443 PRO B C 1
ATOM 6216 O O . PRO B 2 415 ? 10.351 57.686 80.382 1.00 97.24 443 PRO B O 1
ATOM 6220 N N . LYS B 2 416 ? 11.844 58.357 78.825 1.00 100.47 444 LYS B N 1
ATOM 6221 C CA . LYS B 2 416 ? 12.082 57.019 78.278 1.00 99.54 444 LYS B CA 1
ATOM 6222 C C . LYS B 2 416 ? 12.054 55.932 79.356 1.00 98.83 444 LYS B C 1
ATOM 6223 O O . LYS B 2 416 ? 12.733 56.035 80.377 1.00 98.04 444 LYS B O 1
ATOM 6229 N N . ASP B 2 417 ? 11.242 54.904 79.121 1.00 99.54 445 ASP B N 1
ATOM 6230 C CA . ASP B 2 417 ? 11.059 53.798 80.061 1.00 95.99 445 ASP B CA 1
ATOM 6231 C C . ASP B 2 417 ? 11.743 52.541 79.518 1.00 91.28 445 ASP B C 1
ATOM 6232 O O . ASP B 2 417 ? 11.398 51.411 79.884 1.00 91.17 445 ASP B O 1
ATOM 6237 N N . THR B 2 418 ? 12.722 52.760 78.644 1.00 83.53 446 THR B N 1
ATOM 6238 C CA . THR B 2 418 ? 13.415 51.683 77.961 1.00 77.98 446 THR B CA 1
ATOM 6239 C C . THR B 2 418 ? 14.163 50.723 78.885 1.00 71.12 446 THR B C 1
ATOM 6240 O O . THR B 2 418 ? 14.289 49.530 78.548 1.00 70.34 446 THR B O 1
ATOM 6244 N N . PHE B 2 419 ? 14.664 51.203 80.033 1.00 65.77 447 PHE B N 1
ATOM 6245 C CA . PHE B 2 419 ? 15.497 50.305 80.860 1.00 61.34 447 PHE B CA 1
ATOM 6246 C C . PHE B 2 419 ? 14.921 49.714 82.145 1.00 60.72 447 PHE B C 1
ATOM 6247 O O . PHE B 2 419 ? 15.596 48.925 82.812 1.00 63.51 447 PHE B O 1
ATOM 6255 N N . TYR B 2 420 ? 13.668 50.042 82.453 1.00 58.90 448 TYR B N 1
ATOM 6256 C CA . TYR B 2 420 ? 12.956 49.392 83.557 1.00 58.67 448 TYR B CA 1
ATOM 6257 C C . TYR B 2 420 ? 11.583 48.824 83.212 1.00 59.40 448 TYR B C 1
ATOM 6258 O O . TYR B 2 420 ? 10.921 49.262 82.273 1.00 61.72 448 TYR B O 1
ATOM 6267 N N . ILE B 2 421 ? 11.163 47.851 84.010 1.00 54.92 449 ILE B N 1
ATOM 6268 C CA . ILE B 2 421 ? 9.833 47.288 83.910 1.00 54.34 449 ILE B CA 1
ATOM 6269 C C . ILE B 2 421 ? 8.815 48.241 84.504 1.00 57.63 449 ILE B C 1
ATOM 6270 O O . ILE B 2 421 ? 8.995 48.711 85.630 1.00 58.43 449 ILE B O 1
ATOM 6275 N N . THR B 2 422 ? 7.745 48.506 83.751 1.00 55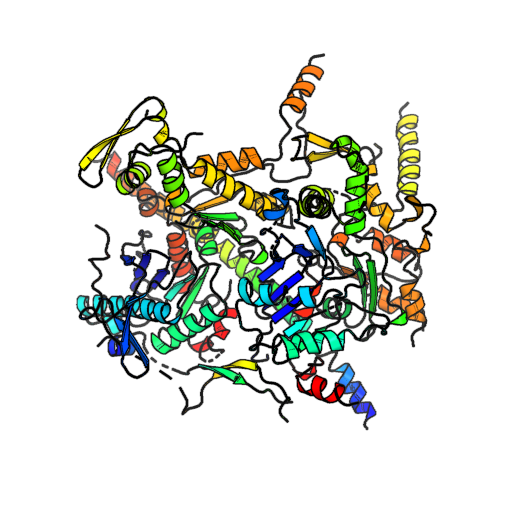.08 450 THR B N 1
ATOM 6276 C CA . THR B 2 422 ? 6.614 49.299 84.240 1.00 50.00 450 THR B CA 1
ATOM 6277 C C . THR B 2 422 ? 5.393 48.417 84.442 1.00 53.30 450 THR B C 1
ATOM 6278 O O . THR B 2 422 ? 5.359 47.281 83.964 1.00 53.84 450 THR B O 1
ATOM 6282 N N . ARG B 2 423 ? 4.386 48.941 85.136 1.00 56.21 451 ARG B N 1
ATOM 6283 C CA . ARG B 2 423 ? 3.137 48.200 85.322 1.00 55.15 451 ARG B CA 1
ATOM 6284 C C . ARG B 2 423 ? 2.530 47.796 84.000 1.00 59.42 451 ARG B C 1
ATOM 6285 O O . ARG B 2 423 ? 2.070 46.667 83.834 1.00 56.00 451 ARG B O 1
ATOM 6293 N N . GLU B 2 424 ? 2.481 48.754 83.081 1.00 67.67 452 GLU B N 1
ATOM 6294 C CA . GLU B 2 424 ? 2.058 48.483 81.722 1.00 75.28 452 GLU B CA 1
ATOM 6295 C C . GLU B 2 424 ? 2.696 47.168 81.281 1.00 64.29 452 GLU B C 1
ATOM 6296 O O . GLU B 2 424 ? 1.990 46.201 80.976 1.00 63.31 452 GLU B O 1
ATOM 6302 N N . LYS B 2 425 ? 4.033 47.134 81.279 1.00 53.67 453 LYS B N 1
ATOM 6303 C CA . LYS B 2 425 ? 4.774 45.975 80.794 1.00 52.96 453 LYS B CA 1
ATOM 6304 C C . LYS B 2 425 ? 4.494 44.737 81.628 1.00 51.78 453 LYS B C 1
ATOM 6305 O O . LYS B 2 425 ? 4.399 43.624 81.099 1.00 52.53 453 LYS B O 1
ATOM 6311 N N . TYR B 2 426 ? 4.368 44.926 82.934 1.00 48.37 454 TYR B N 1
ATOM 6312 C CA . TYR B 2 426 ? 4.154 43.787 83.809 1.00 51.72 454 TYR B CA 1
ATOM 6313 C C . TYR B 2 426 ? 2.818 43.149 83.489 1.00 54.64 454 TYR B C 1
ATOM 6314 O O . TYR B 2 426 ? 2.711 41.927 83.378 1.00 55.26 454 TYR B O 1
ATOM 6323 N N . ASN B 2 427 ? 1.807 43.994 83.327 1.00 57.92 455 ASN B N 1
ATOM 6324 C CA . ASN B 2 427 ? 0.475 43.549 82.937 1.00 57.86 455 ASN B CA 1
ATOM 6325 C C . ASN B 2 427 ? 0.466 42.731 81.634 1.00 62.97 455 ASN B C 1
ATOM 6326 O O . ASN B 2 427 ? -0.312 41.784 81.492 1.00 72.64 455 ASN B O 1
ATOM 6339 N N . LYS B 2 429 ? 3.459 41.089 79.889 1.00 68.19 457 LYS B N 1
ATOM 6340 C CA . LYS B 2 429 ? 4.307 39.900 79.843 1.00 68.86 457 LYS B CA 1
ATOM 6341 C C . LYS B 2 429 ? 4.599 39.243 81.201 1.00 65.36 457 LYS B C 1
ATOM 6342 O O . LYS B 2 429 ? 5.142 38.140 81.248 1.00 71.18 457 LYS B O 1
ATOM 6348 N N . GLY B 2 430 ? 4.246 39.910 82.297 1.00 55.81 458 GLY B N 1
ATOM 6349 C CA . GLY B 2 430 ? 4.570 39.410 83.628 1.00 53.94 458 GLY B CA 1
ATOM 6350 C C . GLY B 2 430 ? 6.058 39.460 83.963 1.00 51.24 458 GLY B C 1
ATOM 6351 O O . GLY B 2 430 ? 6.787 40.307 83.472 1.00 47.99 458 GLY B O 1
ATOM 6352 N N . PRO B 2 431 ? 6.525 38.559 84.825 1.00 51.01 459 PRO B N 1
ATOM 6353 C CA . PRO B 2 431 ? 7.968 38.557 85.079 1.00 48.51 459 PRO B CA 1
ATOM 6354 C C . PRO B 2 431 ? 8.809 38.506 83.795 1.00 44.34 459 PRO B C 1
ATOM 6355 O O . PRO B 2 431 ? 9.900 39.064 83.747 1.00 38.66 459 PRO B O 1
ATOM 6359 N N . ALA B 2 432 ? 8.317 37.859 82.750 1.00 48.88 460 ALA B N 1
ATOM 6360 C CA . ALA B 2 432 ? 9.095 37.803 81.511 1.00 46.44 460 ALA B CA 1
ATOM 6361 C C . ALA B 2 432 ? 9.381 39.200 80.952 1.00 46.61 460 ALA B C 1
ATOM 6362 O O . ALA B 2 432 ? 10.308 39.376 80.171 1.00 47.88 460 ALA B O 1
ATOM 6364 N N . ALA B 2 433 ? 8.586 40.186 81.367 1.00 43.28 461 ALA B N 1
ATOM 6365 C CA . ALA B 2 433 ? 8.798 41.584 80.984 1.00 43.18 461 ALA B CA 1
ATOM 6366 C C . ALA B 2 433 ? 10.229 41.984 81.219 1.00 51.73 461 ALA B C 1
ATOM 6367 O O . ALA B 2 433 ? 10.757 42.848 80.522 1.00 56.67 461 ALA B O 1
ATOM 6369 N N . LEU B 2 434 ? 10.831 41.351 82.224 1.00 50.76 462 LEU B N 1
ATOM 6370 C CA . LEU B 2 434 ? 12.195 41.620 82.657 1.00 47.01 462 LEU B CA 1
ATOM 6371 C C . LEU B 2 434 ? 13.222 41.569 81.534 1.00 52.43 462 LEU B C 1
ATOM 6372 O O . LEU B 2 434 ? 14.151 42.369 81.488 1.00 57.76 462 LEU B O 1
ATOM 6377 N N . TRP B 2 435 ? 13.045 40.619 80.629 1.00 52.32 463 TRP B N 1
ATOM 6378 C CA . TRP B 2 435 ? 14.007 40.377 79.572 1.00 46.14 463 TRP B CA 1
ATOM 6379 C C . TRP B 2 435 ? 13.873 41.322 78.364 1.00 51.42 463 TRP B C 1
ATOM 6380 O O . TRP B 2 435 ? 14.660 41.267 77.436 1.00 52.77 463 TRP B O 1
ATOM 6391 N N . ASP B 2 436 ? 12.890 42.206 78.384 1.00 52.61 464 ASP B N 1
ATOM 6392 C CA . ASP B 2 436 ? 12.775 43.189 77.319 1.00 52.53 464 ASP B CA 1
ATOM 6393 C C . ASP B 2 436 ? 13.418 44.502 77.699 1.00 53.66 464 ASP B C 1
ATOM 6394 O O . ASP B 2 436 ? 13.426 45.432 76.906 1.00 57.27 464 ASP B O 1
ATOM 6399 N N . VAL B 2 437 ? 13.945 44.598 78.910 1.00 53.96 465 VAL B N 1
ATOM 6400 C CA . VAL B 2 437 ? 14.637 45.820 79.301 1.00 55.10 465 VAL B CA 1
ATOM 6401 C C . VAL B 2 437 ? 16.033 45.520 79.810 1.00 59.08 465 VAL B C 1
ATOM 6402 O O . VAL B 2 437 ? 16.665 46.364 80.440 1.00 60.59 465 VAL B O 1
ATOM 6406 N N . GLN B 2 438 ? 16.530 44.320 79.558 1.00 61.16 466 GLN B N 1
ATOM 6407 C CA . GLN B 2 438 ? 17.902 44.064 79.960 1.00 61.96 466 GLN B CA 1
ATOM 6408 C C . GLN B 2 438 ? 18.740 45.104 79.250 1.00 75.24 466 GLN B C 1
ATOM 6409 O O . GLN B 2 438 ? 18.297 45.657 78.234 1.00 80.42 466 GLN B O 1
ATOM 6415 N N . PHE B 2 439 ? 19.928 45.398 79.770 1.00 84.31 467 PHE B N 1
ATOM 6416 C CA . PHE B 2 439 ? 20.784 46.388 79.107 1.00 93.17 467 PHE B CA 1
ATOM 6417 C C . PHE B 2 439 ? 21.437 45.880 77.806 1.00 111.09 467 PHE B C 1
ATOM 6418 O O . PHE B 2 439 ? 21.790 44.700 77.664 1.00 111.24 467 PHE B O 1
ATOM 6426 N N . LEU C 3 31 ? -5.684 21.683 44.961 1.00 110.78 592 LEU C N 1
ATOM 6427 C CA . LEU C 3 31 ? -5.901 20.453 45.730 1.00 110.38 592 LEU C CA 1
ATOM 6428 C C . LEU C 3 31 ? -4.772 20.214 46.763 1.00 104.41 592 LEU C C 1
ATOM 6429 O O . LEU C 3 31 ? -4.132 21.171 47.203 1.00 93.46 592 LEU C O 1
ATOM 6434 N N . LYS C 3 32 ? -4.548 18.956 47.157 1.00 110.17 593 LYS C N 1
ATOM 6435 C CA . LYS C 3 32 ? -3.520 18.605 48.153 1.00 111.93 593 LYS C CA 1
ATOM 6436 C C . LYS C 3 32 ? -2.111 19.068 47.778 1.00 116.49 593 LYS C C 1
ATOM 6437 O O . LYS C 3 32 ? -1.206 19.060 48.622 1.00 115.33 593 LYS C O 1
ATOM 6443 N N . LEU C 3 33 ? -1.928 19.466 46.521 1.00 118.75 594 LEU C N 1
ATOM 6444 C CA . LEU C 3 33 ? -0.640 19.954 46.050 1.00 114.15 594 LEU C CA 1
ATOM 6445 C C . LEU C 3 33 ? -0.556 21.463 46.180 1.00 114.61 594 LEU C C 1
ATOM 6446 O O . LEU C 3 33 ? 0.249 21.971 46.958 1.00 115.61 594 LEU C O 1
ATOM 6451 N N . GLU C 3 34 ? -1.388 22.178 45.424 1.00 114.93 595 GLU C N 1
ATOM 6452 C CA . GLU C 3 34 ? -1.405 23.636 45.491 1.00 119.48 595 GLU C CA 1
ATOM 6453 C C . GLU C 3 34 ? -1.206 24.068 46.945 1.00 119.55 595 GLU C C 1
ATOM 6454 O O . GLU C 3 34 ? -0.520 25.053 47.245 1.00 116.49 595 GLU C O 1
ATOM 6460 N N . ARG C 3 35 ? -1.806 23.276 47.828 1.00 120.22 596 ARG C N 1
ATOM 6461 C CA . ARG C 3 35 ? -1.678 23.387 49.267 1.00 114.41 596 ARG C CA 1
ATOM 6462 C C . ARG C 3 35 ? -0.212 23.257 49.655 1.00 106.25 596 ARG C C 1
ATOM 6463 O O . ARG C 3 35 ? 0.537 24.242 49.695 1.00 103.51 596 ARG C O 1
ATOM 6471 N N . LYS C 3 36 ? 0.190 22.024 49.930 1.00 102.69 597 LYS C N 1
ATOM 6472 C CA . LYS C 3 36 ? 1.570 21.706 50.275 1.00 100.21 597 LYS C CA 1
ATOM 6473 C C . LYS C 3 36 ? 2.621 22.703 49.762 1.00 95.21 597 LYS C C 1
ATOM 6474 O O . LYS C 3 36 ? 3.492 23.123 50.525 1.00 94.15 597 LYS C O 1
ATOM 6480 N N . LYS C 3 37 ? 2.551 23.059 48.479 1.00 91.61 598 LYS C N 1
ATOM 6481 C CA . LYS C 3 37 ? 3.496 24.006 47.883 1.00 90.65 598 LYS C CA 1
ATOM 6482 C C . LYS C 3 37 ? 3.422 25.398 48.518 1.00 95.18 598 LYS C C 1
ATOM 6483 O O . LYS C 3 37 ? 4.420 25.893 49.041 1.00 98.26 598 LYS C O 1
ATOM 6489 N N . THR C 3 38 ? 2.252 26.033 48.465 1.00 96.01 599 THR C N 1
ATOM 6490 C CA . THR C 3 38 ? 2.079 27.349 49.083 1.00 92.78 599 THR C CA 1
ATOM 6491 C C . THR C 3 38 ? 2.429 27.293 50.565 1.00 85.94 599 THR C C 1
ATOM 6492 O O . THR C 3 38 ? 2.996 28.239 51.114 1.00 78.78 599 THR C O 1
ATOM 6496 N N . GLU C 3 39 ? 2.070 26.177 51.196 1.00 87.84 600 GLU C N 1
ATOM 6497 C CA . GLU C 3 39 ? 2.422 25.881 52.579 1.00 92.65 600 GLU C CA 1
ATOM 6498 C C . GLU C 3 39 ? 3.934 25.985 52.770 1.00 92.31 600 GLU C C 1
ATOM 6499 O O . GLU C 3 39 ? 4.423 26.705 53.641 1.00 95.18 600 GLU C O 1
ATOM 6505 N N . ALA C 3 40 ? 4.671 25.259 51.939 1.00 88.44 601 ALA C N 1
ATOM 6506 C CA . ALA C 3 40 ? 6.124 25.231 52.010 1.00 83.57 601 ALA C CA 1
ATOM 6507 C C . ALA C 3 40 ? 6.751 26.593 51.738 1.00 81.88 601 ALA C C 1
ATOM 6508 O O . ALA C 3 40 ? 7.683 27.008 52.429 1.00 86.72 601 ALA C O 1
ATOM 6510 N N . VAL C 3 41 ? 6.244 27.269 50.713 1.00 77.15 602 VAL C N 1
ATOM 6511 C CA . VAL C 3 41 ? 6.740 28.578 50.309 1.00 76.29 602 VAL C CA 1
ATOM 6512 C C . VAL C 3 41 ? 6.576 29.596 51.435 1.00 77.10 602 VAL C C 1
ATOM 6513 O O . VAL C 3 41 ? 7.451 30.453 51.643 1.00 71.41 602 VAL C O 1
ATOM 6517 N N . ALA C 3 42 ? 5.456 29.479 52.154 1.00 80.16 603 ALA C N 1
ATOM 6518 C CA . ALA C 3 42 ? 5.116 30.364 53.272 1.00 75.70 603 ALA C CA 1
ATOM 6519 C C . ALA C 3 42 ? 5.914 30.050 54.538 1.00 74.14 603 ALA C C 1
ATOM 6520 O O . ALA C 3 42 ? 6.240 30.950 55.296 1.00 73.44 603 ALA C O 1
ATOM 6522 N N . ARG C 3 43 ? 6.215 28.779 54.779 1.00 73.55 604 ARG C N 1
ATOM 6523 C CA A ARG C 3 43 ? 7.091 28.437 55.891 0.44 73.68 604 ARG C CA 1
ATOM 6524 C CA B ARG C 3 43 ? 7.108 28.395 55.868 0.56 73.97 604 ARG C CA 1
ATOM 6525 C C . ARG C 3 43 ? 8.447 29.113 55.716 1.00 71.19 604 ARG C C 1
ATOM 6526 O O . ARG C 3 43 ? 8.927 29.787 56.626 1.00 71.11 604 ARG C O 1
ATOM 6541 N N . LEU C 3 44 ? 9.053 28.958 54.548 1.00 70.57 605 LEU C N 1
ATOM 6542 C CA . LEU C 3 44 ? 10.310 29.634 54.264 1.00 71.10 605 LEU C CA 1
ATOM 6543 C C . LEU C 3 44 ? 10.183 31.146 54.332 1.00 73.98 605 LEU C C 1
ATOM 6544 O O . LEU C 3 44 ? 11.060 31.818 54.863 1.00 79.32 605 LEU C O 1
ATOM 6549 N N . LYS C 3 45 ? 9.104 31.686 53.779 1.00 75.71 606 LYS C N 1
ATOM 6550 C CA . LYS C 3 45 ? 8.938 33.133 53.746 1.00 81.27 606 LYS C CA 1
ATOM 6551 C C . LYS C 3 45 ? 8.851 33.706 55.158 1.00 81.33 606 LYS C C 1
ATOM 6552 O O . LYS C 3 45 ? 9.345 34.805 55.436 1.00 81.69 606 LYS C O 1
ATOM 6558 N N . SER C 3 46 ? 8.228 32.946 56.051 1.00 76.58 607 SER C N 1
ATOM 6559 C CA . SER C 3 46 ? 7.978 33.430 57.394 1.00 71.58 607 SER C CA 1
ATOM 6560 C C . SER C 3 46 ? 9.191 33.231 58.310 1.00 72.96 607 SER C C 1
ATOM 6561 O O . SER C 3 46 ? 9.457 34.058 59.188 1.00 74.87 607 SER C O 1
ATOM 6572 N N . ASN C 3 48 ? 12.313 33.295 57.161 1.00 69.80 609 ASN C N 1
ATOM 6573 C CA A ASN C 3 48 ? 13.193 34.374 56.710 0.51 68.53 609 ASN C CA 1
ATOM 6574 C CA B ASN C 3 48 ? 13.210 34.344 56.722 0.49 68.57 609 ASN C CA 1
ATOM 6575 C C . ASN C 3 48 ? 12.842 35.677 57.391 1.00 68.66 609 ASN C C 1
ATOM 6576 O O . ASN C 3 48 ? 13.717 36.457 57.745 1.00 72.64 609 ASN C O 1
ATOM 6585 N N . LYS C 3 49 ? 11.544 35.909 57.576 1.00 66.51 610 LYS C N 1
ATOM 6586 C CA . LYS C 3 49 ? 11.037 37.123 58.219 1.00 59.80 610 LYS C CA 1
ATOM 6587 C C . LYS C 3 49 ? 11.459 37.189 59.682 1.00 57.35 610 LYS C C 1
ATOM 6588 O O . LYS C 3 49 ? 11.968 38.203 60.144 1.00 63.86 610 LYS C O 1
ATOM 6594 N N . SER C 3 50 ? 11.257 36.101 60.411 1.00 50.17 611 SER C N 1
ATOM 6595 C CA . SER C 3 50 ? 11.623 36.074 61.811 1.00 53.50 611 SER C CA 1
ATOM 6596 C C . SER C 3 50 ? 13.137 36.272 61.942 1.00 55.36 611 SER C C 1
ATOM 6597 O O . SER C 3 50 ? 13.602 37.048 62.772 1.00 53.64 611 SER C O 1
ATOM 6600 N N . ALA C 3 51 ? 13.902 35.576 61.108 1.00 49.46 612 ALA C N 1
ATOM 6601 C CA . ALA C 3 51 ? 15.349 35.677 61.164 1.00 45.12 612 ALA C CA 1
ATOM 6602 C C . ALA C 3 51 ? 15.822 37.106 60.942 1.00 53.14 612 ALA C C 1
ATOM 6603 O O . ALA C 3 51 ? 16.686 37.610 61.667 1.00 59.23 612 ALA C O 1
ATOM 6605 N N . ILE C 3 52 ? 15.263 37.765 59.940 1.00 52.60 613 ILE C N 1
ATOM 6606 C CA . ILE C 3 52 ? 15.633 39.147 59.700 1.00 54.23 613 ILE C CA 1
ATOM 6607 C C . ILE C 3 52 ? 15.201 40.053 60.846 1.00 58.05 613 ILE C C 1
ATOM 6608 O O . ILE C 3 52 ? 15.953 40.927 61.248 1.00 60.35 613 ILE C O 1
ATOM 6613 N N . ASN C 3 53 ? 14.006 39.841 61.387 1.00 57.43 614 ASN C N 1
ATOM 6614 C CA . ASN C 3 53 ? 13.571 40.656 62.511 1.00 58.28 614 ASN C CA 1
ATOM 6615 C C . ASN C 3 53 ? 14.434 40.479 63.753 1.00 55.85 614 ASN C C 1
ATOM 6616 O O . ASN C 3 53 ? 14.745 41.462 64.426 1.00 57.31 614 ASN C O 1
ATOM 6621 N N . GLN C 3 54 ? 14.836 39.241 64.039 1.00 50.68 615 GLN C N 1
ATOM 6622 C CA . GLN C 3 54 ? 15.688 38.947 65.195 1.00 45.27 615 GLN C CA 1
ATOM 6623 C C . GLN C 3 54 ? 17.045 39.627 65.101 1.00 48.03 615 GLN C C 1
ATOM 6624 O O . GLN C 3 54 ? 17.514 40.204 66.082 1.00 53.11 615 GLN C O 1
ATOM 6630 N N . TYR C 3 55 ? 17.652 39.569 63.918 1.00 46.50 616 TYR C N 1
ATOM 6631 C CA . TYR C 3 55 ? 18.935 40.228 63.644 1.00 47.42 616 TYR C CA 1
ATOM 6632 C C . TYR C 3 55 ? 18.878 41.744 63.848 1.00 50.06 616 TYR C C 1
ATOM 6633 O O . TYR C 3 55 ? 19.806 42.342 64.389 1.00 57.00 616 TYR C O 1
ATOM 6642 N N . ASN C 3 56 ? 17.792 42.362 63.402 1.00 46.66 617 ASN C N 1
ATOM 6643 C CA . ASN C 3 56 ? 17.605 43.794 63.572 1.00 47.52 617 ASN C CA 1
ATOM 6644 C C . ASN C 3 56 ? 17.369 44.149 65.034 1.00 52.96 617 ASN C C 1
ATOM 6645 O O . ASN C 3 56 ? 17.653 45.255 65.454 1.00 54.53 617 ASN C O 1
ATOM 6650 N N . ARG C 3 57 ? 16.849 43.201 65.806 1.00 57.88 618 ARG C N 1
ATOM 6651 C CA . ARG C 3 57 ? 16.580 43.408 67.225 1.00 62.97 618 ARG C CA 1
ATOM 6652 C C . ARG C 3 57 ? 17.910 43.362 67.993 1.00 60.92 618 ARG C C 1
ATOM 6653 O O . ARG C 3 57 ? 18.179 44.217 68.849 1.00 62.30 618 ARG C O 1
ATOM 6661 N N . ARG C 3 58 ? 18.767 42.398 67.659 1.00 55.50 619 ARG C N 1
ATOM 6662 C CA . ARG C 3 58 ? 20.123 42.421 68.187 1.00 52.13 619 ARG C CA 1
ATOM 6663 C C . ARG C 3 58 ? 20.744 43.798 68.017 1.00 55.57 619 ARG C C 1
ATOM 6664 O O . ARG C 3 58 ? 21.179 44.419 68.982 1.00 59.95 619 ARG C O 1
ATOM 6672 N N . GLN C 3 59 ? 20.807 44.252 66.773 1.00 51.16 620 GLN C N 1
ATOM 6673 C CA . GLN C 3 59 ? 21.486 45.486 66.456 1.00 49.55 620 GLN C CA 1
ATOM 6674 C C . GLN C 3 59 ? 20.904 46.642 67.236 1.00 52.76 620 GLN C C 1
ATOM 6675 O O . GLN C 3 59 ? 21.650 47.466 67.751 1.00 56.62 620 GLN C O 1
ATOM 6681 N N . ASP C 3 60 ? 19.577 46.681 67.347 1.00 53.85 621 ASP C N 1
ATOM 6682 C CA . ASP C 3 60 ? 18.906 47.687 68.164 1.00 62.84 621 ASP C CA 1
ATOM 6683 C C . ASP C 3 60 ? 19.335 47.651 69.632 1.00 62.30 621 ASP C C 1
ATOM 6684 O O . ASP C 3 60 ? 19.688 48.680 70.210 1.00 61.01 621 ASP C O 1
ATOM 6689 N N . LYS C 3 61 ? 19.294 46.475 70.243 1.00 59.84 622 LYS C N 1
ATOM 6690 C CA . LYS C 3 61 ? 19.661 46.386 71.640 1.00 57.20 622 LYS C CA 1
ATOM 6691 C C . LYS C 3 61 ? 21.091 46.881 71.768 1.00 54.75 622 LYS C C 1
ATOM 6692 O O . LYS C 3 61 ? 21.367 47.762 72.569 1.00 54.81 622 LYS C O 1
ATOM 6698 N N . LYS C 3 62 ? 21.983 46.366 70.929 1.00 53.76 623 LYS C N 1
ATOM 6699 C CA . LYS C 3 62 ? 23.374 46.783 70.958 1.00 54.35 623 LYS C CA 1
ATOM 6700 C C . LYS C 3 62 ? 23.531 48.296 70.837 1.00 54.70 623 LYS C C 1
ATOM 6701 O O . LYS C 3 62 ? 24.387 48.893 71.481 1.00 64.39 623 LYS C O 1
ATOM 6707 N N . ASN C 3 63 ? 22.704 48.923 70.023 1.00 49.70 624 ASN C N 1
ATOM 6708 C CA . ASN C 3 63 ? 22.805 50.368 69.845 1.00 52.09 624 ASN C CA 1
ATOM 6709 C C . ASN C 3 63 ? 22.279 51.151 71.036 1.00 56.94 624 ASN C C 1
ATOM 6710 O O . ASN C 3 63 ? 22.872 52.146 71.440 1.00 62.59 624 ASN C O 1
ATOM 6715 N N . LYS C 3 64 ? 21.157 50.712 71.592 1.00 57.44 625 LYS C N 1
ATOM 6716 C CA . LYS C 3 64 ? 20.547 51.452 72.687 1.00 61.00 625 LYS C CA 1
ATOM 6717 C C . LYS C 3 64 ? 21.436 51.361 73.907 1.00 53.78 625 LYS C C 1
ATOM 6718 O O . LYS C 3 64 ? 21.517 52.297 74.698 1.00 53.54 625 LYS C O 1
ATOM 6724 N N . ARG C 3 65 ? 22.116 50.228 74.023 1.00 49.41 626 ARG C N 1
ATOM 6725 C CA . ARG C 3 65 ? 23.107 50.000 75.062 1.00 47.61 626 ARG C CA 1
ATOM 6726 C C . ARG C 3 65 ? 24.272 50.963 74.897 1.00 47.23 626 ARG C C 1
ATOM 6727 O O . ARG C 3 65 ? 24.530 51.783 75.778 1.00 47.29 626 ARG C O 1
ATOM 6735 N N . LEU C 3 66 ? 24.975 50.868 73.770 1.00 39.19 627 LEU C N 1
ATOM 6736 C CA . LEU C 3 66 ? 26.085 51.780 73.508 1.00 35.56 627 LEU C CA 1
ATOM 6737 C C . LEU C 3 66 ? 25.696 53.244 73.663 1.00 43.33 627 LEU C C 1
ATOM 6738 O O . LEU C 3 66 ? 26.523 54.085 73.983 1.00 50.87 627 LEU C O 1
ATOM 6743 N N . LYS C 3 67 ? 24.425 53.544 73.476 1.00 46.54 628 LYS C N 1
ATOM 6744 C CA . LYS C 3 67 ? 23.988 54.924 73.457 1.00 47.67 628 LYS C CA 1
ATOM 6745 C C . LYS C 3 67 ? 23.818 55.406 74.891 1.00 42.35 628 LYS C C 1
ATOM 6746 O O . LYS C 3 67 ? 24.063 56.565 75.202 1.00 42.54 628 LYS C O 1
ATOM 6752 N N . PHE C 3 68 ? 23.397 54.496 75.758 1.00 41.71 629 PHE C N 1
ATOM 6753 C CA . PHE C 3 68 ? 23.167 54.792 77.169 1.00 42.53 629 PHE C CA 1
ATOM 6754 C C . PHE C 3 68 ? 24.501 55.001 77.866 1.00 49.12 629 PHE C C 1
ATOM 6755 O O . PHE C 3 68 ? 24.680 55.947 78.615 1.00 56.07 629 PHE C O 1
ATOM 6763 N N . GLY C 3 69 ? 25.431 54.090 77.608 1.00 46.63 630 GLY C N 1
ATOM 6764 C CA . GLY C 3 69 ? 26.805 54.240 78.027 1.00 41.99 630 GLY C CA 1
ATOM 6765 C C . GLY C 3 69 ? 27.407 55.560 77.609 1.00 47.64 630 GLY C C 1
ATOM 6766 O O . GLY C 3 69 ? 27.964 56.279 78.428 1.00 50.47 630 GLY C O 1
ATOM 6767 N N . HIS C 3 70 ? 27.297 55.901 76.332 1.00 51.90 631 HIS C N 1
ATOM 6768 C CA . HIS C 3 70 ? 27.975 57.097 75.857 1.00 47.31 631 HIS C CA 1
ATOM 6769 C C . HIS C 3 70 ? 27.368 58.381 76.426 1.00 51.51 631 HIS C C 1
ATOM 6770 O O . HIS C 3 70 ? 28.047 59.406 76.527 1.00 58.18 631 HIS C O 1
ATOM 6777 N N . ARG C 3 71 ? 26.109 58.312 76.838 1.00 50.89 632 ARG C N 1
ATOM 6778 C CA . ARG C 3 71 ? 25.465 59.443 77.515 1.00 64.21 632 ARG C CA 1
ATOM 6779 C C . ARG C 3 71 ? 25.944 59.611 78.962 1.00 63.79 632 ARG C C 1
ATOM 6780 O O . ARG C 3 71 ? 26.076 60.727 79.453 1.00 68.72 632 ARG C O 1
ATOM 6788 N N . LEU C 3 72 ? 26.191 58.506 79.653 1.00 56.76 633 LEU C N 1
ATOM 6789 C CA . LEU C 3 72 ? 26.611 58.594 81.040 1.00 54.88 633 LEU C CA 1
ATOM 6790 C C . LEU C 3 72 ? 27.979 59.269 81.139 1.00 56.73 633 LEU C C 1
ATOM 6791 O O . LEU C 3 72 ? 28.273 59.979 82.098 1.00 59.05 633 LEU C O 1
ATOM 6796 N N . ILE C 3 73 ? 28.810 59.054 80.131 1.00 52.29 634 ILE C N 1
ATOM 6797 C CA . ILE C 3 73 ? 30.072 59.763 80.034 1.00 49.87 634 ILE C CA 1
ATOM 6798 C C . ILE C 3 73 ? 29.841 61.275 80.072 1.00 52.73 634 ILE C C 1
ATOM 6799 O O . ILE C 3 73 ? 30.512 62.011 80.797 1.00 59.88 634 ILE C O 1
ATOM 6804 N N . ALA C 3 74 ? 28.874 61.723 79.287 1.00 48.64 635 ALA C N 1
ATOM 6805 C CA . ALA C 3 74 ? 28.475 63.123 79.251 1.00 47.58 635 ALA C CA 1
ATOM 6806 C C . ALA C 3 74 ? 27.886 63.591 80.578 1.00 51.44 635 ALA C C 1
ATOM 6807 O O . ALA C 3 74 ? 28.158 64.701 81.024 1.00 54.98 635 ALA C O 1
ATOM 6809 N N . THR C 3 75 ? 27.055 62.753 81.188 1.00 50.60 636 THR C N 1
ATOM 6810 C CA . THR C 3 75 ? 26.516 63.041 82.510 1.00 50.85 636 THR C CA 1
ATOM 6811 C C . THR C 3 75 ? 27.659 63.225 83.497 1.00 51.38 636 THR C C 1
ATOM 6812 O O . THR C 3 75 ? 27.655 64.153 84.314 1.00 47.50 636 THR C O 1
ATOM 6816 N N . HIS C 3 76 ? 28.639 62.332 83.411 1.00 50.73 637 HIS C N 1
ATOM 6817 C CA . HIS C 3 76 ? 29.792 62.406 84.277 1.00 46.36 637 HIS C CA 1
ATOM 6818 C C . HIS C 3 76 ? 30.507 63.741 84.092 1.00 47.53 637 HIS C C 1
ATOM 6819 O O . HIS C 3 76 ? 30.831 64.433 85.058 1.00 54.47 637 HIS C O 1
ATOM 6826 N N . THR C 3 77 ? 30.743 64.109 82.844 1.00 40.00 638 THR C N 1
ATOM 6827 C CA . THR C 3 77 ? 31.397 65.370 82.537 1.00 40.64 638 THR C CA 1
ATOM 6828 C C . THR C 3 77 ? 30.667 66.557 83.169 1.00 46.43 638 THR C C 1
ATOM 6829 O O . THR C 3 77 ? 31.303 67.490 83.674 1.00 53.16 638 THR C O 1
ATOM 6833 N N . ASN C 3 78 ? 29.337 66.525 83.162 1.00 41.54 639 ASN C N 1
ATOM 6834 C CA . ASN C 3 78 ? 28.582 67.622 83.764 1.00 45.53 639 ASN C CA 1
ATOM 6835 C C . ASN C 3 78 ? 28.630 67.596 85.285 1.00 47.62 639 ASN C C 1
ATOM 6836 O O . ASN C 3 78 ? 28.705 68.636 85.920 1.00 48.85 639 ASN C O 1
ATOM 6841 N N . LEU C 3 79 ? 28.585 66.404 85.867 1.00 46.37 640 LEU C N 1
ATOM 6842 C CA . LEU C 3 79 ? 28.740 66.267 87.302 1.00 47.04 640 LEU C CA 1
ATOM 6843 C C . LEU C 3 79 ? 30.102 66.826 87.713 1.00 55.47 640 LEU C C 1
ATOM 6844 O O . LEU C 3 79 ? 30.220 67.520 88.733 1.00 56.68 640 LEU C O 1
ATOM 6849 N N . GLU C 3 80 ? 31.119 66.534 86.899 1.00 54.06 641 GLU C N 1
ATOM 6850 C CA . GLU C 3 80 ? 32.475 67.006 87.147 1.00 54.11 641 GLU C CA 1
ATOM 6851 C C . GLU C 3 80 ? 32.591 68.521 87.023 1.00 56.25 641 GLU C C 1
ATOM 6852 O O . GLU C 3 80 ? 33.227 69.162 87.852 1.00 62.94 641 GLU C O 1
ATOM 6858 N N . ARG C 3 81 ? 31.971 69.103 86.003 1.00 54.24 642 ARG C N 1
ATOM 6859 C CA . ARG C 3 81 ? 31.994 70.562 85.854 1.00 55.77 642 ARG C CA 1
ATOM 6860 C C . ARG C 3 81 ? 31.310 71.258 87.014 1.00 57.16 642 ARG C C 1
ATOM 6861 O O . ARG C 3 81 ? 31.765 72.298 87.480 1.00 60.62 642 ARG C O 1
ATOM 6869 N N . ASP C 3 82 ? 30.205 70.678 87.469 1.00 60.54 643 ASP C N 1
ATOM 6870 C CA . ASP C 3 82 ? 29.400 71.265 88.531 1.00 61.81 643 ASP C CA 1
ATOM 6871 C C . ASP C 3 82 ? 30.176 71.257 89.823 1.00 56.69 643 ASP C C 1
ATOM 6872 O O . ASP C 3 82 ? 30.200 72.254 90.546 1.00 56.08 643 ASP C O 1
ATOM 6877 N N . GLU C 3 83 ? 30.794 70.117 90.116 1.00 52.85 644 GLU C N 1
ATOM 6878 C CA . GLU C 3 83 ? 31.620 69.997 91.302 1.00 53.54 644 GLU C CA 1
ATOM 6879 C C . GLU C 3 83 ? 32.724 71.039 91.276 1.00 54.55 644 GLU C C 1
ATOM 6880 O O . GLU C 3 83 ? 32.924 71.773 92.249 1.00 54.82 644 GLU C O 1
ATOM 6886 N N . GLN C 3 84 ? 33.430 71.113 90.153 1.00 53.06 645 GLN C N 1
ATOM 6887 C CA . GLN C 3 84 ? 34.510 72.077 90.011 1.00 55.42 645 GLN C CA 1
ATOM 6888 C C . GLN C 3 84 ? 34.070 73.511 90.302 1.00 58.09 645 GLN C C 1
ATOM 6889 O O . GLN C 3 84 ? 34.815 74.260 90.936 1.00 66.66 645 GLN C O 1
ATOM 6895 N N . LYS C 3 85 ? 32.863 73.880 89.877 1.00 53.85 646 LYS C N 1
ATOM 6896 C CA . LYS C 3 85 ? 32.339 75.222 90.144 1.00 56.57 646 LYS C CA 1
ATOM 6897 C C . LYS C 3 85 ? 32.057 75.417 91.623 1.00 57.82 646 LYS C C 1
ATOM 6898 O O . LYS C 3 85 ? 32.265 76.501 92.183 1.00 60.74 646 LYS C O 1
ATOM 6904 N N . ARG C 3 86 ? 31.570 74.352 92.240 1.00 54.23 647 ARG C N 1
ATOM 6905 C CA . ARG C 3 86 ? 31.144 74.364 93.626 1.00 57.03 647 ARG C CA 1
ATOM 6906 C C . ARG C 3 86 ? 32.366 74.527 94.517 1.00 58.18 647 ARG C C 1
ATOM 6907 O O . ARG C 3 86 ? 32.399 75.371 95.417 1.00 58.23 647 ARG C O 1
ATOM 6915 N N . ALA C 3 87 ? 33.378 73.716 94.232 1.00 56.47 648 ALA C N 1
ATOM 6916 C CA . ALA C 3 87 ? 34.624 73.700 94.981 1.00 49.09 648 ALA C CA 1
ATOM 6917 C C . ALA C 3 87 ? 35.361 75.006 94.827 1.00 51.08 648 ALA C C 1
ATOM 6918 O O . ALA C 3 87 ? 36.057 75.463 95.736 1.00 54.36 648 ALA C O 1
ATOM 6920 N N . GLU C 3 88 ? 35.230 75.586 93.647 1.00 49.93 649 GLU C N 1
ATOM 6921 C CA . GLU C 3 88 ? 35.922 76.814 93.332 1.00 55.31 649 GLU C CA 1
ATOM 6922 C C . GLU C 3 88 ? 35.337 77.982 94.116 1.00 63.57 649 GLU C C 1
ATOM 6923 O O . GLU C 3 88 ? 36.070 78.851 94.580 1.00 68.07 649 GLU C O 1
ATOM 6929 N N . LYS C 3 89 ? 34.013 77.990 94.260 1.00 62.04 650 LYS C N 1
ATOM 6930 C CA . LYS C 3 89 ? 33.314 79.042 94.997 1.00 58.07 650 LYS C CA 1
ATOM 6931 C C . LYS C 3 89 ? 33.643 78.920 96.484 1.00 52.39 650 LYS C C 1
ATOM 6932 O O . LYS C 3 89 ? 33.819 79.926 97.184 1.00 48.11 650 LYS C O 1
ATOM 6938 N N . LYS C 3 90 ? 33.753 77.670 96.939 1.00 51.48 651 LYS C N 1
ATOM 6939 C CA . LYS C 3 90 ? 34.121 77.361 98.315 1.00 56.11 651 LYS C CA 1
ATOM 6940 C C . LYS C 3 90 ? 35.530 77.828 98.655 1.00 58.31 651 LYS C C 1
ATOM 6941 O O . LYS C 3 90 ? 35.713 78.549 99.617 1.00 60.15 651 LYS C O 1
ATOM 6947 N N . ALA C 3 91 ? 36.517 77.418 97.862 1.00 58.66 652 ALA C N 1
ATOM 6948 C CA . ALA C 3 91 ? 37.905 77.832 98.057 1.00 52.42 652 ALA C CA 1
ATOM 6949 C C . ALA C 3 91 ? 38.101 79.332 97.922 1.00 52.92 652 ALA C C 1
ATOM 6950 O O . ALA C 3 91 ? 38.874 79.947 98.646 1.00 55.03 652 ALA C O 1
ATOM 6952 N N . LYS C 3 92 ? 37.417 79.933 96.972 1.00 50.70 653 LYS C N 1
ATOM 6953 C CA . LYS C 3 92 ? 37.566 81.356 96.790 1.00 48.03 653 LYS C CA 1
ATOM 6954 C C . LYS C 3 92 ? 37.200 82.161 98.063 1.00 66.40 653 LYS C C 1
ATOM 6955 O O . LYS C 3 92 ? 37.900 83.111 98.408 1.00 70.17 653 LYS C O 1
ATOM 6961 N N . GLU C 3 93 ? 36.121 81.787 98.758 1.00 66.81 654 GLU C N 1
ATOM 6962 C CA . GLU C 3 93 ? 35.707 82.493 99.983 1.00 72.55 654 GLU C CA 1
ATOM 6963 C C . GLU C 3 93 ? 36.643 82.131 101.105 1.00 65.67 654 GLU C C 1
ATOM 6964 O O . GLU C 3 93 ? 37.004 82.974 101.925 1.00 65.82 654 GLU C O 1
ATOM 6970 N N . ARG C 3 94 ? 36.990 80.851 101.154 1.00 56.01 655 ARG C N 1
ATOM 6971 C CA . ARG C 3 94 ? 37.823 80.309 102.208 1.00 56.47 655 ARG C CA 1
ATOM 6972 C C . ARG C 3 94 ? 39.201 81.006 102.260 1.00 60.66 655 ARG C C 1
ATOM 6973 O O . ARG C 3 94 ? 39.658 81.429 103.327 1.00 68.44 655 ARG C O 1
ATOM 6981 N N . LEU C 3 95 ? 39.835 81.162 101.103 1.00 53.73 656 LEU C N 1
ATOM 6982 C CA . LEU C 3 95 ? 41.158 81.757 101.007 1.00 48.46 656 LEU C CA 1
ATOM 6983 C C . LEU C 3 95 ? 41.242 83.268 101.269 1.00 50.46 656 LEU C C 1
ATOM 6984 O O . LEU C 3 95 ? 42.330 83.796 101.504 1.00 51.87 656 LEU C O 1
ATOM 6989 N N . GLN C 3 96 ? 40.130 83.984 101.242 1.00 48.52 657 GLN C N 1
ATOM 6990 C CA . GLN C 3 96 ? 40.231 85.416 101.478 1.00 54.89 657 GLN C CA 1
ATOM 6991 C C . GLN C 3 96 ? 39.519 85.898 102.747 1.00 63.49 657 GLN C C 1
ATOM 6992 O O . GLN C 3 96 ? 39.409 87.102 103.007 1.00 64.56 657 GLN C O 1
ATOM 6998 N N . ALA C 3 97 ? 39.062 84.940 103.544 1.00 68.99 658 ALA C N 1
ATOM 6999 C CA . ALA C 3 97 ? 38.362 85.238 104.775 1.00 70.91 658 ALA C CA 1
ATOM 7000 C C . ALA C 3 97 ? 38.860 84.336 105.888 1.00 78.07 658 ALA C C 1
ATOM 7001 O O . ALA C 3 97 ? 39.205 83.172 105.634 1.00 77.01 658 ALA C O 1
ATOM 7003 N N . LEU C 3 98 ? 38.915 84.893 107.103 1.00 82.89 659 LEU C N 1
ATOM 7004 C CA . LEU C 3 98 ? 38.965 84.108 108.334 1.00 85.54 659 LEU C CA 1
ATOM 7005 C C . LEU C 3 98 ? 37.503 83.941 108.755 1.00 101.66 659 LEU C C 1
ATOM 7006 O O . LEU C 3 98 ? 36.677 84.781 108.392 1.00 105.80 659 LEU C O 1
ATOM 7011 N N . LYS C 3 99 ? 37.161 82.914 109.536 1.00 110.80 660 LYS C N 1
ATOM 7012 C CA . LYS C 3 99 ? 38.104 81.981 110.135 1.00 119.73 660 LYS C CA 1
ATOM 7013 C C . LYS C 3 99 ? 38.455 80.850 109.171 1.00 122.90 660 LYS C C 1
ATOM 7014 O O . LYS C 3 99 ? 39.553 80.290 109.222 1.00 125.26 660 LYS C O 1
ATOM 7028 N N . ASP D 4 2 ? -0.265 48.802 110.338 1.00 99.57 2 ASP D N 1
ATOM 7029 C CA . ASP D 4 2 ? -0.194 47.466 109.744 1.00 103.62 2 ASP D CA 1
ATOM 7030 C C . ASP D 4 2 ? 0.654 47.458 108.454 1.00 104.40 2 ASP D C 1
ATOM 7031 O O . ASP D 4 2 ? 0.303 48.099 107.463 1.00 104.11 2 ASP D O 1
ATOM 7036 N N . PRO D 4 3 ? 1.781 46.732 108.465 1.00 103.79 3 PRO D N 1
ATOM 7037 C CA . PRO D 4 3 ? 2.645 46.711 107.284 1.00 98.47 3 PRO D CA 1
ATOM 7038 C C . PRO D 4 3 ? 1.861 46.470 106.003 1.00 97.59 3 PRO D C 1
ATOM 7039 O O . PRO D 4 3 ? 2.067 47.183 105.024 1.00 96.27 3 PRO D O 1
ATOM 7043 N N . GLN D 4 4 ? 0.969 45.489 106.005 1.00 98.07 4 GLN D N 1
ATOM 7044 C CA . GLN D 4 4 ? 0.224 45.179 104.793 1.00 97.91 4 GLN D CA 1
ATOM 7045 C C . GLN D 4 4 ? -0.565 46.384 104.274 1.00 93.61 4 GLN D C 1
ATOM 7046 O O . GLN D 4 4 ? -0.709 46.571 103.066 1.00 90.34 4 GLN D O 1
ATOM 7052 N N . THR D 4 5 ? -1.072 47.207 105.183 1.00 92.57 5 THR D N 1
ATOM 7053 C CA . THR D 4 5 ? -1.859 48.358 104.765 1.00 90.50 5 THR D CA 1
ATOM 7054 C C . THR D 4 5 ? -0.964 49.495 104.277 1.00 86.59 5 THR D C 1
ATOM 7055 O O . THR D 4 5 ? -1.366 50.277 103.413 1.00 89.55 5 THR D O 1
ATOM 7059 N N . LEU D 4 6 ? 0.250 49.572 104.822 1.00 81.63 6 LEU D N 1
ATOM 7060 C CA . LEU D 4 6 ? 1.266 50.518 104.348 1.00 76.61 6 LEU D CA 1
ATOM 7061 C C . LEU D 4 6 ? 1.631 50.251 102.889 1.00 74.41 6 LEU D C 1
ATOM 7062 O O . LEU D 4 6 ? 1.657 51.169 102.060 1.00 69.88 6 LEU D O 1
ATOM 7067 N N . ILE D 4 7 ? 1.926 48.986 102.594 1.00 75.36 7 ILE D N 1
ATOM 7068 C CA . ILE D 4 7 ? 2.105 48.508 101.225 1.00 71.10 7 ILE D CA 1
ATOM 7069 C C . ILE D 4 7 ? 0.905 48.870 100.348 1.00 73.55 7 ILE D C 1
ATOM 7070 O O . ILE D 4 7 ? 1.070 49.318 99.214 1.00 74.45 7 ILE D O 1
ATOM 7075 N N . THR D 4 8 ? -0.301 48.685 100.886 1.00 75.73 8 THR D N 1
ATOM 7076 C CA . THR D 4 8 ? -1.532 48.983 100.151 1.00 80.50 8 THR D CA 1
ATOM 7077 C C . THR D 4 8 ? -1.763 50.479 99.877 1.00 85.06 8 THR D C 1
ATOM 7078 O O . THR D 4 8 ? -2.280 50.837 98.828 1.00 91.92 8 THR D O 1
ATOM 7082 N N . LYS D 4 9 ? -1.375 51.350 100.801 1.00 83.51 9 LYS D N 1
ATOM 7083 C CA . LYS D 4 9 ? -1.624 52.785 100.632 1.00 84.82 9 LYS D CA 1
ATOM 7084 C C . LYS D 4 9 ? -0.565 53.515 99.789 1.00 83.17 9 LYS D C 1
ATOM 7085 O O . LYS D 4 9 ? -0.825 54.584 99.235 1.00 79.65 9 LYS D O 1
ATOM 7091 N N . ALA D 4 10 ? 0.629 52.941 99.684 1.00 85.19 10 ALA D N 1
ATOM 7092 C CA . ALA D 4 10 ? 1.680 53.557 98.877 1.00 78.71 10 ALA D CA 1
ATOM 7093 C C . ALA D 4 10 ? 1.509 53.216 97.402 1.00 79.34 10 ALA D C 1
ATOM 7094 O O . ALA D 4 10 ? 0.762 52.302 97.050 1.00 82.30 10 ALA D O 1
ATOM 7096 N N . ASN D 4 11 ? 2.201 53.964 96.549 1.00 77.34 11 ASN D N 1
ATOM 7097 C CA . ASN D 4 11 ? 2.247 53.692 95.109 1.00 79.74 11 ASN D CA 1
ATOM 7098 C C . ASN D 4 11 ? 0.900 53.596 94.407 1.00 85.81 11 ASN D C 1
ATOM 7099 O O . ASN D 4 11 ? 0.647 52.608 93.719 1.00 86.73 11 ASN D O 1
ATOM 7104 N N . LYS D 4 12 ? 0.044 54.604 94.561 1.00 90.89 12 LYS D N 1
ATOM 7105 C CA . LYS D 4 12 ? -1.251 54.606 93.872 1.00 93.06 12 LYS D CA 1
ATOM 7106 C C . LYS D 4 12 ? -1.703 56.014 93.483 1.00 93.21 12 LYS D C 1
ATOM 7107 O O . LYS D 4 12 ? -1.134 56.631 92.577 1.00 91.22 12 LYS D O 1
ATOM 7113 N N . LYS D 4 22 ? -4.846 45.518 87.154 1.00 87.82 22 LYS D N 1
ATOM 7114 C CA . LYS D 4 22 ? -3.691 45.114 87.963 1.00 86.35 22 LYS D CA 1
ATOM 7115 C C . LYS D 4 22 ? -3.581 43.587 88.136 1.00 83.84 22 LYS D C 1
ATOM 7116 O O . LYS D 4 22 ? -4.059 43.010 89.118 1.00 76.55 22 LYS D O 1
ATOM 7122 N N . GLU D 4 23 ? -2.917 42.940 87.186 1.00 86.89 23 GLU D N 1
ATOM 7123 C CA . GLU D 4 23 ? -2.932 41.488 87.118 1.00 88.20 23 GLU D CA 1
ATOM 7124 C C . GLU D 4 23 ? -1.921 40.750 87.980 1.00 77.99 23 GLU D C 1
ATOM 7125 O O . GLU D 4 23 ? -1.079 41.344 88.656 1.00 78.82 23 GLU D O 1
ATOM 7131 N N . SER D 4 24 ? -2.026 39.429 87.917 1.00 68.11 24 SER D N 1
ATOM 7132 C CA . SER D 4 24 ? -1.147 38.530 88.628 1.00 63.70 24 SER D CA 1
ATOM 7133 C C . SER D 4 24 ? -0.795 37.330 87.755 1.00 65.65 24 SER D C 1
ATOM 7134 O O . SER D 4 24 ? -1.613 36.838 86.977 1.00 69.02 24 SER D O 1
ATOM 7137 N N . TRP D 4 25 ? 0.430 36.853 87.910 1.00 61.05 25 TRP D N 1
ATOM 7138 C CA . TRP D 4 25 ? 0.947 35.787 87.081 1.00 55.60 25 TRP D CA 1
ATOM 7139 C C . TRP D 4 25 ? 1.329 34.597 87.931 1.00 56.40 25 TRP D C 1
ATOM 7140 O O . TRP D 4 25 ? 1.652 34.737 89.100 1.00 61.21 25 TRP D O 1
ATOM 7151 N N . ARG D 4 26 ? 1.277 33.416 87.347 1.00 57.32 26 ARG D N 1
ATOM 7152 C CA . ARG D 4 26 ? 1.738 32.234 88.043 1.00 59.70 26 ARG D CA 1
ATOM 7153 C C . ARG D 4 26 ? 2.717 31.506 87.148 1.00 60.93 26 ARG D C 1
ATOM 7154 O O . ARG D 4 26 ? 2.734 31.718 85.940 1.00 60.48 26 ARG D O 1
ATOM 7162 N N . TYR D 4 27 ? 3.553 30.667 87.738 1.00 61.23 27 TYR D N 1
ATOM 7163 C CA . TYR D 4 27 ? 4.522 29.932 86.949 1.00 54.96 27 TYR D CA 1
ATOM 7164 C C . TYR D 4 27 ? 4.091 28.485 86.937 1.00 58.17 27 TYR D C 1
ATOM 7165 O O . TYR D 4 27 ? 4.273 27.771 87.913 1.00 63.92 27 TYR D O 1
ATOM 7174 N N . ASP D 4 28 ? 3.499 28.058 85.831 1.00 60.84 28 ASP D N 1
ATOM 7175 C CA . ASP D 4 28 ? 2.786 26.785 85.807 1.00 65.29 28 ASP D CA 1
ATOM 7176 C C . ASP D 4 28 ? 2.870 26.101 84.451 1.00 61.13 28 ASP D C 1
ATOM 7177 O O . ASP D 4 28 ? 3.350 26.685 83.475 1.00 62.90 28 ASP D O 1
ATOM 7182 N N . TRP D 4 29 ? 2.394 24.859 84.407 1.00 58.61 29 TRP D N 1
ATOM 7183 C CA . TRP D 4 29 ? 2.329 24.080 83.172 1.00 58.70 29 TRP D CA 1
ATOM 7184 C C . TRP D 4 29 ? 1.385 24.686 82.142 1.00 60.24 29 TRP D C 1
ATOM 7185 O O . TRP D 4 29 ? 0.285 25.139 82.473 1.00 63.24 29 TRP D O 1
ATOM 7196 N N . TYR D 4 30 ? 1.838 24.695 80.893 1.00 57.35 30 TYR D N 1
ATOM 7197 C CA . TYR D 4 30 ? 1.057 25.190 79.778 1.00 56.51 30 TYR D CA 1
ATOM 7198 C C . TYR D 4 30 ? 1.182 24.225 78.614 1.00 59.65 30 TYR D C 1
ATOM 7199 O O . TYR D 4 30 ? 2.240 23.649 78.392 1.00 62.84 30 TYR D O 1
ATOM 7208 N N . GLN D 4 31 ? 0.101 24.055 77.864 1.00 64.34 31 GLN D N 1
ATOM 7209 C CA . GLN D 4 31 ? 0.063 23.082 76.776 1.00 65.17 31 GLN D CA 1
ATOM 7210 C C . GLN D 4 31 ? -0.436 23.750 75.509 1.00 71.26 31 GLN D C 1
ATOM 7211 O O . GLN D 4 31 ? -1.642 23.925 75.324 1.00 77.51 31 GLN D O 1
ATOM 7217 N N . PRO D 4 32 ? 0.489 24.108 74.614 1.00 72.18 32 PRO D N 1
ATOM 7218 C CA . PRO D 4 32 ? 0.152 24.898 73.429 1.00 77.52 32 PRO D CA 1
ATOM 7219 C C . PRO D 4 32 ? -0.766 24.126 72.481 1.00 82.27 32 PRO D C 1
ATOM 7220 O O . PRO D 4 32 ? -0.942 22.913 72.628 1.00 85.19 32 PRO D O 1
ATOM 7224 N N . SER D 4 33 ? -1.353 24.824 71.518 1.00 81.90 33 SER D N 1
ATOM 7225 C CA . SER D 4 33 ? -2.195 24.158 70.527 1.00 87.69 33 SER D CA 1
ATOM 7226 C C . SER D 4 33 ? -1.898 24.664 69.115 1.00 89.21 33 SER D C 1
ATOM 7227 O O . SER D 4 33 ? -1.196 25.660 68.951 1.00 88.33 33 SER D O 1
ATOM 7230 N N . LYS D 4 34 ? -2.428 23.975 68.105 1.00 91.60 34 LYS D N 1
ATOM 7231 C CA . LYS D 4 34 ? -2.070 24.252 66.714 1.00 91.98 34 LYS D CA 1
ATOM 7232 C C . LYS D 4 34 ? -2.831 25.420 66.082 1.00 92.64 34 LYS D C 1
ATOM 7233 O O . LYS D 4 34 ? -2.230 26.280 65.424 1.00 91.49 34 LYS D O 1
ATOM 7239 N N . GLU D 4 54 ? -6.006 19.396 68.370 1.00 100.82 54 GLU D N 1
ATOM 7240 C CA . GLU D 4 54 ? -5.953 20.802 68.773 1.00 103.78 54 GLU D CA 1
ATOM 7241 C C . GLU D 4 54 ? -4.704 21.109 69.615 1.00 102.42 54 GLU D C 1
ATOM 7242 O O . GLU D 4 54 ? -3.876 21.933 69.231 1.00 100.53 54 GLU D O 1
ATOM 7248 N N . LYS D 4 55 ? -4.570 20.434 70.754 1.00 102.46 55 LYS D N 1
ATOM 7249 C CA . LYS D 4 55 ? -3.456 20.668 71.671 1.00 100.46 55 LYS D CA 1
ATOM 7250 C C . LYS D 4 55 ? -2.246 19.801 71.330 1.00 94.05 55 LYS D C 1
ATOM 7251 O O . LYS D 4 55 ? -2.395 18.604 71.082 1.00 97.37 55 LYS D O 1
ATOM 7257 N N . TYR D 4 56 ? -1.052 20.397 71.326 1.00 83.59 56 TYR D N 1
ATOM 7258 C CA . TYR D 4 56 ? 0.180 19.616 71.180 1.00 78.22 56 TYR D CA 1
ATOM 7259 C C . TYR D 4 56 ? 0.285 18.660 72.367 1.00 79.12 56 TYR D C 1
ATOM 7260 O O . TYR D 4 56 ? -0.254 18.945 73.434 1.00 84.26 56 TYR D O 1
ATOM 7269 N N . PRO D 4 57 ? 0.958 17.514 72.183 1.00 78.17 57 PRO D N 1
ATOM 7270 C CA . PRO D 4 57 ? 1.084 16.471 73.215 1.00 81.98 57 PRO D CA 1
ATOM 7271 C C . PRO D 4 57 ? 1.928 16.858 74.432 1.00 89.72 57 PRO D C 1
ATOM 7272 O O . PRO D 4 57 ? 1.912 16.130 75.422 1.00 98.42 57 PRO D O 1
ATOM 7276 N N . PHE D 4 58 ? 2.650 17.969 74.370 1.00 85.05 58 PHE D N 1
ATOM 7277 C CA . PHE D 4 58 ? 3.624 18.273 75.411 1.00 78.20 58 PHE D CA 1
ATOM 7278 C C . PHE D 4 58 ? 3.235 19.422 76.333 1.00 78.86 58 PHE D C 1
ATOM 7279 O O . PHE D 4 58 ? 2.316 20.181 76.052 1.00 80.76 58 PHE D O 1
ATOM 7287 N N . ARG D 4 59 ? 3.961 19.527 77.441 1.00 77.76 59 ARG D N 1
ATOM 7288 C CA . ARG D 4 59 ? 3.785 20.589 78.416 1.00 76.78 59 ARG D CA 1
ATOM 7289 C C . ARG D 4 59 ? 5.086 21.364 78.554 1.00 77.51 59 ARG D C 1
ATOM 7290 O O . ARG D 4 59 ? 6.129 20.942 78.070 1.00 83.28 59 ARG D O 1
ATOM 7298 N N . TYR D 4 60 ? 5.024 22.492 79.245 1.00 69.22 60 TYR D N 1
ATOM 7299 C CA . TYR D 4 60 ? 6.220 23.176 79.679 1.00 62.64 60 TYR D CA 1
ATOM 7300 C C . TYR D 4 60 ? 5.833 24.298 80.625 1.00 66.17 60 TYR D C 1
ATOM 7301 O O . TYR D 4 60 ? 4.722 24.807 80.559 1.00 71.92 60 TYR D O 1
ATOM 7310 N N . LYS D 4 61 ? 6.728 24.660 81.535 1.00 59.87 61 LYS D N 1
ATOM 7311 C CA . LYS D 4 61 ? 6.397 25.702 82.483 1.00 57.17 61 LYS D CA 1
ATOM 7312 C C . LYS D 4 61 ? 6.560 27.052 81.810 1.00 57.89 61 LYS D C 1
ATOM 7313 O O . LYS D 4 61 ? 7.447 27.253 80.987 1.00 64.39 61 LYS D O 1
ATOM 7319 N N . THR D 4 62 ? 5.686 27.982 82.148 1.00 50.06 62 THR D N 1
ATOM 7320 C CA . THR D 4 62 ? 5.874 29.346 81.708 1.00 45.70 62 THR D CA 1
ATOM 7321 C C . THR D 4 62 ? 5.100 30.258 82.657 1.00 51.04 62 THR D C 1
ATOM 7322 O O . THR D 4 62 ? 4.387 29.785 83.544 1.00 52.82 62 THR D O 1
ATOM 7326 N N . TRP D 4 63 ? 5.274 31.560 82.493 1.00 51.75 63 TRP D N 1
ATOM 7327 C CA . TRP D 4 63 ? 4.489 32.529 83.234 1.00 55.21 63 TRP D CA 1
ATOM 7328 C C . TRP D 4 63 ? 3.151 32.849 82.571 1.00 58.44 63 TRP D C 1
ATOM 7329 O O . TRP D 4 63 ? 3.083 33.665 81.649 1.00 62.24 63 TRP D O 1
ATOM 7340 N N . LEU D 4 64 ? 2.095 32.215 83.069 1.00 55.13 64 LEU D N 1
ATOM 7341 C CA . LEU D 4 64 ? 0.731 32.466 82.626 1.00 54.18 64 LEU D CA 1
ATOM 7342 C C . LEU D 4 64 ? 0.009 33.538 83.466 1.00 61.22 64 LEU D C 1
ATOM 7343 O O . LEU D 4 64 ? 0.111 33.560 84.693 1.00 66.69 64 LEU D O 1
ATOM 7348 N N . ARG D 4 65 ? -0.750 34.406 82.805 1.00 59.00 65 ARG D N 1
ATOM 7349 C CA . ARG D 4 65 ? -1.595 35.363 83.509 1.00 57.06 65 ARG D CA 1
ATOM 7350 C C . ARG D 4 65 ? -2.810 34.660 84.134 1.00 61.69 65 ARG D C 1
ATOM 7351 O O . ARG D 4 65 ? -3.398 33.764 83.521 1.00 60.87 65 ARG D O 1
ATOM 7359 N N . ASN D 4 66 ? -3.185 35.056 85.353 1.00 63.26 66 ASN D N 1
ATOM 7360 C CA . ASN D 4 66 ? -4.328 34.439 86.031 1.00 65.28 66 ASN D CA 1
ATOM 7361 C C . ASN D 4 66 ? -5.670 35.017 85.585 1.00 67.35 66 ASN D C 1
ATOM 7362 O O . ASN D 4 66 ? -5.765 36.193 85.236 1.00 67.49 66 ASN D O 1
ATOM 7367 N N . GLN D 4 67 ? -6.703 34.181 85.608 1.00 67.93 67 GLN D N 1
ATOM 7368 C CA . GLN D 4 67 ? -8.067 34.619 85.340 1.00 74.90 67 GLN D CA 1
ATOM 7369 C C . GLN D 4 67 ? -8.616 35.446 86.491 1.00 85.34 67 GLN D C 1
ATOM 7370 O O . GLN D 4 67 ? -7.981 35.577 87.547 1.00 85.88 67 GLN D O 1
ATOM 7376 N N . GLU D 4 68 ? -9.806 36.000 86.286 1.00 97.42 68 GLU D N 1
ATOM 7377 C CA . GLU D 4 68 ? -10.489 36.751 87.335 1.00 108.16 68 GLU D CA 1
ATOM 7378 C C . GLU D 4 68 ? -10.379 36.048 88.687 1.00 108.00 68 GLU D C 1
ATOM 7379 O O . GLU D 4 68 ? -10.039 36.662 89.695 1.00 106.14 68 GLU D O 1
ATOM 7385 N N . ASP D 4 69 ? -10.676 34.754 88.693 1.00 108.03 69 ASP D N 1
ATOM 7386 C CA . ASP D 4 69 ? -10.600 33.945 89.902 1.00 104.51 69 ASP D CA 1
ATOM 7387 C C . ASP D 4 69 ? -9.373 33.021 89.910 1.00 103.03 69 ASP D C 1
ATOM 7388 O O . ASP D 4 69 ? -9.497 31.818 89.696 1.00 110.42 69 ASP D O 1
ATOM 7393 N N . GLU D 4 70 ? -8.191 33.580 90.151 1.00 92.38 70 GLU D N 1
ATOM 7394 C CA . GLU D 4 70 ? -6.987 32.766 90.296 1.00 84.33 70 GLU D CA 1
ATOM 7395 C C . GLU D 4 70 ? -5.903 33.498 91.088 1.00 81.99 70 GLU D C 1
ATOM 7396 O O . GLU D 4 70 ? -6.108 33.888 92.240 1.00 80.96 70 GLU D O 1
ATOM 7402 N N . GLU D 4 79 ? 4.017 41.458 108.874 1.00 156.20 79 GLU D N 1
ATOM 7403 C CA . GLU D 4 79 ? 4.567 40.647 109.957 1.00 158.19 79 GLU D CA 1
ATOM 7404 C C . GLU D 4 79 ? 5.220 41.491 111.046 1.00 155.20 79 GLU D C 1
ATOM 7405 O O . GLU D 4 79 ? 5.030 41.235 112.237 1.00 156.05 79 GLU D O 1
ATOM 7411 N N . ASP D 4 80 ? 5.978 42.503 110.630 1.00 151.46 80 ASP D N 1
ATOM 7412 C CA . ASP D 4 80 ? 6.896 43.200 111.529 1.00 146.66 80 ASP D CA 1
ATOM 7413 C C . ASP D 4 80 ? 7.377 44.525 110.944 1.00 129.63 80 ASP D C 1
ATOM 7414 O O . ASP D 4 80 ? 6.947 44.935 109.869 1.00 131.85 80 ASP D O 1
ATOM 7419 N N . ILE D 4 81 ? 8.294 45.171 111.658 1.00 111.46 81 ILE D N 1
ATOM 7420 C CA . ILE D 4 81 ? 8.941 46.402 111.209 1.00 98.60 81 ILE D CA 1
ATOM 7421 C C . ILE D 4 81 ? 10.246 46.527 111.959 1.00 99.72 81 ILE D C 1
ATOM 7422 O O . ILE D 4 81 ? 10.303 46.233 113.152 1.00 100.62 81 ILE D O 1
ATOM 7427 N N . LEU D 4 82 ? 11.303 46.952 111.282 1.00 98.08 82 LEU D N 1
ATOM 7428 C CA . LEU D 4 82 ? 12.539 47.214 112.003 1.00 92.57 82 LEU D CA 1
ATOM 7429 C C . LEU D 4 82 ? 12.761 48.708 112.122 1.00 92.63 82 LEU D C 1
ATOM 7430 O O . LEU D 4 82 ? 12.228 49.477 111.327 1.00 85.87 82 LEU D O 1
ATOM 7435 N N . ASP D 4 83 ? 13.499 49.120 113.150 1.00 100.69 83 ASP D N 1
ATOM 7436 C CA . ASP D 4 83 ? 13.794 50.536 113.327 1.00 106.50 83 ASP D CA 1
ATOM 7437 C C . ASP D 4 83 ? 15.130 50.895 112.695 1.00 106.00 83 ASP D C 1
ATOM 7438 O O . ASP D 4 83 ? 16.181 50.445 113.151 1.00 109.42 83 ASP D O 1
ATOM 7443 N N . LEU D 4 84 ? 15.079 51.702 111.638 1.00 99.53 84 LEU D N 1
ATOM 7444 C CA . LEU D 4 84 ? 16.280 52.276 111.065 1.00 96.67 84 LEU D CA 1
ATOM 7445 C C . LEU D 4 84 ? 16.908 53.055 112.224 1.00 101.84 84 LEU D C 1
ATOM 7446 O O . LEU D 4 84 ? 16.401 52.977 113.344 1.00 110.88 84 LEU D O 1
ATOM 7451 N N . LYS D 4 85 ? 18.000 53.779 112.002 1.00 95.64 85 LYS D N 1
ATOM 7452 C CA . LYS D 4 85 ? 18.704 54.421 113.134 1.00 93.57 85 LYS D CA 1
ATOM 7453 C C . LYS D 4 85 ? 19.619 53.450 113.892 1.00 90.48 85 LYS D C 1
ATOM 7454 O O . LYS D 4 85 ? 20.731 53.818 114.270 1.00 94.06 85 LYS D O 1
ATOM 7460 N N . GLU D 4 86 ? 19.156 52.227 114.133 1.00 85.11 86 GLU D N 1
ATOM 7461 C CA . GLU D 4 86 ? 20.057 51.193 114.620 1.00 86.72 86 GLU D CA 1
ATOM 7462 C C . GLU D 4 86 ? 21.006 50.874 113.497 1.00 88.79 86 GLU D C 1
ATOM 7463 O O . GLU D 4 86 ? 22.169 50.555 113.712 1.00 95.47 86 GLU D O 1
ATOM 7469 N N . PHE D 4 87 ? 20.480 50.964 112.284 1.00 83.96 87 PHE D N 1
ATOM 7470 C CA . PHE D 4 87 ? 21.196 50.557 111.089 1.00 72.61 87 PHE D CA 1
ATOM 7471 C C . PHE D 4 87 ? 21.796 51.750 110.358 1.00 71.70 87 PHE D C 1
ATOM 7472 O O . PHE D 4 87 ? 22.653 51.584 109.495 1.00 73.95 87 PHE D O 1
ATOM 7480 N N . ASP D 4 88 ? 21.349 52.949 110.727 1.00 73.83 88 ASP D N 1
ATOM 7481 C CA . ASP D 4 88 ? 21.997 54.198 110.323 1.00 82.20 88 ASP D CA 1
ATOM 7482 C C . ASP D 4 88 ? 23.390 54.277 110.952 1.00 92.17 88 ASP D C 1
ATOM 7483 O O . ASP D 4 88 ? 23.569 53.948 112.136 1.00 97.30 88 ASP D O 1
ATOM 7488 N N . ARG D 4 89 ? 24.377 54.707 110.166 1.00 96.62 89 ARG D N 1
ATOM 7489 C CA . ARG D 4 89 ? 25.772 54.653 110.615 1.00 103.59 89 ARG D CA 1
ATOM 7490 C C . ARG D 4 89 ? 26.244 55.934 111.312 1.00 113.94 89 ARG D C 1
ATOM 7491 O O . ARG D 4 89 ? 25.937 57.054 110.884 1.00 110.42 89 ARG D O 1
ATOM 7499 N N . ARG D 4 90 ? 26.998 55.741 112.394 1.00 124.51 90 ARG D N 1
ATOM 7500 C CA . ARG D 4 90 ? 27.265 56.794 113.375 1.00 130.01 90 ARG D CA 1
ATOM 7501 C C . ARG D 4 90 ? 28.449 56.446 114.291 1.00 125.93 90 ARG D C 1
ATOM 7502 O O . ARG D 4 90 ? 28.272 55.877 115.376 1.00 122.45 90 ARG D O 1
#

CATH classification: 3.30.420.40 (+2 more: 3.30.420.40, 3.90.640.10)

InterPro domains:
  IPR004000 Actin family [PF00022] (6-461)
  IPR004000 Actin family [PTHR11937] (8-463)
  IPR004000 Actin family [SM00268] (5-477)
  IPR043129 ATPase, nucleotide binding domain [SSF53067] (5-150)
  IPR043129 ATPase, nucleotide binding domain [SSF53067] (151-461)

B-factor: mean 69.12, std 25.68, range [18.65, 388.2]

Solvent-accessible surface area: 43250 Å² total

Nearest PDB structures (foldseek):
  4i6m-assembly1_B  TM=1.002E+00  e=7.335E-81  Saccharomyces cerevisiae S288C
  5tgc-assembly3_E  TM=9.612E-01  e=4.845E-72  Saccharomyces cerevisiae
  7egp-assembly1_N  TM=9.671E-01  e=1.025E-70  Saccharomyces cerevisiae S288C
  5tgc-assembly3_B  TM=9.485E-01  e=1.321E-67  Saccharomyces cerevisiae
  9c6n-assembly1_J  TM=7.194E-01  e=4.650E-21  Homo sapiens

Foldseek 3Di:
DDPFKEWFWEQFQFWIFIDILPDQGTQDIWGQKWWFADVTDTGTGDVSLVVLVVVDARIAIDGQADLQRAGDDLVVVLCVCCCCCPGHNHQLQPHEYEYEAQALPPVCCRVLSCLCSCPVPRNHFWYFYYHQQLLLCVLPHQWAFEWAAEQQATWTWTGDRNHTQSQLTDGFRDHNVNLLVVVCVVCCVVVVNVVNSRSVSVSCCSPPSVVVQQLQAADLDLLVVLVVVLVVVVVCVVVVVCDRQQQQKDWDQDPVVRDIDIDGNSVSNPSCSCLQQVCVPDVPDDSCSHPLVSLSSLCSVVVPCVSVVSNQRHQQHYEYAYPRSLHHHVSNSVVSNCVSPVVYDGDYDYDNPCRNCSSSVSSSVCPDPDPVPGDMDGNVNSVVVPPD/DDAQQFEKEWEDFQFWIFIDGGAPVVFGADGDDIGGQKWWWAADPVGDIDIHRDCDVVRTDIDRQADPQEGPDLVRNLVSVLVVVVVVVVVQCVVPVCCCVPRVVAHAYEYEHELRYDLVSLLVSLLSVCPVVVHFKYFHHYLVLLQCLLVNAQWAWEWQAECQKIKIWTHHRSHTPSVLIDIDRHNVQLVVQLCVVCVVDDSQVSVQLLVWPLAAAPCVNVVDQKDWTAGPVGHIDMDGPSSNDRLPVVLLVSLVSNQVRLVPPDPQVSSQRHQAAYHYAADSCVGHHNVVVSQVVNCVPPADADDVVVVVVQVVVVVCPDDGDDDPHDDNDGHHHDRDPPNPNCVVVDCNPSSVVSVSVVCCVQVVDDDSLQMGGNVLCCCPSVSNVRRHD/DVPVCVVVVVVVVVVVVVVVVVVVVVVVVVVVVVVVVVVVVVVVVVVVVVVVVVVVVVVVVDVVPDDD/DVVVVVVVPDPDWDWDWDWDFPPVPTDPDIDTDIDIDDPPDDDDDDPVVVDDD

GO terms:
  GO:0005634 nucleus (C, IDA)
  GO:0016514 SWI/SNF complex (C, IDA)
  GO:0016586 RSC-type complex (C, IDA)
  GO:0006337 nucleosome disassembly (P, IDA)
  GO:0006338 chromatin remodeling (P, IDA)
  GO:0006368 transcription elongation by RNA polymerase II (P, IDA)
  GO:0045944 positive regulation of transcription by RNA polymerase II (P, IMP)
  GO:0005515 protein binding (F, IPI)
  GO:0006357 regulation of transcription by RNA polymerase II (P, IDA)
  GO:0006338 chromatin remodeling (P, EXP)
  GO:0006325 chromatin organization (P, IGI)
  GO:0005198 structural molecule activity (F, IMP)
  GO:0006355 regulation of DNA-templated transcription (P, IMP)

Organism: Saccharomyces cerevisiae (strain ATCC 204508 / S288c) (NCBI:txid559292)